Protein 4ITA (pdb70)

CATH classification: 3.40.605.10 (+1 more: 3.40.309.10)

Sequence (904 aa):
IATINPTTGEICQRFKALTPAEIDAKLAKAQEAFQAYRRTSFSQRRQWLENAAAILERDTSKFAEIMTTEMGKTHQSAIAEAEKSALVCRYYAEHGEQFLANEYTETQATESYVCYQPLGILLAVMPWNFPFWQVFRFAAPALMAGNVAVLKHASNVPQCALAVEAILEAAGFPEGVFQTLLIGASQVEQVIKDPRVKAATLTGSEPAGASLASLAGQEIKPTLLELGGSDPFVVFPSADLDEAVEVGTVARTMNNGQSCIAAKRFILHEAIAAEFLEKLHLKFASLKIGDPMAPETDIGPLATEGILQDISRQVDQAVAAGAKILLGGRPLDRAGYFYPPTILTEIPPGAKILQEELFAPVAMVFTVKDLDQAIALANDIPFGLGASAWTNDPAEQQRFIQELDAGAVFINGMVKSDPRLPFGGTKRSGYGRELGLAGIRTFVNAKTVWLKIATINPTTGEICQRFKALTPAEIDAKLAKAQEAFQAYRRTSFSQRRQWLENAAAILERDTSKFAEIMTTEMGKTHQSAIAEAEKSALVCRYYAEHGEQFLANEYTETQATESYVCYQPLGILLAVMPWNFPFWQVFRFAAPALMAGNVAVLKHASNVPQCALAVEAILEAAGFPEGVFQTLLIGASQVEQVIKDPRVKAATLTGSEPAGASLASLAGQEIKPTLLELGGSDPFVVFPSADLDEAVEVGTVARTMNNGQSCIAAKRFILHEAIAAEFLEKLHLKFASLKIGDPMAPETDIGPLATEGILQDISRQVDQAVAAGAKILLGGRPLDRAGYFYPPTILTEIPPGAKILQEELFAPVAMVFTVKDLDQAIALANDIPFGLGASAWTNDPAEQQRFIQELDAGAVFINGMVKSDPRLPFGGTKRSGYGRELGLAGIRTFVNAKTVWLK

Secondary structure (DSSP, 8-state):
-EEE-TTT--EEEE-PPPPHHHHHHHHHHHHHHHHHHTTS-HHHHHHHHHHHHHHHHHSHHHHHHHHHHHH---HHHHHHHHHHHHHHHHHHHHHHHHHTS-EE--SSSSEEEEEEEE-SEEEEE--SSSTTHHHHHHHHHHHHHT-EEEEE--TT-HHHHHHHHHHHHHHTPPTTSEEEE---GGGHHHHHHSTTEEEEEEES-HHHHHHHHHHHHHTT--EEEE----EEEEE-TTS-HHHHHHHHHHHHHGGGG--TTSEEEEEEEHHHHHHHHHHHHHHHHTPPBS-TTSTT-SB---S-HHHHHHHHHHHHHHHHHT-EEEE--S--SSSSS----EEEESPPTT-GGGGS---SSEEEEEEESSHHHHHHHHH-SS--SEEEEE---HHHHHHHHHHS-SSEEEESS-----TTS-B---GGGEE--BSHHHHHHTTEEEEEEEE-/-EEE-TTT--EEEE-PPPPHHHHHHHHHHHHHHHHHHTTS-HHHHHHHHHHHHHHHHHSHHHHHHHHHHHH---HHHHHHHHHHHHHHHHHHHHHHHHHTS-EE--SSSSEEEEEEEE-SEEEEE--SSSTTHHHHHHHHHHHHHT-EEEEE--TT-HHHHHHHHHHHHHHTPPTTSEEE----GGGHHHHHHSTTEEEEEEES-HHHHHHHHHHHHHTT--EEEE----EEEEE-TTS-HHHHHHHHHHHHHGGGG--TTSEEEEEEEHHHHHHHHHHHHHHHHTPPBS-TTSTT-SB---S-HHHHHHHHHHHHHHHHHT-EEEE--S--SSSSS----EEEESPPTT-GGGGS---SSEEEEEEESSHHHHHHHHH-SS--SEEEEE---HHHHHHHHHHS-SSEEEESS-----TTS-B---GGGEES-BSHHHHHHTTEEEEEEEE-

Foldseek 3Di:
DFQQFQQFRRTDDDDDADDLVRVVVLLVLLQVLLVVLLVDDLVVLLQLLLLLLVVLVVCLQVLLVLLCRQFNAFSVVSSVLSNQLSVLSNVCSVCVVVLQDWAWDDDPFPTWTWGWGFDEEEEEEEESLSLRNVCSLQLSLCSSRSYAYEYEYALRRVVSLVVSVVSSVVSPRDPSRYYYGNHDLVSVLSVLQDPRHAAYEYEEALVSVCVSVVSNVVVVHYYFYFHAAQAEAEEEDQFPLLLSLVQLLCQCCHSQRQDRQRHAEYEYEPVCQVVNVVSNLVVQVPAAEHRSHDPRHRHTAGRDLVLLVVLLVLLVQQVVQPKDKSDFRHADPDRGRGGGQTEIEPRDPPRPSLADDNRGNYHYYHYDHDLVRRQCSSQPYQWAFEYEYGHDDVVSVVCQVVRRRHPYYHYNHGDDDDLCDWGHTDGSSTDFTTHHSRSNRRRIDRDIDGHD/DFQQFQQFRRTDGDDDADDLVRVVVLLVLLQVLLVVLLPDDLVVLLQLLLLLLVVLVVCLQVLLVLLCRQFNAFSVVSSVLSNQLSVLSNVCSVCVVVLQDWAWDDDPFPTWTWGWGFDEEEEEEEESLSLRNVCSLQLSLCSSRSYAYEYEYDLRRVVSLVVSVVSSVVSPRDPSRYYYGNHDLVSVLSVLPDPRHAAYEYEEALVSVCVSVVSNVVVVHYYFYFHAAQAAAEEEDQFPLVLSLVQLLCQCCHSQNQDRQRHAEYEYEPVCQVVNVVSNLVVQVPAAEHRSHDPRHRHTAGRDLVLLVVLLVLLVQQVVQPKDKPDFNHADPDRGRGGGQTEIEPGDPPRPSLQDDNRGSYHYYHYDHDLVRRQCSSQPYQWAFEYEHGHDDVVSVVCQQVRRRHPYYHYNHGDDDDLCDWGHTDGSSTDFTTHHSRSNRRRIPRDIDGHD

Solvent-accessible surface area: 31773 Å² total; per-residue (Å²): 52,13,0,61,30,0,24,76,32,106,92,63,86,176,37,166,40,30,56,84,75,79,0,64,58,55,0,45,74,0,49,135,13,6,81,67,2,82,189,28,46,50,68,72,13,61,97,36,1,57,56,0,0,47,41,0,81,205,46,25,56,122,13,0,86,36,0,2,40,1,0,0,3,14,20,91,38,0,32,53,9,0,93,58,0,2,98,0,0,68,23,0,0,96,68,0,72,108,42,11,52,63,82,138,49,155,14,186,10,101,71,4,10,8,7,31,36,20,41,2,1,5,0,0,16,6,24,34,6,37,0,0,10,5,0,1,4,5,1,1,2,7,0,0,5,0,3,0,0,0,0,13,7,18,47,28,0,1,55,0,0,70,13,0,56,58,5,3,121,68,2,32,10,56,131,3,0,12,4,6,2,27,3,19,83,107,34,13,70,57,0,1,98,13,96,58,1,66,2,2,1,4,12,20,66,54,101,42,0,5,57,4,3,22,41,0,4,87,24,3,15,24,29,0,0,5,5,11,0,0,4,7,1,0,0,3,60,54,14,77,23,81,50,0,6,84,33,0,3,77,3,0,8,48,11,0,0,0,1,19,17,0,4,0,3,0,0,0,27,88,73,18,13,86,82,0,40,112,65,0,53,111,83,3,56,98,30,106,50,9,74,2,72,27,97,94,13,67,2,1,0,1,3,36,94,34,35,26,107,74,3,17,119,19,0,84,109,4,50,93,60,32,2,106,57,62,39,25,1,152,62,54,155,114,74,16,31,2,1,13,6,0,0,0,17,120,18,32,133,80,14,141,6,30,72,37,43,0,41,0,0,0,0,0,8,29,77,0,135,74,26,90,74,0,13,65,45,2,32,90,15,46,25,2,4,1,1,4,0,1,0,83,57,94,70,38,21,80,86,0,0,90,48,1,51,3,2,5,0,15,0,12,9,20,5,121,13,38,4,106,10,21,14,3,2,12,61,61,0,3,24,31,25,7,0,1,77,27,9,3,58,47,17,17,12,18,2,5,0,54,22,121,50,10,0,59,24,0,17,71,32,90,96,64,85,162,37,166,39,30,52,86,76,80,0,64,60,53,0,45,74,0,45,134,14,6,76,68,2,87,189,26,52,53,69,74,12,61,96,31,1,57,58,0,0,47,40,0,78,203,57,22,59,100,22,0,72,25,0,2,41,1,0,0,4,14,20,91,39,0,32,52,7,0,91,62,0,1,86,0,0,67,20,0,0,94,66,0,72,107,43,12,51,62,84,135,48,154,14,186,10,103,54,6,8,9,6,32,33,21,41,2,1,5,0,0,16,6,24,34,8,37,0,0,9,5,0,1,5,6,1,1,2,7,1,0,5,0,3,0,0,0,0,13,6,17,47,28,0,1,55,0,1,70,13,0,55,59,5,3,120,70,2,34,11,56,130,3,0,11,5,6,2,28,2,18,84,107,35,13,73,58,0,1,98,15,100,60,1,66,2,2,0,4,12,21,64,54,102,40,0,5,59,4,3,23,40,0,3,88,24,3,15,25,31,2,0,5,5,10,0,0,3,7,1,0,0,3,60,54,13,77,22,81,49,0,4,82,31,0,3,76,2,0,7,52,11,1,0,0,1,20,18,0,5,0,4,0,0,0,26,86,73,18,12,87,82,0,39,115,66,0,52,114,63,3,63,96,30,112,55,7,69,2,71,34,93,112,13,65,1,0,0,1,3,37,96,34,36,26,108,75,2,16,103,17,0,79,93,4,52,92,61,26,2,109,72,62,40,34,2,175,57,64,156,110,69,16,33,1,1,15,6,0,0,0,17,123,19,35,131,77,14,91,2,32,80,43,44,0,45,0,0,0,0,0,10,28,76,1,136,75,27,87,75,0,13,64,45,3,31,91,16,48,24,2,4,2,1,3,0,1,0,84,59,93,70,37,22,84,86,0,0,90,51,1,49,3,2,5,0,10,0,12,9,20,6,122,14,33,5,101,6,20,12,2,2,12,63,64,0,3,24,31,24,6,0,1,76,26,6,3,58,46,17,16,12,18,1,7,0,60,18,116

Structure (mmCIF, N/CA/C/O backbone):
data_4ITA
#
_entry.id   4ITA
#
_cell.length_a   42.911
_cell.length_b   115.519
_cell.length_c   180.105
_cell.angle_alpha   90.000
_cell.angle_beta   90.000
_cell.angle_gamma   90.000
#
_symmetry.space_group_name_H-M   'P 21 21 21'
#
loop_
_entity.id
_entity.type
_entity.pdbx_description
1 polymer 'Succinate-semialdehyde dehydrogenase'
2 non-polymer 'NADPH DIHYDRO-NICOTINAMIDE-ADENINE-DINUCLEOTIDE PHOSPHATE'
3 non-polymer 1,2-ETHANEDIOL
4 water water
#
loop_
_atom_site.group_PDB
_atom_site.id
_atom_site.type_symbol
_atom_site.label_atom_id
_atom_site.label_alt_id
_atom_site.label_comp_id
_atom_site.label_asym_id
_atom_site.label_entity_id
_atom_site.label_seq_id
_atom_site.pdbx_PDB_ins_code
_atom_site.Cartn_x
_atom_site.Cartn_y
_atom_site.Cartn_z
_atom_site.occupancy
_atom_site.B_iso_or_equiv
_atom_site.auth_seq_id
_atom_site.auth_comp_id
_atom_site.auth_asym_id
_atom_site.auth_atom_id
_atom_site.pdbx_PDB_model_num
ATOM 1 N N . ILE A 1 5 ? -5.321 37.655 24.828 1.00 13.90 3 ILE A N 1
ATOM 2 C CA . ILE A 1 5 ? -3.921 37.278 24.670 1.00 11.32 3 ILE A CA 1
ATOM 3 C C . ILE A 1 5 ? -3.749 36.471 23.390 1.00 12.50 3 ILE A C 1
ATOM 4 O O . ILE A 1 5 ? -4.233 35.343 23.274 1.00 12.55 3 ILE A O 1
ATOM 9 N N . ALA A 1 6 ? -3.061 37.054 22.420 1.00 10.94 4 ALA A N 1
ATOM 10 C CA . ALA A 1 6 ? -2.987 36.461 21.099 1.00 11.21 4 ALA A CA 1
ATOM 11 C C . ALA A 1 6 ? -1.837 37.020 20.283 1.00 10.16 4 ALA A C 1
ATOM 12 O O . ALA A 1 6 ? -1.417 38.169 20.465 1.00 11.43 4 ALA A O 1
ATOM 14 N N . THR A 1 7 ? -1.321 36.188 19.388 1.00 10.71 5 THR A N 1
ATOM 15 C CA . THR A 1 7 ? -0.434 36.664 18.338 1.00 11.21 5 THR A CA 1
ATOM 16 C C . THR A 1 7 ? -1.296 37.107 17.169 1.00 13.59 5 THR A C 1
ATOM 17 O O . THR A 1 7 ? -1.990 36.288 16.562 1.00 14.00 5 THR A O 1
ATOM 21 N N . ILE A 1 8 ? -1.274 38.404 16.884 1.00 13.03 6 ILE A N 1
ATOM 22 C CA . ILE A 1 8 ? -1.909 38.942 15.692 1.00 14.52 6 ILE A CA 1
ATOM 23 C C . ILE A 1 8 ? -0.834 39.653 14.886 1.00 10.95 6 ILE A C 1
ATOM 24 O O . ILE A 1 8 ? -0.284 40.666 15.326 1.00 11.82 6 ILE A O 1
ATOM 29 N N . ASN A 1 9 ? -0.509 39.098 13.724 1.00 11.79 7 ASN A N 1
ATOM 30 C CA . ASN A 1 9 ? 0.569 39.618 12.887 1.00 11.59 7 ASN A CA 1
ATOM 31 C C . ASN A 1 9 ? 0.198 40.989 12.322 1.00 11.69 7 ASN A C 1
ATOM 32 O O . ASN A 1 9 ? -0.726 41.095 11.522 1.00 11.56 7 ASN A O 1
ATOM 37 N N . PRO A 1 10 ? 0.920 42.049 12.729 1.00 9.03 8 PRO A N 1
ATOM 38 C CA . PRO A 1 10 ? 0.535 43.400 12.301 1.00 9.99 8 PRO A CA 1
ATOM 39 C C . PRO A 1 10 ? 0.833 43.695 10.833 1.00 9.89 8 PRO A C 1
ATOM 40 O O . PRO A 1 10 ? 0.334 44.692 10.316 1.00 10.44 8 PRO A O 1
ATOM 44 N N . THR A 1 11 ? 1.624 42.853 10.176 1.00 9.84 9 THR A N 1
ATOM 45 C CA . THR A 1 11 ? 1.894 43.023 8.751 1.00 11.01 9 THR A CA 1
ATOM 46 C C . THR A 1 11 ? 0.701 42.572 7.904 1.00 12.85 9 THR A C 1
ATOM 47 O O . THR A 1 11 ? 0.435 43.139 6.840 1.00 12.76 9 THR A O 1
ATOM 51 N N . THR A 1 12 ? -0.039 41.581 8.393 1.00 13.70 10 THR A N 1
ATOM 52 C CA . THR A 1 12 ? -1.154 41.017 7.641 1.00 16.61 10 THR A CA 1
ATOM 53 C C . THR A 1 12 ? -2.505 41.241 8.312 1.00 17.42 10 THR A C 1
ATOM 54 O O . THR A 1 12 ? -3.549 41.173 7.656 1.00 18.87 10 THR A O 1
ATOM 58 N N . GLY A 1 13 ? -2.494 41.490 9.617 1.00 17.29 11 GLY A N 1
ATOM 59 C CA . GLY A 1 13 ? -3.730 41.591 10.377 1.00 18.87 11 GLY A CA 1
ATOM 60 C C . GLY A 1 13 ? -4.284 40.234 10.785 1.00 18.25 11 GLY A C 1
ATOM 61 O O . GLY A 1 13 ? -5.341 40.150 11.414 1.00 25.95 11 GLY A O 1
ATOM 62 N N . GLU A 1 14 ? -3.570 39.168 10.436 1.00 18.30 12 GLU A N 1
ATOM 63 C CA . GLU A 1 14 ? -4.025 37.810 10.725 1.00 20.61 12 GLU A CA 1
ATOM 64 C C . GLU A 1 14 ? -3.833 37.397 12.184 1.00 21.97 12 GLU A C 1
ATOM 65 O O . GLU A 1 14 ? -2.754 37.550 12.749 1.00 18.61 12 GLU A O 1
ATOM 71 N N . ILE A 1 15 ? -4.891 36.860 12.781 1.00 22.75 13 ILE A N 1
ATOM 72 C CA . ILE A 1 15 ? -4.801 36.228 14.092 1.00 21.08 13 ILE A CA 1
ATOM 73 C C . ILE A 1 15 ? -4.118 34.873 13.926 1.00 22.98 13 ILE A C 1
ATOM 74 O O . ILE A 1 15 ? -4.623 34.003 13.216 1.00 25.78 13 ILE A O 1
ATOM 79 N N . CYS A 1 16 ? -2.972 34.695 14.578 1.00 19.54 14 CYS A N 1
ATOM 80 C CA . CYS A 1 16 ? -2.130 33.524 14.347 1.00 17.07 14 CYS A CA 1
ATOM 81 C C . CYS A 1 16 ? -2.261 32.444 15.414 1.00 20.27 14 CYS A C 1
ATOM 82 O O . CYS A 1 16 ? -2.208 31.251 15.111 1.00 21.64 14 CYS A O 1
ATOM 85 N N . GLN A 1 17 ? -2.397 32.866 16.665 1.00 16.75 15 GLN A N 1
ATOM 86 C CA . GLN A 1 17 ? -2.509 31.936 17.779 1.00 16.95 15 GLN A CA 1
ATOM 87 C C . GLN A 1 17 ? -3.126 32.646 18.969 1.00 17.79 15 GLN A C 1
ATOM 88 O O . GLN A 1 17 ? -2.803 33.800 19.243 1.00 16.16 15 GLN A O 1
ATOM 94 N N . ARG A 1 18 ? -4.025 31.960 19.667 1.00 18.59 16 ARG A N 1
ATOM 95 C CA . ARG A 1 18 ? -4.609 32.500 20.885 1.00 16.42 16 ARG A CA 1
ATOM 96 C C . ARG A 1 18 ? -4.160 31.702 22.090 1.00 15.70 16 ARG A C 1
ATOM 97 O O . ARG A 1 18 ? -3.819 30.519 21.980 1.00 18.45 16 ARG A O 1
ATOM 105 N N . PHE A 1 19 ? -4.172 32.362 23.241 1.00 12.81 17 PHE A N 1
ATOM 106 C CA . PHE A 1 19 ? -3.711 31.760 24.483 1.00 12.73 17 PHE A CA 1
ATOM 107 C C . PHE A 1 19 ? -4.740 31.961 25.582 1.00 12.48 17 PHE A C 1
ATOM 108 O O . PHE A 1 19 ? -5.382 33.009 25.669 1.00 14.37 17 PHE A O 1
ATOM 116 N N . LYS A 1 20 ? -4.905 30.935 26.410 1.00 13.97 18 LYS A N 1
ATOM 117 C CA . LYS A 1 20 ? -5.782 31.006 27.564 1.00 14.74 18 LYS A CA 1
ATOM 118 C C . LYS A 1 20 ? -5.076 31.791 28.665 1.00 12.19 18 LYS A C 1
ATOM 119 O O . LYS A 1 20 ? -3.915 31.531 28.976 1.00 15.98 18 LYS A O 1
ATOM 125 N N . ALA A 1 21 ? -5.770 32.762 29.237 1.00 10.53 19 ALA A N 1
ATOM 126 C CA . ALA A 1 21 ? -5.239 33.488 30.379 1.00 9.63 19 ALA A CA 1
ATOM 127 C C . ALA A 1 21 ? -5.252 32.587 31.602 1.00 9.31 19 ALA A C 1
ATOM 128 O O . ALA A 1 21 ? -6.119 31.721 31.742 1.00 10.89 19 ALA A O 1
ATOM 130 N N . LEU A 1 22 ? -4.293 32.787 32.492 1.00 7.60 20 LEU A N 1
ATOM 131 C CA . LEU A 1 22 ? -4.295 32.076 33.765 1.00 7.85 20 LEU A CA 1
ATOM 132 C C . LEU A 1 22 ? -5.497 32.480 34.598 1.00 7.91 20 LEU A C 1
ATOM 133 O O . LEU A 1 22 ? -5.955 33.622 34.534 1.00 8.15 20 LEU A O 1
ATOM 138 N N . THR A 1 23 ? -6.005 31.550 35.393 1.00 7.64 21 THR A N 1
ATOM 139 C CA . THR A 1 23 ? -7.009 31.889 36.392 1.00 7.58 21 THR A CA 1
ATOM 140 C C . THR A 1 23 ? -6.334 32.431 37.652 1.00 7.06 21 THR A C 1
ATOM 141 O O . THR A 1 23 ? -5.134 32.228 37.860 1.00 6.63 21 THR A O 1
ATOM 145 N N . PRO A 1 24 ? -7.097 33.113 38.515 1.00 7.12 22 PRO A N 1
ATOM 146 C CA . PRO A 1 24 ? -6.545 33.510 39.814 1.00 7.13 22 PRO A CA 1
ATOM 147 C C . PRO A 1 24 ? -5.910 32.364 40.613 1.00 7.23 22 PRO A C 1
ATOM 148 O O . PRO A 1 24 ? -4.871 32.576 41.245 1.00 7.53 22 PRO A O 1
ATOM 152 N N . ALA A 1 25 ? -6.503 31.175 40.584 1.00 7.73 23 ALA A N 1
ATOM 153 C CA . ALA A 1 25 ? -5.907 30.035 41.275 1.00 6.11 23 ALA A CA 1
ATOM 154 C C . ALA A 1 25 ? -4.551 29.656 40.668 1.00 6.25 23 ALA A C 1
ATOM 155 O O . ALA A 1 25 ? -3.600 29.323 41.390 1.00 7.57 23 ALA A O 1
ATOM 157 N N . GLU A 1 26 ? -4.457 29.711 39.340 1.00 7.53 24 GLU A N 1
ATOM 158 C CA . GLU A 1 26 ? -3.198 29.415 38.662 1.00 6.97 24 GLU A CA 1
ATOM 159 C C . GLU A 1 26 ? -2.136 30.473 38.963 1.00 7.50 24 GLU A C 1
ATOM 160 O O . GLU A 1 26 ? -0.956 30.141 39.138 1.00 8.40 24 GLU A O 1
ATOM 166 N N . ILE A 1 27 ? -2.548 31.738 39.035 1.00 6.45 25 ILE A N 1
ATOM 167 C CA . ILE A 1 27 ? -1.633 32.810 39.419 1.00 7.77 25 ILE A CA 1
ATOM 168 C C . ILE A 1 27 ? -1.118 32.565 40.836 1.00 7.49 25 ILE A C 1
ATOM 169 O O . ILE A 1 27 ? 0.088 32.654 41.094 1.00 7.82 25 ILE A O 1
ATOM 174 N N . ASP A 1 28 ? -2.026 32.229 41.744 1.00 6.64 26 ASP A N 1
ATOM 175 C CA . ASP A 1 28 ? -1.661 31.928 43.120 1.00 6.93 26 ASP A CA 1
ATOM 176 C C . ASP A 1 28 ? -0.635 30.800 43.205 1.00 7.83 26 ASP A C 1
ATOM 177 O O . ASP A 1 28 ? 0.327 30.890 43.968 1.00 6.97 26 ASP A O 1
ATOM 182 N N . ALA A 1 29 ? -0.832 29.753 42.408 1.00 7.13 27 ALA A N 1
ATOM 183 C CA . ALA A 1 29 ? 0.093 28.626 42.404 1.00 6.98 27 ALA A CA 1
ATOM 184 C C . ALA A 1 29 ? 1.471 29.059 41.932 1.00 6.41 27 ALA A C 1
ATOM 185 O O . ALA A 1 29 ? 2.484 28.609 42.474 1.00 8.62 27 ALA A O 1
ATOM 187 N N . LYS A 1 30 ? 1.516 29.913 40.915 1.00 6.88 28 LYS A N 1
ATOM 188 C CA . LYS A 1 30 ? 2.802 30.416 40.440 1.00 7.30 28 LYS A CA 1
ATOM 189 C C . LYS A 1 30 ? 3.507 31.267 41.488 1.00 7.20 28 LYS A C 1
ATOM 190 O O . LYS A 1 30 ? 4.723 31.192 41.624 1.00 6.42 28 LYS A O 1
ATOM 196 N N . LEU A 1 31 ? 2.753 32.058 42.241 1.00 6.25 29 LEU A N 1
ATOM 197 C CA . LEU A 1 31 ? 3.340 32.847 43.324 1.00 7.21 29 LEU A CA 1
ATOM 198 C C . LEU A 1 31 ? 3.836 31.969 44.473 1.00 7.42 29 LEU A C 1
ATOM 199 O O . LEU A 1 31 ? 4.902 32.225 45.033 1.00 7.22 29 LEU A O 1
ATOM 204 N N . ALA A 1 32 ? 3.094 30.916 44.804 1.00 6.90 30 ALA A N 1
ATOM 205 C CA . ALA A 1 32 ? 3.559 29.964 45.810 1.00 7.04 30 ALA A CA 1
ATOM 206 C C . ALA A 1 32 ? 4.872 29.321 45.369 1.00 7.70 30 ALA A C 1
ATOM 207 O O . ALA A 1 32 ? 5.794 29.176 46.171 1.00 8.46 30 ALA A O 1
ATOM 209 N N . LYS A 1 33 ? 4.958 28.939 44.099 1.00 6.93 31 LYS A N 1
ATOM 210 C CA . LYS A 1 33 ? 6.181 28.320 43.598 1.00 7.15 31 LYS A CA 1
ATOM 211 C C . LYS A 1 33 ? 7.338 29.312 43.578 1.00 7.29 31 LYS A C 1
ATOM 212 O O . LYS A 1 33 ? 8.469 28.955 43.905 1.00 7.41 31 LYS A O 1
ATOM 218 N N . ALA A 1 34 ? 7.057 30.558 43.207 1.00 6.57 32 ALA A N 1
ATOM 219 C CA . ALA A 1 34 ? 8.087 31.598 43.233 1.00 6.17 32 ALA A CA 1
ATOM 220 C C . ALA A 1 34 ? 8.638 31.808 44.636 1.00 7.22 32 ALA A C 1
ATOM 221 O O . ALA A 1 34 ? 9.844 31.982 44.822 1.00 6.20 32 ALA A O 1
ATOM 223 N N . GLN A 1 35 ? 7.761 31.790 45.630 1.00 6.81 33 GLN A N 1
ATOM 224 C CA . GLN A 1 35 ? 8.193 31.960 47.004 1.00 7.37 33 GLN A CA 1
ATOM 225 C C . GLN A 1 35 ? 9.095 30.817 47.457 1.00 7.56 33 GLN A C 1
ATOM 226 O O . GLN A 1 35 ? 10.146 31.044 48.071 1.00 8.61 33 GLN A O 1
ATOM 232 N N . GLU A 1 36 ? 8.702 29.588 47.141 1.00 7.69 34 GLU A N 1
ATOM 233 C CA . GLU A 1 36 ? 9.531 28.437 47.465 1.00 9.29 34 GLU A CA 1
ATOM 234 C C . GLU A 1 36 ? 10.864 28.519 46.727 1.00 8.18 34 GLU A C 1
ATOM 235 O O . GLU A 1 36 ? 11.924 28.255 47.303 1.00 9.15 34 GLU A O 1
ATOM 241 N N . ALA A 1 37 ? 10.818 28.891 45.453 1.00 7.37 35 ALA A N 1
ATOM 242 C CA . ALA A 1 37 ? 12.047 29.007 44.675 1.00 7.51 35 ALA A CA 1
ATOM 243 C C . ALA A 1 37 ? 12.969 30.073 45.251 1.00 7.22 35 ALA A C 1
ATOM 244 O O . ALA A 1 37 ? 14.176 29.867 45.316 1.00 7.67 35 ALA A O 1
ATOM 246 N N . PHE A 1 38 ? 12.405 31.207 45.664 1.00 6.98 36 PHE A N 1
ATOM 247 C CA . PHE A 1 38 ? 13.191 32.287 46.248 1.00 7.61 36 PHE A CA 1
ATOM 248 C C . PHE A 1 38 ? 13.944 31.838 47.494 1.00 7.22 36 PHE A C 1
ATOM 249 O O . PHE A 1 38 ? 15.093 32.224 47.713 1.00 7.62 36 PHE A O 1
ATOM 257 N N . GLN A 1 39 ? 13.303 31.018 48.319 1.00 8.29 37 GLN A N 1
ATOM 258 C CA . GLN A 1 39 ? 13.930 30.593 49.564 1.00 10.79 37 GLN A CA 1
ATOM 259 C C . GLN A 1 39 ? 15.231 29.841 49.311 1.00 10.08 37 GLN A C 1
ATOM 260 O O . GLN A 1 39 ? 16.190 29.974 50.075 1.00 12.43 37 GLN A O 1
ATOM 266 N N . ALA A 1 40 ? 15.288 29.100 48.207 1.00 9.15 38 ALA A N 1
ATOM 267 C CA . ALA A 1 40 ? 16.515 28.415 47.827 1.00 9.48 38 ALA A CA 1
ATOM 268 C C . ALA A 1 40 ? 17.426 2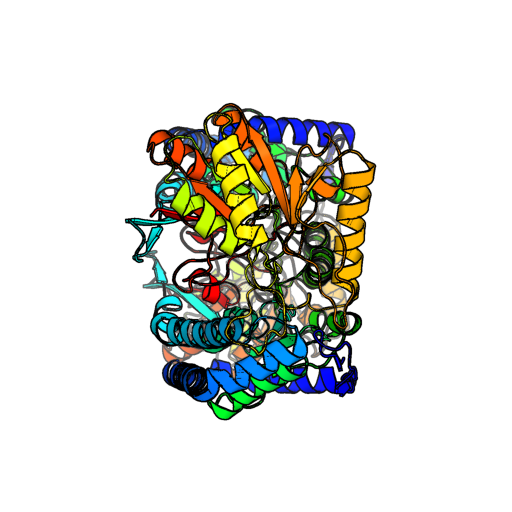9.316 46.997 1.00 9.08 38 ALA A C 1
ATOM 269 O O . ALA A 1 40 ? 18.640 29.307 47.172 1.00 10.19 38 ALA A O 1
ATOM 271 N N . TYR A 1 41 ? 16.832 30.105 46.106 1.00 8.54 39 TYR A N 1
ATOM 272 C CA . TYR A 1 41 ? 17.601 30.900 45.158 1.00 7.95 39 TYR A CA 1
ATOM 273 C C . TYR A 1 41 ? 18.417 31.987 45.851 1.00 8.23 39 TYR A C 1
ATOM 274 O O . TYR A 1 41 ? 19.537 32.294 45.438 1.00 8.43 39 TYR A O 1
ATOM 283 N N . ARG A 1 42 ? 17.868 32.548 46.924 1.00 7.76 40 ARG A N 1
ATOM 284 C CA . ARG A 1 42 ? 18.563 33.584 47.678 1.00 10.06 40 ARG A CA 1
ATOM 285 C C . ARG A 1 42 ? 19.855 33.033 48.296 1.00 9.52 40 ARG A C 1
ATOM 286 O O . ARG A 1 42 ? 20.741 33.804 48.656 1.00 11.78 40 ARG A O 1
ATOM 294 N N . ARG A 1 43 ? 19.964 31.713 48.405 1.00 8.96 41 ARG A N 1
ATOM 295 C CA . ARG A 1 43 ? 21.149 31.072 48.980 1.00 11.66 41 ARG A CA 1
ATOM 296 C C . ARG A 1 43 ? 22.176 30.649 47.936 1.00 12.33 41 ARG A C 1
ATOM 297 O O . ARG A 1 43 ? 23.262 30.185 48.293 1.00 14.22 41 ARG A O 1
ATOM 305 N N . THR A 1 44 ? 21.851 30.790 46.650 1.00 9.93 42 THR A N 1
ATOM 306 C CA . THR A 1 44 ? 22.812 30.446 45.601 1.00 10.60 42 THR A CA 1
ATOM 307 C C . THR A 1 44 ? 23.990 31.403 45.593 1.00 9.38 42 THR A C 1
ATOM 308 O O . THR A 1 44 ? 23.883 32.551 46.017 1.00 10.64 42 THR A O 1
ATOM 312 N N . SER A 1 45 ? 25.126 30.922 45.109 1.00 9.23 43 SER A N 1
ATOM 313 C CA . SER A 1 45 ? 26.294 31.777 44.991 1.00 9.10 43 SER A CA 1
ATOM 314 C C . SER A 1 45 ? 26.203 32.629 43.738 1.00 7.93 43 SER A C 1
ATOM 315 O O . SER A 1 45 ? 25.499 32.289 42.774 1.00 8.99 43 SER A O 1
ATOM 318 N N . PHE A 1 46 ? 26.921 33.743 43.749 1.00 8.06 44 PHE A N 1
ATOM 319 C CA . PHE A 1 46 ? 27.064 34.539 42.546 1.00 8.36 44 PHE A CA 1
ATOM 320 C C . PHE A 1 46 ? 27.619 33.729 41.378 1.00 7.62 44 PHE A C 1
ATOM 321 O O . PHE A 1 46 ? 27.254 33.980 40.238 1.00 8.06 44 PHE A O 1
ATOM 329 N N . SER A 1 47 ? 28.493 32.759 41.649 1.00 9.02 45 SER A N 1
ATOM 330 C CA . SER A 1 47 ? 29.049 31.946 40.569 1.00 8.24 45 SER A CA 1
ATOM 331 C C . SER A 1 47 ? 27.964 31.182 39.816 1.00 6.90 45 SER A C 1
ATOM 332 O O . SER A 1 47 ? 27.984 31.118 38.587 1.00 8.87 45 SER A O 1
ATOM 335 N N . GLN A 1 48 ? 27.005 30.617 40.543 1.00 7.50 46 GLN A N 1
ATOM 336 C CA . GLN A 1 48 ? 25.884 29.928 39.899 1.00 7.85 46 GLN A CA 1
ATOM 337 C C . GLN A 1 48 ? 25.020 30.902 39.101 1.00 6.20 46 GLN A C 1
ATOM 338 O O . GLN A 1 48 ? 24.689 30.639 37.944 1.00 7.32 46 GLN A O 1
ATOM 344 N N . ARG A 1 49 ? 24.672 32.036 39.708 1.00 7.05 47 ARG A N 1
ATOM 345 C CA . ARG A 1 49 ? 23.816 33.010 39.031 1.00 6.78 47 ARG A CA 1
ATOM 346 C C . ARG A 1 49 ? 24.498 33.520 37.776 1.00 8.03 47 ARG A C 1
ATOM 347 O O . ARG A 1 49 ? 23.867 33.669 36.735 1.00 7.37 47 ARG A O 1
ATOM 355 N N . ARG A 1 50 ? 25.802 33.768 37.881 1.00 6.89 48 ARG A N 1
ATOM 356 C CA . ARG A 1 50 ? 26.604 34.237 36.761 1.00 7.08 48 ARG A CA 1
ATOM 357 C C . ARG A 1 50 ? 26.651 33.221 35.629 1.00 7.00 48 ARG A C 1
ATOM 358 O O . ARG A 1 50 ? 26.538 33.578 34.458 1.00 6.41 48 ARG A O 1
ATOM 366 N N . GLN A 1 51 ? 26.819 31.951 35.979 1.00 6.07 49 GLN A N 1
ATOM 367 C CA . GLN A 1 51 ? 26.809 30.884 34.981 1.00 7.48 49 GLN A CA 1
ATOM 368 C C . GLN A 1 51 ? 25.489 30.857 34.214 1.00 6.33 49 GLN A C 1
ATOM 369 O O . GLN A 1 51 ? 25.465 30.807 32.980 1.00 6.73 49 GLN A O 1
ATOM 375 N N . TRP A 1 52 ? 24.383 30.904 34.942 1.00 6.14 50 TRP A N 1
ATOM 376 C CA . TRP A 1 52 ? 23.077 30.837 34.299 1.00 6.86 50 TRP A CA 1
ATOM 377 C C . TRP A 1 52 ? 22.834 32.084 33.444 1.00 5.89 50 TRP A C 1
ATOM 378 O O . TRP A 1 52 ? 22.329 31.984 32.323 1.00 6.82 50 TRP A O 1
ATOM 389 N N . LEU A 1 53 ? 23.250 33.252 33.936 1.00 6.40 51 LEU A N 1
ATOM 390 C CA . LEU A 1 53 ? 23.097 34.486 33.168 1.00 7.98 51 LEU A CA 1
ATOM 391 C C . LEU A 1 53 ? 23.929 34.465 31.889 1.00 7.37 51 LEU A C 1
ATOM 392 O O . LEU A 1 53 ? 23.467 34.883 30.827 1.00 7.26 51 LEU A O 1
ATOM 397 N N . GLU A 1 54 ? 25.156 33.964 31.991 1.00 6.80 52 GLU A N 1
ATOM 398 C CA . GLU A 1 54 ? 26.018 33.866 30.816 1.00 7.85 52 GLU A CA 1
ATOM 399 C C . GLU A 1 54 ? 25.507 32.822 29.834 1.00 6.13 52 GLU A C 1
ATOM 400 O O . GLU A 1 54 ? 25.626 32.992 28.624 1.00 7.10 52 GLU A O 1
ATOM 406 N N . ASN A 1 55 ? 24.909 31.752 30.351 1.00 6.06 53 ASN A N 1
ATOM 407 C CA . ASN A 1 55 ? 24.267 30.773 29.486 1.00 6.78 53 ASN A CA 1
ATOM 408 C C . ASN A 1 55 ? 23.113 31.402 28.706 1.00 5.86 53 ASN A C 1
ATOM 409 O O . ASN A 1 55 ? 22.939 31.127 27.521 1.00 7.10 53 ASN A O 1
ATOM 414 N N . ALA A 1 56 ? 22.326 32.240 29.380 1.00 6.81 54 ALA A N 1
ATOM 415 C CA . ALA A 1 56 ? 21.223 32.949 28.730 1.00 6.44 54 ALA A CA 1
ATOM 416 C C . ALA A 1 56 ? 21.743 33.852 27.614 1.00 5.60 54 ALA A C 1
ATOM 417 O O . ALA A 1 56 ? 21.184 33.872 26.515 1.00 7.02 54 ALA A O 1
ATOM 419 N N . ALA A 1 57 ? 22.824 34.578 27.896 1.00 6.65 55 ALA A N 1
ATOM 420 C CA . ALA A 1 57 ? 23.471 35.406 26.877 1.00 6.79 55 ALA A CA 1
ATOM 421 C C . ALA A 1 57 ? 23.887 34.576 25.669 1.00 7.18 55 ALA A C 1
ATOM 422 O O . ALA A 1 57 ? 23.647 34.964 24.529 1.00 7.39 55 ALA A O 1
ATOM 424 N N . ALA A 1 58 ? 24.513 33.425 25.915 1.00 7.03 56 ALA A N 1
ATOM 425 C CA . ALA A 1 58 ? 24.966 32.569 24.815 1.00 7.18 56 ALA A CA 1
ATOM 426 C C . ALA A 1 58 ? 23.803 32.038 23.975 1.00 7.87 56 ALA A C 1
ATOM 427 O O . ALA A 1 58 ? 23.915 31.917 22.750 1.00 8.44 56 ALA A O 1
ATOM 429 N N . ILE A 1 59 ? 22.681 31.727 24.621 1.00 5.91 57 ILE A N 1
ATOM 430 C CA . ILE A 1 59 ? 21.485 31.301 23.901 1.00 8.03 57 ILE A CA 1
ATOM 431 C C . ILE A 1 59 ? 20.969 32.425 22.995 1.00 7.46 57 ILE A C 1
ATOM 432 O O . ILE A 1 59 ? 20.677 32.208 21.816 1.00 8.75 57 ILE A O 1
ATOM 437 N N . LEU A 1 60 ? 20.875 33.632 23.539 1.00 7.80 58 LEU A N 1
ATOM 438 C CA . LEU A 1 60 ? 20.467 34.795 22.752 1.00 7.91 58 LEU A CA 1
ATOM 439 C C . LEU A 1 60 ? 21.418 35.074 21.587 1.00 9.22 58 LEU A C 1
ATOM 440 O O . LEU A 1 60 ? 20.983 35.420 20.486 1.00 10.54 58 LEU A O 1
ATOM 445 N N . GLU A 1 61 ? 22.716 34.919 21.833 1.00 7.51 59 GLU A N 1
ATOM 446 C CA . GLU A 1 61 ? 23.740 35.155 20.812 1.00 8.95 59 GLU A CA 1
ATOM 447 C C . GLU A 1 61 ? 23.711 34.121 19.693 1.00 10.59 59 GLU A C 1
ATOM 448 O O . GLU A 1 61 ? 23.991 34.436 18.533 1.00 13.09 59 GLU A O 1
ATOM 454 N N . ARG A 1 62 ? 23.371 32.882 20.029 1.00 8.73 60 ARG A N 1
ATOM 455 C CA . ARG A 1 62 ? 23.333 31.828 19.026 1.00 10.22 60 ARG A CA 1
ATOM 456 C C . ARG A 1 62 ? 22.095 31.913 18.137 1.00 11.02 60 ARG A C 1
ATOM 457 O O . ARG A 1 62 ? 22.184 31.771 16.912 1.00 12.21 60 ARG A O 1
ATOM 465 N N . ASP A 1 63 ? 20.933 32.112 18.750 1.00 11.72 61 ASP A N 1
ATOM 466 C CA . ASP A 1 63 ? 19.668 31.997 18.032 1.00 12.63 61 ASP A CA 1
ATOM 467 C C . ASP A 1 63 ? 19.007 33.355 17.792 1.00 11.40 61 ASP A C 1
ATOM 468 O O . ASP A 1 63 ? 17.780 33.461 17.765 1.00 10.99 61 ASP A O 1
ATOM 473 N N . THR A 1 64 ? 19.830 34.374 17.581 1.00 9.98 62 THR A N 1
ATOM 474 C CA . THR A 1 64 ? 19.351 35.742 17.425 1.00 11.05 62 THR A CA 1
ATOM 475 C C . THR A 1 64 ? 18.289 35.882 16.330 1.00 11.35 62 THR A C 1
ATOM 476 O O . THR A 1 64 ? 17.272 36.547 16.524 1.00 10.52 62 THR A O 1
ATOM 480 N N . SER A 1 65 ? 18.500 35.231 15.194 1.00 10.23 63 SER A N 1
ATOM 481 C CA . SER A 1 65 ? 17.593 35.374 14.071 1.00 11.69 63 SER A CA 1
ATOM 482 C C . SER A 1 65 ? 16.239 34.747 14.363 1.00 11.46 63 SER A C 1
ATOM 483 O O . SER A 1 65 ? 15.195 35.304 14.013 1.00 10.48 63 SER A O 1
ATOM 486 N N . LYS A 1 66 ? 16.251 33.592 15.018 1.00 10.73 64 LYS A N 1
ATOM 487 C CA . LYS A 1 66 ? 15.017 32.924 15.394 1.00 11.26 64 LYS A CA 1
ATOM 488 C C . LYS A 1 66 ? 14.204 33.750 16.391 1.00 10.24 64 LYS A C 1
ATOM 489 O O . LYS A 1 66 ? 12.993 33.923 16.235 1.00 9.65 64 LYS A O 1
ATOM 495 N N . PHE A 1 67 ? 14.867 34.270 17.418 1.00 9.46 65 PHE A N 1
ATOM 496 C CA . PHE A 1 67 ? 14.164 35.092 18.388 1.00 9.36 65 PHE A CA 1
ATOM 497 C C . PHE A 1 67 ? 13.649 36.360 17.724 1.00 9.04 65 PHE A C 1
ATOM 498 O O . PHE A 1 67 ? 12.536 36.801 17.994 1.00 8.29 65 PHE A O 1
ATOM 506 N N . ALA A 1 68 ? 14.461 36.931 16.841 1.00 8.20 66 ALA A N 1
ATOM 507 C CA . ALA A 1 68 ? 14.054 38.128 16.116 1.00 8.03 66 ALA A CA 1
ATOM 508 C C . ALA A 1 68 ? 12.796 37.883 15.289 1.00 8.69 66 ALA A C 1
ATOM 509 O O . ALA A 1 68 ? 11.927 38.750 15.199 1.00 8.62 66 ALA A O 1
ATOM 511 N N . GLU A 1 69 ? 12.684 36.699 14.694 1.00 7.90 67 GLU A N 1
ATOM 512 C CA . GLU A 1 69 ? 11.512 36.381 13.883 1.00 10.75 67 GLU A CA 1
ATOM 513 C C . GLU A 1 69 ? 10.251 36.371 14.731 1.00 9.07 67 GLU A C 1
ATOM 514 O O . GLU A 1 69 ? 9.172 36.770 14.274 1.00 9.76 67 GLU A O 1
ATOM 520 N N . ILE A 1 70 ? 10.373 35.925 15.979 1.00 8.52 68 ILE A N 1
ATOM 521 C CA . ILE A 1 70 ? 9.217 35.921 16.872 1.00 8.40 68 ILE A CA 1
ATOM 522 C C . ILE A 1 70 ? 8.772 37.359 17.125 1.00 7.90 68 ILE A C 1
ATOM 523 O O . ILE A 1 70 ? 7.579 37.664 17.034 1.00 8.33 68 ILE A O 1
ATOM 528 N N . MET A 1 71 ? 9.733 38.234 17.431 1.00 7.73 69 MET A N 1
ATOM 529 C CA . MET A 1 71 ? 9.443 39.651 17.684 1.00 7.97 69 MET A CA 1
ATOM 530 C C . MET A 1 71 ? 8.756 40.294 16.485 1.00 7.49 69 MET A C 1
ATOM 531 O O . MET A 1 71 ? 7.716 40.943 16.619 1.00 8.03 69 MET A O 1
ATOM 536 N N . THR A 1 72 ? 9.346 40.127 15.308 1.00 7.83 70 THR A N 1
ATOM 537 C CA . THR A 1 72 ? 8.795 40.704 14.085 1.00 8.86 70 THR A CA 1
ATOM 538 C C . THR A 1 72 ? 7.391 40.190 13.788 1.00 7.50 70 THR A C 1
ATOM 539 O O . THR A 1 72 ? 6.502 40.965 13.442 1.00 8.62 70 THR A O 1
ATOM 543 N N . THR A 1 73 ? 7.185 38.887 13.940 1.00 8.47 71 THR A N 1
ATOM 544 C CA . THR A 1 73 ? 5.880 38.301 13.685 1.00 8.67 71 THR A CA 1
ATOM 545 C C . THR A 1 73 ? 4.811 38.881 14.605 1.00 8.31 71 THR A C 1
ATOM 546 O O . THR A 1 73 ? 3.703 39.188 14.167 1.00 8.55 71 THR A O 1
ATOM 550 N N . GLU A 1 74 ? 5.137 39.029 15.886 1.00 7.80 72 GLU A N 1
ATOM 551 C CA . GLU A 1 74 ? 4.136 39.477 16.849 1.00 9.20 72 GLU A CA 1
ATOM 552 C C . GLU A 1 74 ? 3.888 40.980 16.856 1.00 7.25 72 GLU A C 1
ATOM 553 O O . GLU A 1 74 ? 2.752 41.411 17.031 1.00 8.27 72 GLU A O 1
ATOM 559 N N . MET A 1 75 ? 4.938 41.783 16.689 1.00 7.61 73 MET A N 1
ATOM 560 C CA . MET A 1 75 ? 4.774 43.220 16.890 1.00 7.72 73 MET A CA 1
ATOM 561 C C . MET A 1 75 ? 5.341 44.124 15.794 1.00 8.14 73 MET A C 1
ATOM 562 O O . MET A 1 75 ? 5.286 45.345 15.915 1.00 7.96 73 MET A O 1
ATOM 567 N N . GLY A 1 76 ? 5.876 43.526 14.732 1.00 7.67 74 GLY A N 1
ATOM 568 C CA . GLY A 1 76 ? 6.111 44.251 13.488 1.00 8.54 74 GLY A CA 1
ATOM 569 C C . GLY A 1 76 ? 7.393 45.049 13.317 1.00 8.83 74 GLY A C 1
ATOM 570 O O . GLY A 1 76 ? 7.587 45.674 12.273 1.00 8.60 74 GLY A O 1
ATOM 571 N N . LYS A 1 77 ? 8.277 45.053 14.310 1.00 8.24 75 LYS A N 1
ATOM 572 C CA . LYS A 1 77 ? 9.560 45.734 14.119 1.00 8.64 75 LYS A CA 1
ATOM 573 C C . LYS A 1 77 ? 10.389 44.979 13.076 1.00 7.29 75 LYS A C 1
ATOM 574 O O . LYS A 1 77 ? 10.187 43.779 12.875 1.00 8.79 75 LYS A O 1
ATOM 580 N N . THR A 1 78 ? 11.306 45.666 12.399 1.00 8.99 76 THR A N 1
ATOM 581 C CA . THR A 1 78 ? 12.077 44.988 11.363 1.00 8.90 76 THR A CA 1
ATOM 582 C C . THR A 1 78 ? 12.875 43.833 11.957 1.00 9.20 76 THR A C 1
ATOM 583 O O . THR A 1 78 ? 13.336 43.894 13.107 1.00 8.84 76 THR A O 1
ATOM 587 N N . HIS A 1 79 ? 13.024 42.769 11.178 1.00 9.01 77 HIS A N 1
ATOM 588 C CA . HIS A 1 79 ? 13.789 41.614 11.616 1.00 8.55 77 HIS A CA 1
ATOM 589 C C . HIS A 1 79 ? 15.223 42.017 11.963 1.00 10.16 77 HIS A C 1
ATOM 590 O O . HIS A 1 79 ? 15.797 41.535 12.946 1.00 9.72 77 HIS A O 1
ATOM 597 N N . GLN A 1 80 ? 15.798 42.921 11.181 1.00 9.38 78 GLN A N 1
ATOM 598 C CA . GLN A 1 80 ? 17.154 43.375 11.448 1.00 9.91 78 GLN A CA 1
ATOM 599 C C . GLN A 1 80 ? 17.271 44.106 12.784 1.00 9.38 78 GLN A C 1
ATOM 600 O O . GLN A 1 80 ? 18.229 43.891 13.528 1.00 9.40 78 GLN A O 1
ATOM 606 N N . SER A 1 81 ? 16.306 44.964 13.098 1.00 8.82 79 SER A N 1
ATOM 607 C CA . SER A 1 81 ? 16.337 45.657 14.389 1.00 7.78 79 SER A CA 1
ATOM 608 C C . SER A 1 81 ? 16.031 44.691 15.538 1.00 9.50 79 SER A C 1
ATOM 609 O O . SER A 1 81 ? 16.515 44.882 16.652 1.00 8.68 79 SER A O 1
ATOM 612 N N . ALA A 1 82 ? 15.245 43.651 15.264 1.00 8.05 80 ALA A N 1
ATOM 613 C CA . ALA A 1 82 ? 14.966 42.624 16.271 1.00 7.44 80 ALA A CA 1
ATOM 614 C C . ALA A 1 82 ? 16.202 41.766 16.560 1.00 8.36 80 ALA A C 1
ATOM 615 O O . ALA A 1 82 ? 16.410 41.334 17.696 1.00 7.24 80 ALA A O 1
ATOM 617 N N . ILE A 1 83 ? 17.034 41.540 15.545 1.00 8.33 81 ILE A N 1
ATOM 618 C CA . ILE A 1 83 ? 18.312 40.878 15.752 1.00 7.44 81 ILE A CA 1
ATOM 619 C C . ILE A 1 83 ? 19.158 41.732 16.690 1.00 8.53 81 ILE A C 1
ATOM 620 O O . ILE A 1 83 ? 19.718 41.227 17.662 1.00 8.38 81 ILE A O 1
ATOM 625 N N . ALA A 1 84 ? 19.224 43.036 16.428 1.00 8.30 82 ALA A N 1
ATOM 626 C CA . ALA A 1 84 ? 19.959 43.933 17.310 1.00 7.80 82 ALA A CA 1
ATOM 627 C C . ALA A 1 84 ? 19.390 43.902 18.728 1.00 8.40 82 ALA A C 1
ATOM 628 O O . ALA A 1 84 ? 20.140 43.959 19.708 1.00 8.19 82 ALA A O 1
ATOM 630 N N . GLU A 1 85 ? 18.067 43.799 18.847 1.00 7.39 83 GLU A N 1
ATOM 631 C CA . GLU A 1 85 ? 17.445 43.753 20.167 1.00 7.04 83 GLU A CA 1
ATOM 632 C C . GLU A 1 85 ? 17.849 42.487 20.937 1.00 6.52 83 GLU A C 1
ATOM 633 O O . GLU A 1 85 ? 18.113 42.537 22.146 1.00 7.58 83 GLU A O 1
ATOM 639 N N . ALA A 1 86 ? 17.896 41.354 20.245 1.00 6.68 84 ALA A N 1
ATOM 640 C CA . ALA A 1 86 ? 18.340 40.112 20.872 1.00 7.50 84 ALA A CA 1
ATOM 641 C C . ALA A 1 86 ? 19.803 40.228 21.308 1.00 7.96 84 ALA A C 1
ATOM 642 O O . ALA A 1 86 ? 20.190 39.767 22.387 1.00 7.66 84 ALA A O 1
ATOM 644 N N . GLU A 1 87 ? 20.622 40.866 20.479 1.00 7.35 85 GLU A N 1
ATOM 645 C CA . GLU A 1 87 ? 22.021 41.078 20.820 1.00 7.20 85 GLU A CA 1
ATOM 646 C C . GLU A 1 87 ? 22.179 41.969 22.049 1.00 8.08 85 GLU A C 1
ATOM 647 O O . GLU A 1 87 ? 23.011 41.703 22.922 1.00 8.37 85 GLU A O 1
ATOM 653 N N . LYS A 1 88 ? 21.374 43.024 22.129 1.00 6.66 86 LYS A N 1
ATOM 654 C CA . LYS A 1 88 ? 21.459 43.927 23.268 1.00 8.40 86 LYS A CA 1
ATOM 655 C C . LYS A 1 88 ? 20.968 43.241 24.547 1.00 7.09 86 LYS A C 1
ATOM 656 O O . LYS A 1 88 ? 21.483 43.506 25.640 1.00 8.05 86 LYS A O 1
ATOM 662 N N . SER A 1 89 ? 19.980 42.359 24.402 1.00 6.72 87 SER A N 1
ATOM 663 C CA . SER A 1 89 ? 19.507 41.524 25.507 1.00 7.11 87 SER A CA 1
ATOM 664 C C . SER A 1 89 ? 20.639 40.657 26.068 1.00 6.61 87 SER A C 1
ATOM 665 O O . SER A 1 89 ? 20.807 40.547 27.289 1.00 6.89 87 SER A O 1
ATOM 668 N N . ALA A 1 90 ? 21.414 40.039 25.181 1.00 7.37 88 ALA A N 1
ATOM 669 C CA . ALA A 1 90 ? 22.583 39.278 25.611 1.00 6.89 88 ALA A CA 1
ATOM 670 C C . ALA A 1 90 ? 23.567 40.181 26.343 1.00 8.37 88 ALA A C 1
ATOM 671 O O . ALA A 1 90 ? 24.151 39.792 27.355 1.00 7.61 88 ALA A O 1
ATOM 673 N N . LEU A 1 91 ? 23.742 41.396 25.833 1.00 7.33 89 LEU A N 1
ATOM 674 C CA . LEU A 1 91 ? 24.716 42.316 26.397 1.00 7.49 89 LEU A CA 1
ATOM 675 C C . LEU A 1 91 ? 24.389 42.678 27.841 1.00 7.46 89 LEU A C 1
ATOM 676 O O . LEU A 1 91 ? 25.281 42.747 28.674 1.00 7.17 89 LEU A O 1
ATOM 681 N N . VAL A 1 92 ? 23.117 42.920 28.156 1.00 7.08 90 VAL A N 1
ATOM 682 C CA . VAL A 1 92 ? 22.791 43.298 29.534 1.00 5.79 90 VAL A CA 1
ATOM 683 C C . VAL A 1 92 ? 22.912 42.090 30.474 1.00 6.61 90 VAL A C 1
ATOM 684 O O . VAL A 1 92 ? 23.259 42.242 31.646 1.00 6.97 90 VAL A O 1
ATOM 688 N N . CYS A 1 93 ? 22.661 40.886 29.959 1.00 6.22 91 CYS A N 1
ATOM 689 C CA . CYS A 1 93 ? 22.921 39.675 30.736 1.00 6.63 91 CYS A CA 1
ATOM 690 C C . CYS A 1 93 ? 24.398 39.600 31.106 1.00 6.91 91 CYS A C 1
ATOM 691 O O . CYS A 1 93 ? 24.754 39.368 32.264 1.00 6.59 91 CYS A O 1
ATOM 694 N N . ARG A 1 94 ? 25.257 39.825 30.121 1.00 6.47 92 ARG A N 1
ATOM 695 C CA . ARG A 1 94 ? 26.698 39.773 30.369 1.00 6.20 92 ARG A CA 1
ATOM 696 C C . ARG A 1 94 ? 27.158 40.901 31.292 1.00 6.78 92 ARG A C 1
ATOM 697 O O . ARG A 1 94 ? 28.021 40.691 32.143 1.00 7.50 92 ARG A O 1
ATOM 705 N N . TYR A 1 95 ? 26.572 42.086 31.146 1.00 5.93 93 TYR A N 1
ATOM 706 C CA . TYR A 1 95 ? 26.909 43.213 32.009 1.00 6.68 93 TYR A CA 1
ATOM 707 C C . TYR A 1 95 ? 26.722 42.875 33.489 1.00 6.75 93 TYR A C 1
ATOM 708 O O . TYR A 1 95 ? 27.624 43.082 34.310 1.00 6.99 93 TYR A O 1
ATOM 717 N N . TYR A 1 96 ? 25.557 42.339 33.845 1.00 6.37 94 TYR A N 1
ATOM 718 C CA . TYR A 1 96 ? 25.326 41.996 35.243 1.00 6.52 94 TYR A CA 1
ATOM 719 C C . TYR A 1 96 ? 26.058 40.726 35.687 1.00 6.01 94 TYR A C 1
ATOM 720 O O . TYR A 1 96 ? 26.448 40.617 36.845 1.00 6.77 94 TYR A O 1
ATOM 729 N N . ALA A 1 97 ? 26.283 39.790 34.773 1.00 5.00 95 ALA A N 1
ATOM 730 C CA . ALA A 1 97 ? 27.177 38.673 35.075 1.00 6.73 95 ALA A CA 1
ATOM 731 C C . ALA A 1 97 ? 28.565 39.194 35.453 1.00 6.26 95 ALA A C 1
ATOM 732 O O . ALA A 1 97 ? 29.184 38.707 36.402 1.00 7.48 95 ALA A O 1
ATOM 734 N N . GLU A 1 98 ? 29.039 40.196 34.719 1.00 6.09 96 GLU A N 1
ATOM 735 C CA . GLU A 1 98 ? 30.405 40.687 34.867 1.00 7.48 96 GLU A CA 1
ATOM 736 C C . GLU A 1 98 ? 30.607 41.657 36.036 1.00 8.05 96 GLU A C 1
ATOM 737 O O . GLU A 1 98 ? 31.711 41.751 36.574 1.00 8.03 96 GLU A O 1
ATOM 743 N N . HIS A 1 99 ? 29.546 42.363 36.434 1.00 5.99 97 HIS A N 1
ATOM 744 C CA . HIS A 1 99 ? 29.661 43.431 37.430 1.00 6.65 97 HIS A CA 1
ATOM 745 C C . HIS A 1 99 ? 28.792 43.264 38.667 1.00 7.12 97 HIS A C 1
ATOM 746 O O . HIS A 1 99 ? 29.011 43.941 39.669 1.00 7.31 97 HIS A O 1
ATOM 753 N N . GLY A 1 100 ? 27.795 42.390 38.601 1.00 6.32 98 GLY A N 1
ATOM 754 C CA . GLY A 1 100 ? 26.778 42.322 39.640 1.00 7.10 98 GLY A CA 1
ATOM 755 C C . GLY A 1 100 ? 27.283 42.016 41.036 1.00 6.37 98 GLY A C 1
ATOM 756 O O . GLY A 1 100 ? 26.837 42.635 42.010 1.00 7.42 98 GLY A O 1
ATOM 757 N N . GLU A 1 101 ? 28.220 41.080 41.151 1.00 6.39 99 GLU A N 1
ATOM 758 C CA . GLU A 1 101 ? 28.756 40.743 42.463 1.00 6.99 99 GLU A CA 1
ATOM 759 C C . GLU A 1 101 ? 29.457 41.951 43.080 1.00 7.76 99 GLU A C 1
ATOM 760 O O . GLU A 1 101 ? 29.224 42.285 44.251 1.00 8.28 99 GLU A O 1
ATOM 766 N N . GLN A 1 102 ? 30.302 42.616 42.292 1.00 6.90 100 GLN A N 1
ATOM 767 C CA . GLN A 1 102 ? 31.021 43.798 42.760 1.00 7.61 100 GLN A CA 1
ATOM 768 C C . GLN A 1 102 ? 30.049 44.896 43.152 1.00 8.12 100 GLN A C 1
ATOM 769 O O . GLN A 1 102 ? 30.238 45.576 44.160 1.00 8.71 100 GLN A O 1
ATOM 775 N N . PHE A 1 103 ? 29.005 45.063 42.348 1.00 7.39 101 PHE A N 1
ATOM 776 C CA . PHE A 1 103 ? 27.995 46.088 42.585 1.00 7.63 101 PHE A CA 1
ATOM 777 C C . PHE A 1 103 ? 27.211 45.850 43.870 1.00 8.23 101 PHE A C 1
ATOM 778 O O . PHE A 1 103 ? 26.619 46.780 44.406 1.00 8.74 101 PHE A O 1
ATOM 786 N N . LEU A 1 104 ? 27.194 44.610 44.351 1.00 7.68 102 LEU A N 1
ATOM 787 C CA . LEU A 1 104 ? 26.445 44.255 45.554 1.00 8.27 102 LEU A CA 1
ATOM 788 C C . LEU A 1 104 ? 27.330 43.959 46.767 1.00 8.10 102 LEU A C 1
ATOM 789 O O . LEU A 1 104 ? 26.830 43.537 47.812 1.00 9.46 102 LEU A O 1
ATOM 794 N N . ALA A 1 105 ? 28.635 44.179 46.628 1.00 8.83 103 ALA A N 1
ATOM 795 C CA . ALA A 1 105 ? 29.576 43.935 47.723 1.00 9.27 103 ALA A CA 1
ATOM 796 C C . ALA A 1 105 ? 29.322 44.849 48.922 1.00 7.97 103 ALA A C 1
ATOM 797 O O . ALA A 1 105 ? 28.817 45.967 48.771 1.00 9.57 103 ALA A O 1
ATOM 799 N N . ASN A 1 106 ? 29.675 44.364 50.114 1.00 8.22 104 ASN A N 1
ATOM 800 C CA . ASN A 1 106 ? 29.557 45.173 51.326 1.00 8.05 104 ASN A CA 1
ATOM 801 C C . ASN A 1 106 ? 30.274 46.503 51.169 1.00 9.29 104 ASN A C 1
ATOM 802 O O . ASN A 1 106 ? 31.374 46.561 50.616 1.00 9.79 104 ASN A O 1
ATOM 807 N N . GLU A 1 107 ? 29.660 47.565 51.672 1.00 9.76 105 GLU A N 1
ATOM 808 C CA . GLU A 1 107 ? 30.306 48.872 51.691 1.00 10.24 105 GLU A CA 1
ATOM 809 C C . GLU A 1 107 ? 30.529 49.284 53.139 1.00 9.46 105 GLU A C 1
ATOM 810 O O . GLU A 1 107 ? 29.574 49.494 53.886 1.00 9.51 105 GLU A O 1
ATOM 816 N N . TYR A 1 108 ? 31.793 49.372 53.540 1.00 10.04 106 TYR A N 1
ATOM 817 C CA . TYR A 1 108 ? 32.140 49.625 54.932 1.00 9.84 106 TYR A CA 1
ATOM 818 C C . TYR A 1 108 ? 32.245 51.115 55.211 1.00 11.69 106 TYR A C 1
ATOM 819 O O . TYR A 1 108 ? 32.740 51.881 54.380 1.00 12.74 106 TYR A O 1
ATOM 828 N N . THR A 1 109 ? 31.760 51.521 56.380 1.00 10.89 107 THR A N 1
ATOM 829 C CA . THR A 1 109 ? 31.844 52.910 56.815 1.00 12.13 107 THR A CA 1
ATOM 830 C C . THR A 1 109 ? 32.423 52.901 58.217 1.00 13.76 107 THR A C 1
ATOM 831 O O . THR A 1 109 ? 31.964 52.151 59.075 1.00 15.01 107 THR A O 1
ATOM 835 N N . GLU A 1 110 ? 33.435 53.725 58.450 1.00 12.92 108 GLU A N 1
ATOM 836 C CA . GLU A 1 110 ? 34.112 53.733 59.739 1.00 13.60 108 GLU A CA 1
ATOM 837 C C . GLU A 1 110 ? 33.272 54.403 60.822 1.00 13.97 108 GLU A C 1
ATOM 838 O O . GLU A 1 110 ? 32.819 55.540 60.668 1.00 15.12 108 GLU A O 1
ATOM 844 N N . THR A 1 111 ? 33.036 53.666 61.902 1.00 13.10 109 THR A N 1
ATOM 845 C CA . THR A 1 111 ? 32.375 54.189 63.091 1.00 14.37 109 THR A CA 1
ATOM 846 C C . THR A 1 111 ? 33.101 53.597 64.288 1.00 14.33 109 THR A C 1
ATOM 847 O O . THR A 1 111 ? 34.167 53.001 64.137 1.00 13.83 109 THR A O 1
ATOM 851 N N . GLN A 1 112 ? 32.520 53.728 65.474 1.00 15.95 110 GLN A N 1
ATOM 852 C CA . GLN A 1 112 ? 33.120 53.092 66.644 1.00 15.75 110 GLN A CA 1
ATOM 853 C C . GLN A 1 112 ? 32.812 51.597 66.737 1.00 14.60 110 GLN A C 1
ATOM 854 O O . GLN A 1 112 ? 33.367 50.895 67.581 1.00 15.36 110 GLN A O 1
ATOM 860 N N . ALA A 1 113 ? 31.950 51.108 65.849 1.00 13.86 111 ALA A N 1
ATOM 861 C CA . ALA A 1 113 ? 31.741 49.673 65.720 1.00 13.36 111 ALA A CA 1
ATOM 862 C C . ALA A 1 113 ? 33.040 48.983 65.324 1.00 12.29 111 ALA A C 1
ATOM 863 O O . ALA A 1 113 ? 33.881 49.572 64.635 1.00 13.29 111 ALA A O 1
ATOM 865 N N . THR A 1 114 ? 33.203 47.733 65.751 1.00 11.79 112 THR A N 1
ATOM 866 C CA . THR A 1 114 ? 34.251 46.884 65.193 1.00 13.36 112 THR A CA 1
ATOM 867 C C . THR A 1 114 ? 34.034 46.723 63.694 1.00 13.04 112 THR A C 1
ATOM 868 O O . THR A 1 114 ? 34.982 46.806 62.904 1.00 14.60 112 THR A O 1
ATOM 872 N N . GLU A 1 115 ? 32.780 46.506 63.301 1.00 11.60 113 GLU A N 1
ATOM 873 C CA . GLU A 1 115 ? 32.426 46.474 61.893 1.00 11.56 113 GLU A CA 1
ATOM 874 C C . GLU A 1 115 ? 31.117 47.195 61.691 1.00 10.95 113 GLU A C 1
ATOM 875 O O . GLU A 1 115 ? 30.157 46.946 62.408 1.00 11.41 113 GLU A O 1
ATOM 881 N N . SER A 1 116 ? 31.084 48.104 60.726 1.00 9.21 114 SER A N 1
ATOM 882 C CA . SER A 1 116 ? 29.829 48.721 60.320 1.00 9.12 114 SER A CA 1
ATOM 883 C C . SER A 1 116 ? 29.822 48.870 58.813 1.00 9.62 114 SER A C 1
ATOM 884 O O . SER A 1 116 ? 30.788 49.347 58.218 1.00 9.25 114 SER A O 1
ATOM 887 N N . TYR A 1 117 ? 28.741 48.414 58.194 1.00 7.72 115 TYR A N 1
ATOM 888 C CA . TYR A 1 117 ? 28.674 48.388 56.744 1.00 8.40 115 TYR A CA 1
ATOM 889 C C . TYR A 1 117 ? 27.248 48.289 56.265 1.00 7.80 115 TYR A C 1
ATOM 890 O O . TYR A 1 117 ? 26.321 48.075 57.052 1.00 8.26 115 TYR A O 1
ATOM 899 N N . VAL A 1 118 ? 27.085 48.452 54.961 1.00 7.16 116 VAL A N 1
ATOM 900 C CA . VAL A 1 118 ? 25.829 48.131 54.311 1.00 6.98 116 VAL A CA 1
ATOM 901 C C . VAL A 1 118 ? 26.063 46.896 53.451 1.00 8.91 116 VAL A C 1
ATOM 902 O O . VAL A 1 118 ? 27.060 46.822 52.716 1.00 8.92 116 VAL A O 1
ATOM 906 N N . CYS A 1 119 ? 25.171 45.918 53.564 1.00 7.14 117 CYS A N 1
ATOM 907 C CA . CYS A 1 119 ? 25.182 44.776 52.655 1.00 7.00 117 CYS A CA 1
ATOM 908 C C . CYS A 1 119 ? 23.891 44.800 51.858 1.00 8.31 117 CYS A C 1
ATOM 909 O O . CYS A 1 119 ? 22.971 45.558 52.181 1.00 9.03 117 CYS A O 1
ATOM 912 N N . TYR A 1 120 ? 23.835 43.998 50.804 1.00 7.27 118 TYR A N 1
ATOM 913 C CA . TYR A 1 120 ? 22.734 44.077 49.863 1.00 7.88 118 TYR A CA 1
ATOM 914 C C . TYR A 1 120 ? 22.143 42.697 49.684 1.00 9.17 118 TYR A C 1
ATOM 915 O O . TYR A 1 120 ? 22.840 41.759 49.319 1.00 12.38 118 TYR A O 1
ATOM 924 N N . GLN A 1 121 ? 20.859 42.569 49.984 1.00 6.31 119 GLN A N 1
ATOM 925 C CA . GLN A 1 121 ? 20.186 41.279 49.938 1.00 7.05 119 GLN A CA 1
ATOM 926 C C . GLN A 1 121 ? 18.896 41.406 49.134 1.00 7.10 119 GLN A C 1
ATOM 927 O O . GLN A 1 121 ? 18.256 42.454 49.136 1.00 7.31 119 GLN A O 1
ATOM 933 N N . PRO A 1 122 ? 18.500 40.345 48.431 1.00 6.36 120 PRO A N 1
ATOM 934 C CA . PRO A 1 122 ? 17.296 40.402 47.599 1.00 7.47 120 PRO A CA 1
ATOM 935 C C . PRO A 1 122 ? 16.021 40.570 48.433 1.00 7.93 120 PRO A C 1
ATOM 936 O O . PRO A 1 122 ? 15.955 40.152 49.597 1.00 8.66 120 PRO A O 1
ATOM 940 N N . LEU A 1 123 ? 15.013 41.185 47.835 1.00 7.12 121 LEU A N 1
ATOM 941 C CA . LEU A 1 123 ? 13.727 41.373 48.496 1.00 7.66 121 LEU A CA 1
ATOM 942 C C . LEU A 1 123 ? 12.825 40.142 48.438 1.00 8.62 121 LEU A C 1
ATOM 943 O O . LEU A 1 123 ? 12.105 39.856 49.389 1.00 8.39 121 LEU A O 1
ATOM 948 N N . GLY A 1 124 ? 12.844 39.429 47.314 1.00 7.71 122 GLY A N 1
ATOM 949 C CA . GLY A 1 124 ? 11.928 38.320 47.106 1.00 7.44 122 GLY A CA 1
ATOM 950 C C . GLY A 1 124 ? 11.340 38.367 45.708 1.00 6.72 122 GLY A C 1
ATOM 951 O O . GLY A 1 124 ? 12.049 38.614 44.736 1.00 7.51 122 GLY A O 1
ATOM 952 N N . ILE A 1 125 ? 10.035 38.136 45.608 1.00 5.34 123 ILE A N 1
ATOM 953 C CA . ILE A 1 125 ? 9.369 38.163 44.312 1.00 6.82 123 ILE A CA 1
ATOM 954 C C . ILE A 1 125 ? 9.164 39.597 43.814 1.00 6.36 123 ILE A C 1
ATOM 955 O O . ILE A 1 125 ? 8.538 40.422 44.483 1.00 6.35 123 ILE A O 1
ATOM 960 N N . LEU A 1 126 ? 9.675 39.860 42.617 1.00 6.53 124 LEU A N 1
ATOM 961 C CA . LEU A 1 126 ? 9.451 41.113 41.896 1.00 6.93 124 LEU A CA 1
ATOM 962 C C . LEU A 1 126 ? 8.459 40.877 40.762 1.00 6.09 124 LEU A C 1
ATOM 963 O O . LEU A 1 126 ? 8.628 39.954 39.957 1.00 7.78 124 LEU A O 1
ATOM 968 N N . LEU A 1 127 ? 7.413 41.695 40.716 1.00 5.47 125 LEU A N 1
ATOM 969 C CA . LEU A 1 127 ? 6.513 41.745 39.572 1.00 5.73 125 LEU A CA 1
ATOM 970 C C . LEU A 1 127 ? 7.044 42.736 38.556 1.00 5.40 125 LEU A C 1
ATOM 971 O O . LEU A 1 127 ? 7.379 43.867 38.904 1.00 7.09 125 LEU A O 1
ATOM 976 N N . ALA A 1 128 ? 7.104 42.314 37.297 1.00 6.21 126 ALA A N 1
ATOM 977 C CA . ALA A 1 128 ? 7.417 43.209 36.189 1.00 6.25 126 ALA A CA 1
ATOM 978 C C . ALA A 1 128 ? 6.281 43.233 35.177 1.00 6.44 126 ALA A C 1
ATOM 979 O O . ALA A 1 128 ? 5.811 42.185 34.731 1.00 7.56 126 ALA A O 1
ATOM 981 N N . VAL A 1 129 ? 5.862 44.436 34.805 1.00 6.15 127 VAL A N 1
ATOM 982 C CA . VAL A 1 129 ? 4.864 44.642 33.763 1.00 7.38 127 VAL A CA 1
ATOM 983 C C . VAL A 1 129 ? 5.563 45.341 32.606 1.00 6.40 127 VAL A C 1
ATOM 984 O O . VAL A 1 129 ? 6.153 46.415 32.784 1.00 7.19 127 VAL A O 1
ATOM 988 N N . MET A 1 130 ? 5.521 44.721 31.429 1.00 6.15 128 MET A N 1
ATOM 989 C CA . MET A 1 130 ? 6.348 45.148 30.297 1.00 7.35 128 MET A CA 1
ATOM 990 C C . MET A 1 130 ? 5.532 45.404 29.030 1.00 8.17 128 MET A C 1
ATOM 991 O O . MET A 1 130 ? 4.446 44.860 28.867 1.00 7.20 128 MET A O 1
ATOM 996 N N . PRO A 1 131 ? 6.057 46.244 28.123 1.00 7.48 129 PRO A N 1
ATOM 997 C CA . PRO A 1 131 ? 5.338 46.608 26.899 1.00 9.35 129 PRO A CA 1
ATOM 998 C C . PRO A 1 131 ? 5.804 45.842 25.657 1.00 7.81 129 PRO A C 1
ATOM 999 O O . PRO A 1 131 ? 6.867 45.215 25.660 1.00 8.01 129 PRO A O 1
ATOM 1003 N N . TRP A 1 132 ? 5.018 45.918 24.584 1.00 7.02 130 TRP A N 1
ATOM 1004 C CA . TRP A 1 132 ? 5.342 45.176 23.377 1.00 7.62 130 TRP A CA 1
ATOM 1005 C C . TRP A 1 132 ? 6.462 45.796 22.540 1.00 6.47 130 TRP A C 1
ATOM 1006 O O . TRP A 1 132 ? 6.944 45.150 21.623 1.00 7.55 130 TRP A O 1
ATOM 1017 N N . ASN A 1 133 ? 6.878 47.032 22.819 1.00 6.94 131 ASN A N 1
ATOM 1018 C CA . ASN A 1 133 ? 7.749 47.708 21.847 1.00 7.53 131 ASN A CA 1
ATOM 1019 C C . ASN A 1 133 ? 9.181 47.189 21.765 1.00 7.43 131 ASN A C 1
ATOM 1020 O O . ASN A 1 133 ? 9.777 47.188 20.689 1.00 8.22 131 ASN A O 1
ATOM 1025 N N . PHE A 1 134 ? 9.723 46.734 22.891 1.00 7.12 132 PHE A N 1
ATOM 1026 C CA . PHE A 1 134 ? 11.018 46.056 22.898 1.00 7.54 132 PHE A CA 1
ATOM 1027 C C . PHE A 1 134 ? 10.808 44.808 23.730 1.00 7.58 132 PHE A C 1
ATOM 1028 O O . PHE A 1 134 ? 11.193 44.753 24.900 1.00 8.06 132 PHE A O 1
ATOM 1036 N N . PRO A 1 135 ? 10.163 43.801 23.130 1.00 6.95 133 PRO A N 1
ATOM 1037 C CA . PRO A 1 135 ? 9.606 42.692 23.910 1.00 7.15 133 PRO A CA 1
ATOM 1038 C C . PRO A 1 135 ? 10.647 41.756 24.517 1.00 7.25 133 PRO A C 1
ATOM 1039 O O . PRO A 1 135 ? 10.302 41.009 25.433 1.00 8.11 133 PRO A O 1
ATOM 1043 N N . PHE A 1 136 ? 11.886 41.784 24.021 1.00 6.13 134 PHE A N 1
ATOM 1044 C CA . PHE A 1 136 ? 12.985 41.048 24.652 1.00 6.45 134 PHE A CA 1
ATOM 1045 C C . PHE A 1 136 ? 13.831 41.970 25.524 1.00 7.51 134 PHE A C 1
ATOM 1046 O O . PHE A 1 136 ? 14.047 41.693 26.706 1.00 6.82 134 PHE A O 1
ATOM 1054 N N . TRP A 1 137 ? 14.309 43.066 24.943 1.00 7.09 135 TRP A N 1
ATOM 1055 C CA . TRP A 1 137 ? 15.239 43.954 25.631 1.00 7.21 135 TRP A CA 1
ATOM 1056 C C . TRP A 1 137 ? 14.707 44.485 26.956 1.00 6.89 135 TRP A C 1
ATOM 1057 O O . TRP A 1 137 ? 15.416 44.465 27.949 1.00 8.37 135 TRP A O 1
ATOM 1068 N N . GLN A 1 138 ? 13.466 44.954 26.995 1.00 7.05 136 GLN A N 1
ATOM 1069 C CA . GLN A 1 138 ? 12.980 45.516 28.254 1.00 8.79 136 GLN A CA 1
ATOM 1070 C C . GLN A 1 138 ? 12.866 44.450 29.334 1.00 7.06 136 GLN A C 1
ATOM 1071 O O . GLN A 1 138 ? 13.050 44.734 30.523 1.00 8.56 136 GLN A O 1
ATOM 1077 N N . VAL A 1 139 ? 12.557 43.224 28.931 1.00 7.46 137 VAL A N 1
ATOM 1078 C CA . VAL A 1 139 ? 12.500 42.125 29.884 1.00 7.38 137 VAL A CA 1
ATOM 1079 C C . VAL A 1 139 ? 13.890 41.821 30.444 1.00 7.55 137 VAL A C 1
ATOM 1080 O O . VAL A 1 139 ? 14.070 41.752 31.662 1.00 6.19 137 VAL A O 1
ATOM 1084 N N . PHE A 1 140 ? 14.883 41.662 29.575 1.00 7.21 138 PHE A N 1
ATOM 1085 C CA . PHE A 1 140 ? 16.225 41.376 30.057 1.00 6.22 138 PHE A CA 1
ATOM 1086 C C . PHE A 1 140 ? 16.840 42.538 30.825 1.00 7.64 138 PHE A C 1
ATOM 1087 O O . PHE A 1 140 ? 17.618 42.318 31.754 1.00 7.65 138 PHE A O 1
ATOM 1095 N N . ARG A 1 141 ? 16.452 43.762 30.483 1.00 6.25 139 ARG A N 1
ATOM 1096 C CA . ARG A 1 141 ? 16.883 44.946 31.219 1.00 7.76 139 ARG A CA 1
ATOM 1097 C C . ARG A 1 141 ? 16.563 44.836 32.716 1.00 7.54 139 ARG A C 1
ATOM 1098 O O . ARG A 1 141 ? 17.399 45.187 33.557 1.00 8.05 139 ARG A O 1
ATOM 1106 N N . PHE A 1 142 ? 15.364 44.366 33.060 1.00 6.40 140 PHE A N 1
ATOM 1107 C CA . PHE A 1 142 ? 15.051 44.199 34.478 1.00 7.48 140 PHE A CA 1
ATOM 1108 C C . PHE A 1 142 ? 15.472 42.816 34.983 1.00 8.26 140 PHE A C 1
ATOM 1109 O O . PHE A 1 142 ? 15.876 42.671 36.138 1.00 8.06 140 PHE A O 1
ATOM 1117 N N . ALA A 1 143 ? 15.373 41.798 34.134 1.00 6.38 141 ALA A N 1
ATOM 1118 C CA . ALA A 1 143 ? 15.560 40.427 34.610 1.00 7.85 141 ALA A CA 1
ATOM 1119 C C . ALA A 1 143 ? 17.007 40.092 34.944 1.00 6.57 141 ALA A C 1
ATOM 1120 O O . ALA A 1 143 ? 17.275 39.418 35.936 1.00 7.32 141 ALA A O 1
ATOM 1122 N N . ALA A 1 144 ? 17.947 40.559 34.126 1.00 6.56 142 ALA A N 1
ATOM 1123 C CA . ALA A 1 144 ? 19.358 40.284 34.390 1.00 7.03 142 ALA A CA 1
ATOM 1124 C C . ALA A 1 144 ? 19.808 40.753 35.792 1.00 6.91 142 ALA A C 1
ATOM 1125 O O . ALA A 1 144 ? 20.340 39.950 36.552 1.00 6.43 142 ALA A O 1
ATOM 1127 N N . PRO A 1 145 ? 19.569 42.030 36.161 1.00 5.77 143 PRO A N 1
ATOM 1128 C CA . PRO A 1 145 ? 19.978 42.410 37.521 1.00 6.39 143 PRO A CA 1
ATOM 1129 C C . PRO A 1 145 ? 19.139 41.755 38.613 1.00 6.63 143 PRO A C 1
ATOM 1130 O O . PRO A 1 145 ? 19.686 41.448 39.677 1.00 6.60 143 PRO A O 1
ATOM 1134 N N . ALA A 1 146 ? 17.846 41.539 38.366 1.00 6.52 144 ALA A N 1
ATOM 1135 C CA . ALA A 1 146 ? 17.003 40.856 39.344 1.00 7.33 144 ALA A CA 1
ATOM 1136 C C . ALA A 1 146 ? 17.568 39.491 39.693 1.00 7.19 144 ALA A C 1
ATOM 1137 O O . ALA A 1 146 ? 17.714 39.129 40.874 1.00 8.59 144 ALA A O 1
ATOM 1139 N N . LEU A 1 147 ? 17.898 38.725 38.665 1.00 7.44 145 LEU A N 1
ATOM 1140 C CA . LEU A 1 147 ? 18.369 37.366 38.878 1.00 7.46 145 LEU A CA 1
ATOM 1141 C C . LEU A 1 147 ? 19.778 37.360 39.468 1.00 6.69 145 LEU A C 1
ATOM 1142 O O . LEU A 1 147 ? 20.102 36.506 40.306 1.00 8.55 145 LEU A O 1
ATOM 1147 N N . MET A 1 148 ? 20.626 38.297 39.053 1.00 6.82 146 MET A N 1
ATOM 1148 C CA . MET A 1 148 ? 21.963 38.352 39.634 1.00 7.00 146 MET A CA 1
ATOM 1149 C C . MET A 1 148 ? 21.900 38.712 41.119 1.00 7.39 146 MET A C 1
ATOM 1150 O O . MET A 1 148 ? 22.719 38.243 41.912 1.00 7.03 146 MET A O 1
ATOM 1155 N N . ALA A 1 149 ? 20.917 39.530 41.490 1.00 6.67 147 ALA A N 1
ATOM 1156 C CA . ALA A 1 149 ? 20.762 39.976 42.872 1.00 6.71 147 ALA A CA 1
ATOM 1157 C C . ALA A 1 149 ? 20.153 38.919 43.781 1.00 6.48 147 ALA A C 1
ATOM 1158 O O . ALA A 1 149 ? 20.189 39.069 45.000 1.00 7.91 147 ALA A O 1
ATOM 1160 N N . GLY A 1 150 ? 19.569 37.872 43.201 1.00 6.41 148 GLY A N 1
ATOM 1161 C CA . GLY A 1 150 ? 18.943 36.822 43.986 1.00 6.70 148 GLY A CA 1
ATOM 1162 C C . GLY A 1 150 ? 17.447 36.989 44.197 1.00 5.59 148 GLY A C 1
ATOM 1163 O O . GLY A 1 150 ? 16.855 36.226 44.961 1.00 7.16 148 GLY A O 1
ATOM 1164 N N . ASN A 1 151 ? 16.840 37.985 43.555 1.00 5.68 149 ASN A N 1
ATOM 1165 C CA . ASN A 1 151 ? 15.385 38.069 43.499 1.00 5.25 149 ASN A CA 1
ATOM 1166 C C . ASN A 1 151 ? 14.835 36.987 42.575 1.00 5.82 149 ASN A C 1
ATOM 1167 O O . ASN A 1 151 ? 15.565 36.411 41.764 1.00 6.66 149 ASN A O 1
ATOM 1172 N N . VAL A 1 152 ? 13.542 36.705 42.702 1.00 5.93 150 VAL A N 1
ATOM 1173 C CA . VAL A 1 152 ? 12.849 35.961 41.657 1.00 6.83 150 VAL A CA 1
ATOM 1174 C C . VAL A 1 152 ? 11.833 36.904 41.015 1.00 6.67 150 VAL A C 1
ATOM 1175 O O . VAL A 1 152 ? 11.519 37.969 41.570 1.00 6.56 150 VAL A O 1
ATOM 1179 N N . ALA A 1 153 ? 11.343 36.543 39.833 1.00 5.93 151 ALA A N 1
ATOM 1180 C CA . ALA A 1 153 ? 10.500 37.460 39.090 1.00 6.67 151 ALA A CA 1
ATOM 1181 C C . ALA A 1 153 ? 9.313 36.784 38.448 1.00 5.68 151 ALA A C 1
ATOM 1182 O O . ALA A 1 153 ? 9.395 35.643 37.987 1.00 5.74 151 ALA A O 1
ATOM 1184 N N . VAL A 1 154 ? 8.201 37.505 38.430 1.00 5.52 152 VAL A N 1
ATOM 1185 C CA . VAL A 1 154 ? 7.050 37.130 37.621 1.00 5.83 152 VAL A CA 1
ATOM 1186 C C . VAL A 1 154 ? 6.823 38.244 36.612 1.00 5.42 152 VAL A C 1
ATOM 1187 O O . VAL A 1 154 ? 6.844 39.425 36.964 1.00 6.87 152 VAL A O 1
ATOM 1191 N N . LEU A 1 155 ? 6.642 37.854 35.357 1.00 6.27 153 LEU A N 1
ATOM 1192 C CA . LEU A 1 155 ? 6.486 38.796 34.255 1.00 5.82 153 LEU A CA 1
ATOM 1193 C C . LEU A 1 155 ? 5.060 38.802 33.734 1.00 5.62 153 LEU A C 1
ATOM 1194 O O . LEU A 1 155 ? 4.538 37.756 33.346 1.00 7.22 153 LEU A O 1
ATOM 1199 N N . LYS A 1 156 ? 4.437 39.974 33.719 1.00 5.79 154 LYS A N 1
ATOM 1200 C CA . LYS A 1 156 ? 3.214 40.183 32.958 1.00 6.02 154 LYS A CA 1
ATOM 1201 C C . LYS A 1 156 ? 3.605 41.004 31.742 1.00 5.05 154 LYS A C 1
ATOM 1202 O O . LYS A 1 156 ? 3.857 42.211 31.830 1.00 5.98 154 LYS A O 1
ATOM 1208 N N . HIS A 1 157 ? 3.714 40.328 30.605 1.00 5.34 155 HIS A N 1
ATOM 1209 C CA . HIS A 1 157 ? 4.075 40.987 29.362 1.00 5.90 155 HIS A CA 1
ATOM 1210 C C . HIS A 1 157 ? 2.809 41.506 28.689 1.00 7.12 155 HIS A C 1
ATOM 1211 O O . HIS A 1 157 ? 1.687 41.204 29.106 1.00 7.03 155 HIS A O 1
ATOM 1218 N N . ALA A 1 158 ? 2.996 42.289 27.637 1.00 7.11 156 ALA A N 1
ATOM 1219 C CA . ALA A 1 158 ? 1.875 42.809 26.872 1.00 6.34 156 ALA A CA 1
ATOM 1220 C C . ALA A 1 158 ? 1.095 41.648 26.257 1.00 7.84 156 ALA A C 1
ATOM 1221 O O . ALA A 1 158 ? 1.674 40.619 25.895 1.00 7.44 156 ALA A O 1
ATOM 1223 N N . SER A 1 159 ? -0.215 41.824 26.117 1.00 7.88 157 SER A N 1
ATOM 1224 C CA . SER A 1 159 ? -1.083 40.737 25.673 1.00 8.18 157 SER A CA 1
ATOM 1225 C C . SER A 1 159 ? -0.892 40.334 24.218 1.00 8.52 157 SER A C 1
ATOM 1226 O O . SER A 1 159 ? -1.356 39.266 23.804 1.00 8.57 157 SER A O 1
ATOM 1229 N N . ASN A 1 160 ? -0.218 41.182 23.448 1.00 7.50 158 ASN A N 1
ATOM 1230 C CA . ASN A 1 160 ? 0.043 40.907 22.041 1.00 7.42 158 ASN A CA 1
ATOM 1231 C C . ASN A 1 160 ? 1.423 40.310 21.769 1.00 8.16 158 ASN A C 1
ATOM 1232 O O . ASN A 1 160 ? 1.764 40.039 20.624 1.00 8.56 158 ASN A O 1
ATOM 1237 N N . VAL A 1 161 ? 2.216 40.087 22.813 1.00 7.46 159 VAL A N 1
ATOM 1238 C CA . VAL A 1 161 ? 3.488 39.376 22.619 1.00 8.22 159 VAL A CA 1
ATOM 1239 C C . VAL A 1 161 ? 3.643 38.102 23.472 1.00 6.95 159 VAL A C 1
ATOM 1240 O O . VAL A 1 161 ? 4.692 37.887 24.096 1.00 7.62 159 VAL A O 1
ATOM 1244 N N . PRO A 1 162 ? 2.616 37.231 23.476 1.00 7.15 160 PRO A N 1
ATOM 1245 C CA . PRO A 1 162 ? 2.719 36.020 24.300 1.00 6.71 160 PRO A CA 1
ATOM 1246 C C . PRO A 1 162 ? 3.865 35.096 23.881 1.00 7.01 160 PRO A C 1
ATOM 1247 O O . PRO A 1 162 ? 4.495 34.499 24.751 1.00 7.68 160 PRO A O 1
ATOM 1251 N N . GLN A 1 163 ? 4.142 34.966 22.588 1.00 6.81 161 GLN A N 1
ATOM 1252 C CA . GLN A 1 163 ? 5.252 34.108 22.181 1.00 7.19 161 GLN A CA 1
ATOM 1253 C C . GLN A 1 163 ? 6.604 34.656 22.626 1.00 7.37 161 GLN A C 1
ATOM 1254 O O . GLN A 1 163 ? 7.487 33.890 23.011 1.00 7.11 161 GLN A O 1
ATOM 1260 N N . CYS A 1 164 ? 6.770 35.974 22.591 1.00 6.25 162 CYS A N 1
ATOM 1261 C CA . CYS A 1 164 ? 7.991 36.575 23.121 1.00 6.09 162 CYS A CA 1
ATOM 1262 C C . CYS A 1 164 ? 8.119 36.297 24.610 1.00 5.70 162 CYS A C 1
ATOM 1263 O O . CYS A 1 164 ? 9.182 35.909 25.091 1.00 7.09 162 CYS A O 1
ATOM 1266 N N . ALA A 1 165 ? 7.017 36.484 25.324 1.00 6.31 163 ALA A N 1
ATOM 1267 C CA . ALA A 1 165 ? 7.005 36.269 26.763 1.00 6.16 163 ALA A CA 1
ATOM 1268 C C . ALA A 1 165 ? 7.355 34.816 27.122 1.00 6.98 163 ALA A C 1
ATOM 1269 O O . ALA A 1 165 ? 8.154 34.561 28.029 1.00 7.63 163 ALA A O 1
ATOM 1271 N N . LEU A 1 166 ? 6.775 33.862 26.399 1.00 6.73 164 LEU A N 1
ATOM 1272 C CA . LEU A 1 166 ? 7.088 32.453 26.632 1.00 6.94 164 LEU A CA 1
ATOM 1273 C C . LEU A 1 166 ? 8.533 32.132 26.250 1.00 7.84 164 LEU A C 1
ATOM 1274 O O . LEU A 1 166 ? 9.202 31.351 26.923 1.00 7.65 164 LEU A O 1
ATOM 1279 N N . ALA A 1 167 ? 9.020 32.746 25.179 1.00 6.96 165 ALA A N 1
ATOM 1280 C CA . ALA A 1 167 ? 10.400 32.524 24.748 1.00 6.78 165 ALA A CA 1
ATOM 1281 C C . ALA A 1 167 ? 11.413 32.973 25.795 1.00 7.79 165 ALA A C 1
ATOM 1282 O O . ALA A 1 167 ? 12.419 32.295 26.016 1.00 7.73 165 ALA A O 1
ATOM 1284 N N . VAL A 1 168 ? 11.167 34.108 26.443 1.00 7.20 166 VAL A N 1
ATOM 1285 C CA . VAL A 1 168 ? 12.095 34.580 27.468 1.00 7.16 166 VAL A CA 1
ATOM 1286 C C . VAL A 1 168 ? 12.169 33.582 28.625 1.00 7.56 166 VAL A C 1
ATOM 1287 O O . VAL A 1 168 ? 13.266 33.239 29.086 1.00 7.54 166 VAL A O 1
ATOM 1291 N N . GLU A 1 169 ? 11.018 33.085 29.074 1.00 6.14 167 GLU A N 1
ATOM 1292 C CA . GLU A 1 169 ? 11.035 32.057 30.112 1.00 6.46 167 GLU A CA 1
ATOM 1293 C C . GLU A 1 169 ? 11.789 30.812 29.651 1.00 6.92 167 GLU A C 1
ATOM 1294 O O . GLU A 1 169 ? 12.578 30.256 30.406 1.00 7.26 167 GLU A O 1
ATOM 1300 N N . ALA A 1 170 ? 11.559 30.389 28.409 1.00 6.47 168 ALA A N 1
ATOM 1301 C CA . ALA A 1 170 ? 12.225 29.198 27.881 1.00 6.84 168 ALA A CA 1
ATOM 1302 C C . ALA A 1 170 ? 13.741 29.378 27.804 1.00 7.05 168 ALA A C 1
ATOM 1303 O O . ALA A 1 170 ? 14.496 28.444 28.065 1.00 7.08 168 ALA A O 1
ATOM 1305 N N . ILE A 1 171 ? 14.200 30.574 27.449 1.00 6.24 169 ILE A N 1
ATOM 1306 C CA . ILE A 1 171 ? 15.632 30.861 27.422 1.00 6.57 169 ILE A CA 1
ATOM 1307 C C . ILE A 1 171 ? 16.217 30.696 28.818 1.00 6.25 169 ILE A C 1
ATOM 1308 O O . ILE A 1 171 ? 17.261 30.075 28.999 1.00 6.58 169 ILE A O 1
ATOM 1313 N N . LEU A 1 172 ? 15.529 31.238 29.814 1.00 6.88 170 LEU A N 1
ATOM 1314 C CA . LEU A 1 172 ? 16.033 31.200 31.181 1.00 6.13 170 LEU A CA 1
ATOM 1315 C C . LEU A 1 172 ? 16.009 29.781 31.767 1.00 6.27 170 LEU A C 1
ATOM 1316 O O . LEU A 1 172 ? 16.912 29.405 32.528 1.00 6.70 170 LEU A O 1
ATOM 1321 N N . GLU A 1 173 ? 15.010 28.984 31.387 1.00 6.13 171 GLU A N 1
ATOM 1322 C CA . GLU A 1 173 ? 14.987 27.570 31.761 1.00 5.72 171 GLU A CA 1
ATOM 1323 C C . GLU A 1 173 ? 16.162 26.823 31.139 1.00 6.22 171 GLU A C 1
ATOM 1324 O O . GLU A 1 173 ? 16.849 26.046 31.819 1.00 6.48 171 GLU A O 1
ATOM 1330 N N . ALA A 1 174 ? 16.362 27.013 29.834 1.00 5.78 172 ALA A N 1
ATOM 1331 C CA . ALA A 1 174 ? 17.443 26.333 29.123 1.00 5.53 172 ALA A CA 1
ATOM 1332 C C . ALA A 1 174 ? 18.799 26.752 29.666 1.00 6.36 172 ALA A C 1
ATOM 1333 O O . ALA A 1 174 ? 19.740 25.960 29.653 1.00 7.62 172 ALA A O 1
ATOM 1335 N N . ALA A 1 175 ? 18.895 27.985 30.155 1.00 5.95 173 ALA A N 1
ATOM 1336 C CA . ALA A 1 175 ? 20.145 28.495 30.703 1.00 6.99 173 ALA A CA 1
ATOM 1337 C C . ALA A 1 175 ? 20.515 27.831 32.025 1.00 5.63 173 ALA A C 1
ATOM 1338 O O . ALA A 1 175 ? 21.691 27.810 32.410 1.00 6.66 173 ALA A O 1
ATOM 1340 N N . GLY A 1 176 ? 19.516 27.302 32.728 1.00 6.05 174 GLY A N 1
ATOM 1341 C CA . GLY A 1 176 ? 19.749 26.615 33.983 1.00 6.48 174 GLY A CA 1
ATOM 1342 C C . GLY A 1 176 ? 19.127 27.247 35.209 1.00 6.31 174 GLY A C 1
ATOM 1343 O O . GLY A 1 176 ? 19.272 26.715 36.303 1.00 7.37 174 GLY A O 1
ATOM 1344 N N . PHE A 1 177 ? 18.443 28.379 35.057 1.00 5.69 175 PHE A N 1
ATOM 1345 C CA . PHE A 1 177 ? 17.815 29.004 36.224 1.00 5.41 175 PHE A CA 1
ATOM 1346 C C . PHE A 1 177 ? 16.746 28.077 36.787 1.00 6.28 175 PHE A C 1
ATOM 1347 O O . PHE A 1 177 ? 15.891 27.606 36.039 1.00 6.59 175 PHE A O 1
ATOM 1355 N N . PRO A 1 178 ? 16.800 27.805 38.103 1.00 4.65 176 PRO A N 1
ATOM 1356 C CA . PRO A 1 178 ? 15.830 26.868 38.693 1.00 6.06 176 PRO A CA 1
ATOM 1357 C C . PRO A 1 178 ? 14.364 27.264 38.483 1.00 6.08 176 PRO A C 1
ATOM 1358 O O . PRO A 1 178 ? 14.021 28.450 38.358 1.00 6.56 176 PRO A O 1
ATOM 1362 N N . GLU A 1 179 ? 13.503 26.255 38.448 1.00 5.89 177 GLU A N 1
ATOM 1363 C CA . GLU A 1 179 ? 12.072 26.453 38.277 1.00 6.62 177 GLU A CA 1
ATOM 1364 C C . GLU A 1 179 ? 11.535 27.405 39.342 1.00 5.64 177 GLU A C 1
ATOM 1365 O O . GLU A 1 179 ? 11.826 27.257 40.529 1.00 7.45 177 GLU A O 1
ATOM 1371 N N . GLY A 1 180 ? 10.745 28.386 38.917 1.00 6.04 178 GLY A N 1
ATOM 1372 C CA . GLY A 1 180 ? 10.166 29.360 39.835 1.00 6.57 178 GLY A CA 1
ATOM 1373 C C . GLY A 1 180 ? 10.974 30.629 39.998 1.00 6.11 178 GLY A C 1
ATOM 1374 O O . GLY A 1 180 ? 10.504 31.594 40.598 1.00 6.28 178 GLY A O 1
ATOM 1375 N N . VAL A 1 181 ? 12.201 30.636 39.486 1.00 5.54 179 VAL A N 1
ATOM 1376 C CA . VAL A 1 181 ? 13.019 31.835 39.577 1.00 5.59 179 VAL A CA 1
ATOM 1377 C C . VAL A 1 181 ? 12.533 32.912 38.611 1.00 6.57 179 VAL A C 1
ATOM 1378 O O . VAL A 1 181 ? 12.594 34.102 38.923 1.00 6.52 179 VAL A O 1
ATOM 1382 N N . PHE A 1 182 ? 12.064 32.500 37.440 1.00 5.75 180 PHE A N 1
ATOM 1383 C CA . PHE A 1 182 ? 11.451 33.425 36.495 1.00 5.74 180 PHE A CA 1
ATOM 1384 C C . PHE A 1 182 ? 10.219 32.758 35.912 1.00 5.48 180 PHE A C 1
ATOM 1385 O O . PHE A 1 182 ? 10.304 31.639 35.402 1.00 7.10 180 PHE A O 1
ATOM 1393 N N . GLN A 1 183 ? 9.080 33.439 35.967 1.00 5.79 181 GLN A N 1
ATOM 1394 C CA . GLN A 1 183 ? 7.862 32.882 35.395 1.00 5.80 181 GLN A CA 1
ATOM 1395 C C . GLN A 1 183 ? 7.112 33.921 34.602 1.00 6.35 181 GLN A C 1
ATOM 1396 O O . GLN A 1 183 ? 6.824 35.010 35.099 1.00 7.35 181 GLN A O 1
ATOM 1402 N N . THR A 1 184 ? 6.780 33.566 33.371 1.00 5.71 182 THR A N 1
ATOM 1403 C CA . THR A 1 184 ? 5.885 34.356 32.545 1.00 5.59 182 THR A CA 1
ATOM 1404 C C . THR A 1 184 ? 4.437 34.078 32.912 1.00 5.96 182 THR A C 1
ATOM 1405 O O . THR A 1 184 ? 4.008 32.923 32.966 1.00 7.35 182 THR A O 1
ATOM 1409 N N . LEU A 1 185 ? 3.699 35.144 33.197 1.00 5.50 183 LEU A N 1
ATOM 1410 C CA . LEU A 1 185 ? 2.272 35.049 33.493 1.00 5.53 183 LEU A CA 1
ATOM 1411 C C . LEU A 1 185 ? 1.487 35.504 32.285 1.00 5.62 183 LEU A C 1
ATOM 1412 O O . LEU A 1 185 ? 1.502 36.691 31.936 1.00 6.45 183 LEU A O 1
ATOM 1417 N N . LEU A 1 186 ? 0.793 34.570 31.639 1.00 7.20 184 LEU A N 1
ATOM 1418 C CA . LEU A 1 186 ? -0.098 34.925 30.537 1.00 7.66 184 LEU A CA 1
ATOM 1419 C C . LEU A 1 186 ? -1.393 35.445 31.137 1.00 6.92 184 LEU A C 1
ATOM 1420 O O . LEU A 1 186 ? -2.348 34.696 31.332 1.00 8.17 184 LEU A O 1
ATOM 1425 N N . ILE A 1 187 ? -1.395 36.730 31.477 1.00 7.10 185 ILE A N 1
ATOM 1426 C CA . ILE A 1 187 ? -2.533 37.358 32.137 1.00 7.30 185 ILE A CA 1
ATOM 1427 C C . ILE A 1 187 ? -2.785 38.742 31.571 1.00 8.01 185 ILE A C 1
ATOM 1428 O O . ILE A 1 187 ? -1.872 39.374 31.023 1.00 7.94 185 ILE A O 1
ATOM 1433 N N . GLY A 1 188 ? -4.022 39.204 31.705 1.00 6.93 186 GLY A N 1
ATOM 1434 C CA . GLY A 1 188 ? -4.405 40.518 31.226 1.00 7.84 186 GLY A CA 1
ATOM 1435 C C . GLY A 1 188 ? -4.177 41.592 32.268 1.00 7.91 186 GLY A C 1
ATOM 1436 O O . GLY A 1 188 ? -3.845 41.312 33.426 1.00 7.07 186 GLY A O 1
ATOM 1437 N N . ALA A 1 189 ? -4.387 42.839 31.857 1.00 7.80 187 ALA A N 1
ATOM 1438 C CA . ALA A 1 189 ? -4.168 43.975 32.742 1.00 7.65 187 ALA A CA 1
ATOM 1439 C C . ALA A 1 189 ? -5.009 43.909 34.018 1.00 6.95 187 ALA A C 1
ATOM 1440 O O . ALA A 1 189 ? -4.540 44.286 35.097 1.00 7.92 187 ALA A O 1
ATOM 1442 N N . SER A 1 190 ? -6.242 43.413 33.906 1.00 6.93 188 SER A N 1
ATOM 1443 C CA . SER A 1 190 ? -7.140 43.335 35.065 1.00 8.69 188 SER A CA 1
ATOM 1444 C C . SER A 1 190 ? -6.668 42.353 36.136 1.00 7.46 188 SER A C 1
ATOM 1445 O O . SER A 1 190 ? -7.160 42.373 37.265 1.00 8.13 188 SER A O 1
ATOM 1448 N N . GLN A 1 191 ? -5.710 41.502 35.782 1.00 7.13 189 GLN A N 1
ATOM 1449 C CA . GLN A 1 191 ? -5.277 40.432 36.669 1.00 7.52 189 GLN A CA 1
ATOM 1450 C C . GLN A 1 191 ? -4.047 40.815 37.480 1.00 7.53 189 GLN A C 1
ATOM 1451 O O . GLN A 1 191 ? -3.619 40.079 38.371 1.00 8.33 189 GLN A O 1
ATOM 1457 N N . VAL A 1 192 ? -3.479 41.969 37.167 1.00 6.47 190 VAL A N 1
ATOM 1458 C CA . VAL A 1 192 ? -2.259 42.430 37.827 1.00 7.33 190 VAL A CA 1
ATOM 1459 C C . VAL A 1 192 ? -2.498 42.802 39.298 1.00 6.77 190 VAL A C 1
ATOM 1460 O O . VAL A 1 192 ? -1.637 42.587 40.155 1.00 7.77 190 VAL A O 1
ATOM 1464 N N . GLU A 1 193 ? -3.679 43.344 39.594 1.00 6.39 191 GLU A N 1
ATOM 1465 C CA . GLU A 1 193 ? -3.991 43.740 40.963 1.00 6.91 191 GLU A CA 1
ATOM 1466 C C . GLU A 1 193 ? -3.811 42.581 41.958 1.00 6.54 191 GLU A C 1
ATOM 1467 O O . GLU A 1 193 ? -3.258 42.770 43.046 1.00 7.19 191 GLU A O 1
ATOM 1473 N N . GLN A 1 194 ? -4.271 41.384 41.592 1.00 6.39 192 GLN A N 1
ATOM 1474 C CA . GLN A 1 194 ? -4.073 40.218 42.455 1.00 6.78 192 GLN A CA 1
ATOM 1475 C C . GLN A 1 194 ? -2.597 40.013 42.782 1.00 6.67 192 GLN A C 1
ATOM 1476 O O . GLN A 1 194 ? -2.230 39.721 43.921 1.00 6.71 192 GLN A O 1
ATOM 1482 N N . VAL A 1 195 ? -1.746 40.175 41.775 1.00 6.24 193 VAL A N 1
ATOM 1483 C CA . VAL A 1 195 ? -0.316 39.971 41.965 1.00 6.63 193 VAL A CA 1
ATOM 1484 C C . VAL A 1 195 ? 0.266 41.022 42.920 1.00 6.73 193 VAL A C 1
ATOM 1485 O O . VAL A 1 195 ? 0.959 40.685 43.879 1.00 6.77 193 VAL A O 1
ATOM 1489 N N . ILE A 1 196 ? -0.038 42.292 42.675 1.00 6.37 194 ILE A N 1
ATOM 1490 C CA . ILE A 1 196 ? 0.457 43.364 43.544 1.00 7.86 194 ILE A CA 1
ATOM 1491 C C . ILE A 1 196 ? -0.004 43.200 44.994 1.00 7.25 194 ILE A C 1
ATOM 1492 O O . ILE A 1 196 ? 0.744 43.501 45.935 1.00 8.10 194 ILE A O 1
ATOM 1497 N N . LYS A 1 197 ? -1.233 42.717 45.174 1.00 6.18 195 LYS A N 1
ATOM 1498 C CA . LYS A 1 197 ? -1.797 42.567 46.514 1.00 8.19 195 LYS A CA 1
ATOM 1499 C C . LYS A 1 197 ? -1.358 41.291 47.222 1.00 7.16 195 LYS A C 1
ATOM 1500 O O . LYS A 1 197 ? -1.630 41.120 48.415 1.00 8.54 195 LYS A O 1
ATOM 1506 N N . ASP A 1 198 ? -0.683 40.389 46.513 1.00 6.95 196 ASP A N 1
ATOM 1507 C CA . ASP A 1 198 ? -0.267 39.137 47.137 1.00 8.13 196 ASP A CA 1
ATOM 1508 C C . ASP A 1 198 ? 0.864 39.417 48.120 1.00 8.54 196 ASP A C 1
ATOM 1509 O O . ASP A 1 198 ? 1.824 40.099 47.778 1.00 7.65 196 ASP A O 1
ATOM 1514 N N . PRO A 1 199 ? 0.758 38.889 49.350 1.00 8.30 197 PRO A N 1
ATOM 1515 C CA . PRO A 1 199 ? 1.766 39.225 50.365 1.00 9.32 197 PRO A CA 1
ATOM 1516 C C . PRO A 1 199 ? 3.179 38.754 50.022 1.00 8.30 197 PRO A C 1
ATOM 1517 O O . PRO A 1 199 ? 4.144 39.309 50.549 1.00 9.72 197 PRO A O 1
ATOM 1521 N N . ARG A 1 200 ? 3.311 37.770 49.142 1.00 7.48 198 ARG A N 1
ATOM 1522 C CA . ARG A 1 200 ? 4.629 37.267 48.764 1.00 8.53 198 ARG A CA 1
ATOM 1523 C C . ARG A 1 200 ? 5.336 38.165 47.747 1.00 7.43 198 ARG A C 1
ATOM 1524 O O . ARG A 1 200 ? 6.559 38.105 47.587 1.00 7.77 198 ARG A O 1
ATOM 1532 N N . VAL A 1 201 ? 4.570 38.991 47.048 1.00 6.82 199 VAL A N 1
ATOM 1533 C CA . VAL A 1 201 ? 5.137 39.898 46.061 1.00 6.87 199 VAL A CA 1
ATOM 1534 C C . VAL A 1 201 ? 5.640 41.147 46.785 1.00 6.91 199 VAL A C 1
ATOM 1535 O O . VAL A 1 201 ? 4.886 41.787 47.513 1.00 7.07 199 VAL A O 1
ATOM 1539 N N . LYS A 1 202 ? 6.925 41.471 46.617 1.00 5.92 200 LYS A N 1
ATOM 1540 C CA . LYS A 1 202 ? 7.569 42.486 47.461 1.00 6.59 200 LYS A CA 1
ATOM 1541 C C . LYS A 1 202 ? 7.804 43.834 46.787 1.00 6.99 200 LYS A C 1
ATOM 1542 O O . LYS A 1 202 ? 8.042 44.837 47.464 1.00 7.66 200 LYS A O 1
ATOM 1548 N N . ALA A 1 203 ? 7.723 43.861 45.462 1.00 6.36 201 ALA A N 1
ATOM 1549 C CA . ALA A 1 203 ? 8.071 45.049 44.706 1.00 6.35 201 ALA A CA 1
ATOM 1550 C C . ALA A 1 203 ? 7.514 44.911 43.306 1.00 6.61 201 ALA A C 1
ATOM 1551 O O . ALA A 1 203 ? 7.211 43.808 42.862 1.00 6.81 201 ALA A O 1
ATOM 1553 N N . ALA A 1 204 ? 7.381 46.029 42.607 1.00 6.56 202 ALA A N 1
ATOM 1554 C CA . ALA A 1 204 ? 6.871 45.989 41.241 1.00 8.29 202 ALA A CA 1
ATOM 1555 C C . ALA A 1 204 ? 7.525 47.041 40.367 1.00 9.49 202 ALA A C 1
ATOM 1556 O O . ALA A 1 204 ? 7.801 48.161 40.805 1.00 8.90 202 ALA A O 1
ATOM 1558 N N . THR A 1 205 ? 7.767 46.669 39.119 1.00 8.17 203 THR A N 1
ATOM 1559 C CA . THR A 1 205 ? 8.343 47.565 38.135 1.00 9.04 203 THR A CA 1
ATOM 1560 C C . THR A 1 205 ? 7.471 47.548 36.881 1.00 8.31 203 THR A C 1
ATOM 1561 O O . THR A 1 205 ? 6.941 46.498 36.483 1.00 8.27 203 THR A O 1
ATOM 1565 N N . LEU A 1 206 ? 7.279 48.716 36.279 1.00 8.32 204 LEU A N 1
ATOM 1566 C CA . LEU A 1 206 ? 6.493 48.794 35.055 1.00 7.47 204 LEU A CA 1
ATOM 1567 C C . LEU A 1 206 ? 7.166 49.693 34.043 1.00 7.81 204 LEU A C 1
ATOM 1568 O O . LEU A 1 206 ? 7.620 50.795 34.374 1.00 8.65 204 LEU A O 1
ATOM 1573 N N . THR A 1 207 ? 7.225 49.205 32.809 1.00 8.01 205 THR A N 1
ATOM 1574 C CA . THR A 1 207 ? 7.581 50.006 31.649 1.00 8.60 205 THR A CA 1
ATOM 1575 C C . THR A 1 207 ? 6.341 50.052 30.764 1.00 7.85 205 THR A C 1
ATOM 1576 O O . THR A 1 207 ? 5.757 49.014 30.441 1.00 7.88 205 THR A O 1
ATOM 1580 N N . GLY A 1 208 ? 5.903 51.250 30.403 1.00 7.26 206 GLY A N 1
ATOM 1581 C CA . GLY A 1 208 ? 4.636 51.389 29.710 1.00 10.03 206 GLY A CA 1
ATOM 1582 C C . GLY A 1 208 ? 4.111 52.806 29.705 1.00 9.71 206 GLY A C 1
ATOM 1583 O O . GLY A 1 208 ? 4.866 53.758 29.883 1.00 9.93 206 GLY A O 1
ATOM 1584 N N . SER A 1 209 ? 2.809 52.935 29.493 1.00 10.07 207 SER A N 1
ATOM 1585 C CA . SER A 1 209 ? 2.163 54.237 29.423 1.00 10.31 207 SER A CA 1
ATOM 1586 C C . SER A 1 209 ? 1.781 54.736 30.811 1.00 9.37 207 SER A C 1
ATOM 1587 O O . SER A 1 209 ? 1.754 53.975 31.786 1.00 10.07 207 SER A O 1
ATOM 1590 N N . GLU A 1 210 ? 1.452 56.019 30.895 1.00 9.66 208 GLU A N 1
ATOM 1591 C CA . GLU A 1 210 ? 1.077 56.611 32.169 1.00 10.23 208 GLU A CA 1
ATOM 1592 C C . GLU A 1 210 ? -0.123 55.960 32.865 1.00 10.44 208 GLU A C 1
ATOM 1593 O O . GLU A 1 210 ? -0.063 55.736 34.070 1.00 10.43 208 GLU A O 1
ATOM 1599 N N . PRO A 1 211 ? -1.223 55.663 32.137 1.00 9.43 209 PRO A N 1
ATOM 1600 C CA . PRO A 1 211 ? -2.332 55.048 32.882 1.00 11.11 209 PRO A CA 1
ATOM 1601 C C . PRO A 1 211 ? -1.963 53.697 33.500 1.00 9.45 209 PRO A C 1
ATOM 1602 O O . PRO A 1 211 ? -2.390 53.397 34.620 1.00 10.15 209 PRO A O 1
ATOM 1606 N N . ALA A 1 212 ? -1.159 52.904 32.800 1.00 9.39 210 ALA A N 1
ATOM 1607 C CA . ALA A 1 212 ? -0.696 51.633 33.347 1.00 10.35 210 ALA A CA 1
ATOM 1608 C C . ALA A 1 212 ? 0.175 51.863 34.588 1.00 7.60 210 ALA A C 1
ATOM 1609 O O . ALA A 1 212 ? -0.011 51.221 35.625 1.00 8.94 210 ALA A O 1
ATOM 1611 N N . GLY A 1 213 ? 1.126 52.786 34.485 1.00 7.57 211 GLY A N 1
ATOM 1612 C CA . GLY A 1 213 ? 1.994 53.104 35.607 1.00 8.67 211 GLY A CA 1
ATOM 1613 C C . GLY A 1 213 ? 1.245 53.652 36.811 1.00 6.76 211 GLY A C 1
ATOM 1614 O O . GLY A 1 213 ? 1.502 53.262 37.948 1.00 7.63 211 GLY A O 1
ATOM 1615 N N . ALA A 1 214 ? 0.290 54.544 36.567 1.00 8.44 212 ALA A N 1
ATOM 1616 C CA . ALA A 1 214 ? -0.529 55.096 37.644 1.00 7.80 212 ALA A CA 1
ATOM 1617 C C . ALA A 1 214 ? -1.303 54.001 38.376 1.00 8.47 212 ALA A C 1
ATOM 1618 O O . ALA A 1 214 ? -1.418 54.020 39.602 1.00 8.20 212 ALA A O 1
ATOM 1620 N N . SER A 1 215 ? -1.840 53.053 37.617 1.00 8.42 213 SER A N 1
ATOM 1621 C CA . SER A 1 215 ? -2.576 51.944 38.203 1.00 10.05 213 SER A CA 1
ATOM 1622 C C . SER A 1 215 ? -1.666 51.077 39.076 1.00 9.06 213 SER A C 1
ATOM 1623 O O . SER A 1 215 ? -1.963 50.827 40.249 1.00 9.46 213 SER A O 1
ATOM 1626 N N . LEU A 1 216 ? -0.547 50.635 38.517 1.00 8.74 214 LEU A N 1
ATOM 1627 C CA . LEU A 1 216 ? 0.363 49.781 39.259 1.00 9.43 214 LEU A CA 1
ATOM 1628 C C . LEU A 1 216 ? 0.944 50.490 40.480 1.00 7.87 214 LEU A C 1
ATOM 1629 O O . LEU A 1 216 ? 1.001 49.914 41.574 1.00 8.43 214 LEU A O 1
ATOM 1634 N N . ALA A 1 217 ? 1.363 51.739 40.305 1.00 7.18 215 ALA A N 1
ATOM 1635 C CA . ALA A 1 217 ? 2.014 52.454 41.396 1.00 7.07 215 ALA A CA 1
ATOM 1636 C C . ALA A 1 217 ? 1.046 52.830 42.515 1.00 7.18 215 ALA A C 1
ATOM 1637 O O . ALA A 1 217 ? 1.413 52.796 43.691 1.00 7.76 215 ALA A O 1
ATOM 1639 N N . SER A 1 218 ? -0.188 53.186 42.164 1.00 7.35 216 SER A N 1
ATOM 1640 C CA . SER A 1 218 ? -1.180 53.496 43.196 1.00 8.19 216 SER A CA 1
ATOM 1641 C C . SER A 1 218 ? -1.509 52.252 44.019 1.00 7.72 216 SER A C 1
ATOM 1642 O O . SER A 1 218 ? -1.581 52.316 45.253 1.00 8.85 216 SER A O 1
ATOM 1645 N N . LEU A 1 219 ? -1.661 51.114 43.344 1.00 7.50 217 LEU A N 1
ATOM 1646 C CA . LEU A 1 219 ? -1.928 49.846 44.029 1.00 7.66 217 LEU A CA 1
ATOM 1647 C C . LEU A 1 219 ? -0.758 49.423 44.911 1.00 8.09 217 LEU A C 1
ATOM 1648 O O . LEU A 1 219 ? -0.954 49.012 46.060 1.00 8.56 217 LEU A O 1
ATOM 1653 N N . ALA A 1 220 ? 0.460 49.519 44.380 1.00 7.72 218 ALA A N 1
ATOM 1654 C CA . ALA A 1 220 ? 1.650 49.161 45.146 1.00 7.71 218 ALA A CA 1
ATOM 1655 C C . ALA A 1 220 ? 1.826 50.078 46.350 1.00 7.45 218 ALA A C 1
ATOM 1656 O O . ALA A 1 220 ? 2.215 49.629 47.433 1.00 7.97 218 ALA A O 1
ATOM 1658 N N . GLY A 1 221 ? 1.530 51.363 46.169 1.00 7.89 219 GLY A N 1
ATOM 1659 C CA . GLY A 1 221 ? 1.618 52.315 47.263 1.00 9.09 219 GLY A CA 1
ATOM 1660 C C . GLY A 1 221 ? 0.701 51.952 48.415 1.00 7.12 219 GLY A C 1
ATOM 1661 O O . GLY A 1 221 ? 1.106 52.004 49.579 1.00 8.59 219 GLY A O 1
ATOM 1662 N N . GLN A 1 222 ? -0.527 51.551 48.094 1.00 8.88 220 GLN A N 1
ATOM 1663 C CA . GLN A 1 222 ? -1.469 51.111 49.115 1.00 9.73 220 GLN A CA 1
ATOM 1664 C C . GLN A 1 222 ? -0.927 49.917 49.901 1.00 9.97 220 GLN A C 1
ATOM 1665 O O . GLN A 1 222 ? -1.200 49.774 51.096 1.00 10.53 220 GLN A O 1
ATOM 1671 N N . GLU A 1 223 ? -0.145 49.069 49.229 1.00 8.59 221 GLU A N 1
ATOM 1672 C CA . GLU A 1 223 ? 0.423 47.876 49.853 1.00 8.73 221 GLU A CA 1
ATOM 1673 C C . GLU A 1 223 ? 1.820 48.086 50.440 1.00 7.70 221 GLU A C 1
ATOM 1674 O O . GLU A 1 223 ? 2.454 47.123 50.874 1.00 9.84 221 GLU A O 1
ATOM 1680 N N . ILE A 1 224 ? 2.283 49.339 50.468 1.00 9.10 222 ILE A N 1
ATOM 1681 C CA . ILE A 1 224 ? 3.609 49.683 51.002 1.00 9.32 222 ILE A CA 1
ATOM 1682 C C . ILE A 1 224 ? 4.719 48.930 50.264 1.00 8.66 222 ILE A C 1
ATOM 1683 O O . ILE A 1 224 ? 5.605 48.333 50.877 1.00 10.75 222 ILE A O 1
ATOM 1688 N N . LYS A 1 225 ? 4.662 48.940 48.937 1.00 8.15 223 LYS A N 1
ATOM 1689 C CA . LYS A 1 225 ? 5.666 48.233 48.152 1.00 8.41 223 LYS A CA 1
ATOM 1690 C C . LYS A 1 225 ? 6.360 49.180 47.195 1.00 7.25 223 LYS A C 1
ATOM 1691 O O . LYS A 1 225 ? 5.712 50.000 46.550 1.00 8.44 223 LYS A O 1
ATOM 1697 N N . PRO A 1 226 ? 7.690 49.063 47.096 1.00 6.77 224 PRO A N 1
ATOM 1698 C CA . PRO A 1 226 ? 8.432 49.977 46.227 1.00 6.01 224 PRO A CA 1
ATOM 1699 C C . PRO A 1 226 ? 8.202 49.693 44.754 1.00 6.35 224 PRO A C 1
ATOM 1700 O O . PRO A 1 226 ? 7.923 48.549 44.359 1.00 6.91 224 PRO A O 1
ATOM 1704 N N . THR A 1 227 ? 8.319 50.749 43.952 1.00 7.26 225 THR A N 1
ATOM 1705 C CA . THR A 1 227 ? 8.141 50.649 42.511 1.00 8.15 225 THR A CA 1
ATOM 1706 C C . THR A 1 227 ? 9.215 51.391 41.742 1.00 8.49 225 THR A C 1
ATOM 1707 O O . THR A 1 227 ? 9.957 52.208 42.295 1.00 7.86 225 THR A O 1
ATOM 1711 N N . LEU A 1 228 ? 9.275 51.094 40.449 1.00 7.09 226 LEU A N 1
ATOM 1712 C CA . LEU A 1 228 ? 10.099 51.810 39.495 1.00 7.64 226 LEU A CA 1
ATOM 1713 C C . LEU A 1 228 ? 9.211 51.942 38.268 1.00 7.04 226 LEU A C 1
ATOM 1714 O O . LEU A 1 228 ? 8.613 50.951 37.836 1.00 8.03 226 LEU A O 1
ATOM 1719 N N . LEU A 1 229 ? 9.091 53.156 37.731 1.00 6.12 227 LEU A N 1
ATOM 1720 C CA . LEU A 1 229 ? 8.269 53.405 36.548 1.00 6.94 227 LEU A CA 1
ATOM 1721 C C . LEU A 1 229 ? 9.097 53.995 35.421 1.00 7.21 227 LEU A C 1
ATOM 1722 O O . LEU A 1 229 ? 9.733 55.035 35.590 1.00 7.33 227 LEU A O 1
ATOM 1727 N N . GLU A 1 230 ? 9.076 53.320 34.278 1.00 7.67 228 GLU A N 1
ATOM 1728 C CA . GLU A 1 230 ? 9.726 53.772 33.060 1.00 8.26 228 GLU A CA 1
ATOM 1729 C C . GLU A 1 230 ? 8.618 54.050 32.052 1.00 9.05 228 GLU A C 1
ATOM 1730 O O . GLU A 1 230 ? 8.088 53.130 31.433 1.00 7.58 228 GLU A O 1
ATOM 1736 N N . LEU A 1 231 ? 8.247 55.314 31.901 1.00 7.50 229 LEU A N 1
ATOM 1737 C CA . LEU A 1 231 ? 7.098 55.652 31.071 1.00 8.29 229 LEU A CA 1
ATOM 1738 C C . LEU A 1 231 ? 7.519 56.354 29.785 1.00 8.91 229 LEU A C 1
ATOM 1739 O O . LEU A 1 231 ? 8.699 56.340 29.422 1.00 10.87 229 LEU A O 1
ATOM 1744 N N . GLY A 1 232 ? 6.558 56.945 29.089 1.00 9.47 230 GLY A N 1
ATOM 1745 C CA . GLY A 1 232 ? 6.829 57.509 27.779 1.00 9.19 230 GLY A CA 1
ATOM 1746 C C . GLY A 1 232 ? 7.516 58.855 27.795 1.00 8.04 230 GLY A C 1
ATOM 1747 O O . GLY A 1 232 ? 7.772 59.440 28.850 1.00 10.17 230 GLY A O 1
ATOM 1748 N N . GLY A 1 233 ? 7.820 59.356 26.605 1.00 8.24 231 GLY A N 1
ATOM 1749 C CA . GLY A 1 233 ? 8.441 60.662 26.493 1.00 9.26 231 GLY A CA 1
ATOM 1750 C C . GLY A 1 233 ? 8.023 61.388 25.234 1.00 7.67 231 GLY A C 1
ATOM 1751 O O . GLY A 1 233 ? 7.391 60.825 24.345 1.00 9.09 231 GLY A O 1
ATOM 1752 N N . SER A 1 234 ? 8.371 62.665 25.162 1.00 6.60 232 SER A N 1
ATOM 1753 C CA . SER A 1 234 ? 8.273 63.407 23.912 1.00 7.67 232 SER A CA 1
ATOM 1754 C C . SER A 1 234 ? 9.594 64.141 23.761 1.00 7.17 232 SER A C 1
ATOM 1755 O O . SER A 1 234 ? 9.671 65.375 23.850 1.00 8.08 232 SER A O 1
ATOM 1758 N N . ASP A 1 235 ? 10.648 63.365 23.557 1.00 6.65 233 ASP A N 1
ATOM 1759 C CA . ASP A 1 235 ? 11.998 63.885 23.673 1.00 7.19 233 ASP A CA 1
ATOM 1760 C C . ASP A 1 235 ? 12.290 64.938 22.615 1.00 6.60 233 ASP A C 1
ATOM 1761 O O . ASP A 1 235 ? 11.961 64.752 21.444 1.00 7.55 233 ASP A O 1
ATOM 1766 N N . PRO A 1 236 ? 12.945 66.034 23.015 1.00 6.58 234 PRO A N 1
ATOM 1767 C CA . PRO A 1 236 ? 13.377 67.042 22.047 1.00 6.02 234 PRO A CA 1
ATOM 1768 C C . PRO A 1 236 ? 14.668 66.622 21.342 1.00 7.43 234 PRO A C 1
ATOM 1769 O O . PRO A 1 236 ? 15.490 65.879 21.887 1.00 7.15 234 PRO A O 1
ATOM 1773 N N . PHE A 1 237 ? 14.807 67.087 20.104 1.00 6.35 235 PHE A N 1
ATOM 1774 C CA . PHE A 1 237 ? 16.014 66.910 19.313 1.00 7.42 235 PHE A CA 1
ATOM 1775 C C . PHE A 1 237 ? 16.333 68.321 18.828 1.00 7.24 235 PHE A C 1
ATOM 1776 O O . PHE A 1 237 ? 15.693 68.839 17.902 1.00 7.28 235 PHE A O 1
ATOM 1784 N N . VAL A 1 238 ? 17.276 68.963 19.507 1.00 7.20 236 VAL A N 1
ATOM 1785 C CA . VAL A 1 238 ? 17.556 70.378 19.315 1.00 6.86 236 VAL A CA 1
ATOM 1786 C C . VAL A 1 238 ? 18.769 70.539 18.422 1.00 7.34 236 VAL A C 1
ATOM 1787 O O . VAL A 1 238 ? 19.808 69.935 18.673 1.00 8.04 236 VAL A O 1
ATOM 1791 N N . VAL A 1 239 ? 18.633 71.339 17.366 1.00 7.17 237 VAL A N 1
ATOM 1792 C CA . VAL A 1 239 ? 19.723 71.522 16.416 1.00 8.56 237 VAL A CA 1
ATOM 1793 C C . VAL A 1 239 ? 20.101 72.989 16.301 1.00 7.60 237 VAL A C 1
ATOM 1794 O O . VAL A 1 239 ? 19.287 73.816 15.897 1.00 8.33 237 VAL A O 1
ATOM 1798 N N . PHE A 1 240 ? 21.340 73.304 16.661 1.00 7.76 238 PHE A N 1
ATOM 1799 C CA . PHE A 1 240 ? 21.800 74.691 16.700 1.00 8.73 238 PHE A CA 1
ATOM 1800 C C . PHE A 1 240 ? 22.815 75.003 15.586 1.00 9.91 238 PHE A C 1
ATOM 1801 O O . PHE A 1 240 ? 23.282 74.090 14.901 1.00 10.38 238 PHE A O 1
ATOM 1809 N N . PRO A 1 241 ? 23.130 76.296 15.374 1.00 9.95 239 P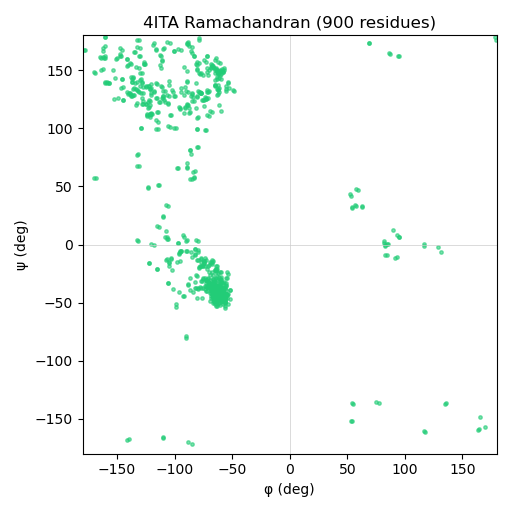RO A N 1
ATOM 1810 C CA . PRO A 1 241 ? 23.863 76.654 14.149 1.00 10.46 239 PRO A CA 1
ATOM 1811 C C . PRO A 1 241 ? 25.262 76.050 13.974 1.00 10.63 239 PRO A C 1
ATOM 1812 O O . PRO A 1 241 ? 25.711 75.920 12.833 1.00 11.72 239 PRO A O 1
ATOM 1816 N N . SER A 1 242 ? 25.934 75.677 15.057 1.00 9.00 240 SER A N 1
ATOM 1817 C CA . SER A 1 242 ? 27.269 75.099 14.937 1.00 11.21 240 SER A CA 1
ATOM 1818 C C . SER A 1 242 ? 27.249 73.583 14.780 1.00 10.50 240 SER A C 1
ATOM 1819 O O . SER A 1 242 ? 28.298 72.946 14.743 1.00 12.17 240 SER A O 1
ATOM 1822 N N . ALA A 1 243 ? 26.058 73.002 14.684 1.00 10.15 241 ALA A N 1
ATOM 1823 C CA . ALA A 1 243 ? 25.942 71.550 14.534 1.00 11.23 241 ALA A CA 1
ATOM 1824 C C . ALA A 1 243 ? 26.451 71.035 13.188 1.00 12.70 241 ALA A C 1
ATOM 1825 O O . ALA A 1 243 ? 26.431 71.757 12.193 1.00 13.45 241 ALA A O 1
ATOM 1827 N N . ASP A 1 244 ? 26.903 69.781 13.170 1.00 12.63 242 ASP A N 1
ATOM 1828 C CA . ASP A 1 244 ? 27.115 69.053 11.922 1.00 13.94 242 ASP A CA 1
ATOM 1829 C C . ASP A 1 244 ? 25.731 68.690 11.412 1.00 13.81 242 ASP A C 1
ATOM 1830 O O . ASP A 1 244 ? 25.133 67.705 11.858 1.00 13.55 242 ASP A O 1
ATOM 1835 N N . LEU A 1 245 ? 25.228 69.489 10.478 1.00 12.49 243 LEU A N 1
ATOM 1836 C CA . LEU A 1 245 ? 23.842 69.395 10.040 1.00 12.89 243 LEU A CA 1
ATOM 1837 C C . LEU A 1 245 ? 23.531 68.060 9.384 1.00 13.22 243 LEU A C 1
ATOM 1838 O O . LEU A 1 245 ? 22.504 67.448 9.674 1.00 11.99 243 LEU A O 1
ATOM 1843 N N . ASP A 1 246 ? 24.409 67.600 8.500 1.00 12.06 244 ASP A N 1
ATOM 1844 C CA . ASP A 1 246 ? 24.157 66.344 7.806 1.00 12.96 244 ASP A CA 1
ATOM 1845 C C . ASP A 1 246 ? 24.128 65.160 8.773 1.00 11.45 244 ASP A C 1
ATOM 1846 O O . ASP A 1 246 ? 23.268 64.281 8.654 1.00 10.93 244 ASP A O 1
ATOM 1851 N N . GLU A 1 247 ? 25.044 65.142 9.741 1.00 10.50 245 GLU A N 1
ATOM 1852 C CA . GLU A 1 247 ? 25.016 64.095 10.767 1.00 12.26 245 GLU A CA 1
ATOM 1853 C C . GLU A 1 247 ? 23.735 64.180 11.595 1.00 9.53 245 GLU A C 1
ATOM 1854 O O . GLU A 1 247 ? 23.103 63.165 11.871 1.00 9.18 245 GLU A O 1
ATOM 1860 N N . ALA A 1 248 ? 23.356 65.392 11.985 1.00 10.01 246 ALA A N 1
ATOM 1861 C CA . ALA A 1 248 ? 22.143 65.592 12.772 1.00 8.02 246 ALA A CA 1
ATOM 1862 C C . ALA A 1 248 ? 20.887 65.105 12.039 1.00 9.55 246 ALA A C 1
ATOM 1863 O O . ALA A 1 248 ? 19.997 64.517 12.657 1.00 9.18 246 ALA A O 1
ATOM 1865 N N . VAL A 1 249 ? 20.809 65.336 10.729 1.00 9.35 247 VAL A N 1
ATOM 1866 C CA . VAL A 1 249 ? 19.678 64.854 9.934 1.00 10.59 247 VAL A CA 1
ATOM 1867 C C . VAL A 1 249 ? 19.629 63.327 9.860 1.00 8.23 247 VAL A C 1
ATOM 1868 O O . VAL A 1 249 ? 18.572 62.710 10.036 1.00 10.59 247 VAL A O 1
ATOM 1872 N N . GLU A 1 250 ? 20.778 62.723 9.585 1.00 9.09 248 GLU A N 1
ATOM 1873 C CA . GLU A 1 250 ? 20.875 61.273 9.484 1.00 9.72 248 GLU A CA 1
ATOM 1874 C C . GLU A 1 250 ? 20.504 60.620 10.813 1.00 8.81 248 GLU A C 1
ATOM 1875 O O . GLU A 1 250 ? 19.671 59.711 10.873 1.00 9.68 248 GLU A O 1
ATOM 1881 N N . VAL A 1 251 ? 21.122 61.097 11.882 1.00 8.39 249 VAL A N 1
ATOM 1882 C CA . VAL A 1 251 ? 20.887 60.542 13.205 1.00 9.12 249 VAL A CA 1
ATOM 1883 C C . VAL A 1 251 ? 19.464 60.841 13.689 1.00 7.41 249 VAL A C 1
ATOM 1884 O O . VAL A 1 251 ? 18.803 59.967 14.244 1.00 8.49 249 VAL A O 1
ATOM 1888 N N . GLY A 1 252 ? 18.982 62.058 13.445 1.00 7.28 250 GLY A N 1
ATOM 1889 C CA . GLY A 1 252 ? 17.625 62.414 13.813 1.00 7.55 250 GLY A CA 1
ATOM 1890 C C . GLY A 1 252 ? 16.572 61.571 13.129 1.00 8.59 250 GLY A C 1
ATOM 1891 O O . GLY A 1 252 ? 15.546 61.236 13.721 1.00 7.55 250 GLY A O 1
ATOM 1892 N N . THR A 1 253 ? 16.821 61.234 11.869 1.00 8.23 251 THR A N 1
ATOM 1893 C CA . THR A 1 253 ? 15.902 60.382 11.129 1.00 9.46 251 THR A CA 1
ATOM 1894 C C . THR A 1 253 ? 15.841 58.999 11.763 1.00 7.72 251 THR A C 1
ATOM 1895 O O . THR A 1 253 ? 14.750 58.463 11.972 1.00 8.15 251 THR A O 1
ATOM 1899 N N . VAL A 1 254 ? 16.999 58.432 12.096 1.00 8.25 252 VAL A N 1
ATOM 1900 C CA . VAL A 1 254 ? 17.025 57.157 12.802 1.00 9.38 252 VAL A CA 1
ATOM 1901 C C . VAL A 1 254 ? 16.303 57.278 14.143 1.00 9.14 252 VAL A C 1
ATOM 1902 O O . VAL A 1 254 ? 15.479 56.433 14.489 1.00 8.34 252 VAL A O 1
ATOM 1906 N N . ALA A 1 255 ? 16.598 58.340 14.886 1.00 7.89 253 ALA A N 1
ATOM 1907 C CA . ALA A 1 255 ? 16.015 58.497 16.216 1.00 8.59 253 ALA A CA 1
ATOM 1908 C C . ALA A 1 255 ? 14.480 58.577 16.192 1.00 9.30 253 ALA A C 1
ATOM 1909 O O . ALA A 1 255 ? 13.821 58.017 17.061 1.00 9.30 253 ALA A O 1
ATOM 1911 N N . ARG A 1 256 ? 13.900 59.240 15.196 1.00 7.03 254 ARG A N 1
ATOM 1912 C CA . ARG A 1 256 ? 12.443 59.301 15.111 1.00 6.86 254 ARG A CA 1
ATOM 1913 C C . ARG A 1 256 ? 11.828 58.016 14.562 1.00 7.07 254 ARG A C 1
ATOM 1914 O O . ARG A 1 256 ? 10.753 57.606 15.002 1.00 8.18 254 ARG A O 1
ATOM 1922 N N . THR A 1 257 ? 12.491 57.378 13.601 1.00 6.95 255 THR A N 1
ATOM 1923 C CA . THR A 1 257 ? 11.832 56.324 12.832 1.00 7.58 255 THR A CA 1
ATOM 1924 C C . THR A 1 257 ? 12.201 54.889 13.205 1.00 9.36 255 THR A C 1
ATOM 1925 O O . THR A 1 257 ? 11.532 53.961 12.763 1.00 9.40 255 THR A O 1
ATOM 1929 N N . MET A 1 258 ? 13.245 54.699 14.007 1.00 9.09 256 MET A N 1
ATOM 1930 C CA . MET A 1 258 ? 13.616 53.356 14.469 1.00 9.95 256 MET A CA 1
ATOM 1931 C C . MET A 1 258 ? 12.453 52.722 15.222 1.00 9.34 256 MET A C 1
ATOM 1932 O O . MET A 1 258 ? 11.663 53.417 15.846 1.00 9.22 256 MET A O 1
ATOM 1937 N N . ASN A 1 259 ? 12.354 51.399 15.153 1.00 8.63 257 ASN A N 1
ATOM 1938 C CA . ASN A 1 259 ? 11.274 50.663 15.811 1.00 8.06 257 ASN A CA 1
ATOM 1939 C C . ASN A 1 259 ? 9.904 51.140 15.340 1.00 7.97 257 ASN A C 1
ATOM 1940 O O . ASN A 1 259 ? 8.930 51.158 16.107 1.00 8.26 257 ASN A O 1
ATOM 1945 N N . ASN A 1 260 ? 9.844 51.538 14.067 1.00 8.21 258 ASN A N 1
ATOM 1946 C CA . ASN A 1 260 ? 8.635 52.102 13.457 1.00 8.55 258 ASN A CA 1
ATOM 1947 C C . ASN A 1 260 ? 8.086 53.292 14.246 1.00 7.95 258 ASN A C 1
ATOM 1948 O O . ASN A 1 260 ? 6.878 53.531 14.291 1.00 9.02 258 ASN A O 1
ATOM 1953 N N . GLY A 1 261 ? 9.005 54.024 14.867 1.00 8.97 259 GLY A N 1
ATOM 1954 C CA . GLY A 1 261 ? 8.673 55.188 15.663 1.00 8.49 259 GLY A CA 1
ATOM 1955 C C . GLY A 1 261 ? 8.287 54.888 17.096 1.00 8.04 259 GLY A C 1
ATOM 1956 O O . GLY A 1 261 ? 8.141 55.806 17.899 1.00 10.02 259 GLY A O 1
ATOM 1957 N N . GLN A 1 262 ? 8.115 53.608 17.421 1.00 7.84 260 GLN A N 1
ATOM 1958 C CA . GLN A 1 262 ? 7.550 53.213 18.711 1.00 8.14 260 GLN A CA 1
ATOM 1959 C C . GLN A 1 262 ? 8.615 53.039 19.782 1.00 7.39 260 GLN A C 1
ATOM 1960 O O . GLN A 1 262 ? 8.870 51.936 20.278 1.00 7.67 260 GLN A O 1
ATOM 1966 N N . SER A 1 263 ? 9.259 54.145 20.131 1.00 8.66 261 SER A N 1
ATOM 1967 C CA . SER A 1 263 ? 10.251 54.129 21.192 1.00 8.12 261 SER A CA 1
ATOM 1968 C C . SER A 1 263 ? 10.023 55.276 22.137 1.00 7.57 261 SER A C 1
ATOM 1969 O O . SER A 1 263 ? 9.728 56.402 21.726 1.00 7.54 261 SER A O 1
ATOM 1972 N N . CYS A 1 264 ? 10.185 54.997 23.417 1.00 8.11 262 CYS A N 1
ATOM 1973 C CA . CYS A 1 264 ? 10.077 56.011 24.445 1.00 9.62 262 CYS A CA 1
ATOM 1974 C C . CYS A 1 264 ? 11.105 57.135 24.284 1.00 7.32 262 CYS A C 1
ATOM 1975 O O . CYS A 1 264 ? 10.845 58.265 24.687 1.00 8.11 262 CYS A O 1
ATOM 1978 N N . ILE A 1 265 ? 12.265 56.807 23.715 1.00 6.96 263 ILE A N 1
ATOM 1979 C CA . ILE A 1 265 ? 13.341 57.778 23.507 1.00 7.94 263 ILE A CA 1
ATOM 1980 C C . ILE A 1 265 ? 13.537 58.103 22.029 1.00 7.01 263 ILE A C 1
ATOM 1981 O O . ILE A 1 265 ? 14.620 58.529 21.618 1.00 7.99 263 ILE A O 1
ATOM 1986 N N . ALA A 1 266 ? 12.492 57.917 21.233 1.00 7.59 264 ALA A N 1
ATOM 1987 C CA . ALA A 1 266 ? 12.493 58.462 19.888 1.00 7.58 264 ALA A CA 1
ATOM 1988 C C . ALA A 1 266 ? 12.680 59.973 19.975 1.00 7.07 264 ALA A C 1
ATOM 1989 O O . ALA A 1 266 ? 12.236 60.618 20.938 1.00 6.98 264 ALA A O 1
ATOM 1991 N N . ALA A 1 267 ? 13.329 60.544 18.965 1.00 7.00 265 ALA A N 1
ATOM 1992 C CA . ALA A 1 267 ? 13.290 61.989 18.769 1.00 6.65 265 ALA A CA 1
ATOM 1993 C C . ALA A 1 267 ? 11.884 62.336 18.279 1.00 8.07 265 ALA A C 1
ATOM 1994 O O . ALA A 1 267 ? 11.516 61.971 17.164 1.00 9.33 265 ALA A O 1
ATOM 1996 N N . LYS A 1 268 ? 11.096 63.018 19.103 1.00 7.31 266 LYS A N 1
ATOM 1997 C CA . LYS A 1 268 ? 9.706 63.300 18.746 1.00 7.47 266 LYS A CA 1
ATOM 1998 C C . LYS A 1 268 ? 9.440 64.756 18.346 1.00 7.55 266 LYS A C 1
ATOM 1999 O O . LYS A 1 268 ? 8.592 65.023 17.495 1.00 8.10 266 LYS A O 1
ATOM 2005 N N . ARG A 1 269 ? 10.167 65.685 18.959 1.00 6.89 267 ARG A N 1
ATOM 2006 C CA . ARG A 1 269 ? 10.011 67.111 18.676 1.00 6.38 267 ARG A CA 1
ATOM 2007 C C . ARG A 1 269 ? 11.353 67.689 18.257 1.00 7.24 267 ARG A C 1
ATOM 2008 O O . ARG A 1 269 ? 12.285 67.766 19.058 1.00 8.41 267 ARG A O 1
ATOM 2016 N N . PHE A 1 270 ? 11.443 68.070 16.986 1.00 7.46 268 PHE A N 1
ATOM 2017 C CA . PHE A 1 270 ? 12.647 68.659 16.428 1.00 6.92 268 PHE A CA 1
ATOM 2018 C C . PHE A 1 270 ? 12.578 70.160 16.610 1.00 7.30 268 PHE A C 1
ATOM 2019 O O . PHE A 1 270 ? 11.630 70.802 16.152 1.00 8.14 268 PHE A O 1
ATOM 2027 N N . ILE A 1 271 ? 13.566 70.695 17.319 1.00 6.77 269 ILE A N 1
ATOM 2028 C CA . ILE A 1 271 ? 13.604 72.105 17.685 1.00 7.77 269 ILE A CA 1
ATOM 2029 C C . ILE A 1 271 ? 14.809 72.730 17.001 1.00 8.38 269 ILE A C 1
ATOM 2030 O O . ILE A 1 271 ? 15.956 72.453 17.346 1.00 8.40 269 ILE A O 1
ATOM 2035 N N . LEU A 1 272 ? 14.530 73.531 15.976 1.00 8.03 270 LEU A N 1
ATOM 2036 C CA . LEU A 1 272 ? 15.559 73.980 15.049 1.00 7.83 270 LEU A CA 1
ATOM 2037 C C . LEU A 1 272 ? 15.841 75.463 15.195 1.00 7.13 270 LEU A C 1
ATOM 2038 O O . LEU A 1 272 ? 14.922 76.284 15.118 1.00 9.19 270 LEU A O 1
ATOM 2043 N N . HIS A 1 273 ? 17.109 75.812 15.398 1.00 8.25 271 HIS A N 1
ATOM 2044 C CA . HIS A 1 273 ? 17.488 77.223 15.381 1.00 8.25 271 HIS A CA 1
ATOM 2045 C C . HIS A 1 273 ? 17.184 77.816 14.002 1.00 8.57 271 HIS A C 1
ATOM 2046 O O . HIS A 1 273 ? 17.496 77.204 12.976 1.00 9.90 271 HIS A O 1
ATOM 2053 N N . GLU A 1 274 ? 16.577 79.003 13.978 1.00 9.79 272 GLU A N 1
ATOM 2054 C CA . GLU A 1 274 ? 16.152 79.620 12.720 1.00 10.46 272 GLU A CA 1
ATOM 2055 C C . GLU A 1 274 ? 17.265 79.755 11.677 1.00 11.42 272 GLU A C 1
ATOM 2056 O O . GLU A 1 274 ? 16.990 79.718 10.474 1.00 12.22 272 GLU A O 1
ATOM 2062 N N . ALA A 1 275 ? 18.511 79.883 12.120 1.00 10.14 273 ALA A N 1
ATOM 2063 C CA . ALA A 1 275 ? 19.622 80.064 11.188 1.00 10.63 273 ALA A CA 1
ATOM 2064 C C . ALA A 1 275 ? 19.864 78.826 10.321 1.00 12.12 273 ALA A C 1
ATOM 2065 O O . ALA A 1 275 ? 20.399 78.931 9.213 1.00 15.22 273 ALA A O 1
ATOM 2067 N N . ILE A 1 276 ? 19.483 77.653 10.826 1.00 10.39 274 ILE A N 1
ATOM 2068 C CA . ILE A 1 276 ? 19.705 76.413 10.086 1.00 9.96 274 ILE A CA 1
ATOM 2069 C C . ILE A 1 276 ? 18.424 75.655 9.775 1.00 8.42 274 ILE A C 1
ATOM 2070 O O . ILE A 1 276 ? 18.467 74.584 9.168 1.00 10.49 274 ILE A O 1
ATOM 2075 N N . ALA A 1 277 ? 17.292 76.204 10.185 1.00 9.27 275 ALA A N 1
ATOM 2076 C CA . ALA A 1 277 ? 16.031 75.468 10.114 1.00 8.67 275 ALA A CA 1
ATOM 2077 C C . ALA A 1 277 ? 15.615 75.086 8.697 1.00 12.21 275 ALA A C 1
ATOM 2078 O O . ALA A 1 277 ? 15.129 73.975 8.468 1.00 11.83 275 ALA A O 1
ATOM 2080 N N . ALA A 1 278 ? 15.785 75.998 7.743 1.00 11.98 276 ALA A N 1
ATOM 2081 C CA . ALA A 1 278 ? 15.381 75.712 6.368 1.00 12.88 276 ALA A CA 1
ATOM 2082 C C . ALA A 1 278 ? 16.168 74.539 5.795 1.00 11.03 276 ALA A C 1
ATOM 2083 O O . ALA A 1 278 ? 15.584 73.609 5.235 1.00 11.10 276 ALA A O 1
ATOM 2085 N N . GLU A 1 279 ? 17.488 74.576 5.948 1.00 11.50 277 GLU A N 1
ATOM 2086 C CA . GLU A 1 279 ? 18.348 73.516 5.432 1.00 11.77 277 GLU A CA 1
ATOM 2087 C C . GLU A 1 279 ? 18.086 72.186 6.138 1.00 11.70 277 GLU A C 1
ATOM 2088 O O . GLU A 1 279 ? 17.937 71.146 5.492 1.00 10.98 277 GLU A O 1
ATOM 2094 N N . PHE A 1 280 ? 18.027 72.217 7.466 1.00 10.91 278 PHE A N 1
ATOM 2095 C CA . PHE A 1 280 ? 17.783 70.993 8.213 1.00 9.38 278 PHE A CA 1
ATOM 2096 C C . PHE A 1 280 ? 16.424 70.383 7.851 1.00 8.21 278 PHE A C 1
ATOM 2097 O O . PHE A 1 280 ? 16.329 69.175 7.620 1.00 9.13 278 PHE A O 1
ATOM 2105 N N . LEU A 1 281 ? 15.380 71.202 7.806 1.00 10.06 279 LEU A N 1
ATOM 2106 C CA . LEU A 1 281 ? 14.045 70.678 7.543 1.00 10.06 279 LEU A CA 1
ATOM 2107 C C . LEU A 1 281 ? 13.933 70.079 6.143 1.00 10.16 279 LEU A C 1
ATOM 2108 O O . LEU A 1 281 ? 13.290 69.042 5.963 1.00 10.37 279 LEU A O 1
ATOM 2113 N N . GLU A 1 282 ? 14.543 70.726 5.152 1.00 9.93 280 GLU A N 1
ATOM 2114 C CA . GLU A 1 282 ? 14.517 70.170 3.799 1.00 11.05 280 GLU A CA 1
ATOM 2115 C C . GLU A 1 282 ? 15.193 68.806 3.785 1.00 9.63 280 GLU A C 1
ATOM 2116 O O . GLU A 1 282 ? 14.682 67.849 3.203 1.00 9.86 280 GLU A O 1
ATOM 2122 N N . LYS A 1 283 ? 16.351 68.723 4.429 1.00 9.72 281 LYS A N 1
ATOM 2123 C CA . LYS A 1 283 ? 17.104 67.477 4.482 1.00 9.92 281 LYS A CA 1
ATOM 2124 C C . LYS A 1 283 ? 16.373 66.387 5.270 1.00 9.24 281 LYS A C 1
ATOM 2125 O O . LYS A 1 283 ? 16.443 65.208 4.911 1.00 9.72 281 LYS A O 1
ATOM 2131 N N . LEU A 1 284 ? 15.650 66.778 6.318 1.00 9.16 282 LEU A N 1
ATOM 2132 C CA . LEU A 1 284 ? 14.878 65.817 7.106 1.00 10.14 282 LEU A CA 1
ATOM 2133 C C . LEU A 1 284 ? 13.721 65.280 6.264 1.00 9.26 282 LEU A C 1
ATOM 2134 O O . LEU A 1 284 ? 13.443 64.078 6.238 1.00 9.27 282 LEU A O 1
ATOM 2139 N N . HIS A 1 285 ? 13.050 66.198 5.576 1.00 9.23 283 HIS A N 1
ATOM 2140 C CA . HIS A 1 285 ? 11.980 65.883 4.638 1.00 8.65 283 HIS A CA 1
ATOM 2141 C C . HIS A 1 285 ? 12.462 64.859 3.604 1.00 8.78 283 HIS A C 1
ATOM 2142 O O . HIS A 1 285 ? 11.835 63.823 3.399 1.00 8.73 283 HIS A O 1
ATOM 2149 N N . LEU A 1 286 ? 13.599 65.138 2.974 1.00 8.16 284 LEU A N 1
ATOM 2150 C CA . LEU A 1 286 ? 14.177 64.228 1.989 1.00 8.32 284 LEU A CA 1
ATOM 2151 C C . LEU A 1 286 ? 14.502 62.849 2.570 1.00 9.07 284 LEU A C 1
ATOM 2152 O O . LEU A 1 286 ? 14.225 61.826 1.945 1.00 9.72 284 LEU A O 1
ATOM 2157 N N . LYS A 1 287 ? 15.083 62.819 3.767 1.00 8.78 285 LYS A N 1
ATOM 2158 C CA . LYS A 1 287 ? 15.456 61.544 4.372 1.00 8.88 285 LYS A CA 1
ATOM 2159 C C . LYS A 1 287 ? 14.213 60.713 4.708 1.00 9.48 285 LYS A C 1
ATOM 2160 O O . LYS A 1 287 ? 14.156 59.514 4.429 1.00 10.12 285 LYS A O 1
ATOM 2166 N N . PHE A 1 288 ? 13.199 61.351 5.285 1.00 8.03 286 PHE A N 1
ATOM 2167 C CA . PHE A 1 288 ? 11.965 60.640 5.619 1.00 8.60 286 PHE A CA 1
ATOM 2168 C C . PHE A 1 288 ? 11.292 60.123 4.348 1.00 9.56 286 PHE A C 1
ATOM 2169 O O . PHE A 1 288 ? 10.746 59.014 4.334 1.00 9.02 286 PHE A O 1
ATOM 2177 N N . ALA A 1 289 ? 11.332 60.931 3.286 1.00 8.82 287 ALA A N 1
ATOM 2178 C CA . ALA A 1 289 ? 10.595 60.632 2.061 1.00 9.67 287 ALA A CA 1
ATOM 2179 C C . ALA A 1 289 ? 11.058 59.350 1.379 1.00 8.43 287 ALA A C 1
ATOM 2180 O O . ALA A 1 289 ? 10.280 58.696 0.688 1.00 10.15 287 ALA A O 1
ATOM 2182 N N . SER A 1 290 ? 12.319 58.987 1.580 1.00 8.66 288 SER A N 1
ATOM 2183 C CA . SER A 1 290 ? 12.884 57.831 0.896 1.00 10.15 288 SER A CA 1
ATOM 2184 C C . SER A 1 290 ? 13.109 56.598 1.780 1.00 10.36 288 SER A C 1
ATOM 2185 O O . SER A 1 290 ? 13.756 55.638 1.365 1.00 11.45 288 SER A O 1
ATOM 2188 N N . LEU A 1 291 ? 12.555 56.614 2.990 1.00 10.00 289 LEU A N 1
ATOM 2189 C CA . LEU A 1 291 ? 12.572 55.415 3.822 1.00 10.09 289 LEU A CA 1
ATOM 2190 C C . LEU A 1 291 ? 11.746 54.311 3.162 1.00 11.72 289 LEU A C 1
ATOM 2191 O O . LEU A 1 291 ? 10.707 54.578 2.569 1.00 12.37 289 LEU A O 1
ATOM 2196 N N . LYS A 1 292 ? 12.216 53.071 3.260 1.00 11.06 290 LYS A N 1
ATOM 2197 C CA . LYS A 1 292 ? 11.514 51.951 2.641 1.00 12.32 290 LYS A CA 1
ATOM 2198 C C . LYS A 1 292 ? 10.471 51.372 3.586 1.00 12.00 290 LYS A C 1
ATOM 2199 O O . LYS A 1 292 ? 10.800 50.915 4.685 1.00 11.02 290 LYS A O 1
ATOM 2205 N N . ILE A 1 293 ? 9.216 51.400 3.156 1.00 11.37 291 ILE A N 1
ATOM 2206 C CA . ILE A 1 293 ? 8.115 50.862 3.938 1.00 11.33 291 ILE A CA 1
ATOM 2207 C C . ILE A 1 293 ? 7.723 49.508 3.363 1.00 14.23 291 ILE A C 1
ATOM 2208 O O . ILE A 1 293 ? 7.576 49.363 2.149 1.00 16.59 291 ILE A O 1
ATOM 2213 N N . GLY A 1 294 ? 7.555 48.508 4.219 1.00 11.97 292 GLY A N 1
ATOM 2214 C CA . GLY A 1 294 ? 7.162 47.203 3.725 1.00 13.66 292 GLY A CA 1
ATOM 2215 C C . GLY A 1 294 ? 7.241 46.105 4.761 1.00 10.14 292 GLY A C 1
ATOM 2216 O O . GLY A 1 294 ? 7.190 46.358 5.965 1.00 11.08 292 GLY A O 1
ATOM 2217 N N . ASP A 1 295 ? 7.353 44.875 4.272 1.00 11.98 293 ASP A N 1
ATOM 2218 C CA . ASP A 1 295 ? 7.406 43.686 5.117 1.00 10.26 293 ASP A CA 1
ATOM 2219 C C . ASP A 1 295 ? 8.629 43.773 6.018 1.00 9.68 293 ASP A C 1
ATOM 2220 O O . ASP A 1 295 ? 9.749 43.845 5.535 1.00 10.09 293 ASP A O 1
ATOM 2225 N N . PRO A 1 296 ? 8.412 43.764 7.343 1.00 9.81 294 PRO A N 1
ATOM 2226 C CA . PRO A 1 296 ? 9.547 43.909 8.260 1.00 9.21 294 PRO A CA 1
ATOM 2227 C C . PRO A 1 296 ? 10.518 42.720 8.239 1.00 9.05 294 PRO A C 1
ATOM 2228 O O . PRO A 1 296 ? 11.656 42.856 8.688 1.00 9.43 294 PRO A O 1
ATOM 2232 N N . MET A 1 297 ? 10.093 41.582 7.698 1.00 10.20 295 MET A N 1
ATOM 2233 C CA . MET A 1 297 ? 11.014 40.453 7.557 1.00 11.93 295 MET A CA 1
ATOM 2234 C C . MET A 1 297 ? 12.066 40.668 6.466 1.00 12.30 295 MET A C 1
ATOM 2235 O O . MET A 1 297 ? 13.120 40.037 6.492 1.00 15.50 295 MET A O 1
ATOM 2240 N N . ALA A 1 298 ? 11.796 41.568 5.520 1.00 11.16 296 ALA A N 1
ATOM 2241 C CA . ALA A 1 298 ? 12.754 41.867 4.457 1.00 12.61 296 ALA A CA 1
ATOM 2242 C C . ALA A 1 298 ? 13.879 42.758 4.975 1.00 14.07 296 ALA A C 1
ATOM 2243 O O . ALA A 1 298 ? 13.618 43.780 5.598 1.00 13.36 296 ALA A O 1
ATOM 2245 N N . PRO A 1 299 ? 15.143 42.383 4.714 1.00 13.65 297 PRO A N 1
ATOM 2246 C CA . PRO A 1 299 ? 16.271 43.122 5.299 1.00 14.48 297 PRO A CA 1
ATOM 2247 C C . PRO A 1 299 ? 16.389 44.576 4.836 1.00 14.46 297 PRO A C 1
ATOM 2248 O O . PRO A 1 299 ? 17.007 45.394 5.520 1.00 16.81 297 PRO A O 1
ATOM 2252 N N . GLU A 1 300 ? 15.789 44.896 3.698 1.00 14.53 298 GLU A N 1
ATOM 2253 C CA . GLU A 1 300 ? 15.865 46.248 3.152 1.00 14.21 298 GLU A CA 1
ATOM 2254 C C . GLU A 1 300 ? 14.808 47.191 3.742 1.00 13.15 298 GLU A C 1
ATOM 2255 O O . GLU A 1 300 ? 14.852 48.401 3.530 1.00 12.92 298 GLU A O 1
ATOM 2261 N N . THR A 1 301 ? 13.854 46.639 4.481 1.00 11.46 299 THR A N 1
ATOM 2262 C CA . THR A 1 301 ? 12.772 47.448 5.036 1.00 11.15 299 THR A CA 1
ATOM 2263 C C . THR A 1 301 ? 13.247 48.371 6.159 1.00 10.38 299 THR A C 1
ATOM 2264 O O . THR A 1 301 ? 13.948 47.935 7.072 1.00 11.73 299 THR A O 1
ATOM 2268 N N . ASP A 1 302 ? 12.875 49.646 6.078 1.00 9.93 300 ASP A N 1
ATOM 2269 C CA . ASP A 1 302 ? 13.105 50.590 7.174 1.00 10.42 300 ASP A CA 1
ATOM 2270 C C . ASP A 1 302 ? 11.916 50.651 8.124 1.00 10.44 300 ASP A C 1
ATOM 2271 O O . ASP A 1 302 ? 12.080 50.655 9.341 1.00 11.67 300 ASP A O 1
ATOM 2276 N N . ILE A 1 303 ? 10.721 50.713 7.552 1.00 9.32 301 ILE A N 1
ATOM 2277 C CA . ILE A 1 303 ? 9.500 50.934 8.309 1.00 9.09 301 ILE A CA 1
ATOM 2278 C C . ILE A 1 303 ? 8.524 49.776 8.094 1.00 9.90 301 ILE A C 1
ATOM 2279 O O . ILE A 1 303 ? 8.018 49.589 6.987 1.00 10.22 301 ILE A O 1
ATOM 2284 N N . GLY A 1 304 ? 8.285 48.990 9.141 1.00 9.84 302 GLY A N 1
ATOM 2285 C CA . GLY A 1 304 ? 7.212 48.007 9.130 1.00 9.19 302 GLY A CA 1
ATOM 2286 C C . GLY A 1 304 ? 5.911 48.630 9.609 1.00 9.28 302 GLY A C 1
ATOM 2287 O O . GLY A 1 304 ? 5.823 49.844 9.785 1.00 10.37 302 GL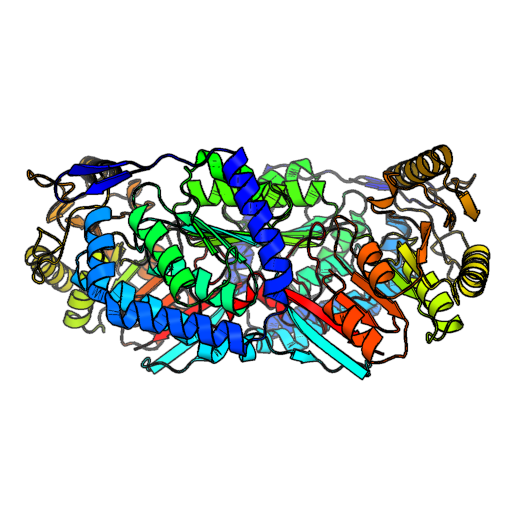Y A O 1
ATOM 2288 N N . PRO A 1 305 ? 4.889 47.801 9.841 1.00 9.50 303 PRO A N 1
ATOM 2289 C CA . PRO A 1 305 ? 3.610 48.307 10.339 1.00 8.20 303 PRO A CA 1
ATOM 2290 C C . PRO A 1 305 ? 3.731 48.707 11.807 1.00 9.11 303 PRO A C 1
ATOM 2291 O O . PRO A 1 305 ? 4.622 48.213 12.501 1.00 8.85 303 PRO A O 1
ATOM 2295 N N . LEU A 1 306 ? 2.849 49.582 12.271 1.00 8.32 304 LEU A N 1
ATOM 2296 C CA . LEU A 1 306 ? 2.699 49.802 13.703 1.00 8.86 304 LEU A CA 1
ATOM 2297 C C . LEU A 1 306 ? 2.198 48.511 14.346 1.00 8.94 304 LEU A C 1
ATOM 2298 O O . LEU A 1 306 ? 1.640 47.646 13.668 1.00 9.23 304 LEU A O 1
ATOM 2303 N N . ALA A 1 307 ? 2.374 48.375 15.651 1.00 7.70 305 ALA A N 1
ATOM 2304 C CA . ALA A 1 307 ? 2.178 47.065 16.270 1.00 8.04 305 ALA A CA 1
ATOM 2305 C C . ALA A 1 307 ? 0.727 46.625 16.368 1.00 8.97 305 ALA A C 1
ATOM 2306 O O . ALA A 1 307 ? 0.447 45.428 16.365 1.00 10.50 305 ALA A O 1
ATOM 2308 N N . THR A 1 308 ? -0.194 47.575 16.506 1.00 8.90 306 THR A N 1
ATOM 2309 C CA . THR A 1 308 ? -1.598 47.232 16.735 1.00 10.15 306 THR A CA 1
ATOM 2310 C C . THR A 1 308 ? -2.532 48.170 15.989 1.00 11.39 306 THR A C 1
ATOM 2311 O O . THR A 1 308 ? -2.152 49.282 15.622 1.00 10.80 306 THR A O 1
ATOM 2315 N N . GLU A 1 309 ? -3.767 47.730 15.776 1.00 11.37 307 GLU A N 1
ATOM 2316 C CA . GLU A 1 309 ? -4.759 48.600 15.147 1.00 12.11 307 GLU A CA 1
ATOM 2317 C C . GLU A 1 309 ? -5.058 49.818 16.020 1.00 11.61 307 GLU A C 1
ATOM 2318 O O . GLU A 1 309 ? -5.315 50.910 15.507 1.00 11.50 307 GLU A O 1
ATOM 2324 N N . GLY A 1 310 ? -5.003 49.634 17.337 1.00 12.32 308 GLY A N 1
ATOM 2325 C CA . GLY A 1 310 ? -5.225 50.719 18.275 1.00 11.84 308 GLY A CA 1
ATOM 2326 C C . GLY A 1 310 ? -4.215 51.842 18.153 1.00 11.95 308 GLY A C 1
ATOM 2327 O O . GLY A 1 310 ? -4.577 53.018 18.178 1.00 12.80 308 GLY A O 1
ATOM 2328 N N . ILE A 1 311 ? -2.940 51.492 18.030 1.00 11.45 309 ILE A N 1
ATOM 2329 C CA . ILE A 1 311 ? -1.898 52.492 17.833 1.00 11.29 309 ILE A CA 1
ATOM 2330 C C . ILE A 1 311 ? -2.120 53.233 16.517 1.00 10.42 309 ILE A C 1
ATOM 2331 O O . ILE A 1 311 ? -2.005 54.464 16.456 1.00 11.04 309 ILE A O 1
ATOM 2336 N N . LEU A 1 312 ? -2.446 52.480 15.470 1.00 9.01 310 LEU A N 1
ATOM 2337 C CA . LEU A 1 312 ? -2.742 53.072 14.173 1.00 9.88 310 LEU A CA 1
ATOM 2338 C C . LEU A 1 312 ? -3.912 54.053 14.258 1.00 11.42 310 LEU A C 1
ATOM 2339 O O . LEU A 1 312 ? -3.842 55.165 13.724 1.00 10.37 310 LEU A O 1
ATOM 2344 N N . GLN A 1 313 ? -4.981 53.652 14.940 1.00 11.11 311 GLN A N 1
ATOM 2345 C CA . GLN A 1 313 ? -6.139 54.527 15.101 1.00 10.85 311 GLN A CA 1
ATOM 2346 C C . GLN A 1 313 ? -5.770 55.779 15.884 1.00 10.40 311 GLN A C 1
ATOM 2347 O O . GLN A 1 313 ? -6.176 56.890 15.528 1.00 11.41 311 GLN A O 1
ATOM 2353 N N . ASP A 1 314 ? -4.997 55.599 16.949 1.00 10.90 312 ASP A N 1
ATOM 2354 C CA . ASP A 1 314 ? -4.613 56.721 17.796 1.00 11.46 312 ASP A CA 1
ATOM 2355 C C . ASP A 1 314 ? -3.761 57.753 17.053 1.00 9.65 312 ASP A C 1
ATOM 2356 O O . ASP A 1 314 ? -4.072 58.948 17.082 1.00 9.97 312 ASP A O 1
ATOM 2361 N N . ILE A 1 315 ? -2.693 57.318 16.389 1.00 10.18 313 ILE A N 1
ATOM 2362 C CA . ILE A 1 315 ? -1.856 58.289 15.682 1.00 9.08 313 ILE A CA 1
ATOM 2363 C C . ILE A 1 315 ? -2.624 58.960 14.539 1.00 9.25 313 ILE A C 1
ATOM 2364 O O . ILE A 1 315 ? -2.449 60.154 14.285 1.00 10.37 313 ILE A O 1
ATOM 2369 N N . SER A 1 316 ? -3.491 58.206 13.871 1.00 9.60 314 SER A N 1
ATOM 2370 C CA . SER A 1 316 ? -4.267 58.765 12.771 1.00 9.62 314 SER A CA 1
ATOM 2371 C C . SER A 1 316 ? -5.146 59.898 13.280 1.00 10.83 314 SER A C 1
ATOM 2372 O O . SER A 1 316 ? -5.238 60.955 12.648 1.00 10.39 314 SER A O 1
ATOM 2375 N N . ARG A 1 317 ? -5.777 59.677 14.431 1.00 10.92 315 ARG A N 1
ATOM 2376 C CA . ARG A 1 317 ? -6.621 60.694 15.048 1.00 10.15 315 ARG A CA 1
ATOM 2377 C C . ARG A 1 317 ? -5.803 61.896 15.521 1.00 9.77 315 ARG A C 1
ATOM 2378 O O . ARG A 1 317 ? -6.184 63.045 15.279 1.00 11.13 315 ARG A O 1
ATOM 2386 N N . GLN A 1 318 ? -4.681 61.642 16.195 1.00 9.43 316 GLN A N 1
ATOM 2387 C CA . GLN A 1 318 ? -3.832 62.728 16.681 1.00 9.88 316 GLN A CA 1
ATOM 2388 C C . GLN A 1 318 ? -3.405 63.642 15.538 1.00 9.85 316 GLN A C 1
ATOM 2389 O O . GLN A 1 318 ? -3.482 64.872 15.638 1.00 9.76 316 GLN A O 1
ATOM 2395 N N . VAL A 1 319 ? -2.953 63.037 14.447 1.00 9.41 317 VAL A N 1
ATOM 2396 C CA . VAL A 1 319 ? -2.533 63.807 13.287 1.00 10.10 317 VAL A CA 1
ATOM 2397 C C . VAL A 1 319 ? -3.714 64.540 12.651 1.00 10.31 317 VAL A C 1
ATOM 2398 O O . VAL A 1 319 ? -3.622 65.737 12.370 1.00 10.65 317 VAL A O 1
ATOM 2402 N N . ASP A 1 320 ? -4.825 63.837 12.455 1.00 10.50 318 ASP A N 1
ATOM 2403 C CA . ASP A 1 320 ? -6.018 64.457 11.874 1.00 10.42 318 ASP A CA 1
ATOM 2404 C C . ASP A 1 320 ? -6.486 65.677 12.661 1.00 12.47 318 ASP A C 1
ATOM 2405 O O . ASP A 1 320 ? -6.802 66.718 12.074 1.00 12.52 318 ASP A O 1
ATOM 2410 N N . GLN A 1 321 ? -6.535 65.561 13.984 1.00 10.31 319 GLN A N 1
ATOM 2411 C CA . GLN A 1 321 ? -6.985 66.685 14.805 1.00 12.57 319 GLN A CA 1
ATOM 2412 C C . GLN A 1 321 ? -5.995 67.853 14.787 1.00 13.31 319 GLN A C 1
ATOM 2413 O O . GLN A 1 321 ? -6.402 69.018 14.789 1.00 13.26 319 GLN A O 1
ATOM 2419 N N . ALA A 1 322 ? -4.700 67.555 14.733 1.00 10.06 320 ALA A N 1
ATOM 2420 C CA . ALA A 1 322 ? -3.687 68.609 14.651 1.00 11.84 320 ALA A CA 1
ATOM 2421 C C . ALA A 1 322 ? -3.818 69.375 13.345 1.00 12.02 320 ALA A C 1
ATOM 2422 O O . ALA A 1 322 ? -3.747 70.608 13.324 1.00 13.32 320 ALA A O 1
ATOM 2424 N N . VAL A 1 323 ? -4.006 68.638 12.257 1.00 11.55 321 VAL A N 1
ATOM 2425 C CA . VAL A 1 323 ? -4.176 69.248 10.944 1.00 14.08 321 VAL A CA 1
ATOM 2426 C C . VAL A 1 323 ? -5.460 70.078 10.875 1.00 14.88 321 VAL A C 1
ATOM 2427 O O . VAL A 1 323 ? -5.464 71.185 10.328 1.00 15.17 321 VAL A O 1
ATOM 2431 N N . ALA A 1 324 ? -6.538 69.560 11.452 1.00 13.80 322 ALA A N 1
ATOM 2432 C CA . ALA A 1 324 ? -7.804 70.295 11.492 1.00 14.24 322 ALA A CA 1
ATOM 2433 C C . ALA A 1 324 ? -7.658 71.609 12.264 1.00 16.13 322 ALA A C 1
ATOM 2434 O O . ALA A 1 324 ? -8.329 72.600 11.964 1.00 16.83 322 ALA A O 1
ATOM 2436 N N . ALA A 1 325 ? -6.767 71.614 13.251 1.00 14.22 323 ALA A N 1
ATOM 2437 C CA . ALA A 1 325 ? -6.489 72.804 14.047 1.00 13.89 323 ALA A CA 1
ATOM 2438 C C . ALA A 1 325 ? -5.621 73.828 13.313 1.00 16.08 323 ALA A C 1
ATOM 2439 O O . ALA A 1 325 ? -5.565 74.994 13.709 1.00 18.80 323 ALA A O 1
ATOM 2441 N N . GLY A 1 326 ? -4.926 73.391 12.266 1.00 16.10 324 GLY A N 1
ATOM 2442 C CA . GLY A 1 326 ? -4.112 74.294 11.473 1.00 17.85 324 GLY A CA 1
ATOM 2443 C C . GLY A 1 326 ? -2.693 73.832 11.186 1.00 16.99 324 GLY A C 1
ATOM 2444 O O . GLY A 1 326 ? -1.976 74.483 10.436 1.00 16.16 324 GLY A O 1
ATOM 2445 N N . ALA A 1 327 ? -2.273 72.717 11.782 1.00 14.35 325 ALA A N 1
ATOM 2446 C CA . ALA A 1 327 ? -0.939 72.185 11.516 1.00 12.89 325 ALA A CA 1
ATOM 2447 C C . ALA A 1 327 ? -0.810 71.808 10.050 1.00 11.67 325 ALA A C 1
ATOM 2448 O O . ALA A 1 327 ? -1.791 71.425 9.410 1.00 14.91 325 ALA A O 1
ATOM 2450 N N . LYS A 1 328 ? 0.405 71.912 9.522 1.00 12.63 326 LYS A N 1
ATOM 2451 C CA . LYS A 1 328 ? 0.662 71.576 8.126 1.00 11.94 326 LYS A CA 1
ATOM 2452 C C . LYS A 1 328 ? 1.378 70.239 8.009 1.00 11.71 326 LYS A C 1
ATOM 2453 O O . LYS A 1 328 ? 2.250 69.924 8.816 1.00 12.87 326 LYS A O 1
ATOM 2459 N N . ILE A 1 329 ? 0.992 69.457 7.008 1.00 12.22 327 ILE A N 1
ATOM 2460 C CA . ILE A 1 329 ? 1.646 68.193 6.704 1.00 11.16 327 ILE A CA 1
ATOM 2461 C C . ILE A 1 329 ? 2.693 68.430 5.627 1.00 12.62 327 ILE A C 1
ATOM 2462 O O . ILE A 1 329 ? 2.368 68.817 4.500 1.00 14.76 327 ILE A O 1
ATOM 2467 N N . LEU A 1 330 ? 3.953 68.199 5.964 1.00 10.65 328 LEU A N 1
ATOM 2468 C CA . LEU A 1 330 ? 5.027 68.322 4.991 1.00 12.22 328 LEU A CA 1
ATOM 2469 C C . LEU A 1 330 ? 5.198 67.001 4.243 1.00 12.36 328 LEU A C 1
ATOM 2470 O O . LEU A 1 330 ? 5.604 66.977 3.078 1.00 13.39 328 LEU A O 1
ATOM 2475 N N . LEU A 1 331 ? 4.856 65.906 4.916 1.00 11.04 329 LEU A N 1
ATOM 2476 C CA . LEU A 1 331 ? 5.032 64.566 4.385 1.00 12.33 329 LEU A CA 1
ATOM 2477 C C . LEU A 1 331 ? 4.125 63.597 5.138 1.00 11.02 329 LEU A C 1
ATOM 2478 O O . LEU A 1 331 ? 3.991 63.712 6.353 1.00 10.15 329 LEU A O 1
ATOM 2483 N N . GLY A 1 332 ? 3.513 62.647 4.431 1.00 10.06 330 GLY A N 1
ATOM 2484 C CA . GLY A 1 332 ? 2.740 61.586 5.065 1.00 10.89 330 GLY A CA 1
ATOM 2485 C C . GLY A 1 332 ? 1.388 62.034 5.585 1.00 11.77 330 GLY A C 1
ATOM 2486 O O . GLY A 1 332 ? 0.642 62.729 4.891 1.00 13.15 330 GLY A O 1
ATOM 2487 N N . GLY A 1 333 ? 1.042 61.608 6.796 1.00 10.97 331 GLY A N 1
ATOM 2488 C CA . GLY A 1 333 ? -0.139 62.140 7.455 1.00 13.02 331 GLY A CA 1
ATOM 2489 C C . GLY A 1 333 ? -1.446 61.387 7.285 1.00 14.45 331 GLY A C 1
ATOM 2490 O O . GLY A 1 333 ? -2.497 61.868 7.705 1.00 14.64 331 GLY A O 1
ATOM 2491 N N . ARG A 1 334 ? -1.393 60.205 6.681 1.00 12.96 332 ARG A N 1
ATOM 2492 C CA . ARG A 1 334 ? -2.573 59.346 6.606 1.00 15.01 332 ARG A CA 1
ATOM 2493 C C . ARG A 1 334 ? -2.149 57.893 6.495 1.00 14.66 332 ARG A C 1
ATOM 2494 O O . ARG A 1 334 ? -1.077 57.606 5.969 1.00 13.76 332 ARG A O 1
ATOM 2502 N N . PRO A 1 335 ? -2.977 56.971 7.012 1.00 13.70 333 PRO A N 1
ATOM 2503 C CA . PRO A 1 335 ? -2.618 55.549 6.951 1.00 15.69 333 PRO A CA 1
ATOM 2504 C C . PRO A 1 335 ? -2.459 55.083 5.512 1.00 16.57 333 PRO A C 1
ATOM 2505 O O . PRO A 1 335 ? -3.118 55.627 4.619 1.00 17.18 333 PRO A O 1
ATOM 2509 N N . LEU A 1 336 ? -1.599 54.097 5.280 1.00 16.36 334 LEU A N 1
ATOM 2510 C CA . LEU A 1 336 ? -1.405 53.579 3.931 1.00 17.34 334 LEU A CA 1
ATOM 2511 C C . LEU A 1 336 ? -2.563 52.673 3.540 1.00 20.97 334 LEU A C 1
ATOM 2512 O O . LEU A 1 336 ? -3.144 51.995 4.385 1.00 18.76 334 LEU A O 1
ATOM 2517 N N . ASP A 1 337 ? -2.896 52.675 2.254 1.00 20.72 335 ASP A N 1
ATOM 2518 C CA . ASP A 1 337 ? -3.964 51.829 1.744 1.00 26.00 335 ASP A CA 1
ATOM 2519 C C . ASP A 1 337 ? -3.418 50.446 1.415 1.00 23.54 335 ASP A C 1
ATOM 2520 O O . ASP A 1 337 ? -3.163 50.124 0.254 1.00 24.92 335 ASP A O 1
ATOM 2525 N N . ARG A 1 338 ? -3.228 49.637 2.450 1.00 23.38 336 ARG A N 1
ATOM 2526 C CA . ARG A 1 338 ? -2.711 48.286 2.281 1.00 19.99 336 ARG A CA 1
ATOM 2527 C C . ARG A 1 338 ? -2.998 47.458 3.518 1.00 18.59 336 ARG A C 1
ATOM 2528 O O . ARG A 1 338 ? -3.352 47.995 4.569 1.00 18.97 336 ARG A O 1
ATOM 2536 N N . ALA A 1 339 ? -2.835 46.147 3.384 1.00 18.02 337 ALA A N 1
ATOM 2537 C CA . ALA A 1 339 ? -2.982 45.234 4.507 1.00 19.13 337 ALA A CA 1
ATOM 2538 C C . ALA A 1 339 ? -1.925 45.522 5.566 1.00 14.38 337 ALA A C 1
ATOM 2539 O O . ALA A 1 339 ? -0.788 45.867 5.245 1.00 15.14 337 ALA A O 1
ATOM 2541 N N . GLY A 1 340 ? -2.313 45.371 6.824 1.00 14.37 338 GLY A N 1
ATOM 2542 C CA . GLY A 1 340 ? -1.400 45.624 7.924 1.00 13.48 338 GLY A CA 1
ATOM 2543 C C . GLY A 1 340 ? -1.530 47.040 8.442 1.00 11.90 338 GLY A C 1
ATOM 2544 O O . GLY A 1 340 ? -2.063 47.918 7.760 1.00 14.02 338 GLY A O 1
ATOM 2545 N N . TYR A 1 341 ? -1.026 47.276 9.646 1.00 10.93 339 TYR A N 1
ATOM 2546 C CA . TYR A 1 341 ? -1.256 48.546 10.331 1.00 9.58 339 TYR A CA 1
ATOM 2547 C C . TYR A 1 341 ? -0.230 49.619 9.952 1.00 9.82 339 TYR A C 1
ATOM 2548 O O . TYR A 1 341 ? 0.439 50.180 10.822 1.00 10.37 339 TYR A O 1
ATOM 2557 N N . PHE A 1 342 ? -0.121 49.908 8.657 1.00 10.43 340 PHE A N 1
ATOM 2558 C CA . PHE A 1 342 ? 0.928 50.779 8.144 1.00 11.70 340 PHE A CA 1
ATOM 2559 C C . PHE A 1 342 ? 0.575 52.258 8.229 1.00 12.40 340 PHE A C 1
ATOM 2560 O O . PHE A 1 342 ? -0.502 52.682 7.800 1.00 11.86 340 PHE A O 1
ATOM 2568 N N . TYR A 1 343 ? 1.499 53.027 8.797 1.00 10.18 341 TYR A N 1
ATOM 2569 C CA . TYR A 1 343 ? 1.429 54.486 8.825 1.00 8.94 341 TYR A CA 1
ATOM 2570 C C . TYR A 1 343 ? 2.782 55.024 8.358 1.00 9.92 341 TYR A C 1
ATOM 2571 O O . TYR A 1 343 ? 3.824 54.565 8.822 1.00 10.63 341 TYR A O 1
ATOM 2580 N N . PRO A 1 344 ? 2.781 55.980 7.416 1.00 9.88 342 PRO A N 1
ATOM 2581 C CA . PRO A 1 344 ? 4.036 56.420 6.797 1.00 10.22 342 PRO A CA 1
ATOM 2582 C C . PRO A 1 344 ? 4.798 57.434 7.644 1.00 8.89 342 PRO A C 1
ATOM 2583 O O . PRO A 1 344 ? 4.193 58.126 8.467 1.00 8.94 342 PRO A O 1
ATOM 2587 N N . PRO A 1 345 ? 6.121 57.517 7.451 1.00 9.91 343 PRO A N 1
ATOM 2588 C CA . PRO A 1 345 ? 6.890 58.627 8.023 1.00 8.96 343 PRO A CA 1
ATOM 2589 C C . PRO A 1 345 ? 6.203 59.952 7.718 1.00 8.26 343 PRO A C 1
ATOM 2590 O O . PRO A 1 345 ? 5.810 60.203 6.577 1.00 9.48 343 PRO A O 1
ATOM 2594 N N . THR A 1 346 ? 6.055 60.782 8.742 1.00 7.43 344 THR A N 1
ATOM 2595 C CA . THR A 1 346 ? 5.245 61.984 8.651 1.00 8.44 344 THR A CA 1
ATOM 2596 C C . THR A 1 346 ? 5.967 63.137 9.329 1.00 8.63 344 THR A C 1
ATOM 2597 O O . THR A 1 346 ? 6.628 62.949 10.349 1.00 8.27 344 THR A O 1
ATOM 2601 N N . ILE A 1 347 ? 5.844 64.332 8.754 1.00 7.63 345 ILE A N 1
ATOM 2602 C CA . ILE A 1 347 ? 6.399 65.531 9.364 1.00 8.37 345 ILE A CA 1
ATOM 2603 C C . ILE A 1 347 ? 5.317 66.591 9.449 1.00 9.12 345 ILE A C 1
ATOM 2604 O O . ILE A 1 347 ? 4.675 66.903 8.438 1.00 9.96 345 ILE A O 1
ATOM 2609 N N . LEU A 1 348 ? 5.103 67.110 10.658 1.00 8.25 346 LEU A N 1
ATOM 2610 C CA . LEU A 1 348 ? 4.146 68.186 10.912 1.00 8.29 346 LEU A CA 1
ATOM 2611 C C . LEU A 1 348 ? 4.884 69.461 11.285 1.00 9.30 346 LEU A C 1
ATOM 2612 O O . LEU A 1 348 ? 5.830 69.444 12.086 1.00 10.29 346 LEU A O 1
ATOM 2617 N N . THR A 1 349 ? 4.443 70.570 10.699 1.00 8.76 347 THR A N 1
ATOM 2618 C CA . THR A 1 349 ? 5.025 71.877 10.961 1.00 9.85 347 THR A CA 1
ATOM 2619 C C . THR A 1 349 ? 3.917 72.871 11.283 1.00 11.55 347 THR A C 1
ATOM 2620 O O . THR A 1 349 ? 2.729 72.575 11.103 1.00 11.99 347 THR A O 1
ATOM 2624 N N . GLU A 1 350 ? 4.314 74.044 11.765 1.00 12.01 348 GLU A N 1
ATOM 2625 C CA . GLU A 1 350 ? 3.381 75.148 12.010 1.00 12.81 348 GLU A CA 1
ATOM 2626 C C . GLU A 1 350 ? 2.211 74.721 12.887 1.00 15.90 348 GLU A C 1
ATOM 2627 O O . GLU A 1 350 ? 1.060 75.081 12.637 1.00 16.24 348 GLU A O 1
ATOM 2633 N N . ILE A 1 351 ? 2.506 73.941 13.918 1.00 13.55 349 ILE A N 1
ATOM 2634 C CA . ILE A 1 351 ? 1.466 73.476 14.818 1.00 15.92 349 ILE A CA 1
ATOM 2635 C C . ILE A 1 351 ? 0.997 74.639 15.686 1.00 14.94 349 ILE A C 1
ATOM 2636 O O . ILE A 1 351 ? 1.809 75.292 16.333 1.00 15.74 349 ILE A O 1
ATOM 2641 N N . PRO A 1 352 ? -0.318 74.912 15.680 1.00 15.81 350 PRO A N 1
ATOM 2642 C CA . PRO A 1 352 ? -0.864 76.042 16.442 1.00 19.40 350 PRO A CA 1
ATOM 2643 C C . PRO A 1 352 ? -0.596 75.942 17.938 1.00 18.25 350 PRO A C 1
ATOM 2644 O O . PRO A 1 352 ? -0.652 74.849 18.501 1.00 18.85 350 PRO A O 1
ATOM 2648 N N . PRO A 1 353 ? -0.311 77.086 18.579 1.00 21.33 351 PRO A N 1
ATOM 2649 C CA . PRO A 1 353 ? -0.166 77.175 20.034 1.00 22.61 351 PRO A CA 1
ATOM 2650 C C . PRO A 1 353 ? -1.401 76.589 20.703 1.00 21.93 351 PRO A C 1
ATOM 2651 O O . PRO A 1 353 ? -2.514 76.869 20.262 1.00 25.37 351 PRO A O 1
ATOM 2655 N N . GLY A 1 354 ? -1.212 75.767 21.728 1.00 22.52 352 GLY A N 1
ATOM 2656 C CA . GLY A 1 354 ? -2.336 75.206 22.458 1.00 22.36 352 GLY A CA 1
ATOM 2657 C C . GLY A 1 354 ? -2.988 73.979 21.843 1.00 22.53 352 GLY A C 1
ATOM 2658 O O . GLY A 1 354 ? -3.951 73.443 22.399 1.00 21.55 352 GLY A O 1
ATOM 2659 N N . ALA A 1 355 ? -2.487 73.536 20.693 1.00 20.04 353 ALA A N 1
ATOM 2660 C CA . ALA A 1 355 ? -2.943 72.275 20.124 1.00 16.91 353 ALA A CA 1
ATOM 2661 C C . ALA A 1 355 ? -2.588 71.164 21.102 1.00 16.56 353 ALA A C 1
ATOM 2662 O O . ALA A 1 355 ? -1.474 71.134 21.630 1.00 14.92 353 ALA A O 1
ATOM 2664 N N . LYS A 1 356 ? -3.541 70.273 21.359 1.00 15.27 354 LYS A N 1
ATOM 2665 C CA . LYS A 1 356 ? -3.351 69.180 22.310 1.00 16.08 354 LYS A CA 1
ATOM 2666 C C . LYS A 1 356 ? -2.130 68.323 21.980 1.00 15.50 354 LYS A C 1
ATOM 2667 O O . LYS A 1 356 ? -1.453 67.820 22.874 1.00 13.83 354 LYS A O 1
ATOM 2673 N N . ILE A 1 357 ? -1.861 68.156 20.690 1.00 13.80 355 ILE A N 1
ATOM 2674 C CA . ILE A 1 357 ? -0.809 67.253 20.238 1.00 12.31 355 ILE A CA 1
ATOM 2675 C C . ILE A 1 357 ? 0.562 67.653 20.785 1.00 12.59 355 ILE A C 1
ATOM 2676 O O . ILE A 1 357 ? 1.426 66.801 20.982 1.00 12.49 355 ILE A O 1
ATOM 2681 N N . LEU A 1 358 ? 0.742 68.943 21.059 1.00 12.79 356 LEU A N 1
ATOM 2682 C CA . LEU A 1 358 ? 2.004 69.465 21.570 1.00 13.22 356 LEU A CA 1
ATOM 2683 C C . LEU A 1 358 ? 2.384 68.827 22.903 1.00 13.95 356 LEU A C 1
ATOM 2684 O O . LEU A 1 358 ? 3.558 68.794 23.276 1.00 14.17 356 LEU A O 1
ATOM 2689 N N . GLN A 1 359 ? 1.382 68.319 23.613 1.00 12.83 357 GLN A N 1
ATOM 2690 C CA . GLN A 1 359 ? 1.582 67.772 24.947 1.00 14.26 357 GLN A CA 1
ATOM 2691 C C . GLN A 1 359 ? 1.511 66.246 24.976 1.00 12.26 357 GLN A C 1
ATOM 2692 O O . GLN A 1 359 ? 1.568 65.640 26.045 1.00 15.07 357 GLN A O 1
ATOM 2698 N N . GLU A 1 360 ? 1.377 65.630 23.806 1.00 10.01 358 GLU A N 1
ATOM 2699 C CA . GLU A 1 360 ? 1.162 64.185 23.724 1.00 11.33 358 GLU A CA 1
ATOM 2700 C C . GLU A 1 360 ? 2.352 63.446 23.152 1.00 10.86 358 GLU A C 1
ATOM 2701 O O . GLU A 1 360 ? 3.188 64.028 22.451 1.00 10.03 358 GLU A O 1
ATOM 2707 N N . GLU A 1 361 ? 2.422 62.153 23.452 1.00 9.14 359 GLU A N 1
ATOM 2708 C CA . GLU A 1 361 ? 3.436 61.290 22.868 1.00 8.66 359 GLU A CA 1
ATOM 2709 C C . GLU A 1 361 ? 2.965 60.760 21.527 1.00 8.87 359 GLU A C 1
ATOM 2710 O O . GLU A 1 361 ? 1.860 60.218 21.418 1.00 9.58 359 GLU A O 1
ATOM 2716 N N . LEU A 1 362 ? 3.800 60.930 20.507 1.00 8.11 360 LEU A N 1
ATOM 2717 C CA . LEU A 1 362 ? 3.508 60.395 19.184 1.00 8.63 360 LEU A CA 1
ATOM 2718 C C . LEU A 1 362 ? 4.293 59.103 18.990 1.00 7.72 360 LEU A C 1
ATOM 2719 O O . LEU A 1 362 ? 5.492 59.120 18.709 1.00 7.84 360 LEU A O 1
ATOM 2724 N N . PHE A 1 363 ? 3.598 57.985 19.162 1.00 8.12 361 PHE A N 1
ATOM 2725 C CA . PHE A 1 363 ? 4.227 56.670 19.225 1.00 7.66 361 PHE A CA 1
ATOM 2726 C C . PHE A 1 363 ? 4.119 56.018 17.853 1.00 8.47 361 PHE A C 1
ATOM 2727 O O . PHE A 1 363 ? 3.437 55.015 17.673 1.00 9.95 361 PHE A O 1
ATOM 2735 N N . ALA A 1 364 ? 4.811 56.616 16.889 1.00 7.83 362 ALA A N 1
ATOM 2736 C CA . ALA A 1 364 ? 4.683 56.325 15.471 1.00 7.88 362 ALA A CA 1
ATOM 2737 C C . ALA A 1 364 ? 5.709 57.234 14.797 1.00 7.93 362 ALA A C 1
ATOM 2738 O O . ALA A 1 364 ? 6.216 58.153 15.436 1.00 8.13 362 ALA A O 1
ATOM 2740 N N . PRO A 1 365 ? 6.018 57.007 13.506 1.00 7.83 363 PRO A N 1
ATOM 2741 C CA . PRO A 1 365 ? 7.117 57.787 12.916 1.00 7.65 363 PRO A CA 1
ATOM 2742 C C . PRO A 1 365 ? 6.680 59.171 12.443 1.00 7.18 363 PRO A C 1
ATOM 2743 O O . PRO A 1 365 ? 6.752 59.479 11.247 1.00 8.40 363 PRO A O 1
ATOM 2747 N N . VAL A 1 366 ? 6.240 59.994 13.390 1.00 7.86 364 VAL A N 1
ATOM 2748 C CA . VAL A 1 366 ? 5.648 61.293 13.099 1.00 7.89 364 VAL A CA 1
ATOM 2749 C C . VAL A 1 366 ? 6.426 62.363 13.849 1.00 7.77 364 VAL A C 1
ATOM 2750 O O . VAL A 1 366 ? 6.392 62.417 15.083 1.00 7.97 364 VAL A O 1
ATOM 2754 N N . ALA A 1 367 ? 7.138 63.209 13.111 1.00 7.27 365 ALA A N 1
ATOM 2755 C CA . ALA A 1 367 ? 7.958 64.254 13.718 1.00 7.95 365 ALA A CA 1
ATOM 2756 C C . ALA A 1 367 ? 7.198 65.563 13.794 1.00 7.16 365 ALA A C 1
ATOM 2757 O O . ALA A 1 367 ? 6.603 65.979 12.804 1.00 9.89 365 ALA A O 1
ATOM 2759 N N . MET A 1 368 ? 7.212 66.207 14.961 1.00 7.11 366 MET A N 1
ATOM 2760 C CA . MET A 1 368 ? 6.760 67.595 15.086 1.00 7.84 366 MET A CA 1
ATOM 2761 C C . MET A 1 368 ? 7.981 68.501 14.959 1.00 9.07 366 MET A C 1
ATOM 2762 O O . MET A 1 368 ? 9.018 68.224 15.563 1.00 8.57 366 MET A O 1
ATOM 2767 N N . VAL A 1 369 ? 7.880 69.572 14.173 1.00 8.20 367 VAL A N 1
ATOM 2768 C CA . VAL A 1 369 ? 9.024 70.456 13.951 1.00 8.25 367 VAL A CA 1
ATOM 2769 C C . VAL A 1 369 ? 8.698 71.874 14.398 1.00 8.29 367 VAL A C 1
ATOM 2770 O O . VAL A 1 369 ? 7.597 72.373 14.158 1.00 10.18 367 VAL A O 1
ATOM 2774 N N . PHE A 1 370 ? 9.665 72.501 15.062 1.00 8.34 368 PHE A N 1
ATOM 2775 C CA . PHE A 1 370 ? 9.534 73.852 15.590 1.00 9.12 368 PHE A CA 1
ATOM 2776 C C . PHE A 1 370 ? 10.768 74.662 15.241 1.00 8.47 368 PHE A C 1
ATOM 2777 O O . PHE A 1 370 ? 11.853 74.109 15.081 1.00 9.79 368 PHE A O 1
ATOM 2785 N N . THR A 1 371 ? 10.602 75.980 15.142 1.00 10.41 369 THR A N 1
ATOM 2786 C CA . THR A 1 371 ? 11.740 76.873 14.951 1.00 10.82 369 THR A CA 1
ATOM 2787 C C . THR A 1 371 ? 11.879 77.798 16.157 1.00 11.14 369 THR A C 1
ATOM 2788 O O . THR A 1 371 ? 10.877 78.284 16.693 1.00 13.69 369 THR A O 1
ATOM 2792 N N . VAL A 1 372 ? 13.117 78.019 16.594 1.00 9.01 370 VAL A N 1
ATOM 2793 C CA . VAL A 1 372 ? 13.393 78.913 17.718 1.00 11.52 370 VAL A CA 1
ATOM 2794 C C . VAL A 1 372 ? 14.501 79.904 17.363 1.00 11.22 370 VAL A C 1
ATOM 2795 O O . VAL A 1 372 ? 15.254 79.689 16.414 1.00 10.76 370 VAL A O 1
ATOM 2799 N N . LYS A 1 373 ? 14.598 80.983 18.138 1.00 11.57 371 LYS A N 1
ATOM 2800 C CA . LYS A 1 373 ? 15.498 82.086 17.811 1.00 12.54 371 LYS A CA 1
ATOM 2801 C C . LYS A 1 373 ? 16.792 82.106 18.610 1.00 11.74 371 LYS A C 1
ATOM 2802 O O . LYS A 1 373 ? 17.771 82.731 18.198 1.00 14.06 371 LYS A O 1
ATOM 2808 N N . ASP A 1 374 ? 16.793 81.456 19.768 1.00 10.19 372 ASP A N 1
ATOM 2809 C CA . ASP A 1 374 ? 17.967 81.469 20.630 1.00 11.34 372 ASP A CA 1
ATOM 2810 C C . ASP A 1 374 ? 17.934 80.326 21.631 1.00 10.33 372 ASP A C 1
ATOM 2811 O O . ASP A 1 374 ? 16.970 79.554 21.686 1.00 8.99 372 ASP A O 1
ATOM 2816 N N . LEU A 1 375 ? 18.988 80.247 22.428 1.00 10.01 373 LEU A N 1
ATOM 2817 C CA . LEU A 1 375 ? 19.162 79.186 23.406 1.00 10.83 373 LEU A CA 1
ATOM 2818 C C . LEU A 1 375 ? 18.056 79.140 24.471 1.00 11.19 373 LEU A C 1
ATOM 2819 O O . LEU A 1 375 ? 17.532 78.064 24.779 1.00 9.49 373 LEU A O 1
ATOM 2824 N N . ASP A 1 376 ? 17.693 80.291 25.031 1.00 10.77 374 ASP A N 1
ATOM 2825 C CA . ASP A 1 376 ? 16.656 80.326 26.058 1.00 10.23 374 ASP A CA 1
ATOM 2826 C C . ASP A 1 376 ? 15.339 79.783 25.512 1.00 10.46 374 ASP A C 1
ATOM 2827 O O . ASP A 1 376 ? 14.642 79.021 26.181 1.00 10.30 374 ASP A O 1
ATOM 2832 N N . GLN A 1 377 ? 15.000 80.168 24.288 1.00 9.96 375 GLN A N 1
ATOM 2833 C CA . GLN A 1 377 ? 13.746 79.728 23.682 1.00 9.59 375 GLN A CA 1
ATOM 2834 C C . GLN A 1 377 ? 13.783 78.226 23.402 1.00 10.19 375 GLN A C 1
ATOM 2835 O O . GLN A 1 377 ? 12.794 77.527 23.580 1.00 10.43 375 GLN A O 1
ATOM 2841 N N . ALA A 1 378 ? 14.937 77.733 22.977 1.00 9.31 376 ALA A N 1
ATOM 2842 C CA . ALA A 1 378 ? 15.098 76.301 22.710 1.00 9.74 376 ALA A CA 1
ATOM 2843 C C . ALA A 1 378 ? 14.877 75.467 23.970 1.00 10.22 376 ALA A C 1
ATOM 2844 O O . ALA A 1 378 ? 14.174 74.456 23.946 1.00 9.23 376 ALA A O 1
ATOM 2846 N N . ILE A 1 379 ? 15.480 75.892 25.071 1.00 9.15 377 ILE A N 1
ATOM 2847 C CA . ILE A 1 379 ? 15.351 75.174 26.331 1.00 11.30 377 ILE A CA 1
ATOM 2848 C C . ILE A 1 379 ? 13.918 75.243 26.864 1.00 10.07 377 ILE A C 1
ATOM 2849 O O . ILE A 1 379 ? 13.354 74.236 27.299 1.00 10.43 377 ILE A O 1
ATOM 2854 N N . ALA A 1 380 ? 13.310 76.422 26.809 1.00 9.88 378 ALA A N 1
ATOM 2855 C CA . ALA A 1 380 ? 11.934 76.562 27.266 1.00 10.11 378 ALA A CA 1
ATOM 2856 C C . ALA A 1 380 ? 10.992 75.643 26.489 1.00 9.85 378 ALA A C 1
ATOM 2857 O O . ALA A 1 380 ? 10.132 74.975 27.070 1.00 10.37 378 ALA A O 1
ATOM 2859 N N . LEU A 1 381 ? 11.142 75.610 25.167 1.00 8.67 379 LEU A N 1
ATOM 2860 C CA . LEU A 1 381 ? 10.262 74.792 24.352 1.00 9.26 379 LEU A CA 1
ATOM 2861 C C . LEU A 1 381 ? 10.537 73.314 24.595 1.00 9.25 379 LEU A C 1
ATOM 2862 O O . LEU A 1 381 ? 9.611 72.504 24.696 1.00 9.19 379 LEU A O 1
ATOM 2867 N N . ALA A 1 382 ? 11.815 72.969 24.694 1.00 8.69 380 ALA A N 1
ATOM 2868 C CA . ALA A 1 382 ? 12.205 71.583 24.952 1.00 8.28 380 ALA A CA 1
ATOM 2869 C C . ALA A 1 382 ? 11.571 71.043 26.229 1.00 8.44 380 ALA A C 1
ATOM 2870 O O . ALA A 1 382 ? 11.164 69.878 26.292 1.00 9.37 380 ALA A O 1
ATOM 2872 N N . ASN A 1 383 ? 11.476 71.895 27.243 1.00 8.60 381 ASN A N 1
ATOM 2873 C CA . ASN A 1 383 ? 10.957 71.481 28.543 1.00 8.77 381 ASN A CA 1
ATOM 2874 C C . ASN A 1 383 ? 9.445 71.638 28.698 1.00 9.48 381 ASN A C 1
ATOM 2875 O O . ASN A 1 383 ? 8.886 71.225 29.711 1.00 9.07 381 ASN A O 1
ATOM 2880 N N . ASP A 1 384 ? 8.789 72.228 27.700 1.00 9.91 382 ASP A N 1
ATOM 2881 C CA . ASP A 1 384 ? 7.372 72.579 27.801 1.00 11.17 382 ASP A CA 1
ATOM 2882 C C . ASP A 1 384 ? 6.474 71.386 27.473 1.00 12.53 382 ASP A C 1
ATOM 2883 O O . ASP A 1 384 ? 5.650 71.434 26.551 1.00 14.09 382 ASP A O 1
ATOM 2888 N N . ILE A 1 385 ? 6.663 70.314 28.237 1.00 10.05 383 ILE A N 1
ATOM 2889 C CA . ILE A 1 385 ? 5.916 69.071 28.083 1.00 8.76 383 ILE A CA 1
ATOM 2890 C C . ILE A 1 385 ? 5.751 68.439 29.457 1.00 8.21 383 ILE A C 1
ATOM 2891 O O . ILE A 1 385 ? 6.476 68.787 30.392 1.00 8.89 383 ILE A O 1
ATOM 2896 N N . PRO A 1 386 ? 4.797 67.508 29.596 1.00 7.33 384 PRO A N 1
ATOM 2897 C CA . PRO A 1 386 ? 4.652 66.855 30.899 1.00 8.20 384 PRO A CA 1
ATOM 2898 C C . PRO A 1 386 ? 5.727 65.796 31.124 1.00 8.07 384 PRO A C 1
ATOM 2899 O O . PRO A 1 386 ? 5.968 65.410 32.266 1.00 8.78 384 PRO A O 1
ATOM 2903 N N . PHE A 1 387 ? 6.361 65.343 30.046 1.00 7.39 385 PHE A N 1
ATOM 2904 C CA . PHE A 1 387 ? 7.329 64.257 30.111 1.00 7.50 385 PHE A CA 1
ATOM 2905 C C . PHE A 1 387 ? 8.731 64.788 30.369 1.00 7.28 385 PHE A C 1
ATOM 2906 O O . PHE A 1 387 ? 8.970 65.998 30.364 1.00 8.31 385 PHE A O 1
ATOM 2914 N N . GLY A 1 388 ? 9.665 63.873 30.579 1.00 5.96 386 GLY A N 1
ATOM 2915 C CA . GLY A 1 388 ? 11.048 64.249 30.807 1.00 7.39 386 GLY A CA 1
ATOM 2916 C C . GLY A 1 388 ? 11.967 63.050 30.776 1.00 7.05 386 GLY A C 1
ATOM 2917 O O . GLY A 1 388 ? 12.669 62.773 31.752 1.00 8.20 386 GLY A O 1
ATOM 2918 N N . LEU A 1 389 ? 11.956 62.324 29.665 1.00 6.80 387 LEU A N 1
ATOM 2919 C CA . LEU A 1 389 ? 12.728 61.097 29.567 1.00 7.25 387 LEU A CA 1
ATOM 2920 C C . LEU A 1 389 ? 14.128 61.373 29.025 1.00 8.00 387 LEU A C 1
ATOM 2921 O O . LEU A 1 389 ? 15.089 61.437 29.788 1.00 8.84 387 LEU A O 1
ATOM 2926 N N . GLY A 1 390 ? 14.248 61.552 27.713 1.00 7.14 388 GLY A N 1
ATOM 2927 C CA . GLY A 1 390 ? 15.534 61.883 27.119 1.00 7.25 388 GLY A CA 1
ATOM 2928 C C . GLY A 1 390 ? 15.531 63.224 26.399 1.00 6.27 388 GLY A C 1
ATOM 2929 O O . GLY A 1 390 ? 14.491 63.863 26.233 1.00 6.95 388 GLY A O 1
ATOM 2930 N N . ALA A 1 391 ? 16.714 63.659 25.987 1.00 6.84 389 ALA A N 1
ATOM 2931 C CA . ALA A 1 391 ? 16.854 64.896 25.230 1.00 7.52 389 ALA A CA 1
ATOM 2932 C C . ALA A 1 391 ? 18.151 64.829 24.451 1.00 7.91 389 ALA A C 1
ATOM 2933 O O . ALA A 1 391 ? 19.167 64.359 24.973 1.00 7.06 389 ALA A O 1
ATOM 2935 N N . SER A 1 392 ? 18.115 65.294 23.202 1.00 7.26 390 SER A N 1
ATOM 2936 C CA . SER A 1 392 ? 19.309 65.345 22.365 1.00 8.55 390 SER A CA 1
ATOM 2937 C C . SER A 1 392 ? 19.512 66.768 21.858 1.00 7.62 390 SER A C 1
ATOM 2938 O O . SER A 1 392 ? 18.551 67.415 21.433 1.00 7.87 390 SER A O 1
ATOM 2941 N N . ALA A 1 393 ? 20.750 67.259 21.910 1.00 7.00 391 ALA A N 1
ATOM 2942 C CA . ALA A 1 393 ? 21.062 68.608 21.434 1.00 6.61 391 ALA A CA 1
ATOM 2943 C C . ALA A 1 393 ? 22.355 68.617 20.636 1.00 6.36 391 ALA A C 1
ATOM 2944 O O . ALA A 1 393 ? 23.321 67.935 20.988 1.00 8.05 391 ALA A O 1
ATOM 2946 N N . TRP A 1 394 ? 22.347 69.392 19.555 1.00 6.76 392 TRP A N 1
ATOM 2947 C CA . TRP A 1 394 ? 23.423 69.395 18.570 1.00 8.00 392 TRP A CA 1
ATOM 2948 C C . TRP A 1 394 ? 24.030 70.784 18.471 1.00 8.07 392 TRP A C 1
ATOM 2949 O O . TRP A 1 394 ? 23.377 71.734 18.045 1.00 8.57 392 TRP A O 1
ATOM 2960 N N . THR A 1 395 ? 25.277 70.885 18.909 1.00 8.77 393 THR A N 1
ATOM 2961 C CA . THR A 1 395 ? 25.997 72.146 18.942 1.00 9.06 393 THR A CA 1
ATOM 2962 C C . THR A 1 395 ? 27.440 71.838 19.263 1.00 8.71 393 THR A C 1
ATOM 2963 O O . THR A 1 395 ? 27.738 70.878 19.975 1.00 9.63 393 THR A O 1
ATOM 2967 N N . ASN A 1 396 ? 28.340 72.656 18.733 1.00 9.39 394 ASN A N 1
ATOM 2968 C CA . ASN A 1 396 ? 29.753 72.507 19.024 1.00 10.84 394 ASN A CA 1
ATOM 2969 C C . ASN A 1 396 ? 30.321 73.694 19.785 1.00 10.85 394 ASN A C 1
ATOM 2970 O O . ASN A 1 396 ? 31.538 73.863 19.879 1.00 13.60 394 ASN A O 1
ATOM 2975 N N . ASP A 1 397 ? 29.423 74.500 20.339 1.00 10.58 395 ASP A N 1
ATOM 2976 C CA . ASP A 1 397 ? 29.797 75.586 21.237 1.00 10.04 395 ASP A CA 1
ATOM 2977 C C . ASP A 1 397 ? 29.789 75.052 22.666 1.00 12.74 395 ASP A C 1
ATOM 2978 O O . ASP A 1 397 ? 28.746 74.634 23.159 1.00 11.05 395 ASP A O 1
ATOM 2983 N N . PRO A 1 398 ? 30.948 75.065 23.345 1.00 11.80 396 PRO A N 1
ATOM 2984 C CA . PRO A 1 398 ? 31.011 74.474 24.688 1.00 11.87 396 PRO A CA 1
ATOM 2985 C C . PRO A 1 398 ? 30.030 75.099 25.680 1.00 11.24 396 PRO A C 1
ATOM 2986 O O . PRO A 1 398 ? 29.445 74.373 26.487 1.00 11.45 396 PRO A O 1
ATOM 2990 N N . ALA A 1 399 ? 29.833 76.412 25.613 1.00 10.99 397 ALA A N 1
ATOM 2991 C CA . ALA A 1 399 ? 28.916 77.079 26.532 1.00 11.24 397 ALA A CA 1
ATOM 2992 C C . ALA A 1 399 ? 27.469 76.635 26.306 1.00 10.08 397 ALA A C 1
ATOM 2993 O O . ALA A 1 399 ? 26.722 76.413 27.264 1.00 11.45 397 ALA A O 1
ATOM 2995 N N . GLU A 1 400 ? 27.075 76.508 25.042 1.00 10.00 398 GLU A N 1
ATOM 2996 C CA . GLU A 1 400 ? 25.754 75.977 24.724 1.00 10.08 398 GLU A CA 1
ATOM 2997 C C . GLU A 1 400 ? 25.617 74.535 25.206 1.00 9.58 398 GLU A C 1
ATOM 2998 O O . GLU A 1 400 ? 24.592 74.171 25.776 1.00 8.60 398 GLU A O 1
ATOM 3004 N N . GLN A 1 401 ? 26.641 73.718 24.967 1.00 8.51 399 GLN A N 1
ATOM 3005 C CA . GLN A 1 401 ? 26.611 72.321 25.406 1.00 7.54 399 GLN A CA 1
ATOM 3006 C C . GLN A 1 401 ? 26.335 72.226 26.900 1.00 9.21 399 GLN A C 1
ATOM 3007 O O . GLN A 1 401 ? 25.489 71.442 27.336 1.00 10.18 399 GLN A O 1
ATOM 3013 N N . GLN A 1 402 ? 27.036 73.039 27.682 1.00 9.31 400 GLN A N 1
ATOM 3014 C CA . GLN A 1 402 ? 26.861 73.004 29.130 1.00 9.98 400 GLN A CA 1
ATOM 3015 C C . GLN A 1 402 ? 25.475 73.466 29.563 1.00 9.69 400 GLN A C 1
ATOM 3016 O O . GLN A 1 402 ? 24.876 72.878 30.465 1.00 10.58 400 GLN A O 1
ATOM 3022 N N . ARG A 1 403 ? 24.943 74.498 28.920 1.00 9.18 401 ARG A N 1
ATOM 3023 C CA . ARG A 1 403 ? 23.594 74.941 29.253 1.00 9.63 401 ARG A CA 1
ATOM 3024 C C . ARG A 1 403 ? 22.546 73.881 28.915 1.00 8.93 401 ARG A C 1
ATOM 3025 O O . ARG A 1 403 ? 21.619 73.662 29.697 1.00 9.69 401 ARG A O 1
ATOM 3033 N N . PHE A 1 404 ? 22.691 73.221 27.767 1.00 8.68 402 PHE A N 1
ATOM 3034 C CA . PHE A 1 404 ? 21.778 72.139 27.410 1.00 8.11 402 PHE A CA 1
ATOM 3035 C C . PHE A 1 404 ? 21.860 70.998 28.431 1.00 9.47 402 PHE A C 1
ATOM 3036 O O . PHE A 1 404 ? 20.829 70.507 28.906 1.00 9.22 402 PHE A O 1
ATOM 3044 N N . ILE A 1 405 ? 23.080 70.574 28.761 1.00 8.87 403 ILE A N 1
ATOM 3045 C CA . ILE A 1 405 ? 23.280 69.519 29.757 1.00 8.93 403 ILE A CA 1
ATOM 3046 C C . ILE A 1 405 ? 22.631 69.885 31.089 1.00 10.09 403 ILE A C 1
ATOM 3047 O O . ILE A 1 405 ? 21.939 69.071 31.701 1.00 9.62 403 ILE A O 1
ATOM 3052 N N . GLN A 1 406 ? 22.839 71.117 31.532 1.00 9.78 404 GLN A N 1
ATOM 3053 C CA . GLN A 1 406 ? 22.368 71.533 32.842 1.00 9.69 404 GLN A CA 1
ATOM 3054 C C . GLN A 1 406 ? 20.864 71.777 32.889 1.00 10.50 404 GLN A C 1
ATOM 3055 O O . GLN A 1 406 ? 20.206 71.460 33.883 1.00 12.50 404 GLN A O 1
ATOM 3061 N N . GLU A 1 407 ? 20.313 72.331 31.816 1.00 10.00 405 GLU A N 1
ATOM 3062 C CA . GLU A 1 407 ? 18.973 72.901 31.879 1.00 10.60 405 GLU A CA 1
ATOM 3063 C C . GLU A 1 407 ? 17.860 72.125 31.186 1.00 8.74 405 GLU A C 1
ATOM 3064 O O . GLU A 1 407 ? 16.689 72.421 31.410 1.00 9.51 405 GLU A O 1
ATOM 3070 N N . LEU A 1 408 ? 18.199 71.146 30.348 1.00 8.07 406 LEU A N 1
ATOM 3071 C CA . LEU A 1 408 ? 17.157 70.294 29.779 1.00 8.67 406 LEU A CA 1
ATOM 3072 C C . LEU A 1 408 ? 16.613 69.382 30.876 1.00 8.75 406 LEU A C 1
ATOM 3073 O O . LEU A 1 408 ? 17.377 68.688 31.556 1.00 9.28 406 LEU A O 1
ATOM 3078 N N . ASP A 1 409 ? 15.294 69.414 31.054 1.00 7.78 407 ASP A N 1
ATOM 3079 C CA . ASP A 1 409 ? 14.628 68.694 32.135 1.00 8.31 407 ASP A CA 1
ATOM 3080 C C . ASP A 1 409 ? 14.318 67.266 31.708 1.00 8.21 407 ASP A C 1
ATOM 3081 O O . ASP A 1 409 ? 13.191 66.947 31.313 1.00 10.78 407 ASP A O 1
ATOM 3086 N N . ALA A 1 410 ? 15.326 66.411 31.793 1.00 7.95 408 ALA A N 1
ATOM 3087 C CA . ALA A 1 410 ? 15.206 65.044 31.318 1.00 6.38 408 ALA A CA 1
ATOM 3088 C C . ALA A 1 410 ? 16.112 64.149 32.142 1.00 7.49 408 ALA A C 1
ATOM 3089 O O . ALA A 1 410 ? 17.060 64.627 32.769 1.00 7.61 408 ALA A O 1
ATOM 3091 N N . GLY A 1 411 ? 15.835 62.850 32.124 1.00 6.88 409 GLY A N 1
ATOM 3092 C CA . GLY A 1 411 ? 16.713 61.892 32.773 1.00 7.49 409 GLY A CA 1
ATOM 3093 C C . GLY A 1 411 ? 18.008 61.619 32.021 1.00 7.02 409 GLY A C 1
ATOM 3094 O O . GLY A 1 411 ? 18.955 61.079 32.584 1.00 7.26 409 GLY A O 1
ATOM 3095 N N . ALA A 1 412 ? 18.060 61.994 30.745 1.00 8.53 410 ALA A N 1
ATOM 3096 C CA . ALA A 1 412 ? 19.267 61.789 29.954 1.00 9.70 410 ALA A CA 1
ATOM 3097 C C . ALA A 1 412 ? 19.421 62.907 28.946 1.00 9.62 410 ALA A C 1
ATOM 3098 O O . ALA A 1 412 ? 18.450 63.289 28.290 1.00 10.29 410 ALA A O 1
ATOM 3100 N N . VAL A 1 413 ? 20.637 63.438 28.834 1.00 7.43 411 VAL A N 1
ATOM 3101 C CA . VAL A 1 413 ? 20.945 64.446 27.832 1.00 8.47 411 VAL A CA 1
ATOM 3102 C C . VAL A 1 413 ? 22.132 63.981 27.004 1.00 8.15 411 VAL A C 1
ATOM 3103 O O . VAL A 1 413 ? 23.223 63.727 27.540 1.00 8.43 411 VAL A O 1
ATOM 3107 N N . PHE A 1 414 ? 21.905 63.862 25.698 1.00 7.04 412 PHE A N 1
ATOM 3108 C CA . PHE A 1 414 ? 22.950 63.481 24.753 1.00 7.61 412 PHE A CA 1
ATOM 3109 C C . PHE A 1 414 ? 23.317 64.673 23.886 1.00 7.94 412 PHE A C 1
ATOM 3110 O O . PHE A 1 414 ? 22.444 65.323 23.308 1.00 8.35 412 PHE A O 1
ATOM 3118 N N . ILE A 1 415 ? 24.609 64.973 23.817 1.00 7.75 413 ILE A N 1
ATOM 3119 C CA . ILE A 1 415 ? 25.110 66.068 22.998 1.00 8.71 413 ILE A CA 1
ATOM 3120 C C . ILE A 1 415 ? 25.797 65.500 21.751 1.00 7.49 413 ILE A C 1
ATOM 3121 O O . ILE A 1 415 ? 26.744 64.717 21.855 1.00 8.21 413 ILE A O 1
ATOM 3126 N N . ASN A 1 416 ? 25.297 65.893 20.578 1.00 8.29 414 ASN A N 1
ATOM 3127 C CA . ASN A 1 416 ? 25.828 65.450 19.286 1.00 7.69 414 ASN A CA 1
ATOM 3128 C C . ASN A 1 416 ? 25.709 63.942 19.077 1.00 8.57 414 ASN A C 1
ATOM 3129 O O . ASN A 1 416 ? 26.556 63.316 18.430 1.00 9.71 414 ASN A O 1
ATOM 3134 N N . GLY A 1 417 ? 24.651 63.369 19.639 1.00 9.00 415 GLY A N 1
ATOM 3135 C CA . GLY A 1 417 ? 24.283 61.993 19.368 1.00 8.39 415 GLY A CA 1
ATOM 3136 C C . GLY A 1 417 ? 22.834 61.778 19.742 1.00 7.56 415 GLY A C 1
ATOM 3137 O O . GLY A 1 417 ? 22.267 62.577 20.487 1.00 8.31 415 GLY A O 1
ATOM 3138 N N . MET A 1 418 ? 22.230 60.709 19.235 1.00 8.09 416 MET A N 1
ATOM 3139 C CA . MET A 1 418 ? 20.878 60.353 19.644 1.00 8.01 416 MET A CA 1
ATOM 3140 C C . MET A 1 418 ? 20.888 59.659 20.996 1.00 7.89 416 MET A C 1
ATOM 3141 O O . MET A 1 418 ? 21.830 58.943 21.340 1.00 9.17 416 MET A O 1
ATOM 3146 N N . VAL A 1 419 ? 19.831 59.871 21.766 1.00 7.09 417 VAL A N 1
ATOM 3147 C CA . VAL A 1 419 ? 19.677 59.173 23.032 1.00 7.89 417 VAL A CA 1
ATOM 3148 C C . VAL A 1 419 ? 19.589 57.674 22.764 1.00 8.71 417 VAL A C 1
ATOM 3149 O O . VAL A 1 419 ? 18.870 57.236 21.859 1.00 9.29 417 VAL A O 1
ATOM 3153 N N . LYS A 1 420 ? 20.345 56.899 23.536 1.00 9.41 418 LYS A N 1
ATOM 3154 C CA . LYS A 1 420 ? 20.314 55.441 23.463 1.00 10.33 418 LYS A CA 1
ATOM 3155 C C . LYS A 1 420 ? 20.440 54.905 24.873 1.00 11.76 418 LYS A C 1
ATOM 3156 O O . LYS A 1 420 ? 21.019 55.555 25.742 1.00 14.34 418 LYS A O 1
ATOM 3162 N N . SER A 1 421 ? 19.910 53.713 25.109 1.00 12.52 419 SER A N 1
ATOM 3163 C CA . SER A 1 421 ? 20.200 53.032 26.362 1.00 13.82 419 SER A CA 1
ATOM 3164 C C . SER A 1 421 ? 21.455 52.168 26.204 1.00 13.45 419 SER A C 1
ATOM 3165 O O . SER A 1 421 ? 21.761 51.669 25.119 1.00 16.66 419 SER A O 1
ATOM 3168 N N . ASP A 1 422 ? 22.189 52.016 27.297 1.00 10.85 420 ASP A N 1
ATOM 3169 C CA . ASP A 1 422 ? 23.475 51.337 27.304 1.00 10.64 420 ASP A CA 1
ATOM 3170 C C . ASP A 1 422 ? 23.569 50.723 28.691 1.00 9.75 420 ASP A C 1
ATOM 3171 O O . ASP A 1 422 ? 23.428 51.440 29.671 1.00 10.16 420 ASP A O 1
ATOM 3176 N N . PRO A 1 423 ? 23.815 49.404 28.794 1.00 9.09 421 PRO A N 1
ATOM 3177 C CA . PRO A 1 423 ? 23.887 48.786 30.127 1.00 9.00 421 PRO A CA 1
ATOM 3178 C C . PRO A 1 423 ? 24.866 49.466 31.091 1.00 9.06 421 PRO A C 1
ATOM 3179 O O . PRO A 1 423 ? 24.705 49.377 32.304 1.00 8.92 421 PRO A O 1
ATOM 3183 N N . ARG A 1 424 ? 25.873 50.147 30.551 1.00 8.57 422 ARG A N 1
ATOM 3184 C CA . ARG A 1 424 ? 26.911 50.761 31.371 1.00 9.06 422 ARG A CA 1
ATOM 3185 C C . ARG A 1 424 ? 26.473 52.033 32.099 1.00 9.62 422 ARG A C 1
ATOM 3186 O O . ARG A 1 424 ? 27.158 52.495 33.011 1.00 10.47 422 ARG A O 1
ATOM 3194 N N . LEU A 1 425 ? 25.340 52.603 31.692 1.00 9.65 423 LEU A N 1
ATOM 3195 C CA . LEU A 1 425 ? 24.884 53.898 32.208 1.00 10.37 423 LEU A CA 1
ATOM 3196 C C . LEU A 1 425 ? 23.430 53.782 32.657 1.00 9.36 423 LEU A C 1
ATOM 3197 O O . LEU A 1 425 ? 22.622 53.177 31.962 1.00 10.08 423 LEU A O 1
ATOM 3202 N N . PRO A 1 426 ? 23.087 54.356 33.824 1.00 8.30 424 PRO A N 1
ATOM 3203 C CA . PRO A 1 426 ? 21.689 54.268 34.270 1.00 8.32 424 PRO A CA 1
ATOM 3204 C C . PRO A 1 426 ? 20.718 54.963 33.310 1.00 8.37 424 PRO A C 1
ATOM 3205 O O . PRO A 1 426 ? 21.109 55.839 32.527 1.00 9.07 424 PRO A O 1
ATOM 3209 N N . PHE A 1 427 ? 19.459 54.545 33.363 1.00 7.53 425 PHE A N 1
ATOM 3210 C CA . PHE A 1 427 ? 18.449 54.974 32.404 1.00 8.48 425 PHE A CA 1
ATOM 3211 C C . PHE A 1 427 ? 17.099 55.106 33.088 1.00 7.93 425 PHE A C 1
ATOM 3212 O O . PHE A 1 427 ? 16.602 54.153 33.680 1.00 7.69 425 PHE A O 1
ATOM 3220 N N . GLY A 1 428 ? 16.493 56.282 32.989 1.00 7.61 426 GLY A N 1
ATOM 3221 C CA . GLY A 1 428 ? 15.148 56.479 33.488 1.00 7.45 426 GLY A CA 1
ATOM 3222 C C . GLY A 1 428 ? 14.669 57.902 33.310 1.00 6.90 426 GLY A C 1
ATOM 3223 O O . GLY A 1 428 ? 15.405 58.769 32.830 1.00 8.42 426 GLY A O 1
ATOM 3224 N N . GLY A 1 429 ? 13.431 58.133 33.722 1.00 6.98 427 GLY A N 1
ATOM 3225 C CA . GLY A 1 429 ? 12.764 59.394 33.473 1.00 7.95 427 GLY A CA 1
ATOM 3226 C C . GLY A 1 429 ? 12.613 60.308 34.663 1.00 7.50 427 GLY A C 1
ATOM 3227 O O . GLY A 1 429 ? 12.960 59.971 35.789 1.00 7.50 427 GLY A O 1
ATOM 3228 N N . THR A 1 430 ? 12.108 61.502 34.379 1.00 8.68 428 THR A N 1
ATOM 3229 C CA . THR A 1 430 ? 11.699 62.463 35.391 1.00 7.09 428 THR A CA 1
ATOM 3230 C C . THR A 1 430 ? 10.330 62.973 34.993 1.00 8.02 428 THR A C 1
ATOM 3231 O O . THR A 1 430 ? 9.805 62.611 33.932 1.00 7.56 428 THR A O 1
ATOM 3235 N N . LYS A 1 431 ? 9.748 63.810 35.843 1.00 8.16 429 LYS A N 1
ATOM 3236 C CA . LYS A 1 431 ? 8.425 64.357 35.566 1.00 7.94 429 LYS A CA 1
ATOM 3237 C C . LYS A 1 431 ? 7.454 63.200 35.304 1.00 8.94 429 LYS A C 1
ATOM 3238 O O . LYS A 1 431 ? 7.487 62.195 36.013 1.00 8.61 429 LYS A O 1
ATOM 3244 N N . ARG A 1 432 ? 6.600 63.308 34.294 1.00 7.35 430 ARG A N 1
ATOM 3245 C CA . ARG A 1 432 ? 5.614 62.262 34.069 1.00 7.99 430 ARG A CA 1
ATOM 3246 C C . ARG A 1 432 ? 6.185 61.056 33.320 1.00 7.12 430 ARG A C 1
ATOM 3247 O O . ARG A 1 432 ? 5.451 60.108 33.028 1.00 9.05 430 ARG A O 1
ATOM 3255 N N . SER A 1 433 ? 7.487 61.073 33.039 1.00 6.92 431 SER A N 1
ATOM 3256 C CA . SER A 1 433 ? 8.137 59.920 32.415 1.00 7.84 431 SER A CA 1
ATOM 3257 C C . SER A 1 433 ? 8.521 58.846 33.423 1.00 6.36 431 SER A C 1
ATOM 3258 O O . SER A 1 433 ? 9.029 57.793 33.046 1.00 8.16 431 SER A O 1
ATOM 3261 N N . GLY A 1 434 ? 8.300 59.117 34.704 1.00 7.15 432 GLY A N 1
ATOM 3262 C CA . GLY A 1 434 ? 8.556 58.119 35.728 1.00 7.63 432 GLY A CA 1
ATOM 3263 C C . GLY A 1 434 ? 9.632 58.499 36.722 1.00 7.31 432 GLY A C 1
ATOM 3264 O O . GLY A 1 434 ? 9.978 59.671 36.895 1.00 8.19 432 GLY A O 1
ATOM 3265 N N . TYR A 1 435 ? 10.152 57.480 37.393 1.00 6.84 433 TYR A N 1
ATOM 3266 C CA . TYR A 1 435 ? 11.157 57.648 38.441 1.00 6.14 433 TYR A CA 1
ATOM 3267 C C . TYR A 1 435 ? 11.875 56.327 38.641 1.00 6.96 433 TYR A C 1
ATOM 3268 O O . TYR A 1 435 ? 11.378 55.258 38.256 1.00 7.15 433 TYR A O 1
ATOM 3277 N N . GLY A 1 436 ? 13.048 56.399 39.250 1.00 6.54 434 GLY A N 1
ATOM 3278 C CA . GLY A 1 436 ? 13.884 55.226 39.395 1.00 6.88 434 GLY A CA 1
ATOM 3279 C C . GLY A 1 436 ? 14.764 55.061 38.170 1.00 6.20 434 GLY A C 1
ATOM 3280 O O . GLY A 1 436 ? 14.542 55.676 37.129 1.00 6.74 434 GLY A O 1
ATOM 3281 N N . ARG A 1 437 ? 15.798 54.244 38.308 1.00 6.67 435 ARG A N 1
ATOM 3282 C CA . ARG A 1 437 ? 16.762 54.045 37.226 1.00 7.59 435 ARG A CA 1
ATOM 3283 C C . ARG A 1 437 ? 17.055 52.564 37.007 1.00 8.14 435 ARG A C 1
ATOM 3284 O O . ARG A 1 437 ? 17.304 51.825 37.956 1.00 8.86 435 ARG A O 1
ATOM 3292 N N . GLU A 1 438 ? 17.038 52.154 35.745 1.00 7.44 436 GLU A N 1
ATOM 3293 C CA . GLU A 1 438 ? 17.500 50.837 35.339 1.00 8.40 436 GLU A CA 1
ATOM 3294 C C . GLU A 1 438 ? 18.936 50.975 34.855 1.00 6.59 436 GLU A C 1
ATOM 3295 O O . GLU A 1 438 ? 19.414 52.091 34.649 1.00 8.43 436 GLU A O 1
ATOM 3301 N N . LEU A 1 439 ? 19.611 49.842 34.677 1.00 7.14 437 LEU A N 1
ATOM 3302 C CA . LEU A 1 439 ? 20.961 49.772 34.103 1.00 8.20 437 LEU A CA 1
ATOM 3303 C C . LEU A 1 439 ? 22.047 50.373 35.001 1.00 6.95 437 LEU A C 1
ATOM 3304 O O . LEU A 1 439 ? 21.753 50.928 36.065 1.00 8.12 437 LEU A O 1
ATOM 3309 N N . GLY A 1 440 ? 23.306 50.221 34.599 1.00 8.56 438 GLY A N 1
ATOM 3310 C CA . GLY A 1 440 ? 24.413 50.621 35.453 1.00 8.44 438 GLY A CA 1
ATOM 3311 C C . GLY A 1 440 ? 24.336 49.999 36.841 1.00 8.08 438 GLY A C 1
ATOM 3312 O O . GLY A 1 440 ? 23.791 48.910 37.038 1.00 7.19 438 GLY A O 1
ATOM 3313 N N . LEU A 1 441 ? 24.890 50.699 37.821 1.00 10.09 439 LEU A N 1
ATOM 3314 C CA . LEU A 1 441 ? 24.800 50.266 39.204 1.00 7.54 439 LEU A CA 1
ATOM 3315 C C . LEU A 1 441 ? 23.351 50.317 39.680 1.00 7.79 439 LEU A C 1
ATOM 3316 O O . LEU A 1 441 ? 22.887 49.436 40.417 1.00 8.27 439 LEU A O 1
ATOM 3321 N N . ALA A 1 442 ? 22.633 51.355 39.257 1.00 9.07 440 ALA A N 1
ATOM 3322 C CA . ALA A 1 442 ? 21.266 51.573 39.713 1.00 9.57 440 ALA A CA 1
ATOM 3323 C C . ALA A 1 442 ? 20.364 50.362 39.510 1.00 9.33 440 ALA A C 1
ATOM 3324 O O . ALA A 1 442 ? 19.577 50.018 40.391 1.00 10.68 440 ALA A O 1
ATOM 3326 N N . GLY A 1 443 ? 20.479 49.710 38.355 1.00 7.70 441 GLY A N 1
ATOM 3327 C CA . GLY A 1 443 ? 19.588 48.612 38.022 1.00 9.42 441 GLY A CA 1
ATOM 3328 C C . GLY A 1 443 ? 19.608 47.473 39.024 1.00 9.46 441 GLY A C 1
ATOM 3329 O O . GLY A 1 443 ? 18.597 46.805 39.243 1.00 10.36 441 GLY A O 1
ATOM 3330 N N . ILE A 1 444 ? 20.760 47.228 39.633 1.00 7.79 442 ILE A N 1
ATOM 3331 C CA . ILE A 1 444 ? 20.860 46.117 40.576 1.00 7.85 442 ILE A CA 1
ATOM 3332 C C . ILE A 1 444 ? 20.683 46.573 42.027 1.00 8.42 442 ILE A C 1
ATOM 3333 O O . ILE A 1 444 ? 20.577 45.751 42.934 1.00 9.85 442 ILE A O 1
ATOM 3338 N N . ARG A 1 445 ? 20.629 47.882 42.245 1.00 7.66 443 ARG A N 1
ATOM 3339 C CA . ARG A 1 445 ? 20.420 48.413 43.594 1.00 9.36 443 ARG A CA 1
ATOM 3340 C C . ARG A 1 445 ? 18.965 48.744 43.911 1.00 9.00 443 ARG A C 1
ATOM 3341 O O . ARG A 1 445 ? 18.623 48.950 45.067 1.00 11.29 443 ARG A O 1
ATOM 3349 N N . THR A 1 446 ? 18.108 48.802 42.900 1.00 9.43 444 THR A N 1
ATOM 3350 C CA . THR A 1 446 ? 16.737 49.273 43.105 1.00 9.99 444 THR A CA 1
ATOM 3351 C C . THR A 1 446 ? 15.911 48.383 44.022 1.00 9.58 444 THR A C 1
ATOM 3352 O O . THR A 1 446 ? 15.270 48.859 44.961 1.00 14.02 444 THR A O 1
ATOM 3356 N N . PHE A 1 447 ? 15.938 47.085 43.756 1.00 8.07 445 PHE A N 1
ATOM 3357 C CA . PHE A 1 447 ? 15.061 46.159 44.461 1.00 7.38 445 PHE A CA 1
ATOM 3358 C C . PHE A 1 447 ? 15.835 45.194 45.349 1.00 7.97 445 PHE A C 1
ATOM 3359 O O . PHE A 1 447 ? 15.656 43.982 45.292 1.00 7.86 445 PHE A O 1
ATOM 3367 N N . VAL A 1 448 ? 16.704 45.762 46.174 1.00 8.64 446 VAL A N 1
ATOM 3368 C CA . VAL A 1 448 ? 17.384 45.005 47.211 1.00 7.30 446 VAL A CA 1
ATOM 3369 C C . VAL A 1 448 ? 17.160 45.699 48.538 1.00 6.74 446 VAL A C 1
ATOM 3370 O O . VAL A 1 448 ? 16.851 46.897 48.581 1.00 9.12 446 VAL A O 1
ATOM 3374 N N . ASN A 1 449 ? 17.282 44.924 49.610 1.00 6.78 447 ASN A N 1
ATOM 3375 C CA . ASN A 1 449 ? 17.376 45.438 50.962 1.00 7.07 447 ASN A CA 1
ATOM 3376 C C . ASN A 1 449 ? 18.809 45.890 51.191 1.00 6.60 447 ASN A C 1
ATOM 3377 O O . ASN A 1 449 ? 19.715 45.060 51.274 1.00 7.05 447 ASN A O 1
ATOM 3382 N N . ALA A 1 450 ? 19.017 47.203 51.270 1.00 6.64 448 ALA A N 1
ATOM 3383 C CA . ALA A 1 450 ? 20.291 47.742 51.733 1.00 6.62 448 ALA A CA 1
ATOM 3384 C C . ALA A 1 450 ? 20.241 47.660 53.254 1.00 6.52 448 ALA A C 1
ATOM 3385 O O . ALA A 1 450 ? 19.594 48.482 53.915 1.00 8.29 448 ALA A O 1
ATOM 3387 N N . LYS A 1 451 ? 20.878 46.623 53.785 1.00 7.09 449 LYS A N 1
ATOM 3388 C CA . LYS A 1 451 ? 20.831 46.305 55.206 1.00 6.17 449 LYS A CA 1
ATOM 3389 C C . LYS A 1 451 ? 22.041 46.906 55.905 1.00 6.54 449 LYS A C 1
ATOM 3390 O O . LYS A 1 451 ? 23.175 46.555 55.596 1.00 6.53 449 LYS A O 1
ATOM 3396 N N . THR A 1 452 ? 21.802 47.824 56.835 1.00 6.93 450 THR A N 1
ATOM 3397 C CA . THR A 1 452 ? 22.884 48.361 57.654 1.00 7.06 450 THR A CA 1
ATOM 3398 C C . THR A 1 452 ? 23.237 47.379 58.762 1.00 6.97 450 THR A C 1
ATOM 3399 O O . THR A 1 452 ? 22.359 46.863 59.457 1.00 8.77 450 THR A O 1
ATOM 3403 N N . VAL A 1 453 ? 24.530 47.109 58.904 1.00 6.48 451 VAL A N 1
ATOM 3404 C CA . VAL A 1 453 ? 25.011 46.183 59.918 1.00 6.77 451 VAL A CA 1
ATOM 3405 C C . VAL A 1 453 ? 25.976 46.909 60.841 1.00 7.55 451 VAL A C 1
ATOM 3406 O O . VAL A 1 453 ? 26.849 47.649 60.382 1.00 8.51 451 VAL A O 1
ATOM 3410 N N . TRP A 1 454 ? 25.802 46.704 62.143 1.00 7.75 452 TRP A N 1
ATOM 3411 C CA . TRP A 1 454 ? 26.672 47.309 63.148 1.00 9.11 452 TRP A CA 1
ATOM 3412 C C . TRP A 1 454 ? 27.049 46.215 64.130 1.00 10.50 452 TRP A C 1
ATOM 3413 O O . TRP A 1 454 ? 26.182 45.603 64.744 1.00 10.24 452 TRP A O 1
ATOM 3424 N N . LEU A 1 455 ? 28.342 45.954 64.256 1.00 10.12 453 LEU A N 1
ATOM 3425 C CA . LEU A 1 455 ? 28.836 44.900 65.129 1.00 11.41 453 LEU A CA 1
ATOM 3426 C C . LEU A 1 455 ? 29.772 45.511 66.160 1.00 11.19 453 LEU A C 1
ATOM 3427 O O . LEU A 1 455 ? 30.783 46.115 65.799 1.00 11.30 453 LEU A O 1
ATOM 3432 N N . LYS A 1 456 ? 29.435 45.359 67.438 1.00 11.92 454 LYS A N 1
ATOM 3433 C CA . LYS A 1 456 ? 30.230 45.958 68.508 1.00 12.60 454 LYS A CA 1
ATOM 3434 C C . LYS A 1 456 ? 31.681 45.523 68.437 1.00 14.22 454 LYS A C 1
ATOM 3435 O O . LYS A 1 456 ? 32.579 46.372 68.490 1.00 15.94 454 LYS A O 1
ATOM 3442 N N . ILE B 1 5 ? -5.402 71.243 65.127 1.00 13.95 3 ILE B N 1
ATOM 3443 C CA . ILE B 1 5 ? -4.002 71.620 65.291 1.00 10.75 3 ILE B CA 1
ATOM 3444 C C . ILE B 1 5 ? -3.834 72.432 66.573 1.00 12.39 3 ILE B C 1
ATOM 3445 O O . ILE B 1 5 ? -4.354 73.541 66.699 1.00 11.97 3 ILE B O 1
ATOM 3450 N N . ALA B 1 6 ? -3.114 71.869 67.534 1.00 11.10 4 ALA B N 1
ATOM 3451 C CA . ALA B 1 6 ? -3.049 72.460 68.856 1.00 11.50 4 ALA B CA 1
ATOM 3452 C C . ALA B 1 6 ? -1.897 71.900 69.666 1.00 10.10 4 ALA B C 1
ATOM 3453 O O . ALA B 1 6 ? -1.486 70.750 69.484 1.00 11.25 4 ALA B O 1
ATOM 3455 N N . THR B 1 7 ? -1.379 72.725 70.563 1.00 9.75 5 THR B N 1
ATOM 3456 C CA . THR B 1 7 ? -0.496 72.242 71.607 1.00 11.46 5 THR B CA 1
ATOM 3457 C C . THR B 1 7 ? -1.359 71.797 72.780 1.00 13.44 5 THR B C 1
ATOM 3458 O O . THR B 1 7 ? -2.031 72.621 73.406 1.00 14.60 5 THR B O 1
ATOM 3462 N N . ILE B 1 8 ? -1.364 70.497 73.054 1.00 12.64 6 ILE B N 1
ATOM 3463 C CA . ILE B 1 8 ? -1.997 69.972 74.258 1.00 13.62 6 ILE B CA 1
ATOM 3464 C C . ILE B 1 8 ? -0.926 69.242 75.061 1.00 11.47 6 ILE B C 1
ATOM 3465 O O . ILE B 1 8 ? -0.381 68.231 74.614 1.00 11.78 6 ILE B O 1
ATOM 3470 N N . ASN B 1 9 ? -0.603 69.783 76.231 1.00 11.46 7 ASN B N 1
ATOM 3471 C CA . ASN B 1 9 ? 0.483 69.257 77.057 1.00 11.12 7 ASN B CA 1
ATOM 3472 C C . ASN B 1 9 ? 0.095 67.891 77.615 1.00 10.99 7 ASN B C 1
ATOM 3473 O O . ASN B 1 9 ? -0.846 67.794 78.401 1.00 11.63 7 ASN B O 1
ATOM 3478 N N . PRO B 1 10 ? 0.808 66.821 77.208 1.00 8.63 8 PRO B N 1
ATOM 3479 C CA . PRO B 1 10 ? 0.403 65.471 77.631 1.00 8.62 8 PRO B CA 1
ATOM 3480 C C . PRO B 1 10 ? 0.706 65.167 79.100 1.00 8.84 8 PRO B C 1
ATOM 3481 O O . PRO B 1 10 ? 0.231 64.157 79.615 1.00 10.17 8 PRO B O 1
ATOM 3485 N N . THR B 1 11 ? 1.486 66.017 79.758 1.00 8.75 9 THR B N 1
ATOM 3486 C CA . THR B 1 11 ? 1.758 65.844 81.184 1.00 9.64 9 THR B CA 1
ATOM 3487 C C . THR B 1 11 ? 0.570 66.294 82.040 1.00 12.66 9 THR B C 1
ATOM 3488 O O . THR B 1 11 ? 0.299 65.716 83.099 1.00 12.84 9 THR B O 1
ATOM 3492 N N . THR B 1 12 ? -0.162 67.292 81.555 1.00 13.75 10 THR B N 1
ATOM 3493 C CA . THR B 1 12 ? -1.290 67.854 82.295 1.00 15.69 10 THR B CA 1
ATOM 3494 C C . THR B 1 12 ? -2.632 67.636 81.608 1.00 18.02 10 THR B C 1
ATOM 3495 O O . THR B 1 12 ? -3.682 67.716 82.252 1.00 19.43 10 THR B O 1
ATOM 3499 N N . GLY B 1 13 ? -2.603 67.382 80.303 1.00 17.54 11 GLY B N 1
ATOM 3500 C CA . GLY B 1 13 ? -3.820 67.243 79.522 1.00 18.47 11 GLY B CA 1
ATOM 3501 C C . GLY B 1 13 ? -4.414 68.576 79.095 1.00 20.40 11 GLY B C 1
ATOM 3502 O O . GLY B 1 13 ? -5.472 68.618 78.460 1.00 24.43 11 GLY B O 1
ATOM 3503 N N . GLU B 1 14 ? -3.728 69.664 79.431 1.00 17.35 12 GLU B N 1
ATOM 3504 C CA . GLU B 1 14 ? -4.237 71.011 79.187 1.00 20.51 12 GLU B CA 1
ATOM 3505 C C . GLU B 1 14 ? -4.014 71.479 77.746 1.00 21.46 12 GLU B C 1
ATOM 3506 O O . GLU B 1 14 ? -2.962 71.241 77.148 1.00 18.73 12 GLU B O 1
ATOM 3512 N N . ILE B 1 15 ? -5.021 72.147 77.195 1.00 22.65 13 ILE B N 1
ATOM 3513 C CA . ILE B 1 15 ? -4.903 72.770 75.883 1.00 21.02 13 ILE B CA 1
ATOM 3514 C C . ILE B 1 15 ? -4.190 74.108 76.042 1.00 22.72 13 ILE B C 1
ATOM 3515 O O . ILE B 1 15 ? -4.686 75.007 76.720 1.00 26.55 13 ILE B O 1
ATOM 3520 N N . CYS B 1 16 ? -3.018 74.235 75.427 1.00 19.54 14 CYS B N 1
ATOM 3521 C CA . CYS B 1 16 ? -2.182 75.412 75.622 1.00 16.38 14 CYS B CA 1
ATOM 3522 C C . CYS B 1 16 ? -2.350 76.469 74.540 1.00 19.61 14 CYS B C 1
ATOM 3523 O O . CYS B 1 16 ? -2.349 77.667 74.824 1.00 22.37 14 CYS B O 1
ATOM 3526 N N . GLN B 1 17 ? -2.464 76.025 73.295 1.00 15.43 15 GLN B N 1
ATOM 3527 C CA . GLN B 1 17 ? -2.592 76.943 72.171 1.00 15.93 15 GLN B CA 1
ATOM 3528 C C . GLN B 1 17 ? -3.222 76.242 70.983 1.00 16.41 15 GLN B C 1
ATOM 3529 O O . GLN B 1 17 ? -2.906 75.091 70.698 1.00 15.72 15 GLN B O 1
ATOM 3535 N N . ARG B 1 18 ? -4.121 76.940 70.295 1.00 16.52 16 ARG B N 1
ATOM 3536 C CA . ARG B 1 18 ? -4.739 76.410 69.089 1.00 15.63 16 ARG B CA 1
ATOM 3537 C C . ARG B 1 18 ? -4.258 77.199 67.886 1.00 13.56 16 ARG B C 1
ATOM 3538 O O . ARG B 1 18 ? -3.905 78.375 68.004 1.00 16.93 16 ARG B O 1
ATOM 3546 N N . PHE B 1 19 ? -4.238 76.539 66.732 1.00 12.95 17 PHE B N 1
ATOM 3547 C CA . PHE B 1 19 ? -3.762 77.152 65.501 1.00 12.82 17 PHE B CA 1
ATOM 3548 C C . PHE B 1 19 ? -4.786 76.948 64.406 1.00 12.58 17 PHE B C 1
ATOM 3549 O O . PHE B 1 19 ? -5.418 75.896 64.319 1.00 14.45 17 PHE B O 1
ATOM 3557 N N . LYS B 1 20 ? -4.949 77.966 63.571 1.00 13.27 18 LYS B N 1
ATOM 3558 C CA . LYS B 1 20 ? -5.821 77.869 62.416 1.00 13.64 18 LYS B CA 1
ATOM 3559 C C . LYS B 1 20 ? -5.108 77.087 61.317 1.00 11.12 18 LYS B C 1
ATOM 3560 O O . LYS B 1 20 ? -3.945 77.355 61.003 1.00 15.35 18 LYS B O 1
ATOM 3566 N N . ALA B 1 21 ? -5.799 76.111 60.747 1.00 10.74 19 ALA B N 1
ATOM 3567 C CA . ALA B 1 21 ? -5.278 75.381 59.603 1.00 9.36 19 ALA B CA 1
ATOM 3568 C C . ALA B 1 21 ? -5.281 76.286 58.377 1.00 9.00 19 ALA B C 1
ATOM 3569 O O . ALA B 1 21 ? -6.158 77.140 58.223 1.00 10.68 19 ALA B O 1
ATOM 3571 N N . LEU B 1 22 ? -4.295 76.108 57.507 1.00 7.72 20 LEU B N 1
ATOM 3572 C CA . LEU B 1 22 ? -4.298 76.802 56.224 1.00 8.00 20 LEU B CA 1
ATOM 3573 C C . LEU B 1 22 ? -5.509 76.398 55.392 1.00 8.43 20 LEU B C 1
ATOM 3574 O O . LEU B 1 22 ? -5.976 75.258 55.461 1.00 8.85 20 LEU B O 1
ATOM 3579 N N . THR B 1 23 ? -6.015 77.331 54.598 1.00 6.98 21 THR B N 1
ATOM 3580 C CA . THR B 1 23 ? -7.023 77.002 53.599 1.00 7.96 21 THR B CA 1
ATOM 3581 C C . THR B 1 23 ? -6.344 76.477 52.339 1.00 8.01 21 THR B C 1
ATOM 3582 O O . THR B 1 23 ? -5.139 76.688 52.138 1.00 6.62 21 THR B O 1
ATOM 3586 N N . PRO B 1 24 ? -7.106 75.793 51.474 1.00 7.07 22 PRO B N 1
ATOM 3587 C CA . PRO B 1 24 ? -6.567 75.392 50.171 1.00 7.16 22 PRO B CA 1
ATOM 3588 C C . PRO B 1 24 ? -5.942 76.543 49.384 1.00 7.79 22 PRO B C 1
ATOM 3589 O O . PRO B 1 24 ? -4.901 76.342 48.749 1.00 7.53 22 PRO B O 1
ATOM 3593 N N . ALA B 1 25 ? -6.539 77.728 49.420 1.00 7.22 23 ALA B N 1
ATOM 3594 C CA . ALA B 1 25 ? -5.934 78.862 48.731 1.00 6.36 23 ALA B CA 1
ATOM 3595 C C . ALA B 1 25 ? -4.584 79.249 49.337 1.00 6.26 23 ALA B C 1
ATOM 3596 O O . ALA B 1 25 ? -3.649 79.625 48.614 1.00 7.36 23 ALA B O 1
ATOM 3598 N N . GLU B 1 26 ? -4.480 79.162 50.660 1.00 6.64 24 GLU B N 1
ATOM 3599 C CA . GLU B 1 26 ? -3.218 79.462 51.328 1.00 6.93 24 GLU B CA 1
ATOM 3600 C C . GLU B 1 26 ? -2.154 78.409 51.024 1.00 7.66 24 GLU B C 1
ATOM 3601 O O . GLU B 1 26 ? -0.980 78.746 50.868 1.00 7.94 24 GLU B O 1
ATOM 3607 N N . ILE B 1 27 ? -2.562 77.145 50.938 1.00 6.52 25 ILE B N 1
ATOM 3608 C CA . ILE B 1 27 ? -1.645 76.073 50.565 1.00 6.94 25 ILE B CA 1
ATOM 3609 C C . ILE B 1 27 ? -1.128 76.319 49.150 1.00 7.61 25 ILE B C 1
ATOM 3610 O O . ILE B 1 27 ? 0.074 76.226 48.889 1.00 7.29 25 ILE B O 1
ATOM 3615 N N . ASP B 1 28 ? -2.032 76.676 48.247 1.00 6.56 26 ASP B N 1
ATOM 3616 C CA . ASP B 1 28 ? -1.670 76.982 46.869 1.00 6.57 26 ASP B CA 1
ATOM 3617 C C . ASP B 1 28 ? -0.637 78.109 46.793 1.00 7.18 26 ASP B C 1
ATOM 3618 O O . ASP B 1 28 ? 0.341 78.015 46.053 1.00 7.64 26 ASP B O 1
ATOM 3623 N N . ALA B 1 29 ? -0.837 79.157 47.584 1.00 6.62 27 ALA B N 1
ATOM 3624 C CA . ALA B 1 29 ? 0.078 80.288 47.592 1.00 7.18 27 ALA B CA 1
ATOM 3625 C C . ALA B 1 29 ? 1.458 79.858 48.089 1.00 6.54 27 ALA B C 1
ATOM 3626 O O . ALA B 1 29 ? 2.489 80.303 47.565 1.00 7.83 27 ALA B O 1
ATOM 3628 N N . LYS B 1 30 ? 1.484 79.000 49.100 1.00 6.87 28 LYS B N 1
ATOM 3629 C CA . LYS B 1 30 ? 2.761 78.474 49.575 1.00 7.64 28 LYS B CA 1
ATOM 3630 C C . LYS B 1 30 ? 3.474 77.635 48.515 1.00 6.36 28 LYS B C 1
ATOM 3631 O O . LYS B 1 30 ? 4.697 77.727 48.369 1.00 6.58 28 LYS B O 1
ATOM 3637 N N . LEU B 1 31 ? 2.728 76.846 47.750 1.00 6.05 29 LEU B N 1
ATOM 3638 C CA . LEU B 1 31 ? 3.333 76.056 46.681 1.00 7.26 29 LEU B CA 1
ATOM 3639 C C . LEU B 1 31 ? 3.842 76.937 45.537 1.00 6.72 29 LEU B C 1
ATOM 3640 O O . LEU B 1 31 ? 4.905 76.677 44.974 1.00 7.35 29 LEU B O 1
ATOM 3645 N N . ALA B 1 32 ? 3.100 77.988 45.209 1.00 6.59 30 ALA B N 1
ATOM 3646 C CA . ALA B 1 32 ? 3.561 78.941 44.206 1.00 6.84 30 ALA B CA 1
ATOM 3647 C C . ALA B 1 32 ? 4.869 79.582 44.665 1.00 6.90 30 ALA B C 1
ATOM 3648 O O . ALA B 1 32 ? 5.807 79.738 43.872 1.00 8.23 30 ALA B O 1
ATOM 3650 N N . LYS B 1 33 ? 4.944 79.951 45.942 1.00 6.51 31 LYS B N 1
ATOM 3651 C CA . LYS B 1 33 ? 6.163 80.575 46.447 1.00 6.19 31 LYS B CA 1
ATOM 3652 C C . LYS B 1 33 ? 7.325 79.583 46.467 1.00 6.79 31 LYS B C 1
ATOM 3653 O O . LYS B 1 33 ? 8.454 79.939 46.131 1.00 7.38 31 LYS B O 1
ATOM 3659 N N . ALA B 1 34 ? 7.046 78.334 46.834 1.00 6.18 32 ALA B N 1
ATOM 3660 C CA . ALA B 1 34 ? 8.077 77.298 46.795 1.00 6.17 32 ALA B CA 1
ATOM 3661 C C . ALA B 1 34 ? 8.635 77.101 45.387 1.00 6.97 32 ALA B C 1
ATOM 3662 O O . ALA B 1 34 ? 9.840 76.934 45.206 1.00 6.48 32 ALA B O 1
ATOM 3664 N N . GLN B 1 35 ? 7.757 77.112 44.389 1.00 7.56 33 GLN B N 1
ATOM 3665 C CA . GLN B 1 35 ? 8.194 76.964 43.005 1.00 7.07 33 GLN B CA 1
ATOM 3666 C C . GLN B 1 35 ? 9.110 78.101 42.566 1.00 7.35 33 GLN B C 1
ATOM 3667 O O . GLN B 1 35 ? 10.166 77.866 41.967 1.00 8.72 33 GLN B O 1
ATOM 3673 N N . GLU B 1 36 ? 8.718 79.332 42.879 1.00 7.47 34 GLU B N 1
ATOM 3674 C CA . GLU B 1 36 ? 9.555 80.482 42.574 1.00 8.64 34 GLU B CA 1
ATOM 3675 C C . GLU B 1 36 ? 10.888 80.399 43.312 1.00 7.54 34 GLU B C 1
ATOM 3676 O O . GLU B 1 36 ? 11.947 80.653 42.732 1.00 9.08 34 GLU B O 1
ATOM 3682 N N . ALA B 1 37 ? 10.843 80.044 44.591 1.00 6.77 35 ALA B N 1
ATOM 3683 C CA . ALA B 1 37 ? 12.073 79.915 45.366 1.00 7.41 35 ALA B CA 1
ATOM 3684 C C . ALA B 1 37 ? 12.978 78.843 44.778 1.00 7.32 35 ALA B C 1
ATOM 3685 O O . ALA B 1 37 ? 14.185 79.035 44.710 1.00 7.98 35 ALA B O 1
ATOM 3687 N N . PHE B 1 38 ? 12.399 77.719 44.359 1.00 6.61 36 PHE B N 1
ATOM 3688 C CA . PHE B 1 38 ? 13.182 76.641 43.763 1.00 7.85 36 PHE B CA 1
ATOM 3689 C C . PHE B 1 38 ? 13.942 77.079 42.515 1.00 7.85 36 PHE B C 1
ATOM 3690 O O . PHE B 1 38 ? 15.092 76.676 42.314 1.00 7.72 36 PHE B O 1
ATOM 3698 N N . GLN B 1 39 ? 13.320 77.910 41.685 1.00 8.77 37 GLN B N 1
ATOM 3699 C CA . GLN B 1 39 ? 13.958 78.331 40.443 1.00 10.78 37 GLN B CA 1
ATOM 3700 C C . GLN B 1 39 ? 15.263 79.067 40.711 1.00 11.60 37 GLN B C 1
ATOM 3701 O O . GLN B 1 39 ? 16.228 78.928 39.959 1.00 12.79 37 GLN B O 1
ATOM 3707 N N . ALA B 1 40 ? 15.299 79.828 41.798 1.00 8.91 38 ALA B N 1
ATOM 3708 C CA . ALA B 1 40 ? 16.524 80.504 42.202 1.00 8.96 38 ALA B CA 1
ATOM 3709 C C . ALA B 1 40 ? 17.434 79.592 43.027 1.00 9.69 38 ALA B C 1
ATOM 3710 O O . ALA B 1 40 ? 18.650 79.592 42.855 1.00 10.34 38 ALA B O 1
ATOM 3712 N N . TYR B 1 41 ? 16.839 78.817 43.928 1.00 8.79 39 TYR B N 1
ATOM 3713 C CA . TYR B 1 41 ? 17.611 78.022 44.876 1.00 8.96 39 TYR B CA 1
ATOM 3714 C C . TYR B 1 41 ? 18.428 76.937 44.186 1.00 7.60 39 TYR B C 1
ATOM 3715 O O . TYR B 1 41 ? 19.551 76.646 44.600 1.00 8.36 39 TYR B O 1
ATOM 3724 N N . ARG B 1 42 ? 17.887 76.371 43.109 1.00 8.59 40 ARG B N 1
ATOM 3725 C CA . ARG B 1 42 ? 18.592 75.336 42.364 1.00 10.23 40 ARG B CA 1
ATOM 3726 C C . ARG B 1 42 ? 19.883 75.881 41.738 1.00 9.03 40 ARG B C 1
ATOM 3727 O O . ARG B 1 42 ? 20.773 75.105 41.377 1.00 12.24 40 ARG B O 1
ATOM 3735 N N . ARG B 1 43 ? 19.982 77.202 41.626 1.00 9.02 41 ARG B N 1
ATOM 3736 C CA . ARG B 1 43 ? 21.164 77.837 41.045 1.00 13.05 41 ARG B CA 1
ATOM 3737 C C . ARG B 1 43 ? 22.187 78.270 42.096 1.00 11.60 41 ARG B C 1
ATOM 3738 O O . ARG B 1 43 ? 23.285 78.715 41.747 1.00 14.31 41 ARG B O 1
ATOM 3746 N N . THR B 1 44 ? 21.846 78.141 43.377 1.00 9.13 42 THR B N 1
ATOM 3747 C CA . THR B 1 44 ? 22.803 78.478 44.428 1.00 10.65 42 THR B CA 1
ATOM 3748 C C . THR B 1 44 ? 23.986 77.522 44.441 1.00 9.09 42 THR B C 1
ATOM 3749 O O . THR B 1 44 ? 23.884 76.368 44.024 1.00 10.73 42 THR B O 1
ATOM 3753 N N . SER B 1 45 ? 25.120 78.012 44.919 1.00 9.78 43 SER B N 1
ATOM 3754 C CA . SER B 1 45 ? 26.300 77.171 45.045 1.00 8.90 43 SER B CA 1
ATOM 3755 C C . SER B 1 45 ? 26.212 76.301 46.282 1.00 8.60 43 SER B C 1
ATOM 3756 O O . SER B 1 45 ? 25.521 76.640 47.253 1.00 9.23 43 SER B O 1
ATOM 3759 N N . PHE B 1 46 ? 26.933 75.187 46.259 1.00 8.12 44 PHE B N 1
ATOM 3760 C CA . PHE B 1 46 ? 27.058 74.369 47.457 1.00 7.47 44 PHE B CA 1
ATOM 3761 C C . PHE B 1 46 ? 27.621 75.167 48.632 1.00 8.00 44 PHE B C 1
ATOM 3762 O O . PHE B 1 46 ? 27.278 74.906 49.782 1.00 8.58 44 PHE B O 1
ATOM 3770 N N . SER B 1 47 ? 28.483 76.145 48.364 1.00 8.79 45 SER B N 1
ATOM 3771 C CA . SER B 1 47 ? 29.036 76.952 49.452 1.00 8.62 45 SER B CA 1
ATOM 3772 C C . SER B 1 47 ? 27.953 77.719 50.219 1.00 7.48 45 SER B C 1
ATOM 3773 O O . SER B 1 47 ? 27.984 77.781 51.449 1.00 8.26 45 SER B O 1
ATOM 3776 N N . GLN B 1 48 ? 26.987 78.284 49.499 1.00 7.51 46 GLN B N 1
ATOM 3777 C CA . GLN B 1 48 ? 25.868 78.978 50.137 1.00 8.00 46 GLN B CA 1
ATOM 3778 C C . GLN B 1 48 ? 25.007 78.006 50.939 1.00 6.81 46 GLN B C 1
ATOM 3779 O O . GLN B 1 48 ? 24.690 78.266 52.099 1.00 7.53 46 GLN B O 1
ATOM 3785 N N . ARG B 1 49 ? 24.643 76.881 50.323 1.00 7.33 47 ARG B N 1
ATOM 3786 C CA . ARG B 1 49 ? 23.806 75.895 50.999 1.00 7.68 47 ARG B CA 1
ATOM 3787 C C . ARG B 1 49 ? 24.498 75.381 52.251 1.00 7.20 47 ARG B C 1
ATOM 3788 O O . ARG B 1 49 ? 23.876 75.226 53.300 1.00 7.62 47 ARG B O 1
ATOM 3796 N N . ARG B 1 50 ? 25.799 75.128 52.137 1.00 7.21 48 ARG B N 1
ATOM 3797 C CA . ARG B 1 50 ? 26.594 74.660 53.263 1.00 8.02 48 ARG B CA 1
ATOM 3798 C C . ARG B 1 50 ? 26.628 75.683 54.403 1.00 6.49 48 ARG B C 1
ATOM 3799 O O . ARG B 1 50 ? 26.505 75.324 55.572 1.00 6.99 48 ARG B O 1
ATOM 3807 N N . GLN B 1 51 ? 26.810 76.955 54.060 1.00 6.89 49 GLN B N 1
ATOM 3808 C CA . GLN B 1 51 ? 26.797 78.017 55.062 1.00 7.80 49 GLN B CA 1
ATOM 3809 C C . GLN B 1 51 ? 25.476 78.027 55.833 1.00 6.17 49 GLN B C 1
ATOM 3810 O O . GLN B 1 51 ? 25.455 78.077 57.064 1.00 7.08 49 GLN B O 1
ATOM 3816 N N . TRP B 1 52 ? 24.371 77.979 55.102 1.00 7.07 50 TRP B N 1
ATOM 3817 C CA . TRP B 1 52 ? 23.057 78.053 55.740 1.00 6.42 50 TRP B CA 1
ATOM 3818 C C . TRP B 1 52 ? 22.807 76.814 56.602 1.00 6.10 50 TRP B C 1
ATOM 3819 O O . TRP B 1 52 ? 22.287 76.916 57.714 1.00 6.98 50 TRP B O 1
ATOM 3830 N N . LEU B 1 53 ? 23.217 75.644 56.113 1.00 6.62 51 LEU B N 1
ATOM 3831 C CA . LEU B 1 53 ? 23.057 74.406 56.868 1.00 8.23 51 LEU B CA 1
ATOM 3832 C C . LEU B 1 53 ? 23.902 74.415 58.143 1.00 6.34 51 LEU B C 1
ATOM 3833 O O . LEU B 1 53 ? 23.445 73.992 59.208 1.00 7.06 51 LEU B O 1
ATOM 3838 N N . GLU B 1 54 ? 25.133 74.908 58.040 1.00 6.40 52 GLU B N 1
ATOM 3839 C CA . GLU B 1 54 ? 25.995 75.004 59.215 1.00 7.76 52 GLU B CA 1
ATOM 3840 C C . GLU B 1 54 ? 25.478 76.046 60.204 1.00 5.44 52 GLU B C 1
ATOM 3841 O O . GLU B 1 54 ? 25.572 75.862 61.417 1.00 7.88 52 GLU B O 1
ATOM 3847 N N . ASN B 1 55 ? 24.904 77.132 59.691 1.00 6.34 53 ASN B N 1
ATOM 3848 C CA . ASN B 1 55 ? 24.248 78.109 60.557 1.00 6.98 53 ASN B CA 1
ATOM 3849 C C . ASN B 1 55 ? 23.084 77.488 61.332 1.00 5.87 53 ASN B C 1
ATOM 3850 O O . ASN B 1 55 ? 22.906 77.754 62.518 1.00 6.91 53 ASN B O 1
ATOM 3855 N N . ALA B 1 56 ? 22.296 76.658 60.656 1.00 6.29 54 ALA B N 1
ATOM 3856 C CA . ALA B 1 56 ? 21.198 75.953 61.311 1.00 6.36 54 ALA B CA 1
ATOM 3857 C C . ALA B 1 56 ? 21.723 75.036 62.420 1.00 5.68 54 ALA B C 1
ATOM 3858 O O . ALA B 1 56 ? 21.168 75.005 63.518 1.00 6.57 54 ALA B O 1
ATOM 3860 N N . ALA B 1 57 ? 22.801 74.300 62.134 1.00 5.99 55 ALA B N 1
ATOM 3861 C CA . ALA B 1 57 ? 23.439 73.464 63.153 1.00 7.32 55 ALA B CA 1
ATOM 3862 C C . ALA B 1 57 ? 23.849 74.303 64.362 1.00 7.39 55 ALA B C 1
ATOM 3863 O O . ALA B 1 57 ? 23.608 73.919 65.507 1.00 7.45 55 ALA B O 1
ATOM 3865 N N . ALA B 1 58 ? 24.478 75.450 64.115 1.00 7.08 56 ALA B N 1
ATOM 3866 C CA . ALA B 1 58 ? 24.927 76.305 65.215 1.00 7.68 56 ALA B CA 1
ATOM 3867 C C . ALA B 1 58 ? 23.758 76.840 66.053 1.00 7.62 56 ALA B C 1
ATOM 3868 O O . ALA B 1 58 ? 23.863 76.959 67.279 1.00 7.66 56 ALA B O 1
ATOM 3870 N N . ILE B 1 59 ? 22.639 77.157 65.409 1.00 6.29 57 ILE B N 1
ATOM 3871 C CA . ILE B 1 59 ? 21.445 77.584 66.136 1.00 8.13 57 ILE B CA 1
ATOM 3872 C C . ILE B 1 59 ? 20.935 76.456 67.034 1.00 7.41 57 ILE B C 1
ATOM 3873 O O . ILE B 1 59 ? 20.647 76.666 68.213 1.00 8.92 57 ILE B O 1
ATOM 3878 N N . LEU B 1 60 ? 20.844 75.254 66.478 1.00 7.48 58 LEU B N 1
ATOM 3879 C CA . LEU B 1 60 ? 20.428 74.090 67.247 1.00 8.19 58 LEU B CA 1
ATOM 3880 C C . LEU B 1 60 ? 21.375 73.823 68.412 1.00 9.11 58 LEU B C 1
ATOM 3881 O O . LEU B 1 60 ? 20.931 73.494 69.510 1.00 10.89 58 LEU B O 1
ATOM 3886 N N . GLU B 1 61 ? 22.676 73.966 68.172 1.00 7.64 59 GLU B N 1
ATOM 3887 C CA . GLU B 1 61 ? 23.692 73.719 69.194 1.00 9.53 59 GLU B CA 1
ATOM 3888 C C . GLU B 1 61 ? 23.688 74.747 70.314 1.00 10.70 59 GLU B C 1
ATOM 3889 O O . GLU B 1 61 ? 24.045 74.430 71.450 1.00 13.52 59 GLU B O 1
ATOM 3895 N N . ARG B 1 62 ? 23.303 75.979 70.005 1.00 8.62 60 ARG B N 1
ATOM 3896 C CA . ARG B 1 62 ? 23.281 77.028 71.018 1.00 10.14 60 ARG B CA 1
ATOM 3897 C C . ARG B 1 62 ? 22.033 76.958 71.891 1.00 10.78 60 ARG B C 1
ATOM 3898 O O . ARG B 1 62 ? 22.115 77.077 73.115 1.00 11.81 60 ARG B O 1
ATOM 3906 N N . ASP B 1 63 ? 20.875 76.791 71.260 1.00 12.20 61 ASP B N 1
ATOM 3907 C CA . ASP B 1 63 ? 19.604 76.902 71.969 1.00 12.84 61 ASP B CA 1
ATOM 3908 C C . ASP B 1 63 ? 18.936 75.539 72.205 1.00 9.67 61 ASP B C 1
ATOM 3909 O O . ASP B 1 63 ? 17.708 75.430 72.240 1.00 10.79 61 ASP B O 1
ATOM 3914 N N . THR B 1 64 ? 19.763 74.519 72.406 1.00 9.93 62 THR B N 1
ATOM 3915 C CA . THR B 1 64 ? 19.304 73.146 72.592 1.00 10.52 62 THR B CA 1
ATOM 3916 C C . THR B 1 64 ? 18.232 73.016 73.668 1.00 11.54 62 THR B C 1
ATOM 3917 O O . THR B 1 64 ? 17.210 72.362 73.461 1.00 10.87 62 THR B O 1
ATOM 3921 N N . SER B 1 65 ? 18.456 73.641 74.818 1.00 9.97 63 SER B N 1
ATOM 3922 C CA . SER B 1 65 ? 17.536 73.504 75.937 1.00 11.48 63 SER B CA 1
ATOM 3923 C C . SER B 1 65 ? 16.182 74.135 75.636 1.00 10.06 63 SER B C 1
ATOM 3924 O O . SER B 1 65 ? 15.137 73.584 75.988 1.00 10.53 63 SER B O 1
ATOM 3927 N N . LYS B 1 66 ? 16.196 75.282 74.970 1.00 9.77 64 LYS B N 1
ATOM 3928 C CA . LYS B 1 66 ? 14.957 75.939 74.596 1.00 10.23 64 LYS B CA 1
ATOM 3929 C C . LYS B 1 66 ? 14.143 75.110 73.601 1.00 9.76 64 LYS B C 1
ATOM 3930 O O . LYS B 1 66 ? 12.933 74.949 73.758 1.00 9.91 64 LYS B O 1
ATOM 3936 N N . PHE B 1 67 ? 14.800 74.593 72.567 1.00 9.82 65 PHE B N 1
ATOM 3937 C CA . PHE B 1 67 ? 14.098 73.776 71.585 1.00 8.96 65 PHE B CA 1
ATOM 3938 C C . PHE B 1 67 ? 13.571 72.500 72.242 1.00 7.85 65 PHE B C 1
ATOM 3939 O O . PHE B 1 67 ? 12.443 72.067 71.982 1.00 8.15 65 PHE B O 1
ATOM 3947 N N . ALA B 1 68 ? 14.385 71.921 73.118 1.00 8.19 66 ALA B N 1
ATOM 3948 C CA . ALA B 1 68 ? 13.974 70.743 73.872 1.00 8.21 66 ALA B CA 1
ATOM 3949 C C . ALA B 1 68 ? 12.713 70.993 74.697 1.00 7.98 66 ALA B C 1
ATOM 3950 O O . ALA B 1 68 ? 11.838 70.132 74.774 1.00 8.65 66 ALA B O 1
ATOM 3952 N N . GLU B 1 69 ? 12.606 72.167 75.309 1.00 8.01 67 GLU B N 1
ATOM 3953 C CA . GLU B 1 69 ? 11.417 72.488 76.092 1.00 9.32 67 GLU B CA 1
ATOM 3954 C C . GLU B 1 69 ? 10.156 72.499 75.234 1.00 7.63 67 GLU B C 1
ATOM 3955 O O . GLU B 1 69 ? 9.082 72.088 75.683 1.00 9.41 67 GLU B O 1
ATOM 3961 N N . ILE B 1 70 ? 10.275 72.960 73.991 1.00 7.62 68 ILE B N 1
ATOM 3962 C CA . ILE B 1 70 ? 9.125 72.955 73.091 1.00 7.83 68 ILE B CA 1
ATOM 3963 C C . ILE B 1 70 ? 8.691 71.512 72.828 1.00 7.74 68 ILE B C 1
ATOM 3964 O O . ILE B 1 70 ? 7.508 71.189 72.936 1.00 8.22 68 ILE B O 1
ATOM 3969 N N . MET B 1 71 ? 9.651 70.649 72.489 1.00 7.47 69 MET B N 1
ATOM 3970 C CA . MET B 1 71 ? 9.363 69.233 72.242 1.00 8.01 69 MET B CA 1
ATOM 3971 C C . MET B 1 71 ? 8.674 68.599 73.446 1.00 6.71 69 MET B C 1
ATOM 3972 O O . MET B 1 71 ? 7.644 67.943 73.310 1.00 7.30 69 MET B O 1
ATOM 3977 N N . THR B 1 72 ? 9.243 68.796 74.633 1.00 6.86 70 THR B N 1
ATOM 3978 C CA . THR B 1 72 ? 8.712 68.193 75.850 1.00 7.48 70 THR B CA 1
ATOM 3979 C C . THR B 1 72 ? 7.305 68.687 76.151 1.00 6.56 70 THR B C 1
ATOM 3980 O O . THR B 1 72 ? 6.413 67.899 76.489 1.00 7.46 70 THR B O 1
ATOM 3984 N N . THR B 1 73 ? 7.100 69.993 76.018 1.00 8.32 71 THR B N 1
ATOM 3985 C CA . THR B 1 73 ? 5.800 70.582 76.277 1.00 9.06 71 THR B CA 1
ATOM 3986 C C . THR B 1 73 ? 4.731 70.000 75.358 1.00 7.58 71 THR B C 1
ATOM 3987 O O . THR B 1 73 ? 3.628 69.682 75.799 1.00 8.92 71 THR B O 1
ATOM 3991 N N . GLU B 1 74 ? 5.056 69.864 74.074 1.00 7.16 72 GLU B N 1
ATOM 3992 C CA . GLU B 1 74 ? 4.062 69.425 73.102 1.00 7.92 72 GLU B CA 1
ATOM 3993 C C . GLU B 1 74 ? 3.819 67.919 73.092 1.00 6.75 72 GLU B C 1
ATOM 3994 O O . GLU B 1 74 ? 2.694 67.477 72.909 1.00 7.46 72 GLU B O 1
ATOM 4000 N N . MET B 1 75 ? 4.866 67.123 73.272 1.00 7.25 73 MET B N 1
ATOM 4001 C CA . MET B 1 75 ? 4.692 65.684 73.076 1.00 7.46 73 MET B CA 1
ATOM 4002 C C . MET B 1 75 ? 5.259 64.777 74.164 1.00 7.97 73 MET B C 1
ATOM 4003 O O . MET B 1 75 ? 5.194 63.553 74.033 1.00 8.85 73 MET B O 1
ATOM 4008 N N . GLY B 1 76 ? 5.789 65.369 75.232 1.00 7.34 74 GLY B N 1
ATOM 4009 C CA . GLY B 1 76 ? 6.037 64.634 76.463 1.00 8.87 74 GLY B CA 1
ATOM 4010 C C . GLY B 1 76 ? 7.317 63.832 76.634 1.00 8.18 74 GLY B C 1
ATOM 4011 O O . GLY B 1 76 ? 7.503 63.207 77.683 1.00 8.27 74 GLY B O 1
ATOM 4012 N N . LYS B 1 77 ? 8.203 63.827 75.639 1.00 8.63 75 LYS B N 1
ATOM 4013 C CA . LYS B 1 77 ? 9.481 63.140 75.822 1.00 7.75 75 LYS B CA 1
ATOM 4014 C C . LYS B 1 77 ? 10.306 63.901 76.859 1.00 6.69 75 LYS B C 1
ATOM 4015 O O . LYS B 1 77 ? 10.093 65.102 77.065 1.00 8.12 75 LYS B O 1
ATOM 4021 N N . THR B 1 78 ? 11.226 63.216 77.531 1.00 8.14 76 THR B N 1
ATOM 4022 C CA . THR B 1 78 ? 11.972 63.886 78.589 1.00 7.87 76 THR B CA 1
ATOM 4023 C C . THR B 1 78 ? 12.775 65.032 77.992 1.00 8.94 76 THR B C 1
ATOM 4024 O O . THR B 1 78 ? 13.218 64.965 76.836 1.00 8.41 76 THR B O 1
ATOM 4028 N N . HIS B 1 79 ? 12.923 66.098 78.769 1.00 9.07 77 HIS B N 1
ATOM 4029 C CA . HIS B 1 79 ? 13.698 67.256 78.340 1.00 9.09 77 HIS B CA 1
ATOM 4030 C C . HIS B 1 79 ? 15.136 66.853 78.004 1.00 9.61 77 HIS B C 1
ATOM 4031 O O . HIS B 1 79 ? 15.716 67.326 77.021 1.00 9.55 77 HIS B O 1
ATOM 4038 N N . GLN B 1 80 ? 15.716 65.970 78.806 1.00 9.35 78 GLN B N 1
ATOM 4039 C CA . GLN B 1 80 ? 17.071 65.512 78.543 1.00 9.47 78 GLN B CA 1
ATOM 4040 C C . GLN B 1 80 ? 17.179 64.766 77.208 1.00 8.58 78 GLN B C 1
ATOM 4041 O O . GLN B 1 80 ? 18.142 64.960 76.465 1.00 10.53 78 GLN B O 1
ATOM 4047 N N . SER B 1 81 ? 16.190 63.938 76.882 1.00 8.47 79 SER B N 1
ATOM 4048 C CA . SER B 1 81 ? 16.224 63.237 75.598 1.00 8.87 79 SER B CA 1
ATOM 4049 C C . SER B 1 81 ? 15.912 64.194 74.450 1.00 7.97 79 SER B C 1
ATOM 4050 O O . SER B 1 81 ? 16.386 63.999 73.333 1.00 9.01 79 SER B O 1
ATOM 4053 N N . ALA B 1 82 ? 15.121 65.231 74.718 1.00 7.77 80 ALA B N 1
ATOM 4054 C CA . ALA B 1 82 ? 14.854 66.250 73.710 1.00 8.27 80 ALA B CA 1
ATOM 4055 C C . ALA B 1 82 ? 16.105 67.103 73.429 1.00 8.11 80 ALA B C 1
ATOM 4056 O O . ALA B 1 82 ? 16.317 67.546 72.295 1.00 7.57 80 ALA B O 1
ATOM 4058 N N . ILE B 1 83 ? 16.940 67.315 74.446 1.00 8.12 81 ILE B N 1
ATOM 4059 C CA . ILE B 1 83 ? 18.228 67.977 74.243 1.00 8.34 81 ILE B CA 1
ATOM 4060 C C . ILE B 1 83 ? 19.079 67.127 73.311 1.00 8.54 81 ILE B C 1
ATOM 4061 O O . ILE B 1 83 ? 19.645 67.629 72.343 1.00 9.42 81 ILE B O 1
ATOM 4066 N N . ALA B 1 84 ? 19.141 65.826 73.580 1.00 8.20 82 ALA B N 1
ATOM 4067 C CA . ALA B 1 84 ? 19.881 64.928 72.708 1.00 7.90 82 ALA B CA 1
ATOM 4068 C C . ALA B 1 84 ? 19.327 64.976 71.282 1.00 7.25 82 ALA B C 1
ATOM 4069 O O . ALA B 1 84 ? 20.090 64.919 70.308 1.00 8.46 82 ALA B O 1
ATOM 4071 N N . GLU B 1 85 ? 18.006 65.091 71.151 1.00 7.48 83 GLU B N 1
ATOM 4072 C CA . GLU B 1 85 ? 17.403 65.131 69.825 1.00 6.41 83 GLU B CA 1
ATOM 4073 C C . GLU B 1 85 ? 17.800 66.394 69.054 1.00 6.77 83 GLU B C 1
ATOM 4074 O O . GLU B 1 85 ? 18.051 66.347 67.844 1.00 7.85 83 GLU B O 1
ATOM 4080 N N . ALA B 1 86 ? 17.855 67.526 69.748 1.00 7.25 84 ALA B N 1
ATOM 4081 C CA . ALA B 1 86 ? 18.307 68.761 69.120 1.00 7.87 84 ALA B CA 1
ATOM 4082 C C . ALA B 1 86 ? 19.773 68.640 68.696 1.00 6.92 84 ALA B C 1
ATOM 4083 O O . ALA B 1 86 ? 20.161 69.101 67.623 1.00 6.98 84 ALA B O 1
ATOM 4085 N N . GLU B 1 87 ? 20.584 68.001 69.530 1.00 7.66 85 GLU B N 1
ATOM 4086 C CA . GLU B 1 87 ? 21.990 67.794 69.198 1.00 7.64 85 GLU B CA 1
ATOM 4087 C C . GLU B 1 87 ? 22.140 66.912 67.964 1.00 7.82 85 GLU B C 1
ATOM 4088 O O . GLU B 1 87 ? 22.962 67.198 67.088 1.00 8.29 85 GLU B O 1
ATOM 4094 N N . LYS B 1 88 ? 21.335 65.856 67.879 1.00 7.01 86 LYS B N 1
ATOM 4095 C CA . LYS B 1 88 ? 21.412 64.949 66.741 1.00 7.94 86 LYS B CA 1
ATOM 4096 C C . LYS B 1 88 ? 20.930 65.634 65.465 1.00 6.62 86 LYS B C 1
ATOM 4097 O O . LYS B 1 88 ? 21.447 65.371 64.378 1.00 7.21 86 LYS B O 1
ATOM 4103 N N . SER B 1 89 ? 19.944 66.518 65.602 1.00 6.65 87 SER B N 1
ATOM 4104 C CA . SER B 1 89 ? 19.479 67.340 64.492 1.00 6.53 87 SER B CA 1
ATOM 4105 C C . SER B 1 89 ? 20.613 68.215 63.945 1.00 6.70 87 SER B C 1
ATOM 4106 O O . SER B 1 89 ? 20.788 68.328 62.726 1.00 6.17 87 SER B O 1
ATOM 4109 N N . ALA B 1 90 ? 21.382 68.834 64.837 1.00 7.54 88 ALA B N 1
ATOM 4110 C CA . ALA B 1 90 ? 22.550 69.599 64.408 1.00 6.99 88 ALA B CA 1
ATOM 4111 C C . ALA B 1 90 ? 23.547 68.702 63.685 1.00 6.58 88 ALA B C 1
ATOM 4112 O O . ALA B 1 90 ? 24.105 69.089 62.655 1.00 7.63 88 ALA B O 1
ATOM 4114 N N . LEU B 1 91 ? 23.747 67.491 64.207 1.00 6.53 89 LEU B N 1
ATOM 4115 C CA . LEU B 1 91 ? 24.706 66.553 63.624 1.00 7.51 89 LEU B CA 1
ATOM 4116 C C . LEU B 1 91 ? 24.366 66.205 62.175 1.00 7.51 89 LEU B C 1
ATOM 4117 O O . LEU B 1 91 ? 25.254 66.145 61.335 1.00 7.51 89 LEU B O 1
ATOM 4122 N N . VAL B 1 92 ? 23.092 65.963 61.867 1.00 7.17 90 VAL B N 1
ATOM 4123 C CA . VAL B 1 92 ? 22.763 65.594 60.487 1.00 6.40 90 VAL B CA 1
ATOM 4124 C C . VAL B 1 92 ? 22.885 66.795 59.544 1.00 6.15 90 VAL B C 1
ATOM 4125 O O . VAL B 1 92 ? 23.232 66.637 58.367 1.00 6.67 90 VAL B O 1
ATOM 4129 N N . CYS B 1 93 ? 22.617 67.996 60.051 1.00 5.19 91 CYS B N 1
ATOM 4130 C CA . CYS B 1 93 ? 22.890 69.209 59.283 1.00 6.37 91 CYS B CA 1
ATOM 4131 C C . CYS B 1 93 ? 24.367 69.284 58.935 1.00 6.20 91 CYS B C 1
ATOM 4132 O O . CYS B 1 93 ? 24.723 69.509 57.778 1.00 6.54 91 CYS B O 1
ATOM 4135 N N . ARG B 1 94 ? 25.225 69.077 59.928 1.00 6.34 92 ARG B N 1
ATOM 4136 C CA . ARG B 1 94 ? 26.666 69.109 59.679 1.00 6.13 92 ARG B CA 1
ATOM 4137 C C . ARG B 1 94 ? 27.119 67.985 58.746 1.00 7.29 92 ARG B C 1
ATOM 4138 O O . ARG B 1 94 ? 27.983 68.196 57.892 1.00 7.46 92 ARG B O 1
ATOM 4146 N N . TYR B 1 95 ? 26.525 66.800 58.882 1.00 6.16 93 TYR B N 1
ATOM 4147 C CA . TYR B 1 95 ? 26.881 65.680 58.016 1.00 6.43 93 TYR B CA 1
ATOM 4148 C C . TYR B 1 95 ? 26.693 66.023 56.537 1.00 6.95 93 TYR B C 1
ATOM 4149 O O . TYR B 1 95 ? 27.590 65.819 55.717 1.00 7.03 93 TYR B O 1
ATOM 4158 N N . TYR B 1 96 ? 25.529 66.559 56.179 1.00 6.23 94 TYR B N 1
ATOM 4159 C CA . TYR B 1 96 ? 25.311 66.890 54.776 1.00 6.08 94 TYR B CA 1
ATOM 4160 C C . TYR B 1 96 ? 26.054 68.147 54.321 1.00 6.01 94 TYR B C 1
ATOM 4161 O O . TYR B 1 96 ? 26.439 68.249 53.157 1.00 6.80 94 TYR B O 1
ATOM 4170 N N . ALA B 1 97 ? 26.295 69.080 55.239 1.00 6.20 95 ALA B N 1
ATOM 4171 C CA . ALA B 1 97 ? 27.168 70.215 54.928 1.00 7.16 95 ALA B CA 1
ATOM 4172 C C . ALA B 1 97 ? 28.554 69.699 54.554 1.00 6.89 95 ALA B C 1
ATOM 4173 O O . ALA B 1 97 ? 29.179 70.182 53.606 1.00 7.52 95 ALA B O 1
ATOM 4175 N N . GLU B 1 98 ? 29.024 68.703 55.295 1.00 6.24 96 GLU B N 1
ATOM 4176 C CA . GLU B 1 98 ? 30.388 68.207 55.143 1.00 6.38 96 GLU B CA 1
ATOM 4177 C C . GLU B 1 98 ? 30.580 67.241 53.974 1.00 7.52 96 GLU B C 1
ATOM 4178 O O . GLU B 1 98 ? 31.684 67.151 53.429 1.00 8.21 96 GLU B O 1
ATOM 4184 N N . HIS B 1 99 ? 29.517 66.533 53.583 1.00 6.76 97 HIS B N 1
ATOM 4185 C CA . HIS B 1 99 ? 29.638 65.469 52.584 1.00 7.11 97 HIS B CA 1
ATOM 4186 C C . HIS B 1 99 ? 28.774 65.636 51.345 1.00 6.99 97 HIS B C 1
ATOM 4187 O O . HIS B 1 99 ? 29.000 64.953 50.342 1.00 7.49 97 HIS B O 1
ATOM 4194 N N . GLY B 1 100 ? 27.773 66.508 51.417 1.00 6.93 98 GLY B N 1
ATOM 4195 C CA . GLY B 1 100 ? 26.757 66.583 50.377 1.00 7.28 98 GLY B CA 1
ATOM 4196 C C . GLY B 1 100 ? 27.266 66.881 48.978 1.00 6.24 98 GLY B C 1
ATOM 4197 O O . GLY B 1 100 ? 26.819 66.263 48.006 1.00 7.60 98 GLY B O 1
ATOM 4198 N N . GLU B 1 101 ? 28.189 67.829 48.854 1.00 6.85 99 GLU B N 1
ATOM 4199 C CA . GLU B 1 101 ? 28.724 68.163 47.534 1.00 7.03 99 GLU B CA 1
ATOM 4200 C C . GLU B 1 101 ? 29.444 66.962 46.918 1.00 7.31 99 GLU B C 1
ATOM 4201 O O . GLU B 1 101 ? 29.230 66.630 45.748 1.00 8.44 99 GLU B O 1
ATOM 4207 N N . GLN B 1 102 ? 30.300 66.311 47.703 1.00 7.12 100 GLN B N 1
ATOM 4208 C CA . GLN B 1 102 ? 31.012 65.118 47.246 1.00 7.17 100 GLN B CA 1
ATOM 4209 C C . GLN B 1 102 ? 30.028 64.024 46.859 1.00 8.12 100 GLN B C 1
ATOM 4210 O O . GLN B 1 102 ? 30.193 63.359 45.834 1.00 8.03 100 GLN B O 1
ATOM 4216 N N . PHE B 1 103 ? 28.993 63.849 47.673 1.00 7.17 101 PHE B N 1
ATOM 4217 C CA . PHE B 1 103 ? 27.991 62.815 47.437 1.00 8.12 101 PHE B CA 1
ATOM 4218 C C . PHE B 1 103 ? 27.199 63.057 46.155 1.00 7.58 101 PHE B C 1
ATOM 4219 O O . PHE B 1 103 ? 26.613 62.124 45.609 1.00 9.06 101 PHE B O 1
ATOM 4227 N N . LEU B 1 104 ? 27.172 64.304 45.690 1.00 7.47 102 LEU B N 1
ATOM 4228 C CA . LEU B 1 104 ? 26.441 64.663 44.471 1.00 8.81 102 LEU B CA 1
ATOM 4229 C C . LEU B 1 104 ? 27.336 64.944 43.260 1.00 7.74 102 LEU B C 1
ATOM 4230 O O . LEU B 1 104 ? 26.849 65.361 42.215 1.00 8.83 102 LEU B O 1
ATOM 4235 N N . ALA B 1 105 ? 28.637 64.706 43.402 1.00 9.00 103 ALA B N 1
ATOM 4236 C CA . ALA B 1 105 ? 29.595 64.935 42.317 1.00 9.93 103 ALA B CA 1
ATOM 4237 C C . ALA B 1 105 ? 29.331 64.029 41.111 1.00 8.49 103 ALA B C 1
ATOM 4238 O O . ALA B 1 105 ? 28.814 62.918 41.260 1.00 8.91 103 ALA B O 1
ATOM 4240 N N . ASN B 1 106 ? 29.680 64.519 39.921 1.00 8.25 104 ASN B N 1
ATOM 4241 C CA . ASN B 1 106 ? 29.563 63.720 38.707 1.00 8.01 104 ASN B CA 1
ATOM 4242 C C . ASN B 1 106 ? 30.287 62.396 38.875 1.00 9.09 104 ASN B C 1
ATOM 4243 O O . ASN B 1 106 ? 31.390 62.346 39.426 1.00 9.72 104 ASN B O 1
ATOM 4248 N N . GLU B 1 107 ? 29.675 61.329 38.386 1.00 9.75 105 GLU B N 1
ATOM 4249 C CA . GLU B 1 107 ? 30.329 60.030 38.354 1.00 9.36 105 GLU B CA 1
ATOM 4250 C C . GLU B 1 107 ? 30.544 59.614 36.903 1.00 9.00 105 GLU B C 1
ATOM 4251 O O . GLU B 1 107 ? 29.584 59.396 36.161 1.00 9.20 105 GLU B O 1
ATOM 4257 N N . TYR B 1 108 ? 31.806 59.533 36.497 1.00 10.08 106 TYR B N 1
ATOM 4258 C CA . TYR B 1 108 ? 32.151 59.267 35.105 1.00 8.26 106 TYR B CA 1
ATOM 4259 C C . TYR B 1 108 ? 32.253 57.778 34.840 1.00 11.44 106 TYR B C 1
ATOM 4260 O O . TYR B 1 108 ? 32.764 57.028 35.671 1.00 12.11 106 TYR B O 1
ATOM 4269 N N . THR B 1 109 ? 31.743 57.359 33.685 1.00 11.15 107 THR B N 1
ATOM 4270 C CA . THR B 1 109 ? 31.831 55.970 33.243 1.00 11.57 107 THR B CA 1
ATOM 4271 C C . THR B 1 109 ? 32.412 55.986 31.841 1.00 13.46 107 THR B C 1
ATOM 4272 O O . THR B 1 109 ? 31.949 56.735 30.983 1.00 14.47 107 THR B O 1
ATOM 4276 N N . GLU B 1 110 ? 33.435 55.175 31.609 1.00 11.78 108 GLU B N 1
ATOM 4277 C CA . GLU B 1 110 ? 34.107 55.161 30.316 1.00 13.13 108 GLU B CA 1
ATOM 4278 C C . GLU B 1 110 ? 33.265 54.491 29.232 1.00 14.17 108 GLU B C 1
ATOM 4279 O O . GLU B 1 110 ? 32.795 53.362 29.393 1.00 14.72 108 GLU B O 1
ATOM 4285 N N . THR B 1 111 ? 33.048 55.219 28.141 1.00 13.38 109 THR B N 1
ATOM 4286 C CA . THR B 1 111 ? 32.387 54.694 26.954 1.00 14.29 109 THR B CA 1
ATOM 4287 C C . THR B 1 111 ? 33.123 55.286 25.765 1.00 14.43 109 THR B C 1
ATOM 4288 O O . THR B 1 111 ? 34.185 55.883 25.924 1.00 13.78 109 THR B O 1
ATOM 4292 N N . GLN B 1 112 ? 32.559 55.151 24.573 1.00 15.49 110 GLN B N 1
ATOM 4293 C CA . GLN B 1 112 ? 33.192 55.772 23.415 1.00 15.79 110 GLN B CA 1
ATOM 4294 C C . GLN B 1 112 ? 32.891 57.265 23.310 1.00 14.82 110 GLN B C 1
ATOM 4295 O O . GLN B 1 112 ? 33.436 57.949 22.451 1.00 14.28 110 GLN B O 1
ATOM 4301 N N . ALA B 1 113 ? 32.042 57.770 24.203 1.00 13.09 111 ALA B N 1
ATOM 4302 C CA . ALA B 1 113 ? 31.820 59.207 24.300 1.00 13.33 111 ALA B CA 1
ATOM 4303 C C . ALA B 1 113 ? 33.099 59.906 24.730 1.00 12.55 111 ALA B C 1
ATOM 4304 O O . ALA B 1 113 ? 33.925 59.326 25.441 1.00 12.96 111 ALA B O 1
ATOM 4306 N N . THR B 1 114 ? 33.260 61.158 24.311 1.00 11.48 112 THR B N 1
ATOM 4307 C CA . THR B 1 114 ? 34.318 62.002 24.859 1.00 11.36 112 THR B CA 1
ATOM 4308 C C . THR B 1 114 ? 34.092 62.156 26.360 1.00 13.37 112 THR B C 1
ATOM 4309 O O . THR B 1 114 ? 35.033 62.080 27.159 1.00 14.05 112 THR B O 1
ATOM 4313 N N . GLU B 1 115 ? 32.827 62.340 26.733 1.00 11.55 113 GLU B N 1
ATOM 4314 C CA . GLU B 1 115 ? 32.430 62.436 28.127 1.00 11.82 113 GLU B CA 1
ATOM 4315 C C . GLU B 1 115 ? 31.153 61.659 28.336 1.00 10.82 113 GLU B C 1
ATOM 4316 O O . GLU B 1 115 ? 30.170 61.886 27.627 1.00 10.91 113 GLU B O 1
ATOM 4322 N N . SER B 1 116 ? 31.138 60.773 29.322 1.00 8.93 114 SER B N 1
ATOM 4323 C CA . SER B 1 116 ? 29.879 60.163 29.736 1.00 9.18 114 SER B CA 1
ATOM 4324 C C . SER B 1 116 ? 29.865 60.024 31.245 1.00 9.29 114 SER B C 1
ATOM 4325 O O . SER B 1 116 ? 30.832 59.555 31.847 1.00 9.15 114 SER B O 1
ATOM 4328 N N . TYR B 1 117 ? 28.769 60.461 31.854 1.00 7.64 115 TYR B N 1
ATOM 4329 C CA . TYR B 1 117 ? 28.689 60.494 33.304 1.00 7.78 115 TYR B CA 1
ATOM 4330 C C . TYR B 1 117 ? 27.259 60.607 33.772 1.00 8.06 115 TYR B C 1
ATOM 4331 O O . TYR B 1 117 ? 26.344 60.841 32.980 1.00 8.11 115 TYR B O 1
ATOM 4340 N N . VAL B 1 118 ? 27.079 60.418 35.072 1.00 7.67 116 VAL B N 1
ATOM 4341 C CA . VAL B 1 118 ? 25.828 60.756 35.728 1.00 7.36 116 VAL B CA 1
ATOM 4342 C C . VAL B 1 118 ? 26.068 61.992 36.584 1.00 7.89 116 VAL B C 1
ATOM 4343 O O . VAL B 1 118 ? 27.063 62.072 37.319 1.00 8.77 116 VAL B O 1
ATOM 4347 N N . CYS B 1 119 ? 25.180 62.969 36.466 1.00 6.83 117 CYS B N 1
ATOM 4348 C CA . CYS B 1 119 ? 25.192 64.104 37.380 1.00 8.18 117 CYS B CA 1
ATOM 4349 C C . CYS B 1 119 ? 23.898 64.084 38.174 1.00 7.77 117 CYS B C 1
ATOM 4350 O O . CYS B 1 119 ? 22.965 63.339 37.848 1.00 8.90 117 CYS B O 1
ATOM 4353 N N . TYR B 1 120 ? 23.839 64.896 39.221 1.00 7.18 118 TYR B N 1
ATOM 4354 C CA . TYR B 1 120 ? 22.730 64.823 40.160 1.00 8.09 118 TYR B CA 1
ATOM 4355 C C . TYR B 1 120 ? 22.137 66.206 40.339 1.00 9.66 118 TYR B C 1
ATOM 4356 O O . TYR B 1 120 ? 22.831 67.147 40.714 1.00 12.91 118 TYR B O 1
ATOM 4365 N N . GLN B 1 121 ? 20.856 66.329 40.023 1.00 7.04 119 GLN B N 1
ATOM 4366 C CA . GLN B 1 121 ? 20.180 67.613 40.066 1.00 7.33 119 GLN B CA 1
ATOM 4367 C C . GLN B 1 121 ? 18.898 67.500 40.880 1.00 7.25 119 GLN B C 1
ATOM 4368 O O . GLN B 1 121 ? 18.252 66.450 40.891 1.00 7.31 119 GLN B O 1
ATOM 4374 N N . PRO B 1 122 ? 18.513 68.575 41.573 1.00 6.06 120 PRO B N 1
ATOM 4375 C CA . PRO B 1 122 ? 17.302 68.498 42.397 1.00 6.82 120 PRO B CA 1
ATOM 4376 C C . PRO B 1 122 ? 16.033 68.328 41.564 1.00 6.71 120 PRO B C 1
ATOM 4377 O O . PRO B 1 122 ? 15.980 68.719 40.384 1.00 7.95 120 PRO B O 1
ATOM 4381 N N . LEU B 1 123 ? 15.018 67.725 42.174 1.00 7.12 121 LEU B N 1
ATOM 4382 C CA . LEU B 1 123 ? 13.733 67.529 41.511 1.00 7.93 121 LEU B CA 1
ATOM 4383 C C . LEU B 1 123 ? 12.829 68.755 41.572 1.00 7.23 121 LEU B C 1
ATOM 4384 O O . LEU B 1 123 ? 12.107 69.039 40.624 1.00 8.68 121 LEU B O 1
ATOM 4389 N N . GLY B 1 124 ? 12.851 69.472 42.692 1.00 6.83 122 GLY B N 1
ATOM 4390 C CA . GLY B 1 124 ? 11.919 70.569 42.897 1.00 7.22 122 GLY B CA 1
ATOM 4391 C C . GLY B 1 124 ? 11.321 70.533 44.290 1.00 6.32 122 GLY B C 1
ATOM 4392 O O . GLY B 1 124 ? 12.031 70.283 45.263 1.00 7.14 122 GLY B O 1
ATOM 4393 N N . ILE B 1 125 ? 10.015 70.769 44.384 1.00 5.84 123 ILE B N 1
ATOM 4394 C CA . ILE B 1 125 ? 9.337 70.745 45.676 1.00 6.75 123 ILE B CA 1
ATOM 4395 C C . ILE B 1 125 ? 9.139 69.314 46.173 1.00 6.02 123 ILE B C 1
ATOM 4396 O O . ILE B 1 125 ? 8.528 68.479 45.497 1.00 6.78 123 ILE B O 1
ATOM 4401 N N . LEU B 1 126 ? 9.644 69.058 47.375 1.00 6.15 124 LEU B N 1
ATOM 4402 C CA . LEU B 1 126 ? 9.431 67.801 48.088 1.00 6.65 124 LEU B CA 1
ATOM 4403 C C . LEU B 1 126 ? 8.451 68.022 49.228 1.00 6.41 124 LEU B C 1
ATOM 4404 O O . LEU B 1 126 ? 8.617 68.943 50.032 1.00 7.71 124 LEU B O 1
ATOM 4409 N N . LEU B 1 127 ? 7.417 67.187 49.286 1.00 5.32 125 LEU B N 1
ATOM 4410 C CA . LEU B 1 127 ? 6.512 67.152 50.427 1.00 5.51 125 LEU B CA 1
ATOM 4411 C C . LEU B 1 127 ? 7.034 66.157 51.441 1.00 5.41 125 LEU B C 1
ATOM 4412 O O . LEU B 1 127 ? 7.377 65.028 51.095 1.00 6.06 125 LEU B O 1
ATOM 4417 N N . ALA B 1 128 ? 7.088 66.580 52.699 1.00 6.03 126 ALA B N 1
ATOM 4418 C CA . ALA B 1 128 ? 7.412 65.693 53.809 1.00 6.59 126 ALA B CA 1
ATOM 4419 C C . ALA B 1 128 ? 6.272 65.664 54.815 1.00 6.54 126 ALA B C 1
ATOM 4420 O O . ALA B 1 128 ? 5.787 66.708 55.254 1.00 8.12 126 ALA B O 1
ATOM 4422 N N . VAL B 1 129 ? 5.837 64.460 55.166 1.00 5.72 127 VAL B N 1
ATOM 4423 C CA . VAL B 1 129 ? 4.843 64.259 56.209 1.00 6.54 127 VAL B CA 1
ATOM 4424 C C . VAL B 1 129 ? 5.539 63.564 57.365 1.00 6.52 127 VAL B C 1
ATOM 4425 O O . VAL B 1 129 ? 6.119 62.489 57.185 1.00 7.17 127 VAL B O 1
ATOM 4429 N N . MET B 1 130 ? 5.494 64.181 58.544 1.00 6.34 128 MET B N 1
ATOM 4430 C CA . MET B 1 130 ? 6.301 63.748 59.685 1.00 6.75 128 MET B CA 1
ATOM 4431 C C . MET B 1 130 ? 5.482 63.490 60.944 1.00 7.88 128 MET B C 1
ATOM 4432 O O . MET B 1 130 ? 4.396 64.040 61.111 1.00 7.15 128 MET B O 1
ATOM 4437 N N . PRO B 1 131 ? 6.004 62.641 61.841 1.00 8.38 129 PRO B N 1
ATOM 4438 C CA . PRO B 1 131 ? 5.283 62.286 63.069 1.00 8.59 129 PRO B CA 1
ATOM 4439 C C . PRO B 1 131 ? 5.763 63.044 64.311 1.00 8.20 129 PRO B C 1
ATOM 4440 O O . PRO B 1 131 ? 6.833 63.658 64.302 1.00 8.07 129 PRO B O 1
ATOM 4444 N N . TRP B 1 132 ? 4.983 62.972 65.386 1.00 7.16 130 TRP B N 1
ATOM 4445 C CA . TRP B 1 132 ? 5.308 63.719 66.598 1.00 7.00 130 TRP B CA 1
ATOM 4446 C C . TRP B 1 132 ? 6.425 63.107 67.444 1.00 6.35 130 TRP B C 1
ATOM 4447 O O . TRP B 1 132 ? 6.916 63.758 68.361 1.00 7.42 130 TRP B O 1
ATOM 4458 N N . ASN B 1 133 ? 6.823 61.864 67.171 1.00 6.85 131 ASN B N 1
ATOM 4459 C CA . ASN B 1 133 ? 7.705 61.177 68.123 1.00 6.70 131 ASN B CA 1
ATOM 4460 C C . ASN B 1 133 ? 9.142 61.680 68.204 1.00 6.58 131 ASN B C 1
ATOM 4461 O O . ASN B 1 133 ? 9.734 61.677 69.281 1.00 7.87 131 ASN B O 1
ATOM 4466 N N . PHE B 1 134 ? 9.679 62.139 67.078 1.00 6.56 132 PHE B N 1
ATOM 4467 C CA . PHE B 1 134 ? 10.967 62.821 67.064 1.00 7.75 132 PHE B CA 1
ATOM 4468 C C . PHE B 1 134 ? 10.743 64.072 66.234 1.00 8.03 132 PHE B C 1
ATOM 4469 O O . PHE B 1 134 ? 11.113 64.136 65.061 1.00 7.69 132 PHE B O 1
ATOM 4477 N N . PRO B 1 135 ? 10.113 65.079 66.846 1.00 6.68 133 PRO B N 1
ATOM 4478 C CA . PRO B 1 135 ? 9.573 66.194 66.066 1.00 7.10 133 PRO B CA 1
ATOM 4479 C C . PRO B 1 135 ? 10.619 67.129 65.466 1.00 7.45 133 PRO B C 1
ATOM 4480 O O . PRO B 1 135 ? 10.289 67.862 64.535 1.00 7.87 133 PRO B O 1
ATOM 4484 N N . PHE B 1 136 ? 11.851 67.101 65.970 1.00 6.39 134 PHE B N 1
ATOM 4485 C CA . PHE B 1 136 ? 12.950 67.835 65.329 1.00 6.02 134 PHE B CA 1
ATOM 4486 C C . PHE B 1 136 ? 13.795 66.908 64.455 1.00 7.29 134 PHE B C 1
ATOM 4487 O O . PHE B 1 136 ? 14.033 67.190 63.278 1.00 6.62 134 PHE B O 1
ATOM 4495 N N . TRP B 1 137 ? 14.235 65.794 65.028 1.00 7.11 135 TRP B N 1
ATOM 4496 C CA . TRP B 1 137 ? 15.190 64.922 64.350 1.00 6.91 135 TRP B CA 1
ATOM 4497 C C . TRP B 1 137 ? 14.668 64.388 63.023 1.00 7.98 135 TRP B C 1
ATOM 4498 O O . TRP B 1 137 ? 15.390 64.412 62.030 1.00 8.15 135 TRP B O 1
ATOM 4509 N N . GLN B 1 138 ? 13.419 63.926 62.980 1.00 7.62 136 GLN B N 1
ATOM 4510 C CA . GLN B 1 138 ? 12.913 63.366 61.725 1.00 8.31 136 GLN B CA 1
ATOM 4511 C C . GLN B 1 138 ? 12.816 64.438 60.654 1.00 7.42 136 GLN B C 1
ATOM 4512 O O . GLN B 1 138 ? 12.991 64.154 59.464 1.00 8.82 136 GLN B O 1
ATOM 4518 N N . VAL B 1 139 ? 12.532 65.668 61.059 1.00 6.67 137 VAL B N 1
ATOM 4519 C CA . VAL B 1 139 ? 12.473 66.764 60.099 1.00 6.61 137 VAL B CA 1
ATOM 4520 C C . VAL B 1 139 ? 13.862 67.089 59.552 1.00 7.21 137 VAL B C 1
ATOM 4521 O O . VAL B 1 139 ? 14.049 67.178 58.338 1.00 6.45 137 VAL B O 1
ATOM 4525 N N . PHE B 1 140 ? 14.848 67.235 60.430 1.00 6.71 138 PHE B N 1
ATOM 4526 C CA . PHE B 1 140 ? 16.202 67.521 59.962 1.00 5.57 138 PHE B CA 1
ATOM 4527 C C . PHE B 1 140 ? 16.810 66.355 59.187 1.00 6.80 138 PHE B C 1
ATOM 4528 O O . PHE B 1 140 ? 17.598 66.574 58.262 1.00 7.36 138 PHE B O 1
ATOM 4536 N N . ARG B 1 141 ? 16.400 65.135 59.519 1.00 6.53 139 ARG B N 1
ATOM 4537 C CA . ARG B 1 141 ? 16.838 63.943 58.790 1.00 7.87 139 ARG B CA 1
ATOM 4538 C C . ARG B 1 141 ? 16.524 64.047 57.287 1.00 7.86 139 ARG B C 1
ATOM 4539 O O . ARG B 1 141 ? 17.363 63.688 56.454 1.00 8.31 139 ARG B O 1
ATOM 4547 N N . PHE B 1 142 ? 15.331 64.525 56.932 1.00 7.24 140 PHE B N 1
ATOM 4548 C CA . PHE B 1 142 ? 15.009 64.701 55.516 1.00 7.55 140 PHE B CA 1
ATOM 4549 C C . PHE B 1 142 ? 15.441 66.080 55.000 1.00 7.02 140 PHE B C 1
ATOM 4550 O O . PHE B 1 142 ? 15.828 66.216 53.839 1.00 7.49 140 PHE B O 1
ATOM 4558 N N . ALA B 1 143 ? 15.351 67.109 55.840 1.00 6.57 141 ALA B N 1
ATOM 4559 C CA . ALA B 1 143 ? 15.552 68.480 55.372 1.00 6.56 141 ALA B CA 1
ATOM 4560 C C . ALA B 1 143 ? 17.001 68.812 55.053 1.00 6.66 141 ALA B C 1
ATOM 4561 O O . ALA B 1 143 ? 17.284 69.498 54.070 1.00 7.68 141 ALA B O 1
ATOM 4563 N N . ALA B 1 144 ? 17.924 68.336 55.878 1.00 6.29 142 ALA B N 1
ATOM 4564 C CA . ALA B 1 144 ? 19.340 68.597 55.628 1.00 6.14 142 ALA B CA 1
ATOM 4565 C C . ALA B 1 144 ? 19.789 68.131 54.225 1.00 7.03 142 ALA B C 1
ATOM 4566 O O . ALA B 1 144 ? 20.331 68.937 53.464 1.00 6.60 142 ALA B O 1
ATOM 4568 N N . PRO B 1 145 ? 19.558 66.847 53.864 1.00 6.02 143 PRO B N 1
ATOM 4569 C CA . PRO B 1 145 ? 19.983 66.482 52.503 1.00 5.85 143 PRO B CA 1
ATOM 4570 C C . PRO B 1 145 ? 19.135 67.138 51.412 1.00 5.91 143 PRO B C 1
ATOM 4571 O O . PRO B 1 145 ? 19.669 67.453 50.342 1.00 6.45 143 PRO B O 1
ATOM 4575 N N . ALA B 1 146 ? 17.840 67.337 51.656 1.00 6.23 144 ALA B N 1
ATOM 4576 C CA . ALA B 1 146 ? 17.006 68.022 50.675 1.00 7.51 144 ALA B CA 1
ATOM 4577 C C . ALA B 1 146 ? 17.564 69.392 50.336 1.00 6.34 144 ALA B C 1
ATOM 4578 O O . ALA B 1 146 ? 17.695 69.756 49.157 1.00 8.37 144 ALA B O 1
ATOM 4580 N N . LEU B 1 147 ? 17.897 70.160 51.362 1.00 7.31 145 LEU B N 1
ATOM 4581 C CA . LEU B 1 147 ? 18.350 71.524 51.138 1.00 7.97 145 LEU B CA 1
ATOM 4582 C C . LEU B 1 147 ? 19.764 71.538 50.549 1.00 7.68 145 LEU B C 1
ATOM 4583 O O . LEU B 1 147 ? 20.081 72.386 49.706 1.00 9.15 145 LEU B O 1
ATOM 4588 N N . MET B 1 148 ? 20.616 70.604 50.969 1.00 6.17 146 MET B N 1
ATOM 4589 C CA . MET B 1 148 ? 21.955 70.552 50.397 1.00 5.98 146 MET B CA 1
ATOM 4590 C C . MET B 1 148 ? 21.901 70.185 48.910 1.00 6.31 146 MET B C 1
ATOM 4591 O O . MET B 1 148 ? 22.730 70.649 48.130 1.00 6.80 146 MET B O 1
ATOM 4596 N N . ALA B 1 149 ? 20.914 69.380 48.517 1.00 6.36 147 ALA B N 1
ATOM 4597 C CA . ALA B 1 149 ? 20.782 68.930 47.131 1.00 6.35 147 ALA B CA 1
ATOM 4598 C C . ALA B 1 149 ? 20.152 69.977 46.220 1.00 6.99 147 ALA B C 1
ATOM 4599 O O . ALA B 1 149 ? 20.171 69.828 44.992 1.00 7.81 147 ALA B O 1
ATOM 4601 N N . GLY B 1 150 ? 19.566 71.017 46.808 1.00 6.98 148 GLY B N 1
ATOM 4602 C CA . GLY B 1 150 ? 18.937 72.070 46.030 1.00 6.60 148 GLY B CA 1
ATOM 4603 C C . GLY B 1 150 ? 17.443 71.907 45.813 1.00 6.38 148 GLY B C 1
ATOM 4604 O O . GLY B 1 150 ? 16.852 72.667 45.051 1.00 7.32 148 GLY B O 1
ATOM 4605 N N . ASN B 1 151 ? 16.833 70.914 46.455 1.00 5.81 149 ASN B N 1
ATOM 4606 C CA . ASN B 1 151 ? 15.378 70.842 46.512 1.00 5.90 149 ASN B CA 1
ATOM 4607 C C . ASN B 1 151 ? 14.846 71.928 47.442 1.00 6.01 149 ASN B C 1
ATOM 4608 O O . ASN B 1 151 ? 15.588 72.493 48.251 1.00 6.35 149 ASN B O 1
ATOM 4613 N N . VAL B 1 152 ? 13.554 72.221 47.315 1.00 5.29 150 VAL B N 1
ATOM 4614 C CA . VAL B 1 152 ? 12.849 72.961 48.359 1.00 5.92 150 VAL B CA 1
ATOM 4615 C C . VAL B 1 152 ? 11.834 72.011 49.003 1.00 5.63 150 VAL B C 1
ATOM 4616 O O . VAL B 1 152 ? 11.511 70.956 48.444 1.00 6.54 150 VAL B O 1
ATOM 4620 N N . ALA B 1 153 ? 11.355 72.356 50.193 1.00 6.36 151 ALA B N 1
ATOM 4621 C CA . ALA B 1 153 ? 10.503 71.433 50.929 1.00 6.91 151 ALA B CA 1
ATOM 4622 C C . ALA B 1 153 ? 9.304 72.110 51.553 1.00 6.44 151 ALA B C 1
ATOM 4623 O O . ALA B 1 153 ? 9.383 73.250 52.021 1.00 5.95 151 ALA B O 1
ATOM 4625 N N . VAL B 1 154 ? 8.192 71.387 51.567 1.00 6.01 152 VAL B N 1
ATOM 4626 C CA . VAL B 1 154 ? 7.041 71.759 52.375 1.00 6.51 152 VAL B CA 1
ATOM 4627 C C . VAL B 1 154 ? 6.786 70.646 53.379 1.00 5.49 152 VAL B C 1
ATOM 4628 O O . VAL B 1 154 ? 6.760 69.464 53.024 1.00 6.68 152 VAL B O 1
ATOM 4632 N N . LEU B 1 155 ? 6.621 71.037 54.635 1.00 6.26 153 LEU B N 1
ATOM 4633 C CA . LEU B 1 155 ? 6.467 70.095 55.736 1.00 5.34 153 LEU B CA 1
ATOM 4634 C C . LEU B 1 155 ? 5.041 70.082 56.252 1.00 5.59 153 LEU B C 1
ATOM 4635 O O . LEU B 1 155 ? 4.514 71.125 56.642 1.00 6.59 153 LEU B O 1
ATOM 4640 N N . LYS B 1 156 ? 4.411 68.912 56.244 1.00 5.75 154 LYS B N 1
ATOM 4641 C CA . LYS B 1 156 ? 3.196 68.699 57.013 1.00 6.66 154 LYS B CA 1
ATOM 4642 C C . LYS B 1 156 ? 3.595 67.884 58.231 1.00 6.44 154 LYS B C 1
ATOM 4643 O O . LYS B 1 156 ? 3.826 66.675 58.149 1.00 5.92 154 LYS B O 1
ATOM 4649 N N . HIS B 1 157 ? 3.729 68.567 59.362 1.00 5.09 155 HIS B N 1
ATOM 4650 C CA . HIS B 1 157 ? 4.058 67.903 60.613 1.00 5.74 155 HIS B CA 1
ATOM 4651 C C . HIS B 1 157 ? 2.790 67.378 61.277 1.00 6.95 155 HIS B C 1
ATOM 4652 O O . HIS B 1 157 ? 1.673 67.695 60.857 1.00 6.98 155 HIS B O 1
ATOM 4659 N N . ALA B 1 158 ? 2.967 66.576 62.321 1.00 6.55 156 ALA B N 1
ATOM 4660 C CA . ALA B 1 158 ? 1.838 66.069 63.098 1.00 6.18 156 ALA B CA 1
ATOM 4661 C C . ALA B 1 158 ? 1.049 67.232 63.702 1.00 7.26 156 ALA B C 1
ATOM 4662 O O . ALA B 1 158 ? 1.622 68.268 64.055 1.00 7.34 156 ALA B O 1
ATOM 4664 N N . SER B 1 159 ? -0.266 67.055 63.829 1.00 7.56 157 SER B N 1
ATOM 4665 C CA . SER B 1 159 ? -1.143 68.133 64.282 1.00 8.39 157 SER B CA 1
ATOM 4666 C C . SER B 1 159 ? -0.954 68.543 65.736 1.00 8.76 157 SER B C 1
ATOM 4667 O O . SER B 1 159 ? -1.418 69.613 66.142 1.00 8.51 157 SER B O 1
ATOM 4670 N N . ASN B 1 160 ? -0.286 67.698 66.513 1.00 7.41 158 ASN B N 1
ATOM 4671 C CA . ASN B 1 160 ? -0.021 67.989 67.915 1.00 6.83 158 ASN B CA 1
ATOM 4672 C C . ASN B 1 160 ? 1.364 68.589 68.188 1.00 7.33 158 ASN B C 1
ATOM 4673 O O . ASN B 1 160 ? 1.700 68.863 69.327 1.00 7.48 158 ASN B O 1
ATOM 4678 N N . VAL B 1 161 ? 2.172 68.811 67.153 1.00 7.51 159 VAL B N 1
ATOM 4679 C CA . VAL B 1 161 ? 3.442 69.515 67.356 1.00 7.20 159 VAL B CA 1
ATOM 4680 C C . VAL B 1 161 ? 3.592 70.780 66.491 1.00 7.62 159 VAL B C 1
ATOM 4681 O O . VAL B 1 161 ? 4.638 70.999 65.861 1.00 7.60 159 VAL B O 1
ATOM 4685 N N . PRO B 1 162 ? 2.568 71.653 66.490 1.00 6.62 160 PRO B N 1
ATOM 4686 C CA . PRO B 1 162 ? 2.682 72.857 65.658 1.00 7.03 160 PRO B CA 1
ATOM 4687 C C . PRO B 1 162 ? 3.814 73.789 66.089 1.00 7.26 160 PRO B C 1
ATOM 4688 O O . PRO B 1 162 ? 4.449 74.393 65.224 1.00 7.70 160 PRO B O 1
ATOM 4692 N N . GLN B 1 163 ? 4.071 73.922 67.387 1.00 6.16 161 GLN B N 1
ATOM 4693 C CA . GLN B 1 163 ? 5.172 74.781 67.808 1.00 7.48 161 GLN B CA 1
ATOM 4694 C C . GLN B 1 163 ? 6.526 74.242 67.362 1.00 6.50 161 GLN B C 1
ATOM 4695 O O . GLN B 1 163 ? 7.400 75.020 66.979 1.00 7.54 161 GLN B O 1
ATOM 4701 N N . CYS B 1 164 ? 6.712 72.923 67.398 1.00 5.83 162 CYS B N 1
ATOM 4702 C CA . CYS B 1 164 ? 7.945 72.329 66.876 1.00 6.55 162 CYS B CA 1
ATOM 4703 C C . CYS B 1 164 ? 8.083 72.612 65.383 1.00 6.83 162 CYS B C 1
ATOM 4704 O O . CYS B 1 164 ? 9.152 72.988 64.904 1.00 7.35 162 CYS B O 1
ATOM 4707 N N . ALA B 1 165 ? 6.991 72.417 64.659 1.00 6.26 163 ALA B N 1
ATOM 4708 C CA . ALA B 1 165 ? 6.975 72.631 63.224 1.00 7.15 163 ALA B CA 1
ATOM 4709 C C . ALA B 1 165 ? 7.308 74.081 62.868 1.00 7.08 163 ALA B C 1
ATOM 4710 O O . ALA B 1 165 ? 8.093 74.352 61.954 1.00 7.33 163 ALA B O 1
ATOM 4712 N N . LEU B 1 166 ? 6.724 75.024 63.592 1.00 6.67 164 LEU B N 1
ATOM 4713 C CA . LEU B 1 166 ? 7.042 76.427 63.356 1.00 6.87 164 LEU B CA 1
ATOM 4714 C C . LEU B 1 166 ? 8.488 76.751 63.735 1.00 7.45 164 LEU B C 1
ATOM 4715 O O . LEU B 1 166 ? 9.154 77.548 63.069 1.00 7.42 164 LEU B O 1
ATOM 4720 N N . ALA B 1 167 ? 8.977 76.130 64.803 1.00 6.19 165 ALA B N 1
ATOM 4721 C CA . ALA B 1 167 ? 10.348 76.375 65.255 1.00 6.42 165 ALA B CA 1
ATOM 4722 C C . ALA B 1 167 ? 11.370 75.918 64.221 1.00 7.72 165 ALA B C 1
ATOM 4723 O O . ALA B 1 167 ? 12.374 76.603 64.000 1.00 7.69 165 ALA B O 1
ATOM 4725 N N . VAL B 1 168 ? 11.137 74.775 63.586 1.00 6.60 166 VAL B N 1
ATOM 4726 C CA . VAL B 1 168 ? 12.057 74.309 62.551 1.00 7.60 166 VAL B CA 1
ATOM 4727 C C . VAL B 1 168 ? 12.130 75.308 61.396 1.00 7.57 166 VAL B C 1
ATOM 4728 O O . VAL B 1 168 ? 13.229 75.648 60.934 1.00 7.46 166 VAL B O 1
ATOM 4732 N N . GLU B 1 169 ? 10.978 75.803 60.941 1.00 5.84 167 GLU B N 1
ATOM 4733 C CA . GLU B 1 169 ? 11.002 76.816 59.892 1.00 6.73 167 GLU B CA 1
ATOM 4734 C C . GLU B 1 169 ? 11.762 78.063 60.359 1.00 8.00 167 GLU B C 1
ATOM 4735 O O . GLU B 1 169 ? 12.563 78.620 59.607 1.00 8.04 167 GLU B O 1
ATOM 4741 N N . ALA B 1 170 ? 11.533 78.481 61.606 1.00 6.20 168 ALA B N 1
ATOM 4742 C CA . ALA B 1 170 ? 12.187 79.676 62.136 1.00 6.43 168 ALA B CA 1
ATOM 4743 C C . ALA B 1 170 ? 13.701 79.492 62.206 1.00 7.54 168 ALA B C 1
ATOM 4744 O O . ALA B 1 170 ? 14.460 80.422 61.937 1.00 7.32 168 ALA B O 1
ATOM 4746 N N . ILE B 1 171 ? 14.148 78.299 62.579 1.00 6.35 169 ILE B N 1
ATOM 4747 C CA . ILE B 1 171 ? 15.575 78.010 62.599 1.00 6.30 169 ILE B CA 1
ATOM 4748 C C . ILE B 1 171 ? 16.179 78.180 61.206 1.00 6.30 169 ILE B C 1
ATOM 4749 O O . ILE B 1 171 ? 17.234 78.792 61.038 1.00 6.68 169 ILE B O 1
ATOM 4754 N N . LEU B 1 172 ? 15.506 77.640 60.201 1.00 5.77 170 LEU B N 1
ATOM 4755 C CA . LEU B 1 172 ? 16.022 77.689 58.839 1.00 6.41 170 LEU B CA 1
ATOM 4756 C C . LEU B 1 172 ? 15.984 79.113 58.265 1.00 6.60 170 LEU B C 1
ATOM 4757 O O . LEU B 1 172 ? 16.868 79.494 57.491 1.00 6.68 170 LEU B O 1
ATOM 4762 N N . GLU B 1 173 ? 14.985 79.905 58.651 1.00 5.79 171 GLU B N 1
ATOM 4763 C CA . GLU B 1 173 ? 14.968 81.317 58.281 1.00 6.07 171 GLU B CA 1
ATOM 4764 C C . GLU B 1 173 ? 16.148 82.052 58.899 1.00 6.12 171 GLU B C 1
ATOM 4765 O O . GLU B 1 173 ? 16.841 82.822 58.218 1.00 6.59 171 GLU B O 1
ATOM 4771 N N . ALA B 1 174 ? 16.353 81.848 60.197 1.00 6.18 172 ALA B N 1
ATOM 4772 C CA . ALA B 1 174 ? 17.417 82.550 60.910 1.00 5.75 172 ALA B CA 1
ATOM 4773 C C . ALA B 1 174 ? 18.788 82.141 60.382 1.00 6.52 172 ALA B C 1
ATOM 4774 O O . ALA B 1 174 ? 19.735 82.937 60.405 1.00 7.91 172 ALA B O 1
ATOM 4776 N N . ALA B 1 175 ? 18.889 80.905 59.897 1.00 6.10 173 ALA B N 1
ATOM 4777 C CA . ALA B 1 175 ? 20.138 80.391 59.343 1.00 6.52 173 ALA B CA 1
ATOM 4778 C C . ALA B 1 175 ? 20.497 81.067 58.025 1.00 5.44 173 ALA B C 1
ATOM 4779 O O . ALA B 1 175 ? 21.667 81.110 57.643 1.00 7.19 173 ALA B O 1
ATOM 4781 N N . GLY B 1 176 ? 19.481 81.560 57.321 1.00 5.65 174 GLY B N 1
ATOM 4782 C CA . GLY B 1 176 ? 19.697 82.264 56.076 1.00 6.51 174 GLY B CA 1
ATOM 4783 C C . GLY B 1 176 ? 19.114 81.634 54.835 1.00 5.57 174 GLY B C 1
ATOM 4784 O O . GLY B 1 176 ? 19.276 82.185 53.748 1.00 6.84 174 GLY B O 1
ATOM 4785 N N . PHE B 1 177 ? 18.440 80.492 54.963 1.00 6.05 175 PHE B N 1
ATOM 4786 C CA . PHE B 1 177 ? 17.795 79.892 53.792 1.00 6.03 175 PHE B CA 1
ATOM 4787 C C . PHE B 1 177 ? 16.726 80.817 53.237 1.00 6.43 175 PHE B C 1
ATOM 4788 O O . PHE B 1 177 ? 15.875 81.291 53.982 1.00 7.01 175 PHE B O 1
ATOM 4796 N N . PRO B 1 178 ? 16.765 81.077 51.923 1.00 5.61 176 PRO B N 1
ATOM 4797 C CA . PRO B 1 178 ? 15.801 82.020 51.342 1.00 5.78 176 PRO B CA 1
ATOM 4798 C C . PRO B 1 178 ? 14.339 81.625 51.555 1.00 6.10 176 PRO B C 1
ATOM 4799 O O . PRO B 1 178 ? 14.005 80.438 51.665 1.00 6.18 176 PRO B O 1
ATOM 4803 N N . GLU B 1 179 ? 13.475 82.635 51.605 1.00 6.39 177 GLU B N 1
ATOM 4804 C CA . GLU B 1 179 ? 12.045 82.434 51.788 1.00 6.47 177 GLU B CA 1
ATOM 4805 C C . GLU B 1 179 ? 11.509 81.503 50.711 1.00 6.58 177 GLU B C 1
ATOM 4806 O O . GLU B 1 179 ? 11.830 81.647 49.527 1.00 7.97 177 GLU B O 1
ATOM 4812 N N . GLY B 1 180 ? 10.703 80.533 51.126 1.00 5.99 178 GLY B N 1
ATOM 4813 C CA . GLY B 1 180 ? 10.163 79.548 50.204 1.00 6.41 178 GLY B CA 1
ATOM 4814 C C . GLY B 1 180 ? 10.978 78.285 50.031 1.00 5.74 178 GLY B C 1
ATOM 4815 O O . GLY B 1 180 ? 10.499 77.319 49.433 1.00 6.43 178 GLY B O 1
ATOM 4816 N N . VAL B 1 181 ? 12.210 78.275 50.528 1.00 5.49 179 VAL B N 1
ATOM 4817 C CA . VAL B 1 181 ? 13.022 77.068 50.441 1.00 6.18 179 VAL B CA 1
ATOM 4818 C C . VAL B 1 181 ? 12.524 75.985 51.400 1.00 6.65 179 VAL B C 1
ATOM 4819 O O . VAL B 1 181 ? 12.551 74.796 51.070 1.00 6.41 179 VAL B O 1
ATOM 4823 N N . PHE B 1 182 ? 12.059 76.392 52.576 1.00 6.42 180 PHE B N 1
ATOM 4824 C CA . PHE B 1 182 ? 11.433 75.469 53.515 1.00 5.98 180 PHE B CA 1
ATOM 4825 C C . PHE B 1 182 ? 10.203 76.140 54.094 1.00 6.60 180 PHE B C 1
ATOM 4826 O O . PHE B 1 182 ? 10.294 77.263 54.598 1.00 8.03 180 PHE B O 1
ATOM 4834 N N . GLN B 1 183 ? 9.060 75.465 54.033 1.00 5.71 181 GLN B N 1
ATOM 4835 C CA . GLN B 1 183 ? 7.838 76.005 54.612 1.00 5.51 181 GLN B CA 1
ATOM 4836 C C . GLN B 1 183 ? 7.086 74.963 55.402 1.00 6.22 181 GLN B C 1
ATOM 4837 O O . GLN B 1 183 ? 6.784 73.877 54.897 1.00 7.06 181 GLN B O 1
ATOM 4843 N N . THR B 1 184 ? 6.756 75.322 56.633 1.00 6.23 182 THR B N 1
ATOM 4844 C CA . THR B 1 184 ? 5.853 74.536 57.449 1.00 6.08 182 THR B CA 1
ATOM 4845 C C . THR B 1 184 ? 4.411 74.817 57.068 1.00 6.49 182 THR B C 1
ATOM 4846 O O . THR B 1 184 ? 3.992 75.973 57.010 1.00 7.71 182 THR B O 1
ATOM 4850 N N . LEU B 1 185 ? 3.665 73.751 56.787 1.00 5.23 183 LEU B N 1
ATOM 4851 C CA . LEU B 1 185 ? 2.241 73.852 56.481 1.00 5.74 183 LEU B CA 1
ATOM 4852 C C . LEU B 1 185 ? 1.452 73.394 57.691 1.00 6.05 183 LEU B C 1
ATOM 4853 O O . LEU B 1 185 ? 1.475 72.212 58.048 1.00 6.75 183 LEU B O 1
ATOM 4858 N N . LEU B 1 186 ? 0.759 74.326 58.336 1.00 7.17 184 LEU B N 1
ATOM 4859 C CA . LEU B 1 186 ? -0.120 73.963 59.442 1.00 8.49 184 LEU B CA 1
ATOM 4860 C C . LEU B 1 186 ? -1.417 73.442 58.843 1.00 6.79 184 LEU B C 1
ATOM 4861 O O . LEU B 1 186 ? -2.373 74.188 58.656 1.00 7.68 184 LEU B O 1
ATOM 4866 N N . ILE B 1 187 ? -1.415 72.161 58.492 1.00 6.94 185 ILE B N 1
ATOM 4867 C CA . ILE B 1 187 ? -2.547 71.524 57.830 1.00 7.64 185 ILE B CA 1
ATOM 4868 C C . ILE B 1 187 ? -2.802 70.143 58.407 1.00 7.60 185 ILE B C 1
ATOM 4869 O O . ILE B 1 187 ? -1.891 69.512 58.954 1.00 8.37 185 ILE B O 1
ATOM 4874 N N . GLY B 1 188 ? -4.039 69.676 58.282 1.00 7.30 186 GLY B N 1
ATOM 4875 C CA . GLY B 1 188 ? -4.402 68.354 58.754 1.00 8.54 186 GLY B CA 1
ATOM 4876 C C . GLY B 1 188 ? -4.185 67.288 57.699 1.00 7.14 186 GLY B C 1
ATOM 4877 O O . GLY B 1 188 ? -3.879 67.576 56.534 1.00 7.37 186 GLY B O 1
ATOM 4878 N N . ALA B 1 189 ? -4.357 66.036 58.111 1.00 7.72 187 ALA B N 1
ATOM 4879 C CA . ALA B 1 189 ? -4.152 64.905 57.224 1.00 8.01 187 ALA B CA 1
ATOM 4880 C C . ALA B 1 189 ? -5.008 64.971 55.960 1.00 7.36 187 ALA B C 1
ATOM 4881 O O . ALA B 1 189 ? -4.543 64.594 54.878 1.00 7.50 187 ALA B O 1
ATOM 4883 N N . SER B 1 190 ? -6.242 65.468 56.082 1.00 7.48 188 SER B N 1
ATOM 4884 C CA . SER B 1 190 ? -7.152 65.530 54.928 1.00 7.97 188 SER B CA 1
ATOM 4885 C C . SER B 1 190 ? -6.702 66.523 53.862 1.00 7.30 188 SER B C 1
ATOM 4886 O O . SER B 1 190 ? -7.207 66.512 52.745 1.00 8.64 188 SER B O 1
ATOM 4889 N N . GLN B 1 191 ? -5.744 67.378 54.211 1.00 6.87 189 GLN B N 1
ATOM 4890 C CA . GLN B 1 191 ? -5.302 68.453 53.330 1.00 7.89 189 GLN B CA 1
ATOM 4891 C C . GLN B 1 191 ? -4.072 68.064 52.512 1.00 6.50 189 GLN B C 1
ATOM 4892 O O . GLN B 1 191 ? -3.631 68.809 51.629 1.00 8.09 189 GLN B O 1
ATOM 4898 N N . VAL B 1 192 ? -3.514 66.900 52.811 1.00 6.23 190 VAL B N 1
ATOM 4899 C CA . VAL B 1 192 ? -2.289 66.456 52.151 1.00 7.79 190 VAL B CA 1
ATOM 4900 C C . VAL B 1 192 ? -2.523 66.089 50.676 1.00 7.37 190 VAL B C 1
ATOM 4901 O O . VAL B 1 192 ? -1.656 66.315 49.824 1.00 7.34 190 VAL B O 1
ATOM 4905 N N . GLU B 1 193 ? -3.705 65.551 50.372 1.00 6.29 191 GLU B N 1
ATOM 4906 C CA . GLU B 1 193 ? -4.024 65.154 49.006 1.00 6.57 191 GLU B CA 1
ATOM 4907 C C . GLU B 1 193 ? -3.850 66.315 48.021 1.00 6.47 191 GLU B C 1
ATOM 4908 O O . GLU B 1 193 ? -3.315 66.132 46.927 1.00 7.39 191 GLU B O 1
ATOM 4914 N N . GLN B 1 194 ? -4.296 67.510 48.404 1.00 6.74 192 GLN B N 1
ATOM 4915 C CA . GLN B 1 194 ? -4.095 68.673 47.548 1.00 6.78 192 GLN B CA 1
ATOM 4916 C C . GLN B 1 194 ? -2.614 68.878 47.222 1.00 6.66 192 GLN B C 1
ATOM 4917 O O . GLN B 1 194 ? -2.259 69.176 46.086 1.00 6.19 192 GLN B O 1
ATOM 4923 N N . VAL B 1 195 ? -1.759 68.718 48.224 1.00 6.98 193 VAL B N 1
ATOM 4924 C CA . VAL B 1 195 ? -0.329 68.921 48.023 1.00 6.00 193 VAL B CA 1
ATOM 4925 C C . VAL B 1 195 ? 0.253 67.874 47.061 1.00 6.22 193 VAL B C 1
ATOM 4926 O O . VAL B 1 195 ? 0.958 68.219 46.114 1.00 6.62 193 VAL B O 1
ATOM 4930 N N . ILE B 1 196 ? -0.060 66.601 47.290 1.00 6.54 194 ILE B N 1
ATOM 4931 C CA . ILE B 1 196 ? 0.459 65.533 46.430 1.00 7.07 194 ILE B CA 1
ATOM 4932 C C . ILE B 1 196 ? -0.005 65.701 44.981 1.00 6.66 194 ILE B C 1
ATOM 4933 O O . ILE B 1 196 ? 0.733 65.410 44.039 1.00 7.99 194 ILE B O 1
ATOM 4938 N N . LYS B 1 197 ? -1.232 66.181 44.805 1.00 5.91 195 LYS B N 1
ATOM 4939 C CA . LYS B 1 197 ? -1.791 66.338 43.470 1.00 7.31 195 LYS B CA 1
ATOM 4940 C C . LYS B 1 197 ? -1.364 67.617 42.769 1.00 7.84 195 LYS B C 1
ATOM 4941 O O . LYS B 1 197 ? -1.630 67.794 41.579 1.00 8.91 195 LYS B O 1
ATOM 4947 N N . ASP B 1 198 ? -0.686 68.510 43.480 1.00 6.71 196 ASP B N 1
ATOM 4948 C CA . ASP B 1 198 ? -0.270 69.760 42.851 1.00 7.23 196 ASP B CA 1
ATOM 4949 C C . ASP B 1 198 ? 0.866 69.486 41.863 1.00 8.05 196 ASP B C 1
ATOM 4950 O O . ASP B 1 198 ? 1.828 68.800 42.198 1.00 7.55 196 ASP B O 1
ATOM 4955 N N . PRO B 1 199 ? 0.778 70.044 40.647 1.00 8.31 197 PRO B N 1
ATOM 4956 C CA . PRO B 1 199 ? 1.776 69.711 39.620 1.00 8.95 197 PRO B CA 1
ATOM 4957 C C . PRO B 1 199 ? 3.194 70.149 39.980 1.00 7.63 197 PRO B C 1
ATOM 4958 O O . PRO B 1 199 ? 4.158 69.584 39.463 1.00 9.48 197 PRO B O 1
ATOM 4962 N N . ARG B 1 200 ? 3.323 71.137 40.855 1.00 6.83 198 ARG B N 1
ATOM 4963 C CA . ARG B 1 200 ? 4.640 71.640 41.242 1.00 7.55 198 ARG B CA 1
ATOM 4964 C C . ARG B 1 200 ? 5.336 70.742 42.260 1.00 7.51 198 ARG B C 1
ATOM 4965 O O . ARG B 1 200 ? 6.554 70.805 42.432 1.00 7.91 198 ARG B O 1
ATOM 4973 N N . VAL B 1 201 ? 4.566 69.900 42.939 1.00 6.59 199 VAL B N 1
ATOM 4974 C CA . VAL B 1 201 ? 5.129 68.994 43.930 1.00 7.03 199 VAL B CA 1
ATOM 4975 C C . VAL B 1 201 ? 5.627 67.743 43.212 1.00 6.21 199 VAL B C 1
ATOM 4976 O O . VAL B 1 201 ? 4.879 67.102 42.485 1.00 6.97 199 VAL B O 1
ATOM 4980 N N . LYS B 1 202 ? 6.910 67.422 43.379 1.00 5.51 200 LYS B N 1
ATOM 4981 C CA . LYS B 1 202 ? 7.544 66.410 42.526 1.00 6.03 200 LYS B CA 1
ATOM 4982 C C . LYS B 1 202 ? 7.777 65.065 43.197 1.00 6.79 200 LYS B C 1
ATOM 4983 O O . LYS B 1 202 ? 8.007 64.063 42.522 1.00 7.28 200 LYS B O 1
ATOM 4989 N N . ALA B 1 203 ? 7.686 65.036 44.523 1.00 6.18 201 ALA B N 1
ATOM 4990 C CA . ALA B 1 203 ? 8.026 63.846 45.289 1.00 6.95 201 ALA B CA 1
ATOM 4991 C C . ALA B 1 203 ? 7.486 63.981 46.700 1.00 6.93 201 ALA B C 1
ATOM 4992 O O . ALA B 1 203 ? 7.177 65.086 47.152 1.00 6.69 201 ALA B O 1
ATOM 4994 N N . ALA B 1 204 ? 7.365 62.857 47.400 1.00 6.30 202 ALA B N 1
ATOM 4995 C CA . ALA B 1 204 ? 6.850 62.903 48.763 1.00 7.77 202 ALA B CA 1
ATOM 4996 C C . ALA B 1 204 ? 7.499 61.857 49.637 1.00 8.59 202 ALA B C 1
ATOM 4997 O O . ALA B 1 204 ? 7.770 60.739 49.199 1.00 8.67 202 ALA B O 1
ATOM 4999 N N . THR B 1 205 ? 7.754 62.228 50.881 1.00 8.04 203 THR B N 1
ATOM 5000 C CA . THR B 1 205 ? 8.339 61.320 51.851 1.00 9.25 203 THR B CA 1
ATOM 5001 C C . THR B 1 205 ? 7.478 61.335 53.109 1.00 9.04 203 THR B C 1
ATOM 5002 O O . THR B 1 205 ? 6.981 62.388 53.518 1.00 8.71 203 THR B O 1
ATOM 5006 N N . LEU B 1 206 ? 7.255 60.166 53.700 1.00 7.95 204 LEU B N 1
ATOM 5007 C CA . LEU B 1 206 ? 6.475 60.089 54.930 1.00 7.32 204 LEU B CA 1
ATOM 5008 C C . LEU B 1 206 ? 7.134 59.182 55.941 1.00 8.27 204 LEU B C 1
ATOM 5009 O O . LEU B 1 206 ? 7.600 58.092 55.601 1.00 8.77 204 LEU B O 1
ATOM 5014 N N . THR B 1 207 ? 7.179 59.658 57.181 1.00 8.00 205 THR B N 1
ATOM 5015 C CA . THR B 1 207 ? 7.569 58.863 58.331 1.00 7.71 205 THR B CA 1
ATOM 5016 C C . THR B 1 207 ? 6.324 58.812 59.209 1.00 7.37 205 THR B C 1
ATOM 5017 O O . THR B 1 207 ? 5.725 59.850 59.510 1.00 8.10 205 THR B O 1
ATOM 5021 N N . GLY B 1 208 ? 5.892 57.619 59.578 1.00 7.51 206 GLY B N 1
ATOM 5022 C CA . GLY B 1 208 ? 4.611 57.489 60.244 1.00 9.69 206 GLY B CA 1
ATOM 5023 C C . GLY B 1 208 ? 4.083 56.076 60.243 1.00 10.20 206 GLY B C 1
ATOM 5024 O O . GLY B 1 208 ? 4.840 55.122 60.081 1.00 9.90 206 GLY B O 1
ATOM 5025 N N . SER B 1 209 ? 2.778 55.954 60.444 1.00 9.88 207 SER B N 1
ATOM 5026 C CA . SER B 1 209 ? 2.122 54.658 60.506 1.00 11.25 207 SER B CA 1
ATOM 5027 C C . SER B 1 209 ? 1.758 54.149 59.121 1.00 9.61 207 SER B C 1
ATOM 5028 O O . SER B 1 209 ? 1.730 54.904 58.140 1.00 10.95 207 SER B O 1
ATOM 5031 N N . GLU B 1 210 ? 1.447 52.863 59.046 1.00 10.10 208 GLU B N 1
ATOM 5032 C CA . GLU B 1 210 ? 1.055 52.264 57.779 1.00 10.54 208 GLU B CA 1
ATOM 5033 C C . GLU B 1 210 ? -0.144 52.923 57.074 1.00 9.42 208 GLU B C 1
ATOM 5034 O O . GLU B 1 210 ? -0.078 53.152 55.868 1.00 10.13 208 GLU B O 1
ATOM 5040 N N . PRO B 1 211 ? -1.243 53.221 57.801 1.00 9.28 209 PRO B N 1
ATOM 5041 C CA . PRO B 1 211 ? -2.366 53.831 57.073 1.00 9.90 209 PRO B CA 1
ATOM 5042 C C . PRO B 1 211 ? -1.993 55.177 56.454 1.00 9.72 209 PRO B C 1
ATOM 5043 O O . PRO B 1 211 ? -2.424 55.479 55.342 1.00 9.83 209 PRO B O 1
ATOM 5047 N N . ALA B 1 212 ? -1.178 55.962 57.151 1.00 10.80 210 ALA B N 1
ATOM 5048 C CA . ALA B 1 212 ? -0.714 57.234 56.610 1.00 9.09 210 ALA B CA 1
ATOM 5049 C C . ALA B 1 212 ? 0.160 57.011 55.373 1.00 8.15 210 ALA B C 1
ATOM 5050 O O . ALA B 1 212 ? -0.042 57.653 54.336 1.00 8.84 210 ALA B O 1
ATOM 5052 N N . GLY B 1 213 ? 1.124 56.099 55.478 1.00 8.30 211 GLY B N 1
ATOM 5053 C CA . GLY B 1 213 ? 1.992 55.773 54.359 1.00 8.19 211 GLY B CA 1
ATOM 5054 C C . GLY B 1 213 ? 1.247 55.240 53.149 1.00 8.46 211 GLY B C 1
ATOM 5055 O O . GLY B 1 213 ? 1.523 55.624 52.013 1.00 8.31 211 GLY B O 1
ATOM 5056 N N . ALA B 1 214 ? 0.292 54.349 53.387 1.00 7.97 212 ALA B N 1
ATOM 5057 C CA . ALA B 1 214 ? -0.520 53.797 52.306 1.00 8.32 212 ALA B CA 1
ATOM 5058 C C . ALA B 1 214 ? -1.303 54.892 51.577 1.00 8.48 212 ALA B C 1
ATOM 5059 O O . ALA B 1 214 ? -1.406 54.886 50.346 1.00 8.38 212 ALA B O 1
ATOM 5061 N N . SER B 1 215 ? -1.863 55.825 52.335 1.00 8.46 213 SER B N 1
ATOM 5062 C CA . SER B 1 215 ? -2.609 56.933 51.754 1.00 9.19 213 SER B CA 1
ATOM 5063 C C . SER B 1 215 ? -1.706 57.805 50.881 1.00 9.09 213 SER B C 1
ATOM 5064 O O . SER B 1 215 ? -2.006 58.057 49.710 1.00 9.59 213 SER B O 1
ATOM 5067 N N . LEU B 1 216 ? -0.587 58.248 51.442 1.00 8.27 214 LEU B N 1
ATOM 5068 C CA . LEU B 1 216 ? 0.335 59.101 50.709 1.00 8.27 214 LEU B CA 1
ATOM 5069 C C . LEU B 1 216 ? 0.928 58.390 49.494 1.00 7.28 214 LEU B C 1
ATOM 5070 O O . LEU B 1 216 ? 1.000 58.969 48.402 1.00 8.31 214 LEU B O 1
ATOM 5075 N N . ALA B 1 217 ? 1.344 57.138 49.664 1.00 7.61 215 ALA B N 1
ATOM 5076 C CA . ALA B 1 217 ? 2.002 56.433 48.568 1.00 7.33 215 ALA B CA 1
ATOM 5077 C C . ALA B 1 217 ? 1.037 56.070 47.450 1.00 6.97 215 ALA B C 1
ATOM 5078 O O . ALA B 1 217 ? 1.395 56.126 46.271 1.00 7.94 215 ALA B O 1
ATOM 5080 N N . SER B 1 218 ? -0.195 55.714 47.803 1.00 7.22 216 SER B N 1
ATOM 5081 C CA . SER B 1 218 ? -1.179 55.404 46.771 1.00 8.17 216 SER B CA 1
ATOM 5082 C C . SER B 1 218 ? -1.505 56.655 45.957 1.00 8.43 216 SER B C 1
ATOM 5083 O O . SER B 1 218 ? -1.603 56.594 44.738 1.00 9.63 216 SER B O 1
ATOM 5086 N N . LEU B 1 219 ? -1.651 57.793 46.630 1.00 8.34 217 LEU B N 1
ATOM 5087 C CA . LEU B 1 219 ? -1.928 59.054 45.940 1.00 8.16 217 LEU B CA 1
ATOM 5088 C C . LEU B 1 219 ? -0.759 59.475 45.059 1.00 8.25 217 LEU B C 1
ATOM 5089 O O . LEU B 1 219 ? -0.950 59.890 43.913 1.00 8.45 217 LEU B O 1
ATOM 5094 N N . ALA B 1 220 ? 0.456 59.360 45.588 1.00 7.35 218 ALA B N 1
ATOM 5095 C CA . ALA B 1 220 ? 1.643 59.729 44.828 1.00 7.28 218 ALA B CA 1
ATOM 5096 C C . ALA B 1 220 ? 1.819 58.814 43.618 1.00 6.78 218 ALA B C 1
ATOM 5097 O O . ALA B 1 220 ? 2.216 59.270 42.540 1.00 8.18 218 ALA B O 1
ATOM 5099 N N . GLY B 1 221 ? 1.533 57.525 43.799 1.00 6.89 219 GLY B N 1
ATOM 5100 C CA . GLY B 1 221 ? 1.632 56.564 42.715 1.00 7.91 219 GLY B CA 1
ATOM 5101 C C . GLY B 1 221 ? 0.740 56.933 41.550 1.00 7.66 219 GLY B C 1
ATOM 5102 O O . GLY B 1 221 ? 1.167 56.882 40.392 1.00 8.41 219 GLY B O 1
ATOM 5103 N N . GLN B 1 222 ? -0.494 57.333 41.860 1.00 7.93 220 GLN B N 1
ATOM 5104 C CA . GLN B 1 222 ? -1.440 57.781 40.835 1.00 8.73 220 GLN B CA 1
ATOM 5105 C C . GLN B 1 222 ? -0.902 58.974 40.051 1.00 10.35 220 GLN B C 1
ATOM 5106 O O . GLN B 1 222 ? -1.163 59.113 38.855 1.00 10.85 220 GLN B O 1
ATOM 5112 N N . GLU B 1 223 ? -0.131 59.822 40.729 1.00 8.50 221 GLU B N 1
ATOM 5113 C CA . GLU B 1 223 ? 0.433 61.024 40.120 1.00 8.97 221 GLU B CA 1
ATOM 5114 C C . GLU B 1 223 ? 1.830 60.822 39.520 1.00 7.79 221 GLU B C 1
ATOM 5115 O O . GLU B 1 223 ? 2.457 61.787 39.075 1.00 9.50 221 GLU B O 1
ATOM 5121 N N . ILE B 1 224 ? 2.308 59.575 39.504 1.00 8.52 222 ILE B N 1
ATOM 5122 C CA . ILE B 1 224 ? 3.636 59.232 38.962 1.00 9.34 222 ILE B CA 1
ATOM 5123 C C . ILE B 1 224 ? 4.749 59.981 39.704 1.00 7.89 222 ILE B C 1
ATOM 5124 O O . ILE B 1 224 ? 5.640 60.576 39.093 1.00 10.25 222 ILE B O 1
ATOM 5129 N N . LYS B 1 225 ? 4.685 59.970 41.031 1.00 7.07 223 LYS B N 1
ATOM 5130 C CA . LYS B 1 225 ? 5.684 60.673 41.829 1.00 8.62 223 LYS B CA 1
ATOM 5131 C C . LYS B 1 225 ? 6.383 59.720 42.786 1.00 6.93 223 LYS B C 1
ATOM 5132 O O . LYS B 1 225 ? 5.735 58.890 43.418 1.00 8.40 223 LYS B O 1
ATOM 5138 N N . PRO B 1 226 ? 7.715 59.832 42.887 1.00 6.96 224 PRO B N 1
ATOM 5139 C CA . PRO B 1 226 ? 8.470 58.933 43.760 1.00 7.44 224 PRO B CA 1
ATOM 5140 C C . PRO B 1 226 ? 8.223 59.210 45.237 1.00 7.80 224 PRO B C 1
ATOM 5141 O O . PRO B 1 226 ? 7.940 60.350 45.636 1.00 7.28 224 PRO B O 1
ATOM 5145 N N . THR B 1 227 ? 8.326 58.154 46.037 1.00 8.24 225 THR B N 1
ATOM 5146 C CA . THR B 1 227 ? 8.132 58.253 47.474 1.00 8.09 225 THR B CA 1
ATOM 5147 C C . THR B 1 227 ? 9.205 57.520 48.240 1.00 7.55 225 THR B C 1
ATOM 5148 O O . THR B 1 227 ? 9.960 56.714 47.687 1.00 7.68 225 THR B O 1
ATOM 5152 N N . LEU B 1 228 ? 9.251 57.811 49.533 1.00 6.90 226 LEU B N 1
ATOM 5153 C CA . LEU B 1 228 ? 10.071 57.088 50.488 1.00 8.07 226 LEU B CA 1
ATOM 5154 C C . LEU B 1 228 ? 9.196 56.957 51.721 1.00 6.88 226 LEU B C 1
ATOM 5155 O O . LEU B 1 228 ? 8.603 57.938 52.165 1.00 7.50 226 LEU B O 1
ATOM 5160 N N . LEU B 1 229 ? 9.093 55.745 52.256 1.00 5.75 227 LEU B N 1
ATOM 5161 C CA . LEU B 1 229 ? 8.272 55.499 53.437 1.00 7.07 227 LEU B CA 1
ATOM 5162 C C . LEU B 1 229 ? 9.092 54.898 54.561 1.00 8.09 227 LEU B C 1
ATOM 5163 O O . LEU B 1 229 ? 9.736 53.860 54.396 1.00 7.25 227 LEU B O 1
ATOM 5168 N N . GLU B 1 230 ? 9.050 55.561 55.707 1.00 7.61 228 GLU B N 1
ATOM 5169 C CA . GLU B 1 230 ? 9.712 55.107 56.917 1.00 8.56 228 GLU B CA 1
ATOM 5170 C C . GLU B 1 230 ? 8.610 54.828 57.927 1.00 9.05 228 GLU B C 1
ATOM 5171 O O . GLU B 1 230 ? 8.086 55.745 58.555 1.00 7.80 228 GLU B O 1
ATOM 5177 N N . LEU B 1 231 ? 8.241 53.565 58.078 1.00 8.00 229 LEU B N 1
ATOM 5178 C CA . LEU B 1 231 ? 7.090 53.232 58.899 1.00 9.41 229 LEU B CA 1
ATOM 5179 C C . LEU B 1 231 ? 7.513 52.527 60.188 1.00 9.36 229 LEU B C 1
ATOM 5180 O O . LEU B 1 231 ? 8.689 52.567 60.565 1.00 10.59 229 LEU B O 1
ATOM 5185 N N . GLY B 1 232 ? 6.557 51.913 60.872 1.00 9.53 230 GLY B N 1
ATOM 5186 C CA . GLY B 1 232 ? 6.815 51.339 62.186 1.00 8.91 230 GLY B CA 1
ATOM 5187 C C . GLY B 1 232 ? 7.522 50.001 62.171 1.00 9.25 230 GLY B C 1
ATOM 5188 O O . GLY B 1 232 ? 7.773 49.419 61.117 1.00 9.85 230 GLY B O 1
ATOM 5189 N N . GLY B 1 233 ? 7.841 49.509 63.359 1.00 8.84 231 GLY B N 1
ATOM 5190 C CA . GLY B 1 233 ? 8.482 48.218 63.482 1.00 9.41 231 GLY B CA 1
ATOM 5191 C C . 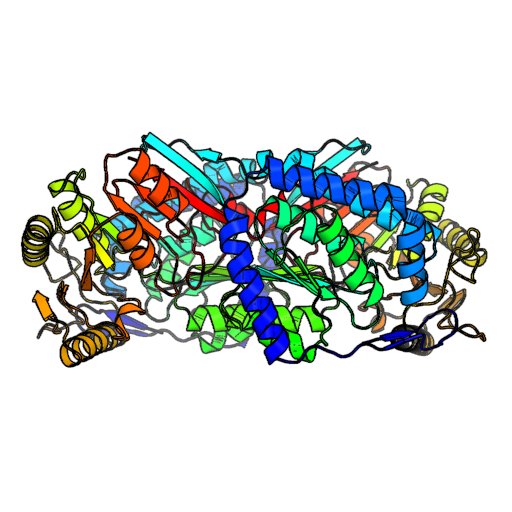GLY B 1 233 ? 8.035 47.493 64.734 1.00 7.76 231 GLY B C 1
ATOM 5192 O O . GLY B 1 233 ? 7.400 48.063 65.622 1.00 7.93 231 GLY B O 1
ATOM 5193 N N . SER B 1 234 ? 8.358 46.208 64.793 1.00 6.81 232 SER B N 1
ATOM 5194 C CA . SER B 1 234 ? 8.253 45.463 66.041 1.00 7.22 232 SER B CA 1
ATOM 5195 C C . SER B 1 234 ? 9.574 44.732 66.217 1.00 6.75 232 SER B C 1
ATOM 5196 O O . SER B 1 234 ? 9.652 43.499 66.131 1.00 7.51 232 SER B O 1
ATOM 5199 N N . ASP B 1 235 ? 10.625 45.509 66.434 1.00 6.79 233 ASP B N 1
ATOM 5200 C CA . ASP B 1 235 ? 11.980 44.994 66.338 1.00 6.88 233 ASP B CA 1
ATOM 5201 C C . ASP B 1 235 ? 12.264 43.940 67.401 1.00 7.09 233 ASP B C 1
ATOM 5202 O O . ASP B 1 235 ? 11.922 44.124 68.571 1.00 7.48 233 ASP B O 1
ATOM 5207 N N . PRO B 1 236 ? 12.919 42.844 67.000 1.00 6.47 234 PRO B N 1
ATOM 5208 C CA . PRO B 1 236 ? 13.332 41.839 67.974 1.00 7.31 234 PRO B CA 1
ATOM 5209 C C . PRO B 1 236 ? 14.617 42.274 68.679 1.00 6.58 234 PRO B C 1
ATOM 5210 O O . PRO B 1 236 ? 15.439 43.022 68.131 1.00 6.85 234 PRO B O 1
ATOM 5214 N N . PHE B 1 237 ? 14.752 41.813 69.918 1.00 6.23 235 PHE B N 1
ATOM 5215 C CA . PHE B 1 237 ? 15.952 41.997 70.730 1.00 7.44 235 PHE B CA 1
ATOM 5216 C C . PHE B 1 237 ? 16.273 40.591 71.227 1.00 7.70 235 PHE B C 1
ATOM 5217 O O . PHE B 1 237 ? 15.628 40.077 72.156 1.00 7.23 235 PHE B O 1
ATOM 5225 N N . VAL B 1 238 ? 17.232 39.948 70.565 1.00 7.13 236 VAL B N 1
ATOM 5226 C CA . VAL B 1 238 ? 17.505 38.530 70.762 1.00 7.36 236 VAL B CA 1
ATOM 5227 C C . VAL B 1 238 ? 18.707 38.358 71.671 1.00 8.09 236 VAL B C 1
ATOM 5228 O O . VAL B 1 238 ? 19.755 38.949 71.436 1.00 7.49 236 VAL B O 1
ATOM 5232 N N . VAL B 1 239 ? 18.555 37.558 72.721 1.00 7.47 237 VAL B N 1
ATOM 5233 C CA . VAL B 1 239 ? 19.639 37.387 73.681 1.00 8.53 237 VAL B CA 1
ATOM 5234 C C . VAL B 1 239 ? 20.008 35.920 73.809 1.00 8.38 237 VAL B C 1
ATOM 5235 O O . VAL B 1 239 ? 19.192 35.097 74.223 1.00 8.13 237 VAL B O 1
ATOM 5239 N N . PHE B 1 240 ? 21.244 35.606 73.445 1.00 8.31 238 PHE B N 1
ATOM 5240 C CA . PHE B 1 240 ? 21.706 34.225 73.400 1.00 9.49 238 PHE B CA 1
ATOM 5241 C C . PHE B 1 240 ? 22.712 33.909 74.521 1.00 10.29 238 PHE B C 1
ATOM 5242 O O . PHE B 1 240 ? 23.153 34.817 75.226 1.00 9.74 238 PHE B O 1
ATOM 5250 N N . PRO B 1 241 ? 23.036 32.616 74.725 1.00 10.46 239 PRO B N 1
ATOM 5251 C CA . PRO B 1 241 ? 23.749 32.267 75.960 1.00 11.24 239 PRO B CA 1
ATOM 5252 C C . PRO B 1 241 ? 25.152 32.854 76.130 1.00 10.04 239 PRO B C 1
ATOM 5253 O O . PRO B 1 241 ? 25.597 32.946 77.267 1.00 11.75 239 PRO B O 1
ATOM 5257 N N . SER B 1 242 ? 25.824 33.244 75.053 1.00 10.13 240 SER B N 1
ATOM 5258 C CA . SER B 1 242 ? 27.166 33.816 75.166 1.00 11.12 240 SER B CA 1
ATOM 5259 C C . SER B 1 242 ? 27.155 35.338 75.327 1.00 11.53 240 SER B C 1
ATOM 5260 O O . SER B 1 242 ? 28.208 35.969 75.368 1.00 12.65 240 SER B O 1
ATOM 5263 N N . ALA B 1 243 ? 25.968 35.926 75.415 1.00 11.62 241 ALA B N 1
ATOM 5264 C CA . ALA B 1 243 ? 25.840 37.375 75.569 1.00 11.31 241 ALA B CA 1
ATOM 5265 C C . ALA B 1 243 ? 26.328 37.882 76.922 1.00 13.49 241 ALA B C 1
ATOM 5266 O O . ALA B 1 243 ? 26.289 37.156 77.914 1.00 14.13 241 ALA B O 1
ATOM 5268 N N . ASP B 1 244 ? 26.782 39.135 76.945 1.00 13.98 242 ASP B N 1
ATOM 5269 C CA . ASP B 1 244 ? 26.974 39.870 78.191 1.00 15.23 242 ASP B CA 1
ATOM 5270 C C . ASP B 1 244 ? 25.582 40.211 78.701 1.00 15.59 242 ASP B C 1
ATOM 5271 O O . ASP B 1 244 ? 24.964 41.171 78.248 1.00 13.92 242 ASP B O 1
ATOM 5276 N N . LEU B 1 245 ? 25.090 39.411 79.639 1.00 12.40 243 LEU B N 1
ATOM 5277 C CA . LEU B 1 245 ? 23.706 39.496 80.084 1.00 15.10 243 LEU B CA 1
ATOM 5278 C C . LEU B 1 245 ? 23.383 40.832 80.735 1.00 14.10 243 LEU B C 1
ATOM 5279 O O . LEU B 1 245 ? 22.340 41.422 80.458 1.00 13.63 243 LEU B O 1
ATOM 5284 N N . ASP B 1 246 ? 24.273 41.314 81.600 1.00 14.17 244 ASP B N 1
ATOM 5285 C CA . ASP B 1 246 ? 24.008 42.561 82.307 1.00 14.41 244 ASP B CA 1
ATOM 5286 C C . ASP B 1 246 ? 24.002 43.746 81.349 1.00 12.04 244 ASP B C 1
ATOM 5287 O O . ASP B 1 246 ? 23.168 44.644 81.481 1.00 12.33 244 ASP B O 1
ATOM 5292 N N . GLU B 1 247 ? 24.909 43.744 80.374 1.00 11.88 245 GLU B N 1
ATOM 5293 C CA . GLU B 1 247 ? 24.876 44.787 79.349 1.00 12.44 245 GLU B CA 1
ATOM 5294 C C . GLU B 1 247 ? 23.587 44.681 78.538 1.00 12.04 245 GLU B C 1
ATOM 5295 O O . GLU B 1 247 ? 22.934 45.686 78.267 1.00 10.65 245 GLU B O 1
ATOM 5301 N N . ALA B 1 248 ? 23.209 43.462 78.167 1.00 10.02 246 ALA B N 1
ATOM 5302 C CA . ALA B 1 248 ? 22.010 43.262 77.359 1.00 10.18 246 ALA B CA 1
ATOM 5303 C C . ALA B 1 248 ? 20.742 43.741 78.072 1.00 11.05 246 ALA B C 1
ATOM 5304 O O . ALA B 1 248 ? 19.869 44.334 77.444 1.00 9.75 246 ALA B O 1
ATOM 5306 N N . VAL B 1 249 ? 20.642 43.498 79.380 1.00 10.41 247 VAL B N 1
ATOM 5307 C CA . VAL B 1 249 ? 19.500 43.964 80.174 1.00 11.86 247 VAL B CA 1
ATOM 5308 C C . VAL B 1 249 ? 19.447 45.487 80.257 1.00 9.24 247 VAL B C 1
ATOM 5309 O O . VAL B 1 249 ? 18.396 46.097 80.080 1.00 10.06 247 VAL B O 1
ATOM 5313 N N . GLU B 1 250 ? 20.590 46.094 80.547 1.00 10.16 248 GLU B N 1
ATOM 5314 C CA . GLU B 1 250 ? 20.686 47.544 80.639 1.00 11.71 248 GLU B CA 1
ATOM 5315 C C . GLU B 1 250 ? 20.318 48.200 79.313 1.00 9.46 248 GLU B C 1
ATOM 5316 O O . GLU B 1 250 ? 19.464 49.088 79.253 1.00 10.29 248 GLU B O 1
ATOM 5322 N N . VAL B 1 251 ? 20.960 47.749 78.246 1.00 9.37 249 VAL B N 1
ATOM 5323 C CA . VAL B 1 251 ? 20.732 48.317 76.927 1.00 8.17 249 VAL B CA 1
ATOM 5324 C C . VAL B 1 251 ? 19.317 48.018 76.428 1.00 8.91 249 VAL B C 1
ATOM 5325 O O . VAL B 1 251 ? 18.652 48.889 75.861 1.00 8.96 249 VAL B O 1
ATOM 5329 N N . GLY B 1 252 ? 18.848 46.799 76.663 1.00 8.14 250 GLY B N 1
ATOM 5330 C CA . GLY B 1 252 ? 17.490 46.438 76.300 1.00 8.21 250 GLY B CA 1
ATOM 5331 C C . GLY B 1 252 ? 16.444 47.301 76.979 1.00 8.38 250 GLY B C 1
ATOM 5332 O O . GLY B 1 252 ? 15.422 47.654 76.385 1.00 7.97 250 GLY B O 1
ATOM 5333 N N . THR B 1 253 ? 16.691 47.640 78.240 1.00 9.09 251 THR B N 1
ATOM 5334 C CA . THR B 1 253 ? 15.767 48.490 78.976 1.00 9.20 251 THR B CA 1
ATOM 5335 C C . THR B 1 253 ? 15.706 49.864 78.337 1.00 8.01 251 THR B C 1
ATOM 5336 O O . THR B 1 253 ? 14.617 50.394 78.115 1.00 7.95 251 THR B O 1
ATOM 5340 N N . VAL B 1 254 ? 16.867 50.430 78.018 1.00 7.81 252 VAL B N 1
ATOM 5341 C CA . VAL B 1 254 ? 16.912 51.698 77.294 1.00 8.89 252 VAL B CA 1
ATOM 5342 C C . VAL B 1 254 ? 16.198 51.573 75.943 1.00 9.34 252 VAL B C 1
ATOM 5343 O O . VAL B 1 254 ? 15.376 52.413 75.589 1.00 8.29 252 VAL B O 1
ATOM 5347 N N . ALA B 1 255 ? 16.495 50.512 75.203 1.00 8.26 253 ALA B N 1
ATOM 5348 C CA . ALA B 1 255 ? 15.949 50.356 73.863 1.00 8.35 253 ALA B CA 1
ATOM 5349 C C . ALA B 1 255 ? 14.418 50.294 73.859 1.00 8.48 253 ALA B C 1
ATOM 5350 O O . ALA B 1 255 ? 13.778 50.867 72.976 1.00 9.13 253 ALA B O 1
ATOM 5352 N N . ARG B 1 256 ? 13.823 49.626 74.845 1.00 6.99 254 ARG B N 1
ATOM 5353 C CA . ARG B 1 256 ? 12.363 49.561 74.918 1.00 7.08 254 ARG B CA 1
ATOM 5354 C C . ARG B 1 256 ? 11.739 50.844 75.451 1.00 7.54 254 ARG B C 1
ATOM 5355 O O . ARG B 1 256 ? 10.673 51.252 74.995 1.00 8.33 254 ARG B O 1
ATOM 5363 N N . THR B 1 257 ? 12.389 51.488 76.416 1.00 7.99 255 THR B N 1
ATOM 5364 C CA . THR B 1 257 ? 11.710 52.543 77.174 1.00 8.67 255 THR B CA 1
ATOM 5365 C C . THR B 1 257 ? 12.079 53.974 76.801 1.00 9.34 255 THR B C 1
ATOM 5366 O O . THR B 1 257 ? 11.384 54.903 77.217 1.00 10.08 255 THR B O 1
ATOM 5370 N N . MET B 1 258 ? 13.148 54.162 76.029 1.00 8.98 256 MET B N 1
ATOM 5371 C CA . MET B 1 258 ? 13.516 55.500 75.559 1.00 9.39 256 MET B CA 1
ATOM 5372 C C . MET B 1 258 ? 12.356 56.127 74.781 1.00 8.64 256 MET B C 1
ATOM 5373 O O . MET B 1 258 ? 11.560 55.424 74.149 1.00 10.08 256 MET B O 1
ATOM 5378 N N . ASN B 1 259 ? 12.264 57.455 74.831 1.00 8.88 257 ASN B N 1
ATOM 5379 C CA . ASN B 1 259 ? 11.187 58.188 74.165 1.00 7.37 257 ASN B CA 1
ATOM 5380 C C . ASN B 1 259 ? 9.819 57.712 74.618 1.00 7.11 257 ASN B C 1
ATOM 5381 O O . ASN B 1 259 ? 8.858 57.708 73.838 1.00 8.19 257 ASN B O 1
ATOM 5386 N N . ASN B 1 260 ? 9.743 57.326 75.893 1.00 7.52 258 ASN B N 1
ATOM 5387 C CA . ASN B 1 260 ? 8.529 56.769 76.487 1.00 9.10 258 ASN B CA 1
ATOM 5388 C C . ASN B 1 260 ? 8.000 55.580 75.686 1.00 7.34 258 ASN B C 1
ATOM 5389 O O . ASN B 1 260 ? 6.791 55.347 75.619 1.00 9.32 258 ASN B O 1
ATOM 5394 N N . GLY B 1 261 ? 8.929 54.831 75.088 1.00 8.38 259 GLY B N 1
ATOM 5395 C CA . GLY B 1 261 ? 8.601 53.666 74.290 1.00 8.33 259 GLY B CA 1
ATOM 5396 C C . GLY B 1 261 ? 8.195 53.957 72.853 1.00 8.09 259 GLY B C 1
ATOM 5397 O O . GLY B 1 261 ? 8.068 53.042 72.050 1.00 9.20 259 GLY B O 1
ATOM 5398 N N . GLN B 1 262 ? 8.004 55.234 72.524 1.00 8.39 260 GLN B N 1
ATOM 5399 C CA . GLN B 1 262 ? 7.457 55.624 71.226 1.00 7.11 260 GLN B CA 1
ATOM 5400 C C . GLN B 1 262 ? 8.543 55.816 70.174 1.00 8.76 260 GLN B C 1
ATOM 5401 O O . GLN B 1 262 ? 8.795 56.926 69.700 1.00 8.32 260 GLN B O 1
ATOM 5407 N N . SER B 1 263 ? 9.189 54.715 69.811 1.00 7.69 261 SER B N 1
ATOM 5408 C CA . SER B 1 263 ? 10.200 54.741 68.767 1.00 8.51 261 SER B CA 1
ATOM 5409 C C . SER B 1 263 ? 9.998 53.587 67.827 1.00 8.30 261 SER B C 1
ATOM 5410 O O . SER B 1 263 ? 9.723 52.466 68.254 1.00 7.20 261 SER B O 1
ATOM 5413 N N . CYS B 1 264 ? 10.168 53.861 66.542 1.00 8.29 262 CYS B N 1
ATOM 5414 C CA . CYS B 1 264 ? 10.081 52.847 65.512 1.00 8.43 262 CYS B CA 1
ATOM 5415 C C . CYS B 1 264 ? 11.108 51.731 65.690 1.00 7.04 262 CYS B C 1
ATOM 5416 O O . CYS B 1 264 ? 10.854 50.600 65.290 1.00 8.37 262 CYS B O 1
ATOM 5419 N N . ILE B 1 265 ? 12.262 52.068 66.264 1.00 7.54 263 ILE B N 1
ATOM 5420 C CA . ILE B 1 265 ? 13.337 51.105 66.501 1.00 7.60 263 ILE B CA 1
ATOM 5421 C C . ILE B 1 265 ? 13.520 50.793 67.986 1.00 7.34 263 ILE B C 1
ATOM 5422 O O . ILE B 1 265 ? 14.587 50.360 68.407 1.00 8.41 263 ILE B O 1
ATOM 5427 N N . ALA B 1 266 ? 12.475 50.986 68.779 1.00 7.90 264 ALA B N 1
ATOM 5428 C CA . ALA B 1 266 ? 12.468 50.423 70.122 1.00 7.24 264 ALA B CA 1
ATOM 5429 C C . ALA B 1 266 ? 12.642 48.914 70.027 1.00 6.65 264 ALA B C 1
ATOM 5430 O O . ALA B 1 266 ? 12.192 48.277 69.063 1.00 7.14 264 ALA B O 1
ATOM 5432 N N . ALA B 1 267 ? 13.288 48.341 71.035 1.00 7.80 265 ALA B N 1
ATOM 5433 C CA . ALA B 1 267 ? 13.237 46.899 71.248 1.00 7.33 265 ALA B CA 1
ATOM 5434 C C . ALA B 1 267 ? 11.822 46.566 71.725 1.00 8.38 265 ALA B C 1
ATOM 5435 O O . ALA B 1 267 ? 11.438 46.941 72.839 1.00 8.73 265 ALA B O 1
ATOM 5437 N N . LYS B 1 268 ? 11.041 45.882 70.895 1.00 7.21 266 LYS B N 1
ATOM 5438 C CA . LYS B 1 268 ? 9.653 45.590 71.251 1.00 7.15 266 LYS B CA 1
ATOM 5439 C C . LYS B 1 268 ? 9.395 44.135 71.649 1.00 8.19 266 LYS B C 1
ATOM 5440 O O . LYS B 1 268 ? 8.539 43.864 72.499 1.00 8.53 266 LYS B O 1
ATOM 5446 N N . ARG B 1 269 ? 10.132 43.209 71.041 1.00 7.14 267 ARG B N 1
ATOM 5447 C CA . ARG B 1 269 ? 9.960 41.784 71.314 1.00 6.82 267 ARG B CA 1
ATOM 5448 C C . ARG B 1 269 ? 11.290 41.197 71.764 1.00 7.41 267 ARG B C 1
ATOM 5449 O O . ARG B 1 269 ? 12.248 41.123 70.990 1.00 8.23 267 ARG B O 1
ATOM 5457 N N . PHE B 1 270 ? 11.355 40.823 73.039 1.00 7.28 268 PHE B N 1
ATOM 5458 C CA . PHE B 1 270 ? 12.552 40.236 73.620 1.00 6.36 268 PHE B CA 1
ATOM 5459 C C . PHE B 1 270 ? 12.498 38.735 73.433 1.00 7.35 268 PHE B C 1
ATOM 5460 O O . PHE B 1 270 ? 11.566 38.076 73.896 1.00 8.55 268 PHE B O 1
ATOM 5468 N N . ILE B 1 271 ? 13.494 38.213 72.727 1.00 6.95 269 ILE B N 1
ATOM 5469 C CA . ILE B 1 271 ? 13.551 36.804 72.364 1.00 7.16 269 ILE B CA 1
ATOM 5470 C C . ILE B 1 271 ? 14.744 36.190 73.070 1.00 8.72 269 ILE B C 1
ATOM 5471 O O . ILE B 1 271 ? 15.885 36.450 72.714 1.00 7.89 269 ILE B O 1
ATOM 5476 N N . LEU B 1 272 ? 14.457 35.409 74.109 1.00 7.89 270 LEU B N 1
ATOM 5477 C CA . LEU B 1 272 ? 15.476 34.960 75.048 1.00 8.05 270 LEU B CA 1
ATOM 5478 C C . LEU B 1 272 ? 15.743 33.477 74.921 1.00 7.82 270 LEU B C 1
ATOM 5479 O O . LEU B 1 272 ? 14.823 32.665 74.992 1.00 9.72 270 LEU B O 1
ATOM 5484 N N . HIS B 1 273 ? 17.004 33.119 74.731 1.00 8.45 271 HIS B N 1
ATOM 5485 C CA . HIS B 1 273 ? 17.354 31.708 74.740 1.00 8.95 271 HIS B CA 1
ATOM 5486 C C . HIS B 1 273 ? 17.047 31.125 76.113 1.00 8.93 271 HIS B C 1
ATOM 5487 O O . HIS B 1 273 ? 17.339 31.745 77.134 1.00 9.69 271 HIS B O 1
ATOM 5494 N N . GLU B 1 274 ? 16.464 29.930 76.140 1.00 10.38 272 GLU B N 1
ATOM 5495 C CA . GLU B 1 274 ? 16.026 29.323 77.400 1.00 11.89 272 GLU B CA 1
ATOM 5496 C C . GLU B 1 274 ? 17.128 29.188 78.451 1.00 13.08 272 GLU B C 1
ATOM 5497 O O . GLU B 1 274 ? 16.843 29.225 79.654 1.00 13.35 272 GLU B O 1
ATOM 5503 N N . ALA B 1 275 ? 18.375 29.040 78.009 1.00 10.26 273 ALA B N 1
ATOM 5504 C CA . ALA B 1 275 ? 19.490 28.896 78.941 1.00 12.02 273 ALA B CA 1
ATOM 5505 C C . ALA B 1 275 ? 19.696 30.141 79.805 1.00 11.98 273 ALA B C 1
ATOM 5506 O O . ALA B 1 275 ? 20.181 30.041 80.935 1.00 14.73 273 ALA B O 1
ATOM 5508 N N . ILE B 1 276 ? 19.333 31.312 79.281 1.00 9.99 274 ILE B N 1
ATOM 5509 C CA . ILE B 1 276 ? 19.554 32.556 80.025 1.00 10.52 274 ILE B CA 1
ATOM 5510 C C . ILE B 1 276 ? 18.277 33.315 80.363 1.00 9.03 274 ILE B C 1
ATOM 5511 O O . ILE B 1 276 ? 18.332 34.370 80.999 1.00 11.19 274 ILE B O 1
ATOM 5516 N N . ALA B 1 277 ? 17.136 32.776 79.953 1.00 9.05 275 ALA B N 1
ATOM 5517 C CA . ALA B 1 277 ? 15.880 33.518 80.033 1.00 9.89 275 ALA B CA 1
ATOM 5518 C C . ALA B 1 277 ? 15.468 33.909 81.450 1.00 10.72 275 ALA B C 1
ATOM 5519 O O . ALA B 1 277 ? 15.032 35.039 81.681 1.00 11.57 275 ALA B O 1
ATOM 5521 N N . ALA B 1 278 ? 15.585 32.984 82.397 1.00 11.60 276 ALA B N 1
ATOM 5522 C CA . ALA B 1 278 ? 15.161 33.266 83.766 1.00 12.16 276 ALA B CA 1
ATOM 5523 C C . ALA B 1 278 ? 15.964 34.415 84.381 1.00 11.73 276 ALA B C 1
ATOM 5524 O O . ALA B 1 278 ? 15.388 35.348 84.954 1.00 12.45 276 ALA B O 1
ATOM 5526 N N . GLU B 1 279 ? 17.286 34.356 84.244 1.00 11.47 277 GLU B N 1
ATOM 5527 C CA . GLU B 1 279 ? 18.156 35.413 84.755 1.00 11.66 277 GLU B CA 1
ATOM 5528 C C . GLU B 1 279 ? 17.880 36.747 84.064 1.00 12.04 277 GLU B C 1
ATOM 5529 O O . GLU B 1 279 ? 17.776 37.784 84.722 1.00 11.88 277 GLU B O 1
ATOM 5535 N N . PHE B 1 280 ? 17.762 36.722 82.739 1.00 11.40 278 PHE B N 1
ATOM 5536 C CA . PHE B 1 280 ? 17.529 37.949 81.992 1.00 10.68 278 PHE B CA 1
ATOM 5537 C C . PHE B 1 280 ? 16.213 38.590 82.391 1.00 10.38 278 PHE B C 1
ATOM 5538 O O . PHE B 1 280 ? 16.150 39.798 82.637 1.00 10.41 278 PHE B O 1
ATOM 5546 N N . LEU B 1 281 ? 15.168 37.778 82.448 1.00 10.27 279 LEU B N 1
ATOM 5547 C CA . LEU B 1 281 ? 13.824 38.283 82.697 1.00 10.43 279 LEU B CA 1
ATOM 5548 C C . LEU B 1 281 ? 13.728 38.895 84.091 1.00 11.58 279 LEU B C 1
ATOM 5549 O O . LEU B 1 281 ? 13.124 39.954 84.275 1.00 11.93 279 LEU B O 1
ATOM 5554 N N . GLU B 1 282 ? 14.329 38.238 85.077 1.00 12.04 280 GLU B N 1
ATOM 5555 C CA . GLU B 1 282 ? 14.314 38.779 86.433 1.00 13.01 280 GLU B CA 1
ATOM 5556 C C . GLU B 1 282 ? 15.017 40.139 86.487 1.00 11.60 280 GLU B C 1
ATOM 5557 O O . GLU B 1 282 ? 14.506 41.087 87.090 1.00 11.70 280 GLU B O 1
ATOM 5563 N N . LYS B 1 283 ? 16.177 40.237 85.843 1.00 10.15 281 LYS B N 1
ATOM 5564 C CA . LYS B 1 283 ? 16.917 41.498 85.807 1.00 10.65 281 LYS B CA 1
ATOM 5565 C C . LYS B 1 283 ? 16.167 42.581 85.025 1.00 10.89 281 LYS B C 1
ATOM 5566 O O . LYS B 1 283 ? 16.160 43.747 85.415 1.00 10.73 281 LYS B O 1
ATOM 5572 N N . LEU B 1 284 ? 15.525 42.185 83.931 1.00 9.54 282 LEU B N 1
ATOM 5573 C CA . LEU B 1 284 ? 14.717 43.102 83.127 1.00 10.49 282 LEU B CA 1
ATOM 5574 C C . LEU B 1 284 ? 13.579 43.666 83.988 1.00 10.42 282 LEU B C 1
ATOM 5575 O O . LEU B 1 284 ? 13.300 44.868 83.995 1.00 8.99 282 LEU B O 1
ATOM 5580 N N . HIS B 1 285 ? 12.920 42.772 84.714 1.00 10.68 283 HIS B N 1
ATOM 5581 C CA . HIS B 1 285 ? 11.824 43.114 85.608 1.00 10.20 283 HIS B CA 1
ATOM 5582 C C . HIS B 1 285 ? 12.259 44.169 86.631 1.00 11.65 283 HIS B C 1
ATOM 5583 O O . HIS B 1 285 ? 11.607 45.201 86.809 1.00 10.87 283 HIS B O 1
ATOM 5590 N N . LEU B 1 286 ? 13.389 43.918 87.278 1.00 10.08 284 LEU B N 1
ATOM 5591 C CA . LEU B 1 286 ? 13.930 44.836 88.277 1.00 11.95 284 LEU B CA 1
ATOM 5592 C C . LEU B 1 286 ? 14.315 46.190 87.684 1.00 9.73 284 LEU B C 1
ATOM 5593 O O . LEU B 1 286 ? 14.032 47.232 88.270 1.00 11.31 284 LEU B O 1
ATOM 5598 N N . LYS B 1 287 ? 14.954 46.176 86.518 1.00 11.00 285 LYS B N 1
ATOM 5599 C CA . LYS B 1 287 ? 15.344 47.418 85.858 1.00 9.66 285 LYS B CA 1
ATOM 5600 C C . LYS B 1 287 ? 14.126 48.259 85.476 1.00 9.81 285 LYS B C 1
ATOM 5601 O O . LYS B 1 287 ? 14.094 49.473 85.709 1.00 9.98 285 LYS B O 1
ATOM 5607 N N . PHE B 1 288 ? 13.120 47.614 84.898 1.00 8.25 286 PHE B N 1
ATOM 5608 C CA . PHE B 1 288 ? 11.909 48.321 84.505 1.00 9.61 286 PHE B CA 1
ATOM 5609 C C . PHE B 1 288 ? 11.241 48.943 85.735 1.00 9.54 286 PHE B C 1
ATOM 5610 O O . PHE B 1 288 ? 10.782 50.082 85.682 1.00 8.97 286 PHE B O 1
ATOM 5618 N N . ALA B 1 289 ? 11.198 48.197 86.840 1.00 8.69 287 ALA B N 1
ATOM 5619 C CA . ALA B 1 289 ? 10.513 48.655 88.049 1.00 8.83 287 ALA B CA 1
ATOM 5620 C C . ALA B 1 289 ? 11.185 49.854 88.710 1.00 8.79 287 ALA B C 1
ATOM 5621 O O . ALA B 1 289 ? 10.530 50.596 89.439 1.00 10.03 287 ALA B O 1
ATOM 5623 N N . SER B 1 290 ? 12.478 50.045 88.457 1.00 8.62 288 SER B N 1
ATOM 5624 C CA . SER B 1 290 ? 13.214 51.181 89.012 1.00 8.84 288 SER B CA 1
ATOM 5625 C C . SER B 1 290 ? 13.120 52.462 88.196 1.00 9.56 288 SER B C 1
ATOM 5626 O O . SER B 1 290 ? 13.621 53.501 88.627 1.00 9.77 288 SER B O 1
ATOM 5629 N N . LEU B 1 291 ? 12.508 52.401 87.017 1.00 9.12 289 LEU B N 1
ATOM 5630 C CA . LEU B 1 291 ? 12.416 53.590 86.172 1.00 9.39 289 LEU B CA 1
ATOM 5631 C C . LEU B 1 291 ? 11.563 54.681 86.813 1.00 8.64 289 LEU B C 1
ATOM 5632 O O . LEU B 1 291 ? 10.505 54.403 87.378 1.00 9.10 289 LEU B O 1
ATOM 5637 N N . LYS B 1 292 ? 12.020 55.927 86.724 1.00 8.81 290 LYS B N 1
ATOM 5638 C CA . LYS B 1 292 ? 11.275 57.039 87.309 1.00 8.61 290 LYS B CA 1
ATOM 5639 C C . LYS B 1 292 ? 10.236 57.594 86.336 1.00 8.45 290 LYS B C 1
ATOM 5640 O O . LYS B 1 292 ? 10.579 58.101 85.262 1.00 8.40 290 LYS B O 1
ATOM 5646 N N . ILE B 1 293 ? 8.969 57.497 86.714 1.00 8.44 291 ILE B N 1
ATOM 5647 C CA . ILE B 1 293 ? 7.873 57.979 85.881 1.00 8.21 291 ILE B CA 1
ATOM 5648 C C . ILE B 1 293 ? 7.406 59.320 86.419 1.00 10.11 291 ILE B C 1
ATOM 5649 O O . ILE B 1 293 ? 7.185 59.466 87.621 1.00 10.86 291 ILE B O 1
ATOM 5654 N N . GLY B 1 294 ? 7.269 60.313 85.552 1.00 10.02 292 GLY B N 1
ATOM 5655 C CA . GLY B 1 294 ? 6.755 61.588 86.006 1.00 11.27 292 GLY B CA 1
ATOM 5656 C C . GLY B 1 294 ? 6.955 62.736 85.044 1.00 8.33 292 GLY B C 1
ATOM 5657 O O . GLY B 1 294 ? 6.950 62.553 83.833 1.00 9.68 292 GLY B O 1
ATOM 5658 N N . ASP B 1 295 ? 7.123 63.924 85.606 1.00 9.95 293 ASP B N 1
ATOM 5659 C CA . ASP B 1 295 ? 7.274 65.159 84.844 1.00 10.76 293 ASP B CA 1
ATOM 5660 C C . ASP B 1 295 ? 8.495 65.086 83.927 1.00 9.44 293 ASP B C 1
ATOM 5661 O O . ASP B 1 295 ? 9.623 65.017 84.395 1.00 9.17 293 ASP B O 1
ATOM 5666 N N . PRO B 1 296 ? 8.267 65.107 82.604 1.00 9.23 294 PRO B N 1
ATOM 5667 C CA . PRO B 1 296 ? 9.415 64.960 81.698 1.00 8.95 294 PRO B CA 1
ATOM 5668 C C . PRO B 1 296 ? 10.388 66.140 81.719 1.00 9.17 294 PRO B C 1
ATOM 5669 O O . PRO B 1 296 ? 11.517 66.000 81.241 1.00 9.12 294 PRO B O 1
ATOM 5673 N N . MET B 1 297 ? 9.981 67.276 82.277 1.00 10.30 295 MET B N 1
ATOM 5674 C CA . MET B 1 297 ? 10.910 68.404 82.405 1.00 11.11 295 MET B CA 1
ATOM 5675 C C . MET B 1 297 ? 11.963 68.190 83.496 1.00 13.17 295 MET B C 1
ATOM 5676 O O . MET B 1 297 ? 12.994 68.858 83.497 1.00 16.92 295 MET B O 1
ATOM 5681 N N . ALA B 1 298 ? 11.710 67.262 84.418 1.00 12.75 296 ALA B N 1
ATOM 5682 C CA . ALA B 1 298 ? 12.664 66.961 85.487 1.00 14.08 296 ALA B CA 1
ATOM 5683 C C . ALA B 1 298 ? 13.802 66.085 84.976 1.00 15.95 296 ALA B C 1
ATOM 5684 O O . ALA B 1 298 ? 13.559 65.067 84.336 1.00 13.80 296 ALA B O 1
ATOM 5686 N N . PRO B 1 299 ? 15.057 66.467 85.261 1.00 15.15 297 PRO B N 1
ATOM 5687 C CA . PRO B 1 299 ? 16.175 65.701 84.698 1.00 15.24 297 PRO B CA 1
ATOM 5688 C C . PRO B 1 299 ? 16.273 64.249 85.178 1.00 15.37 297 PRO B C 1
ATOM 5689 O O . PRO B 1 299 ? 16.886 63.432 84.483 1.00 15.42 297 PRO B O 1
ATOM 5693 N N . GLU B 1 300 ? 15.685 63.933 86.332 1.00 14.93 298 GLU B N 1
ATOM 5694 C CA . GLU B 1 300 ? 15.707 62.566 86.855 1.00 14.85 298 GLU B CA 1
ATOM 5695 C C . GLU B 1 300 ? 14.669 61.656 86.207 1.00 14.14 298 GLU B C 1
ATOM 5696 O O . GLU B 1 300 ? 14.709 60.439 86.383 1.00 13.97 298 GLU B O 1
ATOM 5702 N N . THR B 1 301 ? 13.719 62.235 85.486 1.00 10.84 299 THR B N 1
ATOM 5703 C CA . THR B 1 301 ? 12.629 61.437 84.936 1.00 10.30 299 THR B CA 1
ATOM 5704 C C . THR B 1 301 ? 13.104 60.526 83.812 1.00 9.67 299 THR B C 1
ATOM 5705 O O . THR B 1 301 ? 13.817 60.964 82.908 1.00 10.28 299 THR B O 1
ATOM 5709 N N . ASP B 1 302 ? 12.712 59.256 83.881 1.00 8.76 300 ASP B N 1
ATOM 5710 C CA . ASP B 1 302 ? 12.958 58.310 82.795 1.00 9.46 300 ASP B CA 1
ATOM 5711 C C . ASP B 1 302 ? 11.784 58.249 81.831 1.00 9.41 300 ASP B C 1
ATOM 5712 O O . ASP B 1 302 ? 11.969 58.227 80.618 1.00 10.96 300 ASP B O 1
ATOM 5717 N N . ILE B 1 303 ? 10.577 58.195 82.382 1.00 8.06 301 ILE B N 1
ATOM 5718 C CA . ILE B 1 303 ? 9.365 57.974 81.601 1.00 9.32 301 ILE B CA 1
ATOM 5719 C C . ILE B 1 303 ? 8.391 59.134 81.782 1.00 9.12 301 ILE B C 1
ATOM 5720 O O . ILE B 1 303 ? 7.845 59.324 82.870 1.00 8.81 301 ILE B O 1
ATOM 5725 N N . GLY B 1 304 ? 8.187 59.917 80.722 1.00 8.39 302 GLY B N 1
ATOM 5726 C CA . GLY B 1 304 ? 7.123 60.908 80.701 1.00 8.24 302 GLY B CA 1
ATOM 5727 C C . GLY B 1 304 ? 5.820 60.260 80.265 1.00 8.28 302 GLY B C 1
ATOM 5728 O O . GLY B 1 304 ? 5.739 59.043 80.137 1.00 8.54 302 GLY B O 1
ATOM 5729 N N . PRO B 1 305 ? 4.788 61.071 80.026 1.00 7.50 303 PRO B N 1
ATOM 5730 C CA . PRO B 1 305 ? 3.498 60.557 79.563 1.00 8.05 303 PRO B CA 1
ATOM 5731 C C . PRO B 1 305 ? 3.601 60.152 78.097 1.00 8.59 303 PRO B C 1
ATOM 5732 O O . PRO B 1 305 ? 4.499 60.633 77.397 1.00 9.43 303 PRO B O 1
ATOM 5736 N N . LEU B 1 306 ? 2.703 59.286 77.639 1.00 7.90 304 LEU B N 1
ATOM 5737 C CA . LEU B 1 306 ? 2.559 59.059 76.209 1.00 7.45 304 LEU B CA 1
ATOM 5738 C C . LEU B 1 306 ? 2.067 60.350 75.564 1.00 8.47 304 LEU B C 1
ATOM 5739 O O . LEU B 1 306 ? 1.498 61.210 76.241 1.00 8.17 304 LEU B O 1
ATOM 5744 N N . ALA B 1 307 ? 2.280 60.507 74.262 1.00 7.53 305 ALA B N 1
ATOM 5745 C CA . ALA B 1 307 ? 2.076 61.820 73.652 1.00 7.06 305 ALA B CA 1
ATOM 5746 C C . ALA B 1 307 ? 0.622 62.247 73.546 1.00 8.66 305 ALA B C 1
ATOM 5747 O O . ALA B 1 307 ? 0.337 63.440 73.554 1.00 9.51 305 ALA B O 1
ATOM 5749 N N . THR B 1 308 ? -0.292 61.288 73.406 1.00 7.76 306 THR B N 1
ATOM 5750 C CA . THR B 1 308 ? -1.694 61.629 73.175 1.00 9.37 306 THR B CA 1
ATOM 5751 C C . THR B 1 308 ? -2.610 60.686 73.928 1.00 9.86 306 THR B C 1
ATOM 5752 O O . THR B 1 308 ? -2.220 59.579 74.297 1.00 9.76 306 THR B O 1
ATOM 5756 N N . GLU B 1 309 ? -3.844 61.125 74.143 1.00 10.32 307 GLU B N 1
ATOM 5757 C CA . GLU B 1 309 ? -4.831 60.259 74.758 1.00 11.87 307 GLU B CA 1
ATOM 5758 C C . GLU B 1 309 ? -5.136 59.049 73.881 1.00 10.75 307 GLU B C 1
ATOM 5759 O O . GLU B 1 309 ? -5.375 57.963 74.398 1.00 11.02 307 GLU B O 1
ATOM 5765 N N . GLY B 1 310 ? -5.112 59.232 72.563 1.00 10.91 308 GLY B N 1
ATOM 5766 C CA . GLY B 1 310 ? -5.334 58.129 71.639 1.00 10.36 308 GLY B CA 1
ATOM 5767 C C . GLY B 1 310 ? -4.310 57.014 71.760 1.00 11.25 308 GLY B C 1
ATOM 5768 O O . GLY B 1 310 ? -4.665 55.838 71.742 1.00 12.22 308 GLY B O 1
ATOM 5769 N N . ILE B 1 311 ? -3.034 57.373 71.877 1.00 10.43 309 ILE B N 1
ATOM 5770 C CA . ILE B 1 311 ? -1.983 56.377 72.069 1.00 10.46 309 ILE B CA 1
ATOM 5771 C C . ILE B 1 311 ? -2.205 55.637 73.390 1.00 9.89 309 ILE B C 1
ATOM 5772 O O . ILE B 1 311 ? -2.108 54.405 73.452 1.00 9.47 309 ILE B O 1
ATOM 5777 N N . LEU B 1 312 ? -2.519 56.391 74.441 1.00 9.35 310 LEU B N 1
ATOM 5778 C CA . LEU B 1 312 ? -2.824 55.799 75.738 1.00 9.46 310 LEU B CA 1
ATOM 5779 C C . LEU B 1 312 ? -3.990 54.806 75.651 1.00 10.35 310 LEU B C 1
ATOM 5780 O O . LEU B 1 312 ? -3.907 53.688 76.164 1.00 10.31 310 LEU B O 1
ATOM 5785 N N . GLN B 1 313 ? -5.071 55.208 74.991 1.00 9.61 311 GLN B N 1
ATOM 5786 C CA . GLN B 1 313 ? -6.222 54.328 74.818 1.00 11.04 311 GLN B CA 1
ATOM 5787 C C . GLN B 1 313 ? -5.852 53.073 74.029 1.00 9.99 311 GLN B C 1
ATOM 5788 O O . GLN B 1 313 ? -6.274 51.962 74.375 1.00 10.89 311 GLN B O 1
ATOM 5794 N N . ASP B 1 314 ? -5.064 53.247 72.972 1.00 10.55 312 ASP B N 1
ATOM 5795 C CA . ASP B 1 314 ? -4.689 52.133 72.113 1.00 10.54 312 ASP B CA 1
ATOM 5796 C C . ASP B 1 314 ? -3.842 51.096 72.846 1.00 10.19 312 ASP B C 1
ATOM 5797 O O . ASP B 1 314 ? -4.160 49.907 72.824 1.00 10.55 312 ASP B O 1
ATOM 5802 N N . ILE B 1 315 ? -2.772 51.526 73.505 1.00 9.91 313 ILE B N 1
ATOM 5803 C CA . ILE B 1 315 ? -1.929 50.559 74.205 1.00 8.55 313 ILE B CA 1
ATOM 5804 C C . ILE B 1 315 ? -2.686 49.893 75.353 1.00 8.68 313 ILE B C 1
ATOM 5805 O O . ILE B 1 315 ? -2.507 48.701 75.603 1.00 9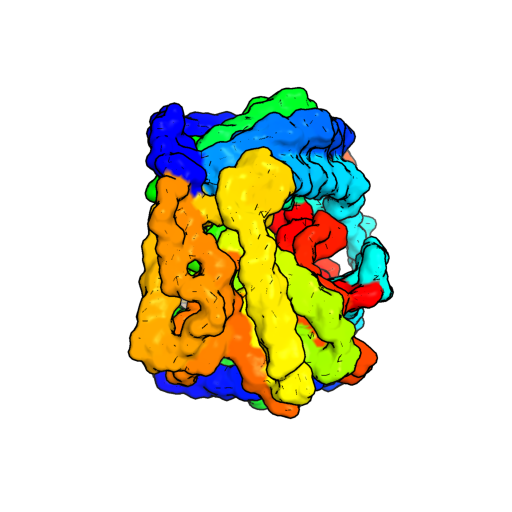.89 313 ILE B O 1
ATOM 5810 N N . SER B 1 316 ? -3.539 50.654 76.035 1.00 9.16 314 SER B N 1
ATOM 5811 C CA . SER B 1 316 ? -4.318 50.100 77.137 1.00 8.63 314 SER B CA 1
ATOM 5812 C C . SER B 1 316 ? -5.210 48.973 76.625 1.00 9.94 314 SER B C 1
ATOM 5813 O O . SER B 1 316 ? -5.329 47.919 77.263 1.00 10.54 314 SER B O 1
ATOM 5816 N N . ARG B 1 317 ? -5.816 49.189 75.463 1.00 9.88 315 ARG B N 1
ATOM 5817 C CA . ARG B 1 317 ? -6.665 48.174 74.854 1.00 10.15 315 ARG B CA 1
ATOM 5818 C C . ARG B 1 317 ? -5.853 46.977 74.379 1.00 10.51 315 ARG B C 1
ATOM 5819 O O . ARG B 1 317 ? -6.241 45.830 74.607 1.00 11.27 315 ARG B O 1
ATOM 5827 N N . GLN B 1 318 ? -4.736 47.231 73.704 1.00 9.84 316 GLN B N 1
ATOM 5828 C CA . GLN B 1 318 ? -3.896 46.142 73.213 1.00 9.75 316 GLN B CA 1
ATOM 5829 C C . GLN B 1 318 ? -3.482 45.219 74.355 1.00 10.29 316 GLN B C 1
ATOM 5830 O O . GLN B 1 318 ? -3.571 43.996 74.254 1.00 9.92 316 GLN B O 1
ATOM 5836 N N . VAL B 1 319 ? -3.036 45.812 75.453 1.00 9.67 317 VAL B N 1
ATOM 5837 C CA . VAL B 1 319 ? -2.617 45.029 76.602 1.00 10.46 317 VAL B CA 1
ATOM 5838 C C . VAL B 1 319 ? -3.802 44.302 77.234 1.00 11.21 317 VAL B C 1
ATOM 5839 O O . VAL B 1 319 ? -3.710 43.106 77.504 1.00 10.59 317 VAL B O 1
ATOM 5843 N N . ASP B 1 320 ? -4.915 45.007 77.430 1.00 11.26 318 ASP B N 1
ATOM 5844 C CA . ASP B 1 320 ? -6.102 44.390 78.024 1.00 11.16 318 ASP B CA 1
ATOM 5845 C C . ASP B 1 320 ? -6.558 43.171 77.228 1.00 11.72 318 ASP B C 1
ATOM 5846 O O . ASP B 1 320 ? -6.870 42.123 77.804 1.00 12.69 318 ASP B O 1
ATOM 5851 N N . GLN B 1 321 ? -6.595 43.291 75.907 1.00 10.68 319 GLN B N 1
ATOM 5852 C CA . GLN B 1 321 ? -7.040 42.168 75.083 1.00 12.08 319 GLN B CA 1
ATOM 5853 C C . GLN B 1 321 ? -6.045 40.997 75.089 1.00 12.61 319 GLN B C 1
ATOM 5854 O O . GLN B 1 321 ? -6.445 39.831 75.077 1.00 13.01 319 GLN B O 1
ATOM 5860 N N . ALA B 1 322 ? -4.750 41.294 75.134 1.00 10.26 320 ALA B N 1
ATOM 5861 C CA . ALA B 1 322 ? -3.750 40.235 75.227 1.00 11.68 320 ALA B CA 1
ATOM 5862 C C . ALA B 1 322 ? -3.902 39.471 76.538 1.00 12.08 320 ALA B C 1
ATOM 5863 O O . ALA B 1 322 ? -3.809 38.240 76.569 1.00 11.62 320 ALA B O 1
ATOM 5865 N N . VAL B 1 323 ? -4.121 40.205 77.625 1.00 11.66 321 VAL B N 1
ATOM 5866 C CA . VAL B 1 323 ? -4.286 39.584 78.934 1.00 12.94 321 VAL B CA 1
ATOM 5867 C C . VAL B 1 323 ? -5.559 38.744 78.982 1.00 15.00 321 VAL B C 1
ATOM 5868 O O . VAL B 1 323 ? -5.560 37.633 79.525 1.00 15.40 321 VAL B O 1
ATOM 5872 N N . ALA B 1 324 ? -6.633 39.255 78.388 1.00 12.95 322 ALA B N 1
ATOM 5873 C CA . ALA B 1 324 ? -7.896 38.517 78.356 1.00 13.69 322 ALA B CA 1
ATOM 5874 C C . ALA B 1 324 ? -7.725 37.196 77.611 1.00 16.49 322 ALA B C 1
ATOM 5875 O O . ALA B 1 324 ? -8.345 36.189 77.963 1.00 17.18 322 ALA B O 1
ATOM 5877 N N . ALA B 1 325 ? -6.878 37.210 76.586 1.00 13.28 323 ALA B N 1
ATOM 5878 C CA . ALA B 1 325 ? -6.589 36.021 75.787 1.00 16.33 323 ALA B CA 1
ATOM 5879 C C . ALA B 1 325 ? -5.697 35.017 76.513 1.00 16.88 323 ALA B C 1
ATOM 5880 O O . ALA B 1 325 ? -5.588 33.861 76.091 1.00 17.77 323 ALA B O 1
ATOM 5882 N N . GLY B 1 326 ? -5.038 35.458 77.581 1.00 15.58 324 GLY B N 1
ATOM 5883 C CA . GLY B 1 326 ? -4.222 34.563 78.384 1.00 16.82 324 GLY B CA 1
ATOM 5884 C C . GLY B 1 326 ? -2.798 35.009 78.661 1.00 16.54 324 GLY B C 1
ATOM 5885 O O . GLY B 1 326 ? -2.062 34.319 79.362 1.00 15.76 324 GLY B O 1
ATOM 5886 N N . ALA B 1 327 ? -2.399 36.156 78.120 1.00 12.86 325 ALA B N 1
ATOM 5887 C CA . ALA B 1 327 ? -1.065 36.678 78.389 1.00 11.86 325 ALA B CA 1
ATOM 5888 C C . ALA B 1 327 ? -0.930 37.036 79.862 1.00 11.78 325 ALA B C 1
ATOM 5889 O O . ALA B 1 327 ? -1.906 37.403 80.517 1.00 13.46 325 ALA B O 1
ATOM 5891 N N . LYS B 1 328 ? 0.288 36.928 80.375 1.00 10.84 326 LYS B N 1
ATOM 5892 C CA . LYS B 1 328 ? 0.550 37.262 81.769 1.00 11.34 326 LYS B CA 1
ATOM 5893 C C . LYS B 1 328 ? 1.266 38.601 81.898 1.00 11.13 326 LYS B C 1
ATOM 5894 O O . LYS B 1 328 ? 2.181 38.909 81.133 1.00 12.45 326 LYS B O 1
ATOM 5900 N N . ILE B 1 329 ? 0.831 39.394 82.867 1.00 12.28 327 ILE B N 1
ATOM 5901 C CA . ILE B 1 329 ? 1.488 40.651 83.189 1.00 11.75 327 ILE B CA 1
ATOM 5902 C C . ILE B 1 329 ? 2.527 40.398 84.266 1.00 11.25 327 ILE B C 1
ATOM 5903 O O . ILE B 1 329 ? 2.181 40.059 85.403 1.00 15.43 327 ILE B O 1
ATOM 5908 N N . LEU B 1 330 ? 3.801 40.552 83.920 1.00 10.52 328 LEU B N 1
ATOM 5909 C CA . LEU B 1 330 ? 4.871 40.455 84.904 1.00 11.45 328 LEU B CA 1
ATOM 5910 C C . LEU B 1 330 ? 5.019 41.785 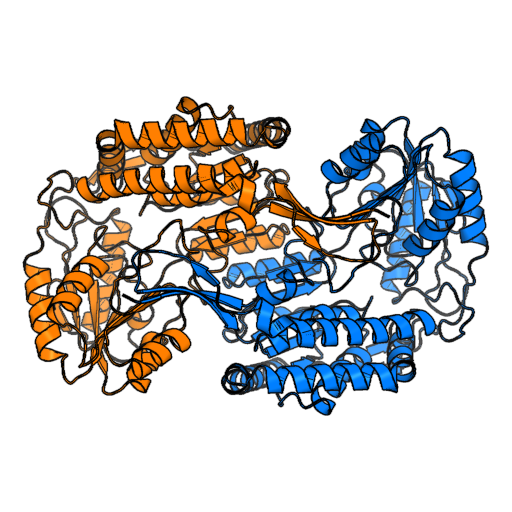85.632 1.00 11.51 328 LEU B C 1
ATOM 5911 O O . LEU B 1 330 ? 5.369 41.826 86.813 1.00 12.98 328 LEU B O 1
ATOM 5916 N N . LEU B 1 331 ? 4.739 42.873 84.921 1.00 9.93 329 LEU B N 1
ATOM 5917 C CA . LEU B 1 331 ? 4.888 44.217 85.466 1.00 11.39 329 LEU B CA 1
ATOM 5918 C C . LEU B 1 331 ? 3.992 45.174 84.694 1.00 10.18 329 LEU B C 1
ATOM 5919 O O . LEU B 1 331 ? 3.894 45.071 83.473 1.00 9.74 329 LEU B O 1
ATOM 5924 N N . GLY B 1 332 ? 3.342 46.099 85.397 1.00 10.19 330 GLY B N 1
ATOM 5925 C CA . GLY B 1 332 ? 2.598 47.174 84.761 1.00 10.27 330 GLY B CA 1
ATOM 5926 C C . GLY B 1 332 ? 1.247 46.751 84.222 1.00 11.56 330 GLY B C 1
ATOM 5927 O O . GLY B 1 332 ? 0.495 46.053 84.899 1.00 12.97 330 GLY B O 1
ATOM 5928 N N . GLY B 1 333 ? 0.922 47.193 83.009 1.00 11.17 331 GLY B N 1
ATOM 5929 C CA . GLY B 1 333 ? -0.258 46.688 82.331 1.00 12.98 331 GLY B CA 1
ATOM 5930 C C . GLY B 1 333 ? -1.551 47.442 82.578 1.00 13.44 331 GLY B C 1
ATOM 5931 O O . GLY B 1 333 ? -2.622 46.957 82.224 1.00 15.34 331 GLY B O 1
ATOM 5932 N N . ARG B 1 334 ? -1.463 48.629 83.168 1.00 11.88 332 ARG B N 1
ATOM 5933 C CA . ARG B 1 334 ? -2.643 49.455 83.379 1.00 14.19 332 ARG B CA 1
ATOM 5934 C C . ARG B 1 334 ? -2.233 50.907 83.399 1.00 14.47 332 ARG B C 1
ATOM 5935 O O . ARG B 1 334 ? -1.176 51.230 83.921 1.00 13.59 332 ARG B O 1
ATOM 5943 N N . PRO B 1 335 ? -3.074 51.792 82.851 1.00 13.07 333 PRO B N 1
ATOM 5944 C CA . PRO B 1 335 ? -2.731 53.220 82.892 1.00 14.71 333 PRO B CA 1
ATOM 5945 C C . PRO B 1 335 ? -2.649 53.743 84.329 1.00 17.40 333 PRO B C 1
ATOM 5946 O O . PRO B 1 335 ? -3.343 53.236 85.219 1.00 17.18 333 PRO B O 1
ATOM 5950 N N . LEU B 1 336 ? -1.787 54.727 84.561 1.00 14.79 334 LEU B N 1
ATOM 5951 C CA . LEU B 1 336 ? -1.640 55.292 85.895 1.00 16.94 334 LEU B CA 1
ATOM 5952 C C . LEU B 1 336 ? -2.814 56.193 86.233 1.00 19.88 334 LEU B C 1
ATOM 5953 O O . LEU B 1 336 ? -3.378 56.863 85.367 1.00 18.82 334 LEU B O 1
ATOM 5958 N N . ASP B 1 337 ? -3.185 56.194 87.507 1.00 21.87 335 ASP B N 1
ATOM 5959 C CA . ASP B 1 337 ? -4.231 57.078 87.986 1.00 25.75 335 ASP B CA 1
ATOM 5960 C C . ASP B 1 337 ? -3.603 58.401 88.409 1.00 25.28 335 ASP B C 1
ATOM 5961 O O . ASP B 1 337 ? -3.504 58.706 89.598 1.00 29.09 335 ASP B O 1
ATOM 5966 N N . ARG B 1 338 ? -3.139 59.164 87.426 1.00 21.81 336 ARG B N 1
ATOM 5967 C CA . ARG B 1 338 ? -2.656 60.520 87.662 1.00 18.66 336 ARG B CA 1
ATOM 5968 C C . ARG B 1 338 ? -2.954 61.362 86.431 1.00 19.09 336 ARG B C 1
ATOM 5969 O O . ARG B 1 338 ? -3.261 60.823 85.373 1.00 18.80 336 ARG B O 1
ATOM 5977 N N . ALA B 1 339 ? -2.884 62.682 86.581 1.00 18.26 337 ALA B N 1
ATOM 5978 C CA . ALA B 1 339 ? -3.084 63.589 85.458 1.00 17.86 337 ALA B CA 1
ATOM 5979 C C . ALA B 1 339 ? -2.032 63.344 84.385 1.00 14.60 337 ALA B C 1
ATOM 5980 O O . ALA B 1 339 ? -0.881 63.050 84.701 1.00 15.05 337 ALA B O 1
ATOM 5982 N N . GLY B 1 340 ? -2.435 63.470 83.126 1.00 14.68 338 GLY B N 1
ATOM 5983 C CA . GLY B 1 340 ? -1.530 63.243 82.010 1.00 13.49 338 GLY B CA 1
ATOM 5984 C C . GLY B 1 340 ? -1.643 61.827 81.484 1.00 11.35 338 GLY B C 1
ATOM 5985 O O . GLY B 1 340 ? -2.142 60.940 82.179 1.00 12.34 338 GLY B O 1
ATOM 5986 N N . TYR B 1 341 ? -1.154 61.605 80.267 1.00 9.75 339 TYR B N 1
ATOM 5987 C CA . TYR B 1 341 ? -1.382 60.338 79.567 1.00 10.16 339 TYR B CA 1
ATOM 5988 C C . TYR B 1 341 ? -0.361 59.262 79.951 1.00 8.90 339 TYR B C 1
ATOM 5989 O O . TYR B 1 341 ? 0.317 58.701 79.087 1.00 9.76 339 TYR B O 1
ATOM 5998 N N . PHE B 1 342 ? -0.261 58.969 81.246 1.00 9.06 340 PHE B N 1
ATOM 5999 C CA . PHE B 1 342 ? 0.783 58.084 81.752 1.00 9.92 340 PHE B CA 1
ATOM 6000 C C . PHE B 1 342 ? 0.436 56.600 81.669 1.00 9.81 340 PHE B C 1
ATOM 6001 O O . PHE B 1 342 ? -0.641 56.172 82.096 1.00 11.29 340 PHE B O 1
ATOM 6009 N N . TYR B 1 343 ? 1.371 55.832 81.117 1.00 9.23 341 TYR B N 1
ATOM 6010 C CA . TYR B 1 343 ? 1.303 54.373 81.086 1.00 8.40 341 TYR B CA 1
ATOM 6011 C C . TYR B 1 343 ? 2.655 53.841 81.553 1.00 9.31 341 TYR B C 1
ATOM 6012 O O . TYR B 1 343 ? 3.697 54.305 81.103 1.00 10.18 341 TYR B O 1
ATOM 6021 N N . PRO B 1 344 ? 2.648 52.878 82.484 1.00 9.48 342 PRO B N 1
ATOM 6022 C CA . PRO B 1 344 ? 3.897 52.415 83.091 1.00 10.15 342 PRO B CA 1
ATOM 6023 C C . PRO B 1 344 ? 4.652 51.422 82.222 1.00 8.53 342 PRO B C 1
ATOM 6024 O O . PRO B 1 344 ? 4.041 50.721 81.413 1.00 8.14 342 PRO B O 1
ATOM 6028 N N . PRO B 1 345 ? 5.977 51.350 82.400 1.00 7.58 343 PRO B N 1
ATOM 6029 C CA . PRO B 1 345 ? 6.752 50.253 81.820 1.00 7.04 343 PRO B CA 1
ATOM 6030 C C . PRO B 1 345 ? 6.090 48.918 82.144 1.00 8.94 343 PRO B C 1
ATOM 6031 O O . PRO B 1 345 ? 5.678 48.659 83.286 1.00 9.25 343 PRO B O 1
ATOM 6035 N N . THR B 1 346 ? 5.958 48.080 81.124 1.00 7.93 344 THR B N 1
ATOM 6036 C CA . THR B 1 346 ? 5.148 46.878 81.232 1.00 8.44 344 THR B CA 1
ATOM 6037 C C . THR B 1 346 ? 5.897 45.719 80.606 1.00 8.22 344 THR B C 1
ATOM 6038 O O . THR B 1 346 ? 6.591 45.895 79.604 1.00 8.18 344 THR B O 1
ATOM 6042 N N . ILE B 1 347 ? 5.757 44.535 81.198 1.00 8.07 345 ILE B N 1
ATOM 6043 C CA . ILE B 1 347 ? 6.343 43.328 80.637 1.00 9.11 345 ILE B CA 1
ATOM 6044 C C . ILE B 1 347 ? 5.260 42.265 80.524 1.00 8.86 345 ILE B C 1
ATOM 6045 O O . ILE B 1 347 ? 4.607 41.932 81.517 1.00 9.02 345 ILE B O 1
ATOM 6050 N N . LEU B 1 348 ? 5.058 41.755 79.311 1.00 7.75 346 LEU B N 1
ATOM 6051 C CA . LEU B 1 348 ? 4.079 40.696 79.049 1.00 8.85 346 LEU B CA 1
ATOM 6052 C C . LEU B 1 348 ? 4.793 39.408 78.677 1.00 10.02 346 LEU B C 1
ATOM 6053 O O . LEU B 1 348 ? 5.739 39.415 77.882 1.00 10.01 346 LEU B O 1
ATOM 6058 N N . THR B 1 349 ? 4.323 38.297 79.236 1.00 10.08 347 THR B N 1
ATOM 6059 C CA . THR B 1 349 ? 4.921 36.996 78.977 1.00 10.79 347 THR B CA 1
ATOM 6060 C C . THR B 1 349 ? 3.820 36.003 78.656 1.00 10.83 347 THR B C 1
ATOM 6061 O O . THR B 1 349 ? 2.633 36.306 78.822 1.00 11.95 347 THR B O 1
ATOM 6065 N N . GLU B 1 350 ? 4.222 34.824 78.187 1.00 12.35 348 GLU B N 1
ATOM 6066 C CA . GLU B 1 350 ? 3.292 33.724 77.920 1.00 14.18 348 GLU B CA 1
ATOM 6067 C C . GLU B 1 350 ? 2.130 34.150 77.033 1.00 14.05 348 GLU B C 1
ATOM 6068 O O . GLU B 1 350 ? 0.971 33.817 77.292 1.00 15.30 348 GLU B O 1
ATOM 6074 N N . ILE B 1 351 ? 2.437 34.911 75.993 1.00 13.61 349 ILE B N 1
ATOM 6075 C CA . ILE B 1 351 ? 1.399 35.375 75.089 1.00 14.72 349 ILE B CA 1
ATOM 6076 C C . ILE B 1 351 ? 0.934 34.214 74.216 1.00 14.70 349 ILE B C 1
ATOM 6077 O O . ILE B 1 351 ? 1.752 33.550 73.591 1.00 16.19 349 ILE B O 1
ATOM 6082 N N . PRO B 1 352 ? -0.386 33.959 74.189 1.00 16.26 350 PRO B N 1
ATOM 6083 C CA . PRO B 1 352 ? -0.909 32.820 73.426 1.00 18.91 350 PRO B CA 1
ATOM 6084 C C . PRO B 1 352 ? -0.641 32.946 71.933 1.00 18.65 350 PRO B C 1
ATOM 6085 O O . PRO B 1 352 ? -0.703 34.046 71.384 1.00 17.36 350 PRO B O 1
ATOM 6089 N N . PRO B 1 353 ? -0.334 31.818 71.280 1.00 19.43 351 PRO B N 1
ATOM 6090 C CA . PRO B 1 353 ? -0.172 31.765 69.826 1.00 19.75 351 PRO B CA 1
ATOM 6091 C C . PRO B 1 353 ? -1.426 32.302 69.153 1.00 20.45 351 PRO B C 1
ATOM 6092 O O . PRO B 1 353 ? -2.530 31.984 69.593 1.00 23.01 351 PRO B O 1
ATOM 6096 N N . GLY B 1 354 ? -1.264 33.121 68.120 1.00 23.08 352 GLY B N 1
ATOM 6097 C CA . GLY B 1 354 ? -2.407 33.659 67.401 1.00 21.65 352 GLY B CA 1
ATOM 6098 C C . GLY B 1 354 ? -3.048 34.887 68.024 1.00 20.40 352 GLY B C 1
ATOM 6099 O O . GLY B 1 354 ? -4.026 35.419 67.491 1.00 21.66 352 GLY B O 1
ATOM 6100 N N . ALA B 1 355 ? -2.524 35.334 69.164 1.00 18.46 353 ALA B N 1
ATOM 6101 C CA . ALA B 1 355 ? -2.968 36.597 69.742 1.00 16.25 353 ALA B CA 1
ATOM 6102 C C . ALA B 1 355 ? -2.611 37.713 68.773 1.00 14.97 353 ALA B C 1
ATOM 6103 O O . ALA B 1 355 ? -1.496 37.744 68.251 1.00 15.75 353 ALA B O 1
ATOM 6105 N N . LYS B 1 356 ? -3.555 38.617 68.524 1.00 14.33 354 LYS B N 1
ATOM 6106 C CA . LYS B 1 356 ? -3.354 39.683 67.546 1.00 14.82 354 LYS B CA 1
ATOM 6107 C C . LYS B 1 356 ? -2.168 40.575 67.910 1.00 14.90 354 LYS B C 1
ATOM 6108 O O . LYS B 1 356 ? -1.502 41.119 67.032 1.00 13.86 354 LYS B O 1
ATOM 6114 N N . ILE B 1 357 ? -1.895 40.707 69.205 1.00 13.49 355 ILE B N 1
ATOM 6115 C CA . ILE B 1 357 ? -0.843 41.606 69.663 1.00 10.47 355 ILE B CA 1
ATOM 6116 C C . ILE B 1 357 ? 0.528 41.206 69.115 1.00 12.61 355 ILE B C 1
ATOM 6117 O O . ILE B 1 357 ? 1.391 42.056 68.918 1.00 11.04 355 ILE B O 1
ATOM 6122 N N . LEU B 1 358 ? 0.714 39.916 68.839 1.00 11.59 356 LEU B N 1
ATOM 6123 C CA . LEU B 1 358 ? 1.983 39.405 68.328 1.00 12.70 356 LEU B CA 1
ATOM 6124 C C . LEU B 1 358 ? 2.369 40.037 66.995 1.00 12.60 356 LEU B C 1
ATOM 6125 O O . LEU B 1 358 ? 3.549 40.071 66.634 1.00 13.61 356 LEU B O 1
ATOM 6130 N N . GLN B 1 359 ? 1.372 40.537 66.272 1.00 11.72 357 GLN B N 1
ATOM 6131 C CA . GLN B 1 359 ? 1.573 41.089 64.940 1.00 13.02 357 GLN B CA 1
ATOM 6132 C C . GLN B 1 359 ? 1.494 42.615 64.929 1.00 12.21 357 GLN B C 1
ATOM 6133 O O . GLN B 1 359 ? 1.550 43.234 63.866 1.00 14.41 357 GLN B O 1
ATOM 6139 N N . GLU B 1 360 ? 1.366 43.219 66.108 1.00 9.90 358 GLU B N 1
ATOM 6140 C CA . GLU B 1 360 ? 1.175 44.666 66.203 1.00 11.10 358 GLU B CA 1
ATOM 6141 C C . GLU B 1 360 ? 2.363 45.409 66.788 1.00 9.89 358 GLU B C 1
ATOM 6142 O O . GLU B 1 360 ? 3.194 44.827 67.502 1.00 9.55 358 GLU B O 1
ATOM 6148 N N . GLU B 1 361 ? 2.434 46.700 66.476 1.00 8.60 359 GLU B N 1
ATOM 6149 C CA . GLU B 1 361 ? 3.423 47.587 67.077 1.00 8.33 359 GLU B CA 1
ATOM 6150 C C . GLU B 1 361 ? 2.929 48.104 68.416 1.00 9.01 359 GLU B C 1
ATOM 6151 O O . GLU B 1 361 ? 1.828 48.640 68.515 1.00 9.91 359 GLU B O 1
ATOM 6157 N N . LEU B 1 362 ? 3.743 47.927 69.449 1.00 7.85 360 LEU B N 1
ATOM 6158 C CA . LEU B 1 362 ? 3.434 48.476 70.762 1.00 7.78 360 LEU B CA 1
ATOM 6159 C C . LEU B 1 362 ? 4.221 49.774 70.939 1.00 7.63 360 LEU B C 1
ATOM 6160 O O . LEU B 1 362 ? 5.427 49.759 71.228 1.00 7.08 360 LEU B O 1
ATOM 6165 N N . PHE B 1 363 ? 3.531 50.891 70.733 1.00 8.06 361 PHE B N 1
ATOM 6166 C CA . PHE B 1 363 ? 4.169 52.201 70.672 1.00 8.14 361 PHE B CA 1
ATOM 6167 C C . PHE B 1 363 ? 4.042 52.860 72.043 1.00 9.35 361 PHE B C 1
ATOM 6168 O O . PHE B 1 363 ? 3.365 53.872 72.211 1.00 9.97 361 PHE B O 1
ATOM 6176 N N . ALA B 1 364 ? 4.717 52.255 73.015 1.00 8.08 362 ALA B N 1
ATOM 6177 C CA . ALA B 1 364 ? 4.579 52.549 74.432 1.00 7.06 362 ALA B CA 1
ATOM 6178 C C . ALA B 1 364 ? 5.601 51.631 75.103 1.00 7.67 362 ALA B C 1
ATOM 6179 O O . ALA B 1 364 ? 6.119 50.727 74.455 1.00 8.10 362 ALA B O 1
ATOM 6181 N N . PRO B 1 365 ? 5.903 51.844 76.400 1.00 6.78 363 PRO B N 1
ATOM 6182 C CA . PRO B 1 365 ? 7.019 51.074 76.973 1.00 6.75 363 PRO B CA 1
ATOM 6183 C C . PRO B 1 365 ? 6.592 49.686 77.444 1.00 8.54 363 PRO B C 1
ATOM 6184 O O . PRO B 1 365 ? 6.709 49.365 78.632 1.00 8.49 363 PRO B O 1
ATOM 6188 N N . VAL B 1 366 ? 6.130 48.871 76.501 1.00 8.34 364 VAL B N 1
ATOM 6189 C CA . VAL B 1 366 ? 5.543 47.569 76.790 1.00 8.01 364 VAL B CA 1
ATOM 6190 C C . VAL B 1 366 ? 6.324 46.486 76.061 1.00 7.41 364 VAL B C 1
ATOM 6191 O O . VAL B 1 366 ? 6.287 46.404 74.830 1.00 8.11 364 VAL B O 1
ATOM 6195 N N . ALA B 1 367 ? 7.059 45.681 76.819 1.00 7.58 365 ALA B N 1
ATOM 6196 C CA . ALA B 1 367 ? 7.882 44.617 76.246 1.00 7.84 365 ALA B CA 1
ATOM 6197 C C . ALA B 1 367 ? 7.118 43.305 76.176 1.00 8.13 365 ALA B C 1
ATOM 6198 O O . ALA B 1 367 ? 6.542 42.875 77.169 1.00 8.87 365 ALA B O 1
ATOM 6200 N N . MET B 1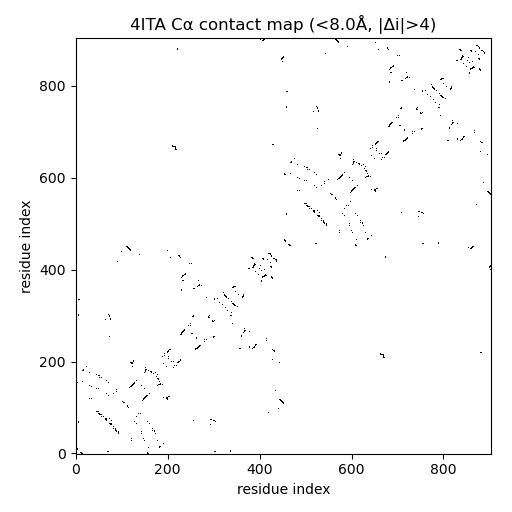 368 ? 7.107 42.679 75.001 1.00 8.61 366 MET B N 1
ATOM 6201 C CA . MET B 1 368 ? 6.687 41.285 74.874 1.00 7.38 366 MET B CA 1
ATOM 6202 C C . MET B 1 368 ? 7.910 40.386 75.033 1.00 7.83 366 MET B C 1
ATOM 6203 O O . MET B 1 368 ? 8.967 40.661 74.457 1.00 9.27 366 MET B O 1
ATOM 6208 N N . VAL B 1 369 ? 7.778 39.312 75.808 1.00 7.66 367 VAL B N 1
ATOM 6209 C CA . VAL B 1 369 ? 8.914 38.434 76.076 1.00 8.61 367 VAL B CA 1
ATOM 6210 C C . VAL B 1 369 ? 8.619 37.010 75.633 1.00 9.02 367 VAL B C 1
ATOM 6211 O O . VAL B 1 369 ? 7.536 36.483 75.896 1.00 10.02 367 VAL B O 1
ATOM 6215 N N . PHE B 1 370 ? 9.589 36.411 74.943 1.00 8.88 368 PHE B N 1
ATOM 6216 C CA . PHE B 1 370 ? 9.485 35.055 74.407 1.00 8.93 368 PHE B CA 1
ATOM 6217 C C . PHE B 1 370 ? 10.716 34.250 74.787 1.00 8.38 368 PHE B C 1
ATOM 6218 O O . PHE B 1 370 ? 11.799 34.805 74.962 1.00 8.58 368 PHE B O 1
ATOM 6226 N N . THR B 1 371 ? 10.544 32.936 74.898 1.00 9.75 369 THR B N 1
ATOM 6227 C CA . THR B 1 371 ? 11.671 32.034 75.095 1.00 11.29 369 THR B CA 1
ATOM 6228 C C . THR B 1 371 ? 11.816 31.113 73.882 1.00 10.58 369 THR B C 1
ATOM 6229 O O . THR B 1 371 ? 10.818 30.625 73.341 1.00 13.82 369 THR B O 1
ATOM 6233 N N . VAL B 1 372 ? 13.058 30.898 73.448 1.00 9.59 370 VAL B N 1
ATOM 6234 C CA . VAL B 1 372 ? 13.353 30.001 72.328 1.00 10.35 370 VAL B CA 1
ATOM 6235 C C . VAL B 1 372 ? 14.453 29.018 72.696 1.00 10.95 370 VAL B C 1
ATOM 6236 O O . VAL B 1 372 ? 15.199 29.244 73.651 1.00 9.58 370 VAL B O 1
ATOM 6240 N N . LYS B 1 373 ? 14.569 27.939 71.925 1.00 11.23 371 LYS B N 1
ATOM 6241 C CA . LYS B 1 373 ? 15.495 26.863 72.276 1.00 12.75 371 LYS B CA 1
ATOM 6242 C C . LYS B 1 373 ? 16.773 26.809 71.443 1.00 11.28 371 LYS B C 1
ATOM 6243 O O . LYS B 1 373 ? 17.748 26.179 71.839 1.00 13.80 371 LYS B O 1
ATOM 6249 N N . ASP B 1 374 ? 16.770 27.460 70.286 1.00 11.25 372 ASP B N 1
ATOM 6250 C CA . ASP B 1 374 ? 17.944 27.432 69.421 1.00 10.47 372 ASP B CA 1
ATOM 6251 C C . ASP B 1 374 ? 17.931 28.573 68.418 1.00 9.85 372 ASP B C 1
ATOM 6252 O O . ASP B 1 374 ? 16.989 29.363 68.376 1.00 8.96 372 ASP B O 1
ATOM 6257 N N . LEU B 1 375 ? 18.983 28.637 67.614 1.00 9.51 373 LEU B N 1
ATOM 6258 C CA . LEU B 1 375 ? 19.169 29.709 66.649 1.00 10.35 373 LEU B CA 1
ATOM 6259 C C . LEU B 1 375 ? 18.058 29.762 65.589 1.00 11.56 373 LEU B C 1
ATOM 6260 O O . LEU B 1 375 ? 17.516 30.835 65.303 1.00 10.78 373 LEU B O 1
ATOM 6265 N N . ASP B 1 376 ? 17.698 28.613 65.021 1.00 10.73 374 ASP B N 1
ATOM 6266 C CA . ASP B 1 376 ? 16.648 28.583 64.007 1.00 12.34 374 ASP B CA 1
ATOM 6267 C C . ASP B 1 376 ? 15.329 29.119 64.559 1.00 10.38 374 ASP B C 1
ATOM 6268 O O . ASP B 1 376 ? 14.620 29.869 63.884 1.00 10.46 374 ASP B O 1
ATOM 6273 N N . GLN B 1 377 ? 15.002 28.742 65.790 1.00 9.99 375 GLN B N 1
ATOM 6274 C CA . GLN B 1 377 ? 13.744 29.176 66.389 1.00 10.17 375 GLN B CA 1
ATOM 6275 C C . GLN B 1 377 ? 13.779 30.680 66.646 1.00 9.14 375 GLN B C 1
ATOM 6276 O O . GLN B 1 377 ? 12.787 31.371 66.441 1.00 10.30 375 GLN B O 1
ATOM 6282 N N . ALA B 1 378 ? 14.934 31.186 67.067 1.00 9.57 376 ALA B N 1
ATOM 6283 C CA . ALA B 1 378 ? 15.089 32.619 67.328 1.00 9.35 376 ALA B CA 1
ATOM 6284 C C . ALA B 1 378 ? 14.857 33.441 66.062 1.00 9.55 376 ALA B C 1
ATOM 6285 O O . ALA B 1 378 ? 14.133 34.439 66.072 1.00 9.67 376 ALA B O 1
ATOM 6287 N N . ILE B 1 379 ? 15.474 33.009 64.969 1.00 9.41 377 ILE B N 1
ATOM 6288 C CA . ILE B 1 379 ? 15.371 33.717 63.702 1.00 10.75 377 ILE B CA 1
ATOM 6289 C C . ILE B 1 379 ? 13.947 33.659 63.160 1.00 10.11 377 ILE B C 1
ATOM 6290 O O . ILE B 1 379 ? 13.406 34.667 62.719 1.00 10.39 377 ILE B O 1
ATOM 6295 N N . ALA B 1 380 ? 13.327 32.484 63.219 1.00 9.13 378 ALA B N 1
ATOM 6296 C CA . ALA B 1 380 ? 11.958 32.328 62.757 1.00 11.05 378 ALA B CA 1
ATOM 6297 C C . ALA B 1 380 ? 11.008 33.237 63.533 1.00 9.39 378 ALA B C 1
ATOM 6298 O O . ALA B 1 380 ? 10.160 33.908 62.949 1.00 10.47 378 ALA B O 1
ATOM 6300 N N . LEU B 1 381 ? 11.141 33.261 64.858 1.00 9.19 379 LEU B N 1
ATOM 6301 C CA . LEU B 1 381 ? 10.265 34.092 65.667 1.00 9.71 379 LEU B CA 1
ATOM 6302 C C . LEU B 1 381 ? 10.530 35.576 65.414 1.00 7.87 379 LEU B C 1
ATOM 6303 O O . LEU B 1 381 ? 9.598 36.381 65.296 1.00 8.79 379 LEU B O 1
ATOM 6308 N N . ALA B 1 382 ? 11.803 35.931 65.330 1.00 8.21 380 ALA B N 1
ATOM 6309 C CA . ALA B 1 382 ? 12.182 37.315 65.054 1.00 8.47 380 ALA B CA 1
ATOM 6310 C C . ALA B 1 382 ? 11.543 37.839 63.770 1.00 8.86 380 ALA B C 1
ATOM 6311 O O . ALA B 1 382 ? 11.114 38.995 63.699 1.00 9.17 380 ALA B O 1
ATOM 6313 N N . ASN B 1 383 ? 11.469 36.982 62.761 1.00 7.78 381 ASN B N 1
ATOM 6314 C CA . ASN B 1 383 ? 10.965 37.387 61.453 1.00 9.01 381 ASN B CA 1
ATOM 6315 C C . ASN B 1 383 ? 9.459 37.228 61.289 1.00 8.89 381 ASN B C 1
ATOM 6316 O O . ASN B 1 383 ? 8.909 37.633 60.267 1.00 8.54 381 ASN B O 1
ATOM 6321 N N . ASP B 1 384 ? 8.799 36.636 62.283 1.00 9.77 382 ASP B N 1
ATOM 6322 C CA . ASP B 1 384 ? 7.383 36.289 62.171 1.00 9.44 382 ASP B CA 1
ATOM 6323 C C . ASP B 1 384 ? 6.472 37.475 62.494 1.00 11.71 382 ASP B C 1
ATOM 6324 O O . ASP B 1 384 ? 5.616 37.411 63.384 1.00 14.23 382 ASP B O 1
ATOM 6329 N N . ILE B 1 385 ? 6.673 38.556 61.745 1.00 9.24 383 ILE B N 1
ATOM 6330 C CA . ILE B 1 385 ? 5.926 39.794 61.901 1.00 8.78 383 ILE B CA 1
ATOM 6331 C C . ILE B 1 385 ? 5.770 40.425 60.527 1.00 8.16 383 ILE B C 1
ATOM 6332 O O . ILE B 1 385 ? 6.499 40.071 59.597 1.00 8.01 383 ILE B O 1
ATOM 6337 N N . PRO B 1 386 ? 4.819 41.362 60.384 1.00 7.38 384 PRO B N 1
ATOM 6338 C CA . PRO B 1 386 ? 4.669 42.016 59.079 1.00 7.81 384 PRO B CA 1
ATOM 6339 C C . PRO B 1 386 ? 5.733 43.082 58.842 1.00 8.31 384 PRO B C 1
ATOM 6340 O O . PRO B 1 386 ? 5.966 43.467 57.693 1.00 8.01 384 PRO B O 1
ATOM 6344 N N . PHE B 1 387 ? 6.368 43.540 59.917 1.00 7.54 385 PHE B N 1
ATOM 6345 C CA . PHE B 1 387 ? 7.342 44.623 59.855 1.00 6.80 385 PHE B CA 1
ATOM 6346 C C . PHE B 1 387 ? 8.740 44.083 59.611 1.00 7.23 385 PHE B C 1
ATOM 6347 O O . PHE B 1 387 ? 8.960 42.871 59.631 1.00 8.39 385 PHE B O 1
ATOM 6355 N N . GLY B 1 388 ? 9.681 44.989 59.375 1.00 6.85 386 GLY B N 1
ATOM 6356 C CA . GLY B 1 388 ? 11.063 44.608 59.152 1.00 7.31 386 GLY B CA 1
ATOM 6357 C C . GLY B 1 388 ? 11.978 45.814 59.194 1.00 7.40 386 GLY B C 1
ATOM 6358 O O . GLY B 1 388 ? 12.695 46.102 58.230 1.00 8.75 386 GLY B O 1
ATOM 6359 N N . LEU B 1 389 ? 11.956 46.533 60.310 1.00 7.49 387 LEU B N 1
ATOM 6360 C CA . LEU B 1 389 ? 12.730 47.763 60.418 1.00 7.42 387 LEU B CA 1
ATOM 6361 C C . LEU B 1 389 ? 14.127 47.484 60.971 1.00 7.24 387 LEU B C 1
ATOM 6362 O O . LEU B 1 389 ? 15.083 47.389 60.206 1.00 9.44 387 LEU B O 1
ATOM 6367 N N . GLY B 1 390 ? 14.247 47.330 62.288 1.00 7.80 388 GLY B N 1
ATOM 6368 C CA . GLY B 1 390 ? 15.527 46.978 62.883 1.00 7.66 388 GLY B CA 1
ATOM 6369 C C . GLY B 1 390 ? 15.520 45.642 63.613 1.00 6.18 388 GLY B C 1
ATOM 6370 O O . GLY B 1 390 ? 14.485 44.999 63.776 1.00 6.89 388 GLY B O 1
ATOM 6371 N N . ALA B 1 391 ? 16.702 45.230 64.055 1.00 7.82 389 ALA B N 1
ATOM 6372 C CA . ALA B 1 391 ? 16.862 44.004 64.828 1.00 7.23 389 ALA B CA 1
ATOM 6373 C C . ALA B 1 391 ? 18.158 44.088 65.605 1.00 6.69 389 ALA B C 1
ATOM 6374 O O . ALA B 1 391 ? 19.168 44.565 65.094 1.00 7.98 389 ALA B O 1
ATOM 6376 N N . SER B 1 392 ? 18.120 43.613 66.848 1.00 7.58 390 SER B N 1
ATOM 6377 C CA . SER B 1 392 ? 19.296 43.558 67.693 1.00 8.61 390 SER B CA 1
ATOM 6378 C C . SER B 1 392 ? 19.483 42.124 68.173 1.00 6.93 390 SER B C 1
ATOM 6379 O O . SER B 1 392 ? 18.516 41.474 68.575 1.00 7.88 390 SER B O 1
ATOM 6382 N N . ALA B 1 393 ? 20.718 41.630 68.139 1.00 7.46 391 ALA B N 1
ATOM 6383 C CA . ALA B 1 393 ? 21.020 40.280 68.620 1.00 7.51 391 ALA B CA 1
ATOM 6384 C C . ALA B 1 393 ? 22.298 40.280 69.436 1.00 8.27 391 ALA B C 1
ATOM 6385 O O . ALA B 1 393 ? 23.270 40.954 69.089 1.00 8.19 391 ALA B O 1
ATOM 6387 N N . TRP B 1 394 ? 22.277 39.515 70.522 1.00 7.49 392 TRP B N 1
ATOM 6388 C CA . TRP B 1 394 ? 23.348 39.515 71.505 1.00 8.89 392 TRP B CA 1
ATOM 6389 C C . TRP B 1 394 ? 23.950 38.127 71.616 1.00 8.83 392 TRP B C 1
ATOM 6390 O O . TRP B 1 394 ? 23.298 37.182 72.065 1.00 9.03 392 TRP B O 1
ATOM 6401 N N . THR B 1 395 ? 25.195 38.020 71.169 1.00 8.59 393 THR B N 1
ATOM 6402 C CA . THR B 1 395 ? 25.926 36.761 71.136 1.00 8.55 393 THR B CA 1
ATOM 6403 C C . THR B 1 395 ? 27.372 37.072 70.823 1.00 9.13 393 THR B C 1
ATOM 6404 O O . THR B 1 395 ? 27.685 38.025 70.098 1.00 10.17 393 THR B O 1
ATOM 6408 N N . ASN B 1 396 ? 28.261 36.265 71.378 1.00 8.97 394 ASN B N 1
ATOM 6409 C CA . ASN B 1 396 ? 29.674 36.410 71.084 1.00 10.65 394 ASN B CA 1
ATOM 6410 C C . ASN B 1 396 ? 30.240 35.230 70.313 1.00 11.09 394 ASN B C 1
ATOM 6411 O O . ASN B 1 396 ? 31.459 35.074 70.200 1.00 13.87 394 ASN B O 1
ATOM 6416 N N . ASP B 1 397 ? 29.344 34.421 69.760 1.00 11.27 395 ASP B N 1
ATOM 6417 C CA . ASP B 1 397 ? 29.738 33.345 68.859 1.00 11.91 395 ASP B CA 1
ATOM 6418 C C . ASP B 1 397 ? 29.728 33.864 67.424 1.00 13.14 395 ASP B C 1
ATOM 6419 O O . ASP B 1 397 ? 28.680 34.263 66.918 1.00 11.08 395 ASP B O 1
ATOM 6424 N N . PRO B 1 398 ? 30.893 33.868 66.760 1.00 12.94 396 PRO B N 1
ATOM 6425 C CA . PRO B 1 398 ? 30.946 34.459 65.414 1.00 11.79 396 PRO B CA 1
ATOM 6426 C C . PRO B 1 398 ? 29.987 33.815 64.410 1.00 12.19 396 PRO B C 1
ATOM 6427 O O . PRO B 1 398 ? 29.395 34.523 63.599 1.00 11.92 396 PRO B O 1
ATOM 6431 N N . ALA B 1 399 ? 29.805 32.501 64.474 1.00 11.30 397 ALA B N 1
ATOM 6432 C CA . ALA B 1 399 ? 28.891 31.843 63.550 1.00 11.35 397 ALA B CA 1
ATOM 6433 C C . ALA B 1 399 ? 27.438 32.272 63.781 1.00 10.10 397 ALA B C 1
ATOM 6434 O O . ALA B 1 399 ? 26.693 32.474 62.824 1.00 11.35 397 ALA B O 1
ATOM 6436 N N . GLU B 1 400 ? 27.039 32.398 65.047 1.00 9.88 398 GLU B N 1
ATOM 6437 C CA . GLU B 1 400 ? 25.714 32.930 65.373 1.00 9.55 398 GLU B CA 1
ATOM 6438 C C . GLU B 1 400 ? 25.564 34.365 64.887 1.00 10.17 398 GLU B C 1
ATOM 6439 O O . GLU B 1 400 ? 24.530 34.721 64.318 1.00 9.58 398 GLU B O 1
ATOM 6445 N N . GLN B 1 401 ? 26.592 35.181 65.116 1.00 8.81 399 GLN B N 1
ATOM 6446 C CA . GLN B 1 401 ? 26.562 36.581 64.683 1.00 8.37 399 GLN B CA 1
ATOM 6447 C C . GLN B 1 401 ? 26.302 36.672 63.187 1.00 9.45 399 GLN B C 1
ATOM 6448 O O . GLN B 1 401 ? 25.474 37.456 62.737 1.00 9.96 399 GLN B O 1
ATOM 6454 N N . GLN B 1 402 ? 27.005 35.853 62.415 1.00 10.21 400 GLN B N 1
ATOM 6455 C CA . GLN B 1 402 ? 26.850 35.890 60.967 1.00 10.16 400 GLN B CA 1
ATOM 6456 C C . GLN B 1 402 ? 25.468 35.426 60.510 1.00 10.48 400 GLN B C 1
ATOM 6457 O O . GLN B 1 402 ? 24.880 36.015 59.604 1.00 9.70 400 GLN B O 1
ATOM 6463 N N . ARG B 1 403 ? 24.929 34.391 61.143 1.00 9.23 401 ARG B N 1
ATOM 6464 C CA . ARG B 1 403 ? 23.574 33.961 60.809 1.00 9.58 401 ARG B CA 1
ATOM 6465 C C . ARG B 1 403 ? 22.528 35.025 61.152 1.00 8.76 401 ARG B C 1
ATOM 6466 O O . ARG B 1 403 ? 21.619 35.267 60.362 1.00 10.01 401 ARG B O 1
ATOM 6474 N N . PHE B 1 404 ? 22.654 35.670 62.312 1.00 8.63 402 PHE B N 1
ATOM 6475 C CA . PHE B 1 404 ? 21.743 36.755 62.653 1.00 9.40 402 PHE B CA 1
ATOM 6476 C C . PHE B 1 404 ? 21.823 37.892 61.629 1.00 9.27 402 PHE B C 1
ATOM 6477 O O . PHE B 1 404 ? 20.794 38.373 61.153 1.00 8.88 402 PHE B O 1
ATOM 6485 N N . ILE B 1 405 ? 23.039 38.324 61.303 1.00 8.91 403 ILE B N 1
ATOM 6486 C CA . ILE B 1 405 ? 23.227 39.386 60.314 1.00 8.65 403 ILE B CA 1
ATOM 6487 C C . ILE B 1 405 ? 22.598 39.014 58.978 1.00 9.76 403 ILE B C 1
ATOM 6488 O O . ILE B 1 405 ? 21.893 39.822 58.368 1.00 9.93 403 ILE B O 1
ATOM 6493 N N . GLN B 1 406 ? 22.835 37.785 58.535 1.00 8.68 404 GLN B N 1
ATOM 6494 C CA . GLN B 1 406 ? 22.387 37.353 57.222 1.00 9.56 404 GLN B CA 1
ATOM 6495 C C . GLN B 1 406 ? 20.888 37.108 57.160 1.00 10.75 404 GLN B C 1
ATOM 6496 O O . GLN B 1 406 ? 20.248 37.418 56.153 1.00 11.98 404 GLN B O 1
ATOM 6502 N N . GLU B 1 407 ? 20.330 36.552 58.228 1.00 8.77 405 GLU B N 1
ATOM 6503 C CA . GLU B 1 407 ? 18.988 35.986 58.152 1.00 9.32 405 GLU B CA 1
ATOM 6504 C C . GLU B 1 407 ? 17.874 36.764 58.832 1.00 9.71 405 GLU B C 1
ATOM 6505 O O . GLU B 1 407 ? 16.713 36.454 58.616 1.00 10.26 405 GLU B O 1
ATOM 6511 N N . LEU B 1 408 ? 18.207 37.757 59.652 1.00 8.41 406 LEU B N 1
ATOM 6512 C CA . LEU B 1 408 ? 17.159 38.593 60.225 1.00 8.64 406 LEU B CA 1
ATOM 6513 C C . LEU B 1 408 ? 16.612 39.504 59.127 1.00 9.40 406 LEU B C 1
ATOM 6514 O O . LEU B 1 408 ? 17.372 40.209 58.454 1.00 9.69 406 LEU B O 1
ATOM 6519 N N . ASP B 1 409 ? 15.294 39.466 58.948 1.00 8.74 407 ASP B N 1
ATOM 6520 C CA . ASP B 1 409 ? 14.639 40.174 57.853 1.00 8.74 407 ASP B CA 1
ATOM 6521 C C . ASP B 1 409 ? 14.332 41.598 58.286 1.00 9.07 407 ASP B C 1
ATOM 6522 O O . ASP B 1 409 ? 13.207 41.911 58.691 1.00 10.27 407 ASP B O 1
ATOM 6527 N N . ALA B 1 410 ? 15.338 42.455 58.201 1.00 7.61 408 ALA B N 1
ATOM 6528 C CA . ALA B 1 410 ? 15.233 43.822 58.681 1.00 6.79 408 ALA B CA 1
ATOM 6529 C C . ALA B 1 410 ? 16.152 44.720 57.872 1.00 7.06 408 ALA B C 1
ATOM 6530 O O . ALA B 1 410 ? 17.103 44.248 57.245 1.00 8.08 408 ALA B O 1
ATOM 6532 N N . GLY B 1 411 ? 15.871 46.017 57.903 1.00 6.97 409 GLY B N 1
ATOM 6533 C CA . GLY B 1 411 ? 16.721 46.996 57.251 1.00 7.59 409 GLY B CA 1
ATOM 6534 C C . GLY B 1 411 ? 18.010 47.269 58.009 1.00 6.67 409 GLY B C 1
ATOM 6535 O O . GLY B 1 411 ? 18.966 47.782 57.438 1.00 8.10 409 GLY B O 1
ATOM 6536 N N . ALA B 1 412 ? 18.049 46.923 59.291 1.00 7.94 410 ALA B N 1
ATOM 6537 C CA . ALA B 1 412 ? 19.256 47.110 60.084 1.00 9.92 410 ALA B CA 1
ATOM 6538 C C . ALA B 1 412 ? 19.397 45.985 61.088 1.00 8.86 410 ALA B C 1
ATOM 6539 O O . ALA B 1 412 ? 18.419 45.598 61.733 1.00 10.75 410 ALA B O 1
ATOM 6541 N N . VAL B 1 413 ? 20.610 45.454 61.205 1.00 7.53 411 VAL B N 1
ATOM 6542 C CA . VAL B 1 413 ? 20.919 44.442 62.207 1.00 8.01 411 VAL B CA 1
ATOM 6543 C C . VAL B 1 413 ? 22.100 44.913 63.039 1.00 9.16 411 VAL B C 1
ATOM 6544 O O . VAL B 1 413 ? 23.188 45.181 62.502 1.00 8.73 411 VAL B O 1
ATOM 6548 N N . PHE B 1 414 ? 21.868 45.021 64.346 1.00 7.65 412 PHE B N 1
ATOM 6549 C CA . PHE B 1 414 ? 22.907 45.405 65.303 1.00 7.90 412 PHE B CA 1
ATOM 6550 C C . PHE B 1 414 ? 23.279 44.211 66.169 1.00 8.07 412 PHE B C 1
ATOM 6551 O O . PHE B 1 414 ? 22.402 43.557 66.739 1.00 9.00 412 PHE B O 1
ATOM 6559 N N . ILE B 1 415 ? 24.575 43.915 66.244 1.00 7.86 413 ILE B N 1
ATOM 6560 C CA . ILE B 1 415 ? 25.069 42.820 67.069 1.00 8.19 413 ILE B CA 1
ATOM 6561 C C . ILE B 1 415 ? 25.742 43.388 68.317 1.00 8.45 413 ILE B C 1
ATOM 6562 O O . ILE B 1 415 ? 26.687 44.178 68.219 1.00 9.04 413 ILE B O 1
ATOM 6567 N N . ASN B 1 416 ? 25.225 42.994 69.482 1.00 8.14 414 ASN B N 1
ATOM 6568 C CA . ASN B 1 416 ? 25.744 43.425 70.777 1.00 8.51 414 ASN B CA 1
ATOM 6569 C C . ASN B 1 416 ? 25.618 44.927 70.989 1.00 10.70 414 ASN B C 1
ATOM 6570 O O . ASN B 1 416 ? 26.461 45.549 71.640 1.00 9.96 414 ASN B O 1
ATOM 6575 N N . GLY B 1 417 ? 24.560 45.503 70.429 1.00 8.48 415 GLY B N 1
ATOM 6576 C CA . GLY B 1 417 ? 24.212 46.884 70.711 1.00 8.40 415 GLY B CA 1
ATOM 6577 C C . GLY B 1 417 ? 22.774 47.121 70.315 1.00 8.16 415 GLY B C 1
ATOM 6578 O O . GLY B 1 417 ? 22.219 46.326 69.550 1.00 7.88 415 GLY B O 1
ATOM 6579 N N . MET B 1 418 ? 22.165 48.183 70.842 1.00 8.36 416 MET B N 1
ATOM 6580 C CA . MET B 1 418 ? 20.807 48.546 70.434 1.00 7.55 416 MET B CA 1
ATOM 6581 C C . MET B 1 418 ? 20.832 49.248 69.079 1.00 8.18 416 MET B C 1
ATOM 6582 O O . MET B 1 418 ? 21.782 49.973 68.751 1.00 8.82 416 MET B O 1
ATOM 6587 N N . VAL B 1 419 ? 19.783 49.031 68.294 1.00 8.11 417 VAL B N 1
ATOM 6588 C CA . VAL B 1 419 ? 19.630 49.724 67.023 1.00 8.42 417 VAL B CA 1
ATOM 6589 C C . VAL B 1 419 ? 19.550 51.231 67.287 1.00 9.08 417 VAL B C 1
ATOM 6590 O O . VAL B 1 419 ? 18.828 51.679 68.183 1.00 8.18 417 VAL B O 1
ATOM 6594 N N . LYS B 1 420 ? 20.334 51.999 66.534 1.00 10.13 418 LYS B N 1
ATOM 6595 C CA . LYS B 1 420 ? 20.288 53.456 66.591 1.00 10.32 418 LYS B CA 1
ATOM 6596 C C . LYS B 1 420 ? 20.429 53.981 65.177 1.00 11.16 418 LYS B C 1
ATOM 6597 O O . LYS B 1 420 ? 21.019 53.323 64.315 1.00 14.74 418 LYS B O 1
ATOM 6603 N N . SER B 1 421 ? 19.917 55.177 64.929 1.00 12.58 419 SER B N 1
ATOM 6604 C CA . SER B 1 421 ? 20.214 55.829 63.663 1.00 13.74 419 SER B CA 1
ATOM 6605 C C . SER B 1 421 ? 21.455 56.704 63.826 1.00 13.42 419 SER B C 1
ATOM 6606 O O . SER B 1 421 ? 21.761 57.183 64.919 1.00 16.40 419 SER B O 1
ATOM 6609 N N . ASP B 1 422 ? 22.169 56.896 62.725 1.00 11.02 420 ASP B N 1
ATOM 6610 C CA . ASP B 1 422 ? 23.458 57.575 62.722 1.00 11.11 420 ASP B CA 1
ATOM 6611 C C . ASP B 1 422 ? 23.574 58.168 61.328 1.00 10.14 420 ASP B C 1
ATOM 6612 O O . ASP B 1 422 ? 23.453 57.441 60.353 1.00 10.10 420 ASP B O 1
ATOM 6617 N N . PRO B 1 423 ? 23.806 59.488 61.216 1.00 8.82 421 PRO B N 1
ATOM 6618 C CA . PRO B 1 423 ? 23.855 60.085 59.874 1.00 9.36 421 PRO B CA 1
ATOM 6619 C C . PRO B 1 423 ? 24.851 59.405 58.928 1.00 8.81 421 PRO B C 1
ATOM 6620 O O . PRO B 1 423 ? 24.694 59.484 57.715 1.00 9.04 421 PRO B O 1
ATOM 6624 N N . ARG B 1 424 ? 25.858 58.728 59.473 1.00 8.80 422 ARG B N 1
ATOM 6625 C CA . ARG B 1 424 ? 26.892 58.107 58.652 1.00 9.54 422 ARG B CA 1
ATOM 6626 C C . ARG B 1 424 ? 26.449 56.829 57.936 1.00 9.18 422 ARG B C 1
ATOM 6627 O O . ARG B 1 424 ? 27.131 56.368 57.018 1.00 11.19 422 ARG B O 1
ATOM 6635 N N . LEU B 1 425 ? 25.314 56.269 58.356 1.00 9.94 423 LEU B N 1
ATOM 6636 C CA . LEU B 1 425 ? 24.827 54.986 57.849 1.00 10.84 423 LEU B CA 1
ATOM 6637 C C . LEU B 1 425 ? 23.396 55.123 57.377 1.00 8.71 423 LEU B C 1
ATOM 6638 O O . LEU B 1 425 ? 22.586 55.734 58.064 1.00 9.59 423 LEU B O 1
ATOM 6643 N N . PRO B 1 426 ? 23.075 54.554 56.202 1.00 7.75 424 PRO B N 1
ATOM 6644 C CA . PRO B 1 426 ? 21.681 54.613 55.745 1.00 7.92 424 PRO B CA 1
ATOM 6645 C C . PRO B 1 426 ? 20.722 53.922 56.719 1.00 7.58 424 PRO B C 1
ATOM 6646 O O . PRO B 1 426 ? 21.117 53.051 57.508 1.00 8.10 424 PRO B O 1
ATOM 6650 N N . PHE B 1 427 ? 19.460 54.336 56.662 1.00 7.51 425 PHE B N 1
ATOM 6651 C CA . PHE B 1 427 ? 18.449 53.914 57.620 1.00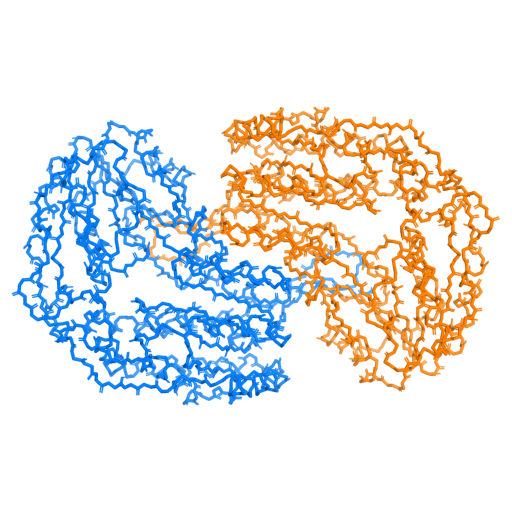 7.55 425 PHE B CA 1
ATOM 6652 C C . PHE B 1 427 ? 17.102 53.773 56.935 1.00 7.78 425 PHE B C 1
ATOM 6653 O O . PHE B 1 427 ? 16.607 54.724 56.329 1.00 7.62 425 PHE B O 1
ATOM 6661 N N . GLY B 1 428 ? 16.498 52.597 57.039 1.00 7.12 426 GLY B N 1
ATOM 6662 C CA . GLY B 1 428 ? 15.172 52.394 56.492 1.00 7.56 426 GLY B CA 1
ATOM 6663 C C . GLY B 1 428 ? 14.657 50.988 56.689 1.00 7.24 426 GLY B C 1
ATOM 6664 O O . GLY B 1 428 ? 15.375 50.114 57.180 1.00 8.20 426 GLY B O 1
ATOM 6665 N N . GLY B 1 429 ? 13.413 50.772 56.281 1.00 6.89 427 GLY B N 1
ATOM 6666 C CA . GLY B 1 429 ? 12.749 49.507 56.523 1.00 7.66 427 GLY B CA 1
ATOM 6667 C C . GLY B 1 429 ? 12.633 48.586 55.332 1.00 8.12 427 GLY B C 1
ATOM 6668 O O . GLY B 1 429 ? 12.989 48.932 54.210 1.00 7.59 427 GLY B O 1
ATOM 6669 N N . THR B 1 430 ? 12.143 47.383 55.616 1.00 8.38 428 THR B N 1
ATOM 6670 C CA . THR B 1 430 ? 11.723 46.421 54.609 1.00 7.58 428 THR B CA 1
ATOM 6671 C C . THR B 1 430 ? 10.340 45.920 54.996 1.00 8.51 428 THR B C 1
ATOM 6672 O O . THR B 1 430 ? 9.812 46.271 56.061 1.00 7.27 428 THR B O 1
ATOM 6676 N N . LYS B 1 431 ? 9.754 45.095 54.136 1.00 7.83 429 LYS B N 1
ATOM 6677 C CA . LYS B 1 431 ? 8.431 44.535 54.411 1.00 7.61 429 LYS B CA 1
ATOM 6678 C C . LYS B 1 431 ? 7.446 45.683 54.684 1.00 8.28 429 LYS B C 1
ATOM 6679 O O . LYS B 1 431 ? 7.480 46.696 53.989 1.00 8.90 429 LYS B O 1
ATOM 6685 N N . ARG B 1 432 ? 6.580 45.563 55.689 1.00 7.42 430 ARG B N 1
ATOM 6686 C CA . ARG B 1 432 ? 5.597 46.618 55.928 1.00 7.55 430 ARG B CA 1
ATOM 6687 C C . ARG B 1 432 ? 6.172 47.828 56.674 1.00 7.82 430 ARG B C 1
ATOM 6688 O O . ARG B 1 432 ? 5.446 48.780 56.975 1.00 8.96 430 ARG B O 1
ATOM 6696 N N . SER B 1 433 ? 7.471 47.805 56.957 1.00 6.85 431 SER B N 1
ATOM 6697 C CA . SER B 1 433 ? 8.128 48.961 57.570 1.00 8.20 431 SER B CA 1
ATOM 6698 C C . SER B 1 433 ? 8.525 50.032 56.562 1.00 7.55 431 SER B C 1
ATOM 6699 O O . SER B 1 433 ? 9.047 51.077 56.949 1.00 9.36 431 SER B O 1
ATOM 6702 N N . GLY B 1 434 ? 8.305 49.773 55.279 1.00 7.39 432 GLY B N 1
ATOM 6703 C CA . GLY B 1 434 ? 8.570 50.780 54.267 1.00 7.71 432 GLY B CA 1
ATOM 6704 C C . GLY B 1 434 ? 9.639 50.396 53.269 1.00 6.90 432 GLY B C 1
ATOM 6705 O O . GLY B 1 434 ? 9.962 49.221 53.081 1.00 8.34 432 GLY B O 1
ATOM 6706 N N . TYR B 1 435 ? 10.169 51.412 52.604 1.00 6.33 433 TYR B N 1
ATOM 6707 C CA . TYR B 1 435 ? 11.161 51.239 51.549 1.00 7.32 433 TYR B CA 1
ATOM 6708 C C . TYR B 1 435 ? 11.870 52.568 51.349 1.00 6.19 433 TYR B C 1
ATOM 6709 O O . TYR B 1 435 ? 11.352 53.633 51.721 1.00 6.72 433 TYR B O 1
ATOM 6718 N N . GLY B 1 436 ? 13.046 52.505 50.740 1.00 6.37 434 GLY B N 1
ATOM 6719 C CA . GLY B 1 436 ? 13.897 53.667 50.595 1.00 6.99 434 GLY B CA 1
ATOM 6720 C C . GLY B 1 436 ? 14.762 53.833 51.829 1.00 6.74 434 GLY B C 1
ATOM 6721 O O . GLY B 1 436 ? 14.507 53.238 52.875 1.00 6.89 434 GLY B O 1
ATOM 6722 N N . ARG B 1 437 ? 15.800 54.649 51.703 1.00 6.27 435 ARG B N 1
ATOM 6723 C CA . ARG B 1 437 ? 16.754 54.855 52.787 1.00 7.75 435 ARG B CA 1
ATOM 6724 C C . ARG B 1 437 ? 17.037 56.331 52.996 1.00 8.11 435 ARG B C 1
ATOM 6725 O O . ARG B 1 437 ? 17.285 57.067 52.038 1.00 9.12 435 ARG B O 1
ATOM 6733 N N . GLU B 1 438 ? 16.996 56.747 54.257 1.00 7.71 436 GLU B N 1
ATOM 6734 C CA . GLU B 1 438 ? 17.501 58.048 54.676 1.00 9.71 436 GLU B CA 1
ATOM 6735 C C . GLU B 1 438 ? 18.942 57.904 55.159 1.00 7.83 436 GLU B C 1
ATOM 6736 O O . GLU B 1 438 ? 19.425 56.787 55.363 1.00 8.12 436 GLU B O 1
ATOM 6742 N N . LEU B 1 439 ? 19.620 59.037 55.329 1.00 6.90 437 LEU B N 1
ATOM 6743 C CA . LEU B 1 439 ? 20.969 59.113 55.901 1.00 7.60 437 LEU B CA 1
ATOM 6744 C C . LEU B 1 439 ? 22.043 58.511 54.997 1.00 6.87 437 LEU B C 1
ATOM 6745 O O . LEU B 1 439 ? 21.746 57.963 53.933 1.00 7.49 437 LEU B O 1
ATOM 6750 N N . GLY B 1 440 ? 23.300 58.674 55.394 1.00 7.69 438 GLY B N 1
ATOM 6751 C CA . GLY B 1 440 ? 24.421 58.274 54.560 1.00 8.46 438 GLY B CA 1
ATOM 6752 C C . GLY B 1 440 ? 24.333 58.893 53.173 1.00 7.89 438 GLY B C 1
ATOM 6753 O O . GLY B 1 440 ? 23.760 59.969 52.981 1.00 8.25 438 GLY B O 1
ATOM 6754 N N . LEU B 1 441 ? 24.900 58.206 52.190 1.00 7.36 439 LEU B N 1
ATOM 6755 C CA . LEU B 1 441 ? 24.782 58.639 50.803 1.00 7.65 439 LEU B CA 1
ATOM 6756 C C . LEU B 1 441 ? 23.334 58.584 50.337 1.00 7.95 439 LEU B C 1
ATOM 6757 O O . LEU B 1 441 ? 22.871 59.456 49.595 1.00 8.32 439 LEU B O 1
ATOM 6762 N N . ALA B 1 442 ? 22.616 57.550 50.769 1.00 8.85 440 ALA B N 1
ATOM 6763 C CA . ALA B 1 442 ? 21.258 57.317 50.295 1.00 9.77 440 ALA B CA 1
ATOM 6764 C C . ALA B 1 442 ? 20.354 58.523 50.502 1.00 9.21 440 ALA B C 1
ATOM 6765 O O . ALA B 1 442 ? 19.575 58.874 49.618 1.00 10.41 440 ALA B O 1
ATOM 6767 N N . GLY B 1 443 ? 20.465 59.163 51.665 1.00 8.01 441 GLY B N 1
ATOM 6768 C CA . GLY B 1 443 ? 19.603 60.283 52.003 1.00 9.00 441 GLY B CA 1
ATOM 6769 C C . GLY B 1 443 ? 19.627 61.411 50.990 1.00 9.37 441 GLY B C 1
ATOM 6770 O O . GLY B 1 443 ? 18.609 62.061 50.753 1.00 10.62 441 GLY B O 1
ATOM 6771 N N . ILE B 1 444 ? 20.789 61.667 50.394 1.00 8.06 442 ILE B N 1
ATOM 6772 C CA . ILE B 1 444 ? 20.889 62.762 49.433 1.00 7.57 442 ILE B CA 1
ATOM 6773 C C . ILE B 1 444 ? 20.706 62.317 47.974 1.00 7.74 442 ILE B C 1
ATOM 6774 O O . ILE B 1 444 ? 20.637 63.151 47.072 1.00 8.97 442 ILE B O 1
ATOM 6779 N N . ARG B 1 445 ? 20.597 61.010 47.750 1.00 7.76 443 ARG B N 1
ATOM 6780 C CA . ARG B 1 445 ? 20.374 60.467 46.406 1.00 8.18 443 ARG B CA 1
ATOM 6781 C C . ARG B 1 445 ? 18.913 60.136 46.098 1.00 8.56 443 ARG B C 1
ATOM 6782 O O . ARG B 1 445 ? 18.552 59.931 44.947 1.00 10.62 443 ARG B O 1
ATOM 6790 N N . THR B 1 446 ? 18.072 60.077 47.119 1.00 8.52 444 THR B N 1
ATOM 6791 C CA . THR B 1 446 ? 16.694 59.630 46.927 1.00 9.91 444 THR B CA 1
ATOM 6792 C C . THR B 1 446 ? 15.890 60.516 45.980 1.00 9.97 444 THR B C 1
ATOM 6793 O O . THR B 1 446 ? 15.261 60.034 45.030 1.00 13.50 444 THR B O 1
ATOM 6797 N N . PHE B 1 447 ? 15.922 61.814 46.235 1.00 7.83 445 PHE B N 1
ATOM 6798 C CA . PHE B 1 447 ? 15.054 62.747 45.530 1.00 7.61 445 PHE B CA 1
ATOM 6799 C C . PHE B 1 447 ? 15.842 63.715 44.646 1.00 8.43 445 PHE B C 1
ATOM 6800 O O . PHE B 1 447 ? 15.674 64.937 44.704 1.00 7.46 445 PHE B O 1
ATOM 6808 N N . VAL B 1 448 ? 16.715 63.143 43.829 1.00 8.85 446 VAL B N 1
ATOM 6809 C CA . VAL B 1 448 ? 17.400 63.895 42.789 1.00 7.60 446 VAL B CA 1
ATOM 6810 C C . VAL B 1 448 ? 17.175 63.191 41.469 1.00 7.45 446 VAL B C 1
ATOM 6811 O O . VAL B 1 448 ? 16.872 61.988 41.430 1.00 8.56 446 VAL B O 1
ATOM 6815 N N . ASN B 1 449 ? 17.277 63.963 40.394 1.00 7.29 447 ASN B N 1
ATOM 6816 C CA . ASN B 1 449 ? 17.363 63.437 39.048 1.00 8.00 447 ASN B CA 1
ATOM 6817 C C . ASN B 1 449 ? 18.795 62.998 38.818 1.00 6.67 447 ASN B C 1
ATOM 6818 O O . ASN B 1 449 ? 19.694 63.830 38.738 1.00 7.25 447 ASN B O 1
ATOM 6823 N N . ALA B 1 450 ? 19.007 61.688 38.746 1.00 6.85 448 ALA B N 1
ATOM 6824 C CA . ALA B 1 450 ? 20.284 61.149 38.305 1.00 6.27 448 ALA B CA 1
ATOM 6825 C C . ALA B 1 450 ? 20.254 61.227 36.783 1.00 5.84 448 ALA B C 1
ATOM 6826 O O . ALA B 1 450 ? 19.630 60.394 36.120 1.00 7.51 448 ALA B O 1
ATOM 6828 N N . LYS B 1 451 ? 20.891 62.263 36.247 1.00 6.63 449 LYS B N 1
ATOM 6829 C CA . LYS B 1 451 ? 20.836 62.575 34.820 1.00 6.07 449 LYS B CA 1
ATOM 6830 C C . LYS B 1 451 ? 22.053 61.974 34.130 1.00 6.22 449 LYS B C 1
ATOM 6831 O O . LYS B 1 451 ? 23.190 62.320 34.447 1.00 6.80 449 LYS B O 1
ATOM 6837 N N . THR B 1 452 ? 21.818 61.061 33.195 1.00 6.61 450 THR B N 1
ATOM 6838 C CA . THR B 1 452 ? 22.909 60.522 32.385 1.00 6.86 450 THR B CA 1
ATOM 6839 C C . THR B 1 452 ? 23.258 61.499 31.273 1.00 6.34 450 THR B C 1
ATOM 6840 O O . THR B 1 452 ? 22.377 62.000 30.577 1.00 8.54 450 THR B O 1
ATOM 6844 N N . VAL B 1 453 ? 24.549 61.772 31.125 1.00 6.58 451 VAL B N 1
ATOM 6845 C CA . VAL B 1 453 ? 25.035 62.700 30.116 1.00 7.62 451 VAL B CA 1
ATOM 6846 C C . VAL B 1 453 ? 26.009 61.985 29.197 1.00 6.82 451 VAL B C 1
ATOM 6847 O O . VAL B 1 453 ? 26.888 61.258 29.660 1.00 7.74 451 VAL B O 1
ATOM 6851 N N . TRP B 1 454 ? 25.836 62.179 27.893 1.00 7.39 452 TRP B N 1
ATOM 6852 C CA . TRP B 1 454 ? 26.716 61.574 26.900 1.00 8.94 452 TRP B CA 1
ATOM 6853 C C . TRP B 1 454 ? 27.088 62.679 25.934 1.00 9.54 452 TRP B C 1
ATOM 6854 O O . TRP B 1 454 ? 26.209 63.304 25.339 1.00 10.64 452 TRP B O 1
ATOM 6865 N N . LEU B 1 455 ? 28.383 62.937 25.789 1.00 9.98 453 LEU B N 1
ATOM 6866 C CA . LEU B 1 455 ? 28.843 63.977 24.886 1.00 10.47 453 LEU B CA 1
ATOM 6867 C C . LEU B 1 455 ? 29.808 63.379 23.875 1.00 10.61 453 LEU B C 1
ATOM 6868 O O . LEU B 1 455 ? 30.817 62.788 24.251 1.00 11.61 453 LEU B O 1
ATOM 6873 N N . LYS B 1 456 ? 29.490 63.533 22.591 1.00 10.86 454 LYS B N 1
ATOM 6874 C CA . LYS B 1 456 ? 30.297 62.930 21.535 1.00 12.62 454 LYS B CA 1
ATOM 6875 C C . LYS B 1 456 ? 31.739 63.390 21.600 1.00 13.11 454 LYS B C 1
ATOM 6876 O O . LYS B 1 456 ? 32.643 62.548 21.553 1.00 13.93 454 LYS B O 1
#

B-factor: mean 11.6, std 5.71, range [4.65, 48.81]

Nearest PDB structures (foldseek):
  4ita-assembly1_A  TM=1.002E+00  e=2.134E-95  Picosynechococcus sp. PCC 7002
  3vz3-assembly1_B  TM=1.002E+00  e=3.482E-93  Picosynechococcus sp. PCC 7002
  3vz2-assembly1_A  TM=1.001E+00  e=9.146E-90  Picosynechococcus sp. PCC 7002
  3vz0-assembly2_D  TM=9.875E-01  e=1.194E-60  Gluconobacter oxydans 621H
  8qms-assembly1_B  TM=9.865E-01  e=4.027E-60  Escherichia coli K-12

InterPro domains:
  IPR015590 Aldehyde dehydrogenase domain [PF00171] (3-451)
  IPR016161 Aldehyde/histidinol dehydrogenase [SSF53720] (3-453)
  IPR016162 Aldehyde dehydrogenase, N-terminal [G3DSA:3.40.605.10] (3-451)
  IPR016163 Aldehyde dehydrogenase, C-terminal [G3DSA:3.40.309.10] (233-422)
  IPR044148 Succinate-semialdehyde dehydrogenase GabD1-like [cd07100] (25-452)
  IPR047110 Succinate-semialdehyde dehydrogenase [NADP(+)] GABD/Sad-like [PTHR43217] (1-453)

Organism: Picosynechococcus sp. (strain ATCC 27264 / PCC 7002 / PR-6) (NCBI:txid32049)

Radius of gyration: 29.01 Å; Cα contacts (8 Å, |Δi|>4): 2261; chains: 2; bounding box: 42×56×88 Å